Protein AF-A0A3N9THN7-F1 (afdb_monomer)

Secondary structure (DSSP, 8-state):
-----------------S--GGGHHHHHHHHHHHHHHHHHHTTPPEEEEEEES--TT--TTT-EEEETTEEEEEEEEEEE-TTTS-EEEEEEEPGGGGGG-STT-EEEEE--EEETTEEE-HHHHHH--EEEEE-S-TT--PPPPS-EE-BSS--TTSS-TTSEEEEEEESS-TT--TTPEEEETTEEEEEEEEEEE-TTSS-EEEEEEE-GGGGGG-BTT-EEEE--S-EEEEETTEEEEE-S-HHHHHH-EEEEE--TTPPB--TTEEEEEESSTTTTT-SEEEEEEE-TT----TTT-EEEETTEEEEEEEEEEE-TTSSSEEEEEEE-GGGGGG-BTT-EEEEE-----SS-GGGTTHHHH--EEEEE--TT--SB-SEEEEEEHHHHHHHHTT-EEEEEEESS-TT--TTPEEEETTEEEEEEEEEEEETTEEEEEEEE-GGGGGG--TT-EEEE--S-EEEEETTEEEEE---HHHHHH--EEEE--S-S---SEEEEESSHHHHHHHHHHTT-EEEEEEEESS--S--TTPEEEETTEEEEEEEEEEEETTEEEEEEEEEGGGGGG--TTEEEEEE-SEEEEEETTEEEEEEPPHHHHHH-EEEEEE-TT---EETTEEEEESSHHHHHHTS-EEEEEESS-TT--TTPEEEETTEEEEEEEEEEEETTTTEEEEEEEEPGGGHHHHSBTT-EEEEE-----HHHHHH-HHHHHS-EEEEE---SSB-SEEEEESSPPPPSEEEEEEEES--TT--TTPEEEETTEEEEEEEEEEE-TTSSSEEEEEEEEGGGGGG-BTT-EEEEE-SEEEEEETTEEEEEE--TTHHHH-EEEEE----SSPPPBP-TT-EEEEESS--GGGGT--------

Organism: NCBI:txid2487322

Sequence (880 aa):
MSNEKPNSQFPVVRKARGISPLWILPILTLIIAGWLIFKAVNATGEMVTIYFDDAQGLIEGRTPIRYQGLEVGMVRHVKLEKKNDSIYVEAEVYPEASYLVNGDTKFWLVKPSASLSGISGLDALVSGNYIALLPDNLDSESDIKDAYYALKNAPTNIKNTKDLIVELTADELDGINVGSKILYKKIPIGEVIGYNLSQDNQSVSIQTSIKQEYAPLITDKSRFWNVSGVNANINFSNVDIQLESISSLLAGGIAVDSPDDGNPVESGQKYKLYDDIRSAGRGIHIQVELPQDHGLTAQSSSVLYKGMKIGQVLSIVFNKQKTKVLANIAVEPTFSDLLVNGSKFIIDQARLSLTDMKKLPNLIKGNDLILLPNPSGKERARSFTAIKESQFNQLSENALSLTLNSDSAMGLSPGSPIRYRGLSVGAVSHIEIADEGVNIHIYINNKYKYLVRSENRFYINTVASAKLTNNGVNVSIPPVSDLISGGIGFISEGNDKSRRIYRLYSSEEAANLAKETEQGTQRLTLLADSLPAISESSPVIYHNIKVGRVEKYELGDKGVVITLLIENKYSHLINSTTVFWGTSGLEVDASVNGISLKSKPVESILKGGIEFTSINGIKNKSNNRYILFKSLDEAKLYGEQITLTSPESYGITKGTSIQFKGVTVGKVSSVLPDFSHDNVLITAYVLPEFRGKIALKSSYFWIKGKSENALEVMKNIKSVIIPTIEVMPGQGEFVKQFNLHLNAPNRQGLDLILQTANRDSITFGMPVTFRGIEVGKVTNVRLGDLADRVLVSVHIDNQFAYLVRENSVFWNESGINVSVGLTGADIKTGSLQSLVTGGIAFNTPLSQPISPVAHTGDAYLLHQEKRSEWSEWNQPIAKP

Foldseek 3Di:
DDDDDDDDDDDDDDDDPDDDPVVVVVVVVVVVVVVVVVVVVLFFFDKAKEKALDCVFQDAQQAFEDEPRDGFWGWHDWDQDPPPRIIIIIIGGGSVCNLLAAPQKAKAKDDWDDDLLDTPSVVCVVRNIYIYIGRPDSPDPHHGDNHYYHDHDDDLPPDDPQWAKEKEKEQDCQLADFFAFEAEVNDGQWTFHDWDQDPVNRIIITIITGGNVCQQQDFPLKAKEWPEDWDFDDAPVDTDTDDVDPVCPRNTHMYMHDDPPGDGDHHHHYHYYHHDPVRSDAFDKAKEWEDPPLFADAQLAFEDEPRDGFKGFHDWDADPVNPIIMTIMGGHPVCQVQQFPPKEKEWQDQDDAPVCCVRVSCNVRTTYIYIDGDPPGDHGHRYYYYDYPLVCQCVPQVWDKAKAFEQEPLLAAQFAFEDEPRDGFWTFHHKDADPRHIITMITGGPVCLQQAADLKAKEKPADFDWDQDPVGTDTDDPPPRCVNNTYIYIDRDHHSDHDRYHYYYHHPVRSVVVVQCVQDWDKAKEFEQEDAQADFQAFEDEPLDGQWGWHDWDADPRYIITMITGRPVCVVQDDPQKAKEWFQQWDWDQDPVGIDIDGHPPSCNVGTHMYMHGDPQAPQDDPNHGYYHHDPVRSQQSHDKAKAKALDCPQAAFFAFEDEVNHGQKTWHHWADDPPVNIIITIMHGGPVCQQWQQAPAKAKEKPEDDPDPVVCVVCVVCPVHIHIYIDTDDHDGDRYHYYYHDDDDADFAKEKEKDQDCPLPDFFAFEDEVLHGQWTFHDWDADPVNRIIITIITGHHQCLLQAFLQKAKEWFQQWDWDADPVGIDIDGRPPVCNVRTHMYIHHADDVVGGDGDHHHYYHYYHHDDDPVRNVGPHDGDRD

Solvent-accessible surface area (backbone atoms only — not comparable to full-atom values): 48740 Å² total; per-residue (Å²): 136,84,90,77,92,85,91,88,90,87,85,92,79,84,82,79,91,62,85,61,76,80,56,51,60,63,52,50,50,50,52,51,48,52,49,50,51,54,52,51,65,76,66,55,47,47,80,42,36,38,36,29,86,69,60,88,64,68,41,65,76,67,17,36,27,25,47,98,84,43,78,40,26,36,28,60,42,75,46,79,40,94,87,74,75,31,26,39,30,38,27,35,26,35,63,93,42,38,82,55,60,33,56,65,40,44,37,28,72,46,58,62,43,83,51,97,88,49,74,47,44,65,68,25,70,79,70,42,34,34,36,38,53,46,51,77,56,85,85,56,88,46,64,69,55,85,61,45,71,44,41,92,60,81,73,90,81,82,72,80,97,66,51,38,34,36,34,33,38,23,76,59,64,74,66,59,41,75,64,12,34,30,22,46,93,84,40,76,45,29,29,27,75,41,71,46,71,39,97,83,72,66,33,28,40,34,37,29,38,28,38,55,93,47,38,84,64,43,26,80,58,42,42,36,19,43,53,32,63,84,60,70,51,81,46,101,88,49,76,50,71,64,74,93,44,78,66,22,57,73,41,9,24,35,36,44,50,48,63,96,87,42,51,77,66,66,70,65,46,78,42,62,45,24,80,28,73,73,74,60,60,81,47,45,72,32,40,32,39,48,54,88,89,61,57,62,31,59,71,56,12,37,29,26,45,97,85,39,79,48,30,35,29,64,39,71,45,63,43,99,84,65,81,47,42,35,35,37,30,33,28,44,67,92,55,52,85,50,37,21,51,76,30,40,34,32,36,50,71,52,52,96,42,97,86,53,61,87,38,51,67,27,73,76,42,22,18,33,34,35,57,44,60,36,94,86,39,86,49,80,46,50,71,44,51,41,42,51,50,72,60,48,53,55,69,71,50,68,37,49,69,37,35,31,40,25,83,52,68,85,73,54,47,68,60,17,36,28,28,50,96,84,42,78,43,31,26,29,66,44,75,45,83,45,99,83,35,19,40,37,31,32,35,28,38,46,95,48,44,85,58,46,18,52,52,42,40,31,15,43,53,36,68,71,41,74,42,84,49,99,90,42,78,49,72,50,72,64,60,72,68,27,62,72,43,19,27,35,34,51,50,70,36,77,50,86,54,58,61,61,68,41,57,47,26,87,24,63,64,54,40,52,50,48,60,57,54,72,68,37,64,46,78,46,52,31,39,20,82,56,81,58,72,58,44,70,64,15,41,26,29,45,92,90,39,77,47,31,24,30,66,46,72,46,86,50,100,83,27,27,39,36,35,34,36,32,36,45,95,50,49,86,76,63,59,97,39,38,40,38,18,39,37,60,23,68,46,77,49,80,50,101,91,46,76,48,76,52,85,49,63,70,68,23,52,78,30,6,27,37,38,45,50,78,45,79,80,44,80,32,63,56,95,92,24,35,40,43,28,77,29,70,68,56,47,58,52,48,27,59,67,33,36,33,40,24,76,58,62,83,75,56,46,64,64,32,42,30,20,45,98,84,42,77,47,27,34,27,69,41,67,44,81,36,83,90,74,69,27,23,44,34,32,25,23,34,34,63,94,42,41,94,41,57,36,18,66,57,33,47,36,20,45,47,54,86,74,94,48,76,75,57,49,73,76,42,59,75,36,68,79,49,47,32,35,38,48,44,67,32,55,77,59,79,49,48,75,47,61,50,36,76,55,75,80,85,71,76,53,34,39,32,33,32,37,26,77,63,62,82,85,70,53,72,66,26,39,26,24,49,90,84,42,78,42,29,26,28,74,40,77,44,69,36,99,84,64,76,31,25,37,34,32,32,37,25,40,49,95,44,33,74,74,42,31,72,68,43,48,36,22,42,40,65,23,71,50,78,50,78,53,100,89,49,73,52,75,54,72,56,54,84,63,28,54,78,56,32,32,37,36,41,47,43,66,75,55,89,75,71,69,57,65,54,56,70,67,45,74,42,64,42,34,79,63,77,58,77,72,62,74,71,46,74,53,88,73,78,82,131

Mean predicted aligned error: 21.48 Å

Nearest PDB structures (foldseek):
  6v0c-assembly1_A  TM=4.949E-01  e=3.879E-82  Escherichia coli K-12
  7see-assembly1_A  TM=4.707E-01  e=5.167E-69  Escherichia coli
  7sef-assembly1_A  TM=7.359E-01  e=4.065E-38  Escherichia coli
  6v0e-assembly1_A  TM=7.149E-01  e=5.120E-33  Escherichia coli K-12
  5uvn-assembly1_D  TM=6.844E-01  e=2.103E-24  Escherichia coli K-12

pLDDT: mean 81.88, std 12.51, range [35.75, 96.31]

Radius of gyration: 72.09 Å; Cα contacts (8 Å, |Δi|>4): 1858; chains: 1; bounding box: 167×93×260 Å

InterPro domains:
  IPR003399 Mce/MlaD [PF02470] (47-135)
  IPR003399 Mce/MlaD [PF02470] (166-223)
  IPR003399 Mce/MlaD [PF02470] (283-351)
  IPR003399 Mce/MlaD [PF02470] (401-464)
  IPR003399 Mce/MlaD [PF02470] (521-578)
  IPR003399 Mce/MlaD [PF02470] (639-690)
  IPR003399 Mce/MlaD [PF02470] (751-818)
  IPR051800 Intermembrane Transport Protein PqiA/PqiB [PTHR30462] (1-367)

Structure (mmCIF, N/CA/C/O backbone):
data_AF-A0A3N9THN7-F1
#
_entry.id   AF-A0A3N9THN7-F1
#
loop_
_atom_site.group_PDB
_atom_site.id
_atom_site.type_symbol
_atom_site.label_atom_id
_atom_site.label_alt_id
_atom_site.label_comp_id
_atom_site.label_asym_id
_atom_site.label_entity_id
_atom_site.label_seq_id
_atom_site.pdbx_PDB_ins_code
_atom_site.Cartn_x
_atom_site.Cartn_y
_atom_site.Cartn_z
_atom_site.occupancy
_atom_site.B_iso_or_equiv
_atom_site.auth_seq_id
_atom_site.auth_comp_id
_atom_site.auth_asym_id
_atom_site.auth_atom_id
_atom_site.pdbx_PDB_model_num
ATOM 1 N N . MET A 1 1 ? -81.861 -46.655 175.368 1.00 37.44 1 MET A N 1
ATOM 2 C CA . MET A 1 1 ? -81.596 -47.936 176.052 1.00 37.44 1 MET A CA 1
ATOM 3 C C . MET A 1 1 ? -80.690 -48.772 175.160 1.00 37.44 1 MET A C 1
ATOM 5 O O . MET A 1 1 ? -81.071 -49.035 174.033 1.00 37.44 1 MET A O 1
ATOM 9 N N . SER A 1 2 ? -79.486 -49.031 175.674 1.00 36.50 2 SER A N 1
ATOM 10 C CA . SER A 1 2 ? -78.654 -50.249 175.619 1.00 36.50 2 SER A CA 1
ATOM 11 C C . SER A 1 2 ? -78.407 -51.062 174.328 1.00 36.50 2 SER A C 1
ATOM 13 O O . SER A 1 2 ? -79.350 -51.570 173.738 1.00 36.50 2 SER A O 1
ATOM 15 N N . ASN A 1 3 ? -77.096 -51.308 174.107 1.00 40.66 3 ASN A N 1
ATOM 16 C CA . ASN A 1 3 ? -76.388 -52.570 173.754 1.00 40.66 3 ASN A CA 1
ATOM 17 C C . ASN A 1 3 ? -76.655 -53.268 172.400 1.00 40.66 3 ASN A C 1
ATOM 19 O O . ASN A 1 3 ? -77.775 -53.268 171.923 1.00 40.66 3 ASN A O 1
ATOM 23 N N . GLU A 1 4 ? -75.732 -53.989 171.736 1.00 44.50 4 GLU A N 1
ATOM 24 C CA . GLU A 1 4 ? -74.278 -54.288 171.811 1.00 44.50 4 GLU A CA 1
ATOM 25 C C . GLU A 1 4 ? -73.907 -55.137 170.551 1.00 44.50 4 GLU A C 1
ATOM 27 O O . GLU A 1 4 ? -74.725 -55.970 170.188 1.00 44.50 4 GLU A O 1
ATOM 32 N N . LYS A 1 5 ? -72.692 -54.950 169.965 1.00 43.22 5 LYS A N 1
ATOM 33 C CA . LYS A 1 5 ? -71.694 -55.904 169.334 1.00 43.22 5 LYS A CA 1
ATOM 34 C C . LYS A 1 5 ? -72.128 -57.111 168.422 1.00 43.22 5 LYS A C 1
ATOM 36 O O . LYS A 1 5 ? -73.284 -57.493 168.476 1.00 43.22 5 LYS A O 1
ATOM 41 N N . PRO A 1 6 ? -71.230 -57.865 167.696 1.00 55.38 6 PRO A N 1
ATOM 42 C CA . PRO A 1 6 ? -69.821 -57.681 167.224 1.00 55.38 6 PRO A CA 1
ATOM 43 C C . PRO A 1 6 ? -69.452 -58.204 165.770 1.00 55.38 6 PRO A C 1
ATOM 45 O O . PRO A 1 6 ? -70.227 -58.889 165.120 1.00 55.38 6 PRO A O 1
ATOM 48 N N . ASN A 1 7 ? -68.208 -57.903 165.321 1.00 45.50 7 ASN A N 1
ATOM 49 C CA . ASN A 1 7 ? -67.221 -58.558 164.393 1.00 45.50 7 ASN A CA 1
ATOM 50 C C . ASN A 1 7 ? -67.561 -59.531 163.220 1.00 45.50 7 ASN A C 1
ATOM 52 O O . ASN A 1 7 ? -68.135 -60.593 163.431 1.00 45.50 7 ASN A O 1
ATOM 56 N N . SER A 1 8 ? -66.905 -59.321 162.052 1.00 35.75 8 SER A N 1
ATOM 57 C CA . SER A 1 8 ? -65.932 -60.255 161.395 1.00 35.75 8 SER A CA 1
ATOM 58 C C . SER A 1 8 ? -65.313 -59.694 160.078 1.00 35.75 8 SER A C 1
ATOM 60 O O . SER A 1 8 ? -65.966 -58.966 159.338 1.00 35.75 8 SER A O 1
ATOM 62 N N . GLN A 1 9 ? -64.024 -59.990 159.821 1.00 48.31 9 GLN A N 1
ATOM 63 C CA . GLN A 1 9 ? -63.183 -59.599 158.657 1.00 48.31 9 GLN A CA 1
ATOM 64 C C . GLN A 1 9 ? -63.259 -60.617 157.494 1.00 48.31 9 GLN A C 1
ATOM 66 O O . GLN A 1 9 ? -63.556 -61.761 157.791 1.00 48.31 9 GLN A O 1
ATOM 71 N N . PHE A 1 10 ? -62.935 -60.223 156.237 1.00 38.22 10 PHE A N 1
ATOM 72 C CA . PHE A 1 10 ? -62.097 -60.891 155.182 1.00 38.22 10 PHE A CA 1
ATOM 73 C C . PHE A 1 10 ? -62.232 -60.140 153.809 1.00 38.22 10 PHE A C 1
ATOM 75 O O . PHE A 1 10 ? -63.079 -59.259 153.692 1.00 38.22 10 PHE A O 1
ATOM 82 N N . PRO A 1 11 ? -61.441 -60.458 152.754 1.00 43.56 11 PRO A N 1
ATOM 83 C CA . PRO A 1 11 ? -60.194 -59.833 152.287 1.00 43.56 11 PRO A CA 1
ATOM 84 C C . PRO A 1 11 ? -60.337 -58.774 151.155 1.00 43.56 11 PRO A C 1
ATOM 86 O O . PRO A 1 11 ? -61.338 -58.680 150.449 1.00 43.56 11 PRO A O 1
ATOM 89 N N . VAL A 1 12 ? -59.269 -57.993 150.950 1.00 54.16 12 VAL A N 1
ATOM 90 C CA . VAL A 1 12 ? -59.145 -56.893 149.972 1.00 54.16 12 VAL A CA 1
ATOM 91 C C . VAL A 1 12 ? -58.832 -57.412 148.558 1.00 54.16 12 VAL A C 1
ATOM 93 O O . VAL A 1 12 ? -57.767 -57.980 148.333 1.00 54.16 12 VAL A O 1
ATOM 96 N N . VAL A 1 13 ? -59.702 -57.128 147.579 1.00 53.81 13 VAL A N 1
ATOM 97 C CA . VAL A 1 13 ? -59.438 -57.297 146.134 1.00 53.81 13 VAL A CA 1
ATOM 98 C C . VAL A 1 13 ? -59.383 -55.917 145.471 1.00 53.81 13 VAL A C 1
ATOM 100 O O . VAL A 1 13 ? -60.403 -55.246 145.312 1.00 53.81 13 VAL A O 1
ATOM 103 N N . ARG A 1 14 ? -58.184 -55.468 145.075 1.00 52.34 14 ARG A N 1
ATOM 104 C CA . ARG A 1 14 ? -58.001 -54.239 144.282 1.00 52.34 14 ARG A CA 1
ATOM 105 C C . ARG A 1 14 ? -58.327 -54.514 142.810 1.00 52.34 14 ARG A C 1
ATOM 107 O O . ARG A 1 14 ? -57.593 -55.226 142.134 1.00 52.34 14 ARG A O 1
ATOM 114 N N . LYS A 1 15 ? -59.394 -53.897 142.294 1.00 51.75 15 LYS A N 1
ATOM 115 C CA . LYS A 1 15 ? -59.672 -53.806 140.850 1.00 51.75 15 LYS A CA 1
ATOM 116 C C . LYS A 1 15 ? -58.713 -52.801 140.204 1.00 51.75 15 LYS A C 1
ATOM 118 O O . LYS A 1 15 ? -58.870 -51.596 140.387 1.00 51.75 15 LYS A O 1
ATOM 123 N N . ALA A 1 16 ? -57.758 -53.292 139.419 1.00 54.62 16 ALA A N 1
ATOM 124 C CA . ALA A 1 16 ? -56.994 -52.463 138.494 1.00 54.62 16 ALA A CA 1
ATOM 125 C C . ALA A 1 16 ? -57.900 -52.063 137.316 1.00 54.62 16 ALA A C 1
ATOM 127 O O . ALA A 1 16 ? -58.242 -52.883 136.468 1.00 54.62 16 ALA A O 1
ATOM 128 N N . ARG A 1 17 ? -58.321 -50.795 137.284 1.00 58.34 17 ARG A N 1
ATOM 129 C CA . ARG A 1 17 ? -58.870 -50.154 136.085 1.00 58.34 17 ARG A CA 1
ATOM 130 C C . ARG A 1 17 ? -57.694 -49.667 135.245 1.00 58.34 17 ARG A C 1
ATOM 132 O O . ARG A 1 17 ? -57.236 -48.544 135.405 1.00 58.34 17 ARG A O 1
ATOM 139 N N . GLY A 1 18 ? -57.193 -50.543 134.391 1.00 61.38 18 GLY A N 1
ATOM 140 C CA . GLY A 1 18 ? -56.210 -50.217 133.370 1.00 61.38 18 GLY A CA 1
ATOM 141 C C . GLY A 1 18 ? -56.432 -51.158 132.201 1.00 61.38 18 GLY A C 1
ATOM 142 O O . GLY A 1 18 ? -56.558 -52.365 132.400 1.00 61.38 18 GLY A O 1
ATOM 143 N N . ILE A 1 19 ? -56.562 -50.601 131.001 1.00 62.72 19 ILE A N 1
ATOM 144 C CA . ILE A 1 19 ? -56.677 -51.374 129.764 1.00 62.72 19 ILE A CA 1
ATOM 145 C C . ILE A 1 19 ? -55.416 -52.250 129.674 1.00 62.72 19 ILE A C 1
ATOM 147 O O . ILE A 1 19 ? -54.306 -51.749 129.835 1.00 62.72 19 ILE A O 1
ATOM 151 N N . SER A 1 20 ? -55.591 -53.565 129.513 1.00 65.38 20 SER A N 1
ATOM 152 C CA . SER A 1 20 ? -54.486 -54.534 129.506 1.00 65.38 20 SER A CA 1
ATOM 153 C C . SER A 1 20 ? -53.416 -54.153 128.462 1.00 65.38 20 SER A C 1
ATOM 155 O O . SER A 1 20 ? -53.795 -53.841 127.330 1.00 65.38 20 SER A O 1
ATOM 157 N N . PRO A 1 21 ? -52.102 -54.234 128.771 1.00 69.25 21 PRO A N 1
ATOM 158 C CA . PRO A 1 21 ? -51.017 -53.922 127.827 1.00 69.25 21 PRO A CA 1
ATOM 159 C C . PRO A 1 21 ? -51.073 -54.708 126.505 1.00 69.25 21 PRO A C 1
ATOM 161 O O . PRO A 1 21 ? -50.511 -54.276 125.503 1.00 69.25 21 PRO A O 1
ATOM 164 N N . LEU A 1 22 ? -51.799 -55.832 126.474 1.00 70.19 22 LEU A N 1
ATOM 165 C CA . LEU A 1 22 ? -52.053 -56.632 125.270 1.00 70.19 22 LEU A CA 1
ATOM 166 C C . LEU A 1 22 ? -52.830 -55.880 124.167 1.00 70.19 22 LEU A C 1
ATOM 168 O O . LEU A 1 22 ? -52.742 -56.271 123.007 1.00 70.19 22 LEU A O 1
ATOM 172 N N . TRP A 1 23 ? -53.538 -54.786 124.487 1.00 76.81 23 TRP A N 1
ATOM 173 C CA . TRP A 1 23 ? -54.242 -53.937 123.507 1.00 76.81 23 TRP A CA 1
ATOM 174 C C . TRP A 1 23 ? -53.367 -52.859 122.851 1.00 76.81 23 TRP A C 1
ATOM 176 O O . TRP A 1 23 ? -53.810 -52.207 121.906 1.00 76.81 23 TRP A O 1
ATOM 186 N N . ILE A 1 24 ? -52.119 -52.681 123.292 1.00 77.56 24 ILE A N 1
ATOM 187 C CA . ILE A 1 24 ? -51.203 -51.708 122.679 1.00 77.56 24 ILE A CA 1
ATOM 188 C C . ILE A 1 24 ? -50.804 -52.165 121.270 1.00 77.56 24 ILE A C 1
ATOM 190 O O . ILE A 1 24 ? -50.751 -51.346 120.361 1.00 77.56 24 ILE A O 1
ATOM 194 N N . LEU A 1 25 ? -50.587 -53.468 121.059 1.00 80.75 25 LEU A N 1
ATOM 195 C CA . LEU A 1 25 ? -50.132 -54.005 119.772 1.00 80.75 25 LEU A CA 1
ATOM 196 C C . LEU A 1 25 ? -51.174 -53.830 118.637 1.00 80.75 25 LEU A C 1
ATOM 198 O O . LEU A 1 25 ? -50.783 -53.332 117.578 1.00 80.75 25 LEU A O 1
ATOM 202 N N . PRO A 1 26 ? -52.480 -54.141 118.822 1.00 82.94 26 PRO A N 1
ATOM 203 C CA . PRO A 1 26 ? -53.512 -53.905 117.802 1.00 82.94 26 PRO A CA 1
ATOM 204 C C . PRO A 1 26 ? -53.763 -52.419 117.513 1.00 82.94 26 PRO A C 1
ATOM 206 O O . PRO A 1 26 ? -53.960 -52.033 116.366 1.00 82.94 26 PRO A O 1
ATOM 209 N N . ILE A 1 27 ? -53.733 -51.560 118.538 1.00 81.56 27 ILE A N 1
ATOM 210 C CA . ILE A 1 27 ? -53.941 -50.113 118.361 1.00 81.56 27 ILE A CA 1
ATOM 211 C C . ILE A 1 27 ? -52.738 -49.486 117.651 1.00 81.56 27 ILE A C 1
ATOM 213 O O . ILE A 1 27 ? -52.913 -48.678 116.744 1.00 81.56 27 ILE A O 1
ATOM 217 N N . LEU A 1 28 ? -51.518 -49.896 118.007 1.00 84.06 28 LEU A N 1
ATOM 218 C CA . LEU A 1 28 ? -50.298 -49.430 117.352 1.00 84.06 28 LEU A CA 1
ATOM 219 C C . LEU A 1 28 ? -50.260 -49.855 115.879 1.00 84.06 28 LEU A C 1
ATOM 221 O O . LEU A 1 28 ? -49.926 -49.043 115.023 1.00 84.06 28 LEU A O 1
ATOM 225 N N . THR A 1 29 ? -50.660 -51.090 115.563 1.00 88.38 29 THR A N 1
ATOM 226 C CA . THR A 1 29 ? -50.777 -51.539 114.165 1.00 88.38 29 THR A CA 1
ATOM 227 C C . THR A 1 29 ? -51.863 -50.785 113.404 1.00 88.38 29 THR A C 1
ATOM 229 O O . THR A 1 29 ? -51.636 -50.445 112.249 1.00 88.38 29 THR A O 1
ATOM 232 N N . LEU A 1 30 ? -52.992 -50.446 114.031 1.00 87.88 30 LEU A N 1
ATOM 233 C CA . LEU A 1 30 ? -54.057 -49.661 113.397 1.00 87.88 30 LEU A CA 1
ATOM 234 C C . LEU A 1 30 ? -53.639 -48.200 113.149 1.00 87.88 30 LEU A C 1
ATOM 236 O O . LEU A 1 30 ? -53.945 -47.652 112.094 1.00 87.88 30 LEU A O 1
ATOM 240 N N . ILE A 1 31 ? -52.871 -47.593 114.060 1.00 86.94 31 ILE A N 1
ATOM 241 C CA . ILE A 1 31 ? -52.279 -46.257 113.871 1.00 86.94 31 ILE A CA 1
ATOM 242 C C . ILE A 1 31 ? -51.230 -46.280 112.755 1.00 86.94 31 ILE A C 1
ATOM 244 O O . ILE A 1 31 ? -51.242 -45.405 111.894 1.00 86.94 31 ILE A O 1
ATOM 248 N N . ILE A 1 32 ? -50.349 -47.286 112.728 1.00 87.38 32 ILE A N 1
ATOM 249 C CA . ILE A 1 32 ? -49.339 -47.428 111.669 1.00 87.38 32 ILE A CA 1
ATOM 250 C C . ILE A 1 32 ? -50.011 -47.693 110.316 1.00 87.38 32 ILE A C 1
ATOM 252 O O . ILE A 1 32 ? -49.629 -47.080 109.325 1.00 87.38 32 ILE A O 1
ATOM 256 N N . ALA A 1 33 ? -51.034 -48.548 110.265 1.00 83.62 33 ALA A N 1
ATOM 257 C CA . ALA A 1 33 ? -51.802 -48.810 109.050 1.00 83.62 33 ALA A CA 1
ATOM 258 C C . ALA A 1 33 ? -52.538 -47.551 108.566 1.00 83.62 33 ALA A C 1
ATOM 260 O O . ALA A 1 33 ? -52.456 -47.215 107.388 1.00 83.62 33 ALA A O 1
ATOM 261 N N . GLY A 1 34 ? -53.183 -46.807 109.470 1.00 86.06 34 GLY A N 1
ATOM 262 C CA . GLY A 1 34 ? -53.816 -45.526 109.150 1.00 86.06 34 GLY A CA 1
ATOM 263 C C . GLY A 1 34 ? -52.815 -44.483 108.648 1.00 86.06 34 GLY A C 1
ATOM 264 O O . GLY A 1 34 ? -53.087 -43.785 107.674 1.00 86.06 34 GLY A O 1
ATOM 265 N N . TRP A 1 35 ? -51.623 -44.421 109.248 1.00 82.88 35 TRP A N 1
ATOM 266 C CA . TRP A 1 35 ? -50.553 -43.524 108.811 1.00 82.88 35 TRP A CA 1
ATOM 267 C C . TRP A 1 35 ? -49.971 -43.924 107.450 1.00 82.88 35 TRP A C 1
ATOM 269 O O . TRP A 1 35 ? -49.707 -43.054 106.625 1.00 82.88 35 TRP A O 1
ATOM 279 N N . LEU A 1 36 ? -49.826 -45.223 107.174 1.00 86.06 36 LEU A N 1
ATOM 280 C CA . LEU A 1 36 ? -49.401 -45.722 105.864 1.00 86.06 36 LEU A CA 1
ATOM 281 C C . LEU A 1 36 ? -50.440 -45.437 104.775 1.00 86.06 36 LEU A C 1
ATOM 283 O O . LEU A 1 36 ? -50.050 -45.050 103.680 1.00 86.06 36 LEU A O 1
ATOM 287 N N . ILE A 1 37 ? -51.736 -45.555 105.076 1.00 80.25 37 ILE A N 1
ATOM 288 C CA . ILE A 1 37 ? -52.814 -45.193 104.142 1.00 80.25 37 ILE A CA 1
ATOM 289 C C . ILE A 1 37 ? -52.812 -43.682 103.876 1.00 80.25 37 ILE A C 1
ATOM 291 O O . ILE A 1 37 ? -52.830 -43.273 102.721 1.00 80.25 37 ILE A O 1
ATOM 295 N N . PHE A 1 38 ? -52.711 -42.842 104.913 1.00 79.62 38 PHE A N 1
ATOM 296 C CA . PHE A 1 38 ? -52.624 -41.384 104.748 1.00 79.62 38 PHE A CA 1
ATOM 297 C C . PHE A 1 38 ? -51.382 -40.965 103.945 1.00 79.62 38 PHE A C 1
ATOM 299 O O . PHE A 1 38 ? -51.456 -40.108 103.067 1.00 79.62 38 PHE A O 1
ATOM 306 N N . LYS A 1 39 ? -50.239 -41.612 104.206 1.00 78.38 39 LYS A N 1
ATOM 307 C CA . LYS A 1 39 ? -49.000 -41.399 103.452 1.00 78.38 39 LYS A CA 1
ATOM 308 C C . LYS A 1 39 ? -49.118 -41.876 102.000 1.00 78.38 39 LYS A C 1
ATOM 310 O O . LYS A 1 39 ? -48.544 -41.234 101.134 1.00 78.38 39 LYS A O 1
ATOM 315 N N . ALA A 1 40 ? -49.846 -42.960 101.729 1.00 72.62 40 ALA A N 1
ATOM 316 C CA . ALA A 1 40 ? -50.062 -43.468 100.375 1.00 72.62 40 ALA A CA 1
ATOM 317 C C . ALA A 1 40 ? -50.984 -42.554 99.549 1.00 72.62 40 ALA A C 1
ATOM 319 O O . ALA A 1 40 ? -50.681 -42.286 98.392 1.00 72.62 40 ALA A O 1
ATOM 320 N N . VAL A 1 41 ? -52.052 -42.013 100.150 1.00 69.81 41 VAL A N 1
ATOM 321 C CA . VAL A 1 41 ? -52.973 -41.090 99.458 1.00 69.81 41 VAL A CA 1
ATOM 322 C C . VAL A 1 41 ? -52.287 -39.761 99.119 1.00 69.81 41 VAL A C 1
ATOM 324 O O . VAL A 1 41 ? -52.425 -39.283 98.002 1.00 69.81 41 VAL A O 1
ATOM 327 N N . ASN A 1 42 ? -51.471 -39.205 100.022 1.00 66.31 42 ASN A N 1
ATOM 328 C CA . ASN A 1 42 ? -50.751 -37.946 99.767 1.00 66.31 42 ASN A CA 1
ATOM 329 C C . ASN A 1 42 ? -49.478 -38.091 98.907 1.00 66.31 42 ASN A C 1
ATOM 331 O O . ASN A 1 42 ? -48.855 -37.085 98.585 1.00 66.31 42 ASN A O 1
ATOM 335 N N . ALA A 1 43 ? -49.054 -39.313 98.574 1.00 62.12 43 ALA A N 1
ATOM 336 C CA . ALA A 1 43 ? -47.861 -39.574 97.759 1.00 62.12 43 ALA A CA 1
ATOM 337 C C . ALA A 1 43 ? -48.188 -39.995 96.314 1.00 62.12 43 ALA A C 1
ATOM 339 O O . ALA A 1 43 ? -47.290 -40.435 95.600 1.00 62.12 43 ALA A O 1
ATOM 340 N N . THR A 1 44 ? -49.454 -39.904 95.896 1.00 65.75 44 THR A N 1
ATOM 341 C CA . THR A 1 44 ? -49.885 -40.270 94.538 1.00 65.75 44 THR A CA 1
ATOM 342 C C . THR A 1 44 ? -49.773 -39.041 93.632 1.00 65.75 44 THR A C 1
ATOM 344 O O . THR A 1 44 ? -50.333 -38.001 93.970 1.00 65.75 44 THR A O 1
ATOM 347 N N . GLY A 1 45 ? -49.010 -39.129 92.536 1.00 72.19 45 GLY A N 1
ATOM 348 C CA . GLY A 1 45 ? -48.964 -38.086 91.506 1.00 72.19 45 GLY A CA 1
ATOM 349 C C . GLY A 1 45 ? -50.264 -38.006 90.701 1.00 72.19 45 GLY A C 1
ATOM 350 O O . GLY A 1 45 ? -51.101 -38.908 90.759 1.00 72.19 45 GLY A O 1
ATOM 351 N N . GLU A 1 46 ? -50.434 -36.931 89.939 1.00 85.44 46 GLU A N 1
ATOM 352 C CA . GLU A 1 46 ? -51.620 -36.717 89.108 1.00 85.44 46 GLU A CA 1
ATOM 353 C C . GLU A 1 46 ? -51.474 -37.458 87.772 1.00 85.44 46 GLU A C 1
ATOM 355 O O . GLU A 1 46 ? -50.493 -37.266 87.047 1.00 85.44 46 GLU A O 1
ATOM 360 N N . MET A 1 47 ? -52.439 -38.312 87.426 1.00 86.38 47 MET A N 1
ATOM 361 C CA . MET A 1 47 ? -52.422 -39.068 86.170 1.00 86.38 47 MET A CA 1
ATOM 362 C C . MET A 1 47 ? -53.120 -38.279 85.066 1.00 86.38 47 MET A C 1
ATOM 364 O O . MET A 1 47 ? -54.319 -38.029 85.134 1.00 86.38 47 MET A O 1
ATOM 368 N N . VAL A 1 48 ? -52.377 -37.933 84.018 1.00 89.62 48 VAL A N 1
ATOM 369 C CA . VAL A 1 48 ? -52.868 -37.141 82.887 1.00 89.62 48 VAL A CA 1
ATOM 370 C C . VAL A 1 48 ? -52.848 -37.966 81.608 1.00 89.62 48 VAL A C 1
ATOM 372 O O . VAL A 1 48 ? -51.867 -38.647 81.297 1.00 89.62 48 VAL A O 1
ATOM 375 N N . THR A 1 49 ? -53.934 -37.884 80.843 1.00 91.25 49 THR A N 1
ATOM 376 C CA . THR A 1 49 ? -54.029 -38.515 79.522 1.00 91.25 49 THR A CA 1
ATOM 377 C C . THR A 1 49 ? -53.706 -37.490 78.444 1.00 91.25 49 THR A C 1
ATOM 379 O O . THR A 1 49 ? -54.341 -36.439 78.378 1.00 91.25 49 THR A O 1
ATOM 382 N N . ILE A 1 50 ? -52.741 -37.789 77.575 1.00 91.69 50 ILE A N 1
ATOM 383 C CA . ILE A 1 50 ? -52.306 -36.904 76.492 1.00 91.69 50 ILE A CA 1
ATOM 384 C C . ILE A 1 50 ? -52.349 -37.663 75.163 1.00 91.69 50 ILE A C 1
ATOM 386 O O . ILE A 1 50 ? -51.720 -38.710 75.006 1.00 91.69 50 ILE A O 1
ATOM 390 N N . TYR A 1 51 ? -53.074 -37.115 74.191 1.00 91.06 51 TYR A N 1
ATOM 391 C CA . TYR A 1 51 ? -53.146 -37.625 72.827 1.00 91.06 51 TYR A CA 1
ATOM 392 C C . TYR A 1 51 ? -52.072 -36.991 71.946 1.00 91.06 51 TYR A C 1
ATOM 394 O O . TYR A 1 51 ? -51.968 -35.764 71.867 1.00 91.06 51 TYR A O 1
ATOM 402 N N . PHE A 1 52 ? -51.308 -37.830 71.249 1.00 90.31 52 PHE A N 1
ATOM 403 C CA . PHE A 1 52 ? -50.303 -37.425 70.268 1.00 90.31 52 PHE A CA 1
ATOM 404 C C . PHE A 1 52 ? -50.631 -37.980 68.879 1.00 90.31 52 PHE A C 1
ATOM 406 O O . PHE A 1 52 ? -51.155 -39.085 68.751 1.00 90.31 52 PHE A O 1
ATOM 413 N N . ASP A 1 53 ? -50.254 -37.237 67.837 1.00 85.25 53 ASP A N 1
ATOM 414 C CA . ASP A 1 53 ? -50.349 -37.698 66.443 1.00 85.25 53 ASP A CA 1
ATOM 415 C C . ASP A 1 53 ? -49.299 -38.788 66.112 1.00 85.25 53 ASP A C 1
ATOM 417 O O . ASP A 1 53 ? -49.491 -39.560 65.179 1.00 85.25 53 ASP A O 1
ATOM 421 N N . ASP A 1 54 ? -48.176 -38.846 66.847 1.00 79.75 54 ASP A N 1
ATOM 422 C CA . ASP A 1 54 ? -47.066 -39.795 66.641 1.00 79.75 54 ASP A CA 1
ATOM 423 C C . ASP A 1 54 ? -46.405 -40.197 67.983 1.00 79.75 54 ASP A C 1
ATOM 425 O O . ASP A 1 54 ? -46.349 -39.408 68.926 1.00 79.75 54 ASP A O 1
ATOM 429 N N . ALA A 1 55 ? -45.943 -41.451 68.078 1.00 77.75 55 ALA A N 1
ATOM 430 C CA . ALA A 1 55 ? -45.353 -42.074 69.266 1.00 77.75 55 ALA A CA 1
ATOM 431 C C . ALA A 1 55 ? -43.824 -42.123 69.213 1.00 77.75 55 ALA A C 1
ATOM 433 O O . ALA A 1 55 ? -43.190 -42.685 70.110 1.00 77.75 55 ALA A O 1
ATOM 434 N N . GLN A 1 56 ? -43.212 -41.605 68.144 1.00 78.69 56 GLN A N 1
ATOM 435 C CA . GLN A 1 56 ? -41.783 -41.744 67.904 1.00 78.69 56 GLN A CA 1
ATOM 436 C C . GLN A 1 56 ? -40.943 -41.221 69.086 1.00 78.69 56 GLN A C 1
ATOM 438 O O . GLN A 1 56 ? -40.858 -40.024 69.364 1.00 78.69 56 GLN A O 1
ATOM 443 N N . GLY A 1 57 ? -40.278 -42.152 69.775 1.00 78.56 57 GLY A N 1
ATOM 444 C CA . GLY A 1 57 ? -39.387 -41.880 70.907 1.00 78.56 57 GLY A CA 1
ATOM 445 C C . GLY A 1 57 ? -40.074 -41.664 72.261 1.00 78.56 57 GLY A C 1
ATOM 446 O O . GLY A 1 57 ? -39.384 -41.313 73.216 1.00 78.56 57 GLY A O 1
ATOM 447 N N . LEU A 1 58 ? -41.385 -41.903 72.369 1.00 87.94 58 LEU A N 1
ATOM 448 C CA . LEU A 1 58 ? -42.086 -42.020 73.649 1.00 87.94 58 LEU A CA 1
ATOM 449 C C . LEU A 1 58 ? -41.915 -43.439 74.207 1.00 87.94 58 LEU A C 1
ATOM 451 O O . LEU A 1 58 ? -42.265 -44.418 73.552 1.00 87.94 58 LEU A O 1
ATOM 455 N N . ILE A 1 59 ? -41.355 -43.559 75.410 1.00 88.06 59 ILE A N 1
ATOM 456 C CA . ILE A 1 59 ? -41.040 -44.836 76.054 1.00 88.06 59 ILE A CA 1
ATOM 457 C C . ILE A 1 59 ? -41.619 -44.841 77.469 1.00 88.06 59 ILE A C 1
ATOM 459 O O . ILE A 1 59 ? -41.289 -43.984 78.296 1.00 88.06 59 ILE A O 1
ATOM 463 N N . GLU A 1 60 ? -42.438 -45.854 77.754 1.00 90.25 60 GLU A N 1
ATOM 464 C CA . GLU A 1 60 ? -42.999 -46.113 79.082 1.00 90.25 60 GLU A CA 1
ATOM 465 C C . GLU A 1 60 ? -41.893 -46.172 80.151 1.00 90.25 60 GLU A C 1
ATOM 467 O O . GLU A 1 60 ? -40.895 -46.885 80.012 1.00 90.25 60 GLU A O 1
ATOM 472 N N . GLY A 1 61 ? -42.047 -45.381 81.213 1.00 87.81 61 GLY A N 1
ATOM 473 C CA . GLY A 1 61 ? -41.115 -45.294 82.336 1.00 87.81 61 GLY A CA 1
ATOM 474 C C . GLY A 1 61 ? -39.782 -44.596 82.047 1.00 87.81 61 GLY A C 1
ATOM 475 O O . GLY A 1 61 ? -38.914 -44.610 82.920 1.00 87.81 61 GLY A O 1
ATOM 476 N N . ARG A 1 62 ? -39.581 -44.019 80.851 1.00 88.81 62 ARG A N 1
ATOM 477 C CA . ARG A 1 62 ? -38.331 -43.319 80.490 1.00 88.81 62 ARG A CA 1
ATOM 478 C C . ARG A 1 62 ? -38.513 -41.927 79.911 1.00 88.81 62 ARG A C 1
ATOM 480 O O . ARG A 1 62 ? -37.573 -41.147 79.995 1.00 88.81 62 ARG A O 1
ATOM 487 N N . THR A 1 63 ? -39.649 -41.623 79.290 1.00 92.19 63 THR A N 1
ATOM 488 C CA . THR A 1 63 ? -39.901 -40.287 78.741 1.00 92.19 63 THR A CA 1
ATOM 489 C C . THR A 1 63 ? -40.376 -39.354 79.856 1.00 92.19 63 THR A C 1
ATOM 491 O O . THR A 1 63 ? -41.492 -39.538 80.350 1.00 92.19 63 THR A O 1
ATOM 494 N N . PRO A 1 64 ? -39.585 -38.336 80.239 1.00 92.75 64 PRO A N 1
ATOM 495 C CA . PRO A 1 64 ? -40.004 -37.388 81.255 1.00 92.75 64 PRO A CA 1
ATOM 496 C C . PRO A 1 64 ? -40.992 -36.367 80.683 1.00 92.75 64 PRO A C 1
ATOM 498 O O . PRO A 1 64 ? -40.969 -36.037 79.492 1.00 92.75 64 PRO A O 1
ATOM 501 N N . ILE A 1 65 ? -41.816 -35.810 81.563 1.00 93.00 65 ILE A N 1
ATOM 502 C CA . ILE A 1 65 ? -42.509 -34.546 81.332 1.00 93.00 65 ILE A CA 1
ATOM 503 C C . ILE A 1 65 ? -41.634 -33.438 81.909 1.00 93.00 65 ILE A C 1
ATOM 505 O O . ILE A 1 65 ? -41.175 -33.543 83.047 1.00 93.00 65 ILE A O 1
ATOM 509 N N . ARG A 1 66 ? -41.390 -32.375 81.138 1.00 91.56 66 ARG A N 1
ATOM 510 C CA . ARG A 1 66 ? -40.569 -31.239 81.557 1.00 91.56 66 ARG A CA 1
ATOM 511 C C . ARG A 1 66 ? -41.311 -29.912 81.492 1.00 91.56 66 ARG A C 1
ATOM 513 O O . ARG A 1 66 ? -41.991 -29.606 80.515 1.00 91.56 66 ARG A O 1
ATOM 520 N N . TYR A 1 67 ? -41.074 -29.080 82.497 1.00 88.88 67 TYR A N 1
ATOM 521 C CA . TYR A 1 67 ? -41.447 -27.670 82.505 1.00 88.88 67 TYR A CA 1
ATOM 522 C C . TYR A 1 67 ? -40.178 -26.828 82.610 1.00 88.88 67 TYR A C 1
ATOM 524 O O . TYR A 1 67 ? -39.378 -27.020 83.522 1.00 88.88 67 TYR A O 1
ATOM 532 N N . GLN A 1 68 ? -39.948 -25.936 81.641 1.00 82.69 68 GLN A N 1
ATOM 533 C CA . GLN A 1 68 ? -38.742 -25.090 81.578 1.00 82.69 68 GLN A CA 1
ATOM 534 C C . GLN A 1 68 ? -37.411 -25.866 81.726 1.00 82.69 68 GLN A C 1
ATOM 536 O O . GLN A 1 68 ? -36.431 -25.355 82.262 1.00 82.69 68 GLN A O 1
ATOM 541 N N . GLY A 1 69 ? -37.372 -27.109 81.236 1.00 76.62 69 GLY A N 1
ATOM 542 C CA . GLY A 1 69 ? -36.197 -27.985 81.300 1.00 76.62 69 GLY A CA 1
ATOM 543 C C . GLY A 1 69 ? -36.061 -28.813 82.586 1.00 76.62 69 GLY A C 1
ATOM 544 O O . GLY A 1 69 ? -35.208 -29.698 82.624 1.00 76.62 69 GLY A O 1
ATOM 545 N N . LEU A 1 70 ? -36.904 -28.595 83.602 1.00 85.75 70 LEU A N 1
ATOM 546 C CA . LEU A 1 70 ? -36.954 -29.407 84.822 1.00 85.75 70 LEU A CA 1
ATOM 547 C C . LEU A 1 70 ? -37.917 -30.586 84.645 1.00 85.75 70 LEU A C 1
ATOM 549 O O . LEU A 1 70 ? -39.010 -30.401 84.118 1.00 85.75 70 LEU A O 1
ATOM 553 N N . GLU A 1 71 ? -37.526 -31.783 85.087 1.00 90.88 71 GLU A N 1
ATOM 554 C CA . GLU A 1 71 ? -38.410 -32.954 85.118 1.00 90.88 71 GLU A CA 1
ATOM 555 C C . GLU A 1 71 ? -39.488 -32.789 86.191 1.00 90.88 71 GLU A C 1
ATOM 557 O O . GLU A 1 71 ? -39.185 -32.563 87.359 1.00 90.88 71 GLU A O 1
ATOM 562 N N . VAL A 1 72 ? -40.743 -32.900 85.768 1.00 92.31 72 VAL A N 1
ATOM 563 C CA . VAL A 1 72 ? -41.941 -32.687 86.591 1.00 92.31 72 VAL A CA 1
ATOM 564 C C . VAL A 1 72 ? -42.930 -33.854 86.507 1.00 92.31 72 VAL A C 1
ATOM 566 O O . VAL A 1 72 ? -43.975 -33.831 87.147 1.00 92.31 72 VAL A O 1
ATOM 569 N N . GLY A 1 73 ? -42.617 -34.884 85.723 1.00 92.38 73 GLY A N 1
ATOM 570 C CA . GLY A 1 73 ? -43.441 -36.078 85.579 1.00 92.38 73 GLY A CA 1
ATOM 571 C C . GLY A 1 73 ? -42.792 -37.123 84.679 1.00 92.38 73 GLY A C 1
ATOM 572 O O . GLY A 1 73 ? -41.704 -36.907 84.142 1.00 92.38 73 GLY A O 1
ATOM 573 N N . MET A 1 74 ? -43.469 -38.250 84.485 1.00 92.12 74 MET A N 1
ATOM 574 C CA . MET A 1 74 ? -42.970 -39.390 83.718 1.00 92.12 74 MET A CA 1
ATOM 575 C C . MET A 1 74 ? -44.102 -40.102 82.980 1.00 92.12 74 MET A C 1
ATOM 577 O O . MET A 1 74 ? -45.168 -40.356 83.539 1.00 92.12 74 MET A O 1
ATOM 581 N N . VAL A 1 75 ? -43.854 -40.500 81.735 1.00 93.62 75 VAL A N 1
ATOM 582 C CA . VAL A 1 75 ? -44.788 -41.337 80.972 1.00 93.62 75 VAL A CA 1
ATOM 583 C C . VAL A 1 75 ? -44.905 -42.717 81.618 1.00 93.62 75 VAL A C 1
ATOM 585 O O . VAL A 1 75 ? -43.897 -43.383 81.867 1.00 93.62 75 VAL A O 1
ATOM 588 N N . ARG A 1 76 ? -46.135 -43.171 81.869 1.00 92.38 76 ARG A N 1
ATOM 589 C CA . ARG A 1 76 ? -46.435 -44.482 82.459 1.00 92.38 76 ARG A CA 1
ATOM 590 C C . ARG A 1 76 ? -46.868 -45.494 81.411 1.00 92.38 76 ARG A C 1
ATOM 592 O O . ARG A 1 76 ? -46.292 -46.578 81.383 1.00 92.38 76 ARG A O 1
ATOM 599 N N . HIS A 1 77 ? -47.797 -45.126 80.529 1.00 89.62 77 HIS A N 1
ATOM 600 C CA . HIS A 1 77 ? -48.294 -46.011 79.475 1.00 89.62 77 HIS A CA 1
ATOM 601 C C . HIS A 1 77 ? -48.397 -45.315 78.118 1.00 89.62 77 HIS A C 1
ATOM 603 O O . HIS A 1 77 ? -48.772 -44.149 78.039 1.00 89.62 77 HIS A O 1
ATOM 609 N N . VAL A 1 78 ? -48.092 -46.046 77.045 1.00 90.12 78 VAL A N 1
ATOM 610 C CA . VAL A 1 78 ? -48.208 -45.602 75.651 1.00 90.12 78 VAL A CA 1
ATOM 611 C C . VAL A 1 78 ? -48.957 -46.678 74.870 1.00 90.12 78 VAL A C 1
ATOM 613 O O . VAL A 1 78 ? -48.473 -47.794 74.690 1.00 90.12 78 VAL A O 1
ATOM 616 N N . LYS A 1 79 ? -50.161 -46.359 74.396 1.00 87.25 79 LYS A N 1
ATOM 617 C CA . LYS A 1 79 ? -51.013 -47.276 73.628 1.00 87.25 79 LYS A CA 1
ATOM 618 C C . LYS A 1 79 ? -51.528 -46.589 72.370 1.00 87.25 79 LYS A C 1
ATOM 620 O O . LYS A 1 79 ? -51.632 -45.373 72.306 1.00 87.25 79 LYS A O 1
ATOM 625 N N . LEU A 1 80 ? -51.872 -47.378 71.360 1.00 81.12 80 LEU A N 1
ATOM 626 C CA . LEU A 1 80 ? -52.557 -46.876 70.172 1.00 81.12 80 LEU A CA 1
ATOM 627 C C . LEU A 1 80 ? -54.071 -46.934 70.396 1.00 81.12 80 LEU A C 1
ATOM 629 O O . LEU A 1 80 ? -54.602 -47.990 70.759 1.00 81.12 80 LEU A O 1
ATOM 633 N N . GLU A 1 81 ? -54.773 -45.827 70.161 1.00 80.69 81 GLU A N 1
ATOM 634 C CA . GLU A 1 81 ? -56.228 -45.798 70.256 1.00 80.69 81 GLU A CA 1
ATOM 635 C C . GLU A 1 81 ? -56.884 -46.291 68.957 1.00 80.69 81 GLU A C 1
ATOM 637 O O . GLU A 1 81 ? -56.659 -45.767 67.870 1.00 80.69 81 GLU A O 1
ATOM 642 N N . LYS A 1 82 ? -57.771 -47.289 69.067 1.00 69.31 82 LYS A N 1
ATOM 643 C CA . LYS A 1 82 ? -58.372 -47.987 67.913 1.00 69.31 82 LYS A CA 1
ATOM 644 C C . LYS A 1 82 ? -59.264 -47.127 67.004 1.00 69.31 82 LYS A C 1
ATOM 646 O O . LYS A 1 82 ? -59.643 -47.608 65.940 1.00 69.31 82 LYS A O 1
ATOM 651 N N . LYS A 1 83 ? -59.681 -45.927 67.426 1.00 68.06 83 LYS A N 1
ATOM 652 C CA . LYS A 1 83 ? -60.756 -45.164 66.762 1.00 68.06 83 LYS A CA 1
ATOM 653 C C . LYS A 1 83 ? -60.270 -43.985 65.911 1.00 68.06 83 LYS A C 1
ATOM 655 O O . LYS A 1 83 ? -60.999 -43.599 65.004 1.00 68.06 83 LYS A O 1
ATOM 660 N N . ASN A 1 84 ? -59.085 -43.430 66.176 1.00 64.75 84 ASN A N 1
ATOM 661 C CA . ASN A 1 84 ? -58.618 -42.192 65.530 1.00 64.75 84 ASN A CA 1
ATOM 662 C C . ASN A 1 84 ? -57.126 -42.204 65.141 1.00 64.75 84 ASN A C 1
ATOM 664 O O . ASN A 1 84 ? -56.563 -41.146 64.875 1.00 64.75 84 ASN A O 1
ATOM 668 N N . ASP A 1 85 ? -56.480 -43.378 65.162 1.00 67.06 85 ASP A N 1
ATOM 669 C CA . ASP A 1 85 ? -55.040 -43.560 64.876 1.00 67.06 85 ASP A CA 1
ATOM 670 C C . ASP A 1 85 ? -54.117 -42.642 65.709 1.00 67.06 85 ASP A C 1
ATOM 672 O O . ASP A 1 85 ? -52.964 -42.401 65.369 1.00 67.06 85 ASP A O 1
ATOM 676 N N . SER A 1 86 ? -54.642 -42.117 66.821 1.00 76.06 86 SER A N 1
ATOM 677 C CA . SER A 1 86 ? -53.942 -41.243 67.757 1.00 76.06 86 SER A CA 1
ATOM 678 C C . SER A 1 86 ? -53.287 -42.090 68.845 1.00 76.06 86 SER A C 1
ATOM 680 O O . SER A 1 86 ? -53.810 -43.133 69.256 1.00 76.06 86 SER A O 1
ATOM 682 N N . ILE A 1 87 ? -52.134 -41.648 69.328 1.00 85.19 87 ILE A N 1
ATOM 683 C CA . ILE A 1 87 ? -51.414 -42.325 70.399 1.00 85.19 87 ILE A CA 1
ATOM 684 C C . ILE A 1 87 ? -51.866 -41.775 71.735 1.00 85.19 87 ILE A C 1
ATOM 686 O O . ILE A 1 87 ? -51.783 -40.584 72.018 1.00 85.19 87 ILE A O 1
ATOM 690 N N . TYR A 1 88 ? -52.341 -42.704 72.542 1.00 86.62 88 TYR A N 1
ATOM 691 C CA . TYR A 1 88 ? -52.814 -42.530 73.893 1.00 86.62 88 TYR A CA 1
ATOM 692 C C . TYR A 1 88 ? -51.631 -42.659 74.855 1.00 86.62 88 TYR A C 1
ATOM 694 O O . TYR A 1 88 ? -51.023 -43.729 74.955 1.00 86.62 88 TYR A O 1
ATOM 702 N N . VAL A 1 89 ? -51.292 -41.574 75.550 1.00 92.19 89 VAL A N 1
ATOM 703 C CA . VAL A 1 89 ? -50.199 -41.540 76.527 1.00 92.19 89 VAL A CA 1
ATOM 704 C C . VAL A 1 89 ? -50.763 -41.214 77.903 1.00 92.19 89 VAL A C 1
ATOM 706 O O . VAL A 1 89 ? -51.248 -40.108 78.120 1.00 92.19 89 VAL A O 1
ATOM 709 N N . GLU A 1 90 ? -50.674 -42.155 78.841 1.00 91.88 90 GLU A N 1
ATOM 710 C CA . GLU A 1 90 ? -50.885 -41.873 80.264 1.00 91.88 90 GLU A CA 1
ATOM 711 C C . GLU A 1 90 ? -49.546 -41.502 80.885 1.00 91.88 90 GLU A C 1
ATOM 713 O O . GLU A 1 90 ? -48.573 -42.264 80.815 1.00 91.88 90 GLU A O 1
ATOM 718 N N . ALA A 1 91 ? -49.493 -40.342 81.518 1.00 91.69 91 ALA A N 1
ATOM 719 C CA . ALA A 1 91 ? -48.311 -39.872 82.208 1.00 91.69 91 ALA A CA 1
ATOM 720 C C . ALA A 1 91 ? -48.660 -39.416 83.621 1.00 91.69 91 ALA A C 1
ATOM 722 O O . ALA A 1 91 ? -49.742 -38.901 83.871 1.00 91.69 91 ALA A O 1
ATOM 723 N N . GLU A 1 92 ? -47.731 -39.622 84.543 1.00 91.31 92 GLU A N 1
ATOM 724 C CA . GLU A 1 92 ? -47.869 -39.202 85.930 1.00 91.31 92 GLU A CA 1
ATOM 725 C C . GLU A 1 92 ? -47.083 -37.909 86.130 1.00 91.31 92 GLU A C 1
ATOM 727 O O . GLU A 1 92 ? -45.873 -37.876 85.895 1.00 91.31 92 GLU A O 1
ATOM 732 N N . VAL A 1 93 ? -47.756 -36.849 86.562 1.00 91.38 93 VAL A N 1
ATOM 733 C CA . VAL A 1 93 ? -47.121 -35.616 87.031 1.00 91.38 93 VAL A CA 1
ATOM 734 C C . VAL A 1 93 ? -46.861 -35.748 88.523 1.00 91.38 93 VAL A C 1
ATOM 736 O O . VAL A 1 93 ? -47.737 -36.158 89.281 1.00 91.38 93 VAL A O 1
ATOM 739 N N . TYR A 1 94 ? -45.645 -35.425 88.958 1.00 91.69 94 TYR A N 1
ATOM 740 C CA . TYR A 1 94 ? -45.280 -35.578 90.362 1.00 91.69 94 TYR A CA 1
ATOM 741 C C . TYR A 1 94 ? -46.125 -34.646 91.259 1.00 91.69 94 TYR A C 1
ATOM 743 O O . TYR A 1 94 ? -46.513 -33.555 90.819 1.00 91.69 94 TYR A O 1
ATOM 751 N N . PRO A 1 95 ? -46.418 -35.033 92.517 1.00 82.31 95 PRO A N 1
ATOM 752 C CA . PRO A 1 95 ? -47.264 -34.247 93.422 1.00 82.31 95 PRO A CA 1
ATOM 753 C C . PRO A 1 95 ? -46.816 -32.785 93.566 1.00 82.31 95 PRO A C 1
ATOM 755 O O . PRO A 1 95 ? -47.635 -31.869 93.551 1.00 82.31 95 PRO A O 1
ATOM 758 N N . GLU A 1 96 ? -45.505 -32.543 93.630 1.00 83.69 96 GLU A N 1
ATOM 759 C CA . GLU A 1 96 ? -44.913 -31.207 93.728 1.00 83.69 96 GLU A CA 1
ATOM 760 C C . GLU A 1 96 ? -45.162 -30.314 92.506 1.00 83.69 96 GLU A C 1
ATOM 762 O O . GLU A 1 96 ? -45.033 -29.100 92.622 1.00 83.69 96 GLU A O 1
ATOM 767 N N . ALA A 1 97 ? -45.521 -30.890 91.357 1.00 87.12 97 ALA A N 1
ATOM 768 C CA . ALA A 1 97 ? -45.706 -30.193 90.089 1.00 87.12 97 ALA A CA 1
ATOM 769 C C . ALA A 1 97 ? -47.145 -30.266 89.552 1.00 87.12 97 ALA A C 1
ATOM 771 O O . ALA A 1 97 ? -47.416 -29.776 88.456 1.00 87.12 97 ALA A O 1
ATOM 772 N N . SER A 1 98 ? -48.081 -30.832 90.321 1.00 83.31 98 SER A N 1
ATOM 773 C CA . SER A 1 98 ? -49.480 -31.007 89.895 1.00 83.31 98 SER A CA 1
ATOM 774 C C . SER A 1 98 ? -50.176 -29.669 89.600 1.00 83.31 98 SER A C 1
ATOM 776 O O . SER A 1 98 ? -51.014 -29.594 88.711 1.00 83.31 98 SER A O 1
ATOM 778 N N . TYR A 1 99 ? -49.744 -28.577 90.246 1.00 83.19 99 TYR A N 1
ATOM 779 C CA . TYR A 1 99 ? -50.237 -27.215 89.987 1.00 83.19 99 TYR A CA 1
ATOM 780 C C . TYR A 1 99 ? -49.937 -26.689 88.567 1.00 83.19 99 TYR A C 1
ATOM 782 O O . TYR A 1 99 ? -50.508 -25.685 88.150 1.00 83.19 99 TYR A O 1
ATOM 790 N N . LEU A 1 100 ? -49.025 -27.328 87.821 1.00 86.00 100 LEU A N 1
ATOM 791 C CA . LEU A 1 100 ? -48.702 -26.960 86.436 1.00 86.00 100 LEU A CA 1
ATOM 792 C C . LEU A 1 100 ? -49.686 -27.548 85.416 1.00 86.00 100 LEU A C 1
ATOM 794 O O . LEU A 1 100 ? -49.653 -27.172 84.238 1.00 86.00 100 LEU A O 1
ATOM 798 N N . VAL A 1 101 ? -50.534 -28.483 85.846 1.00 86.50 101 VAL A N 1
ATOM 799 C CA . VAL A 1 101 ? -51.549 -29.111 85.009 1.00 86.50 101 VAL A CA 1
ATOM 800 C C . VAL A 1 101 ? -52.921 -28.598 85.416 1.00 86.50 101 VAL A C 1
ATOM 802 O O . VAL A 1 101 ? -53.462 -28.982 86.444 1.00 86.50 101 VAL A O 1
ATOM 805 N N . ASN A 1 102 ? -53.485 -27.735 84.579 1.00 85.50 102 ASN A N 1
ATOM 806 C CA . ASN A 1 102 ? -54.851 -27.241 84.685 1.00 85.50 102 ASN A CA 1
ATOM 807 C C . ASN A 1 102 ? -55.561 -27.394 83.334 1.00 85.50 102 ASN A C 1
ATOM 809 O O . ASN A 1 102 ? -54.997 -27.947 82.381 1.00 85.50 102 ASN A O 1
ATOM 813 N N . GLY A 1 103 ? -56.805 -26.935 83.226 1.00 79.81 103 GLY A N 1
ATOM 814 C CA . GLY A 1 103 ? -57.579 -27.058 81.993 1.00 79.81 103 GLY A CA 1
ATOM 815 C C . GLY A 1 103 ? -56.909 -26.428 80.763 1.00 79.81 103 GLY A C 1
ATOM 816 O O . GLY A 1 103 ? -57.119 -26.903 79.646 1.00 79.81 103 GLY A O 1
ATOM 817 N N . ASP A 1 104 ? -56.059 -25.420 80.937 1.00 82.94 104 ASP A N 1
ATOM 818 C CA . ASP A 1 104 ? -55.440 -24.666 79.841 1.00 82.94 104 ASP A CA 1
ATOM 819 C C . ASP A 1 104 ? -53.976 -25.052 79.579 1.00 82.94 104 ASP A C 1
ATOM 821 O O . ASP A 1 104 ? -53.300 -24.440 78.745 1.00 82.94 104 ASP A O 1
ATOM 825 N N . THR A 1 105 ? -53.473 -26.092 80.248 1.00 87.94 105 THR A N 1
ATOM 826 C CA . THR A 1 105 ? -52.113 -26.585 80.028 1.00 87.94 105 THR A CA 1
ATOM 827 C C . THR A 1 105 ? -51.964 -27.181 78.629 1.00 87.94 105 THR A C 1
ATOM 829 O O . THR A 1 105 ? -52.691 -28.084 78.211 1.00 87.94 105 THR A O 1
ATOM 832 N N . LYS A 1 106 ? -50.975 -26.675 77.892 1.00 89.88 106 LYS A N 1
ATOM 833 C CA . LYS A 1 106 ? -50.606 -27.141 76.554 1.00 89.88 106 LYS A CA 1
ATOM 834 C C . LYS A 1 106 ? -49.424 -28.093 76.666 1.00 89.88 106 LYS A C 1
ATOM 836 O O . LYS A 1 106 ? -48.422 -27.754 77.291 1.00 89.88 106 LYS A O 1
ATOM 841 N N . PHE A 1 107 ? -49.520 -29.244 76.010 1.00 91.25 107 PHE A N 1
ATOM 842 C CA . PHE A 1 107 ? -48.444 -30.232 75.927 1.00 91.25 107 PHE A CA 1
ATOM 843 C C . PHE A 1 107 ? -47.912 -30.320 74.497 1.00 91.25 107 PHE A C 1
ATOM 845 O O . PHE A 1 107 ? -48.673 -30.144 73.549 1.00 91.25 107 PHE A O 1
ATOM 852 N N . TRP A 1 108 ? -46.623 -30.598 74.314 1.00 90.25 108 TRP A N 1
ATOM 853 C CA . TRP A 1 108 ? -46.056 -30.943 73.005 1.00 90.25 108 TRP A CA 1
ATOM 854 C C . TRP A 1 108 ? -44.845 -31.861 73.153 1.00 90.25 108 TRP A C 1
ATOM 856 O O . TRP A 1 108 ? -44.149 -31.849 74.169 1.00 90.25 108 TRP A O 1
ATOM 866 N N . LEU A 1 109 ? -44.583 -32.667 72.125 1.00 89.56 109 LEU A N 1
ATOM 867 C CA . LEU A 1 109 ? -43.423 -33.553 72.089 1.00 89.56 109 LEU A CA 1
ATOM 868 C C . LEU A 1 109 ? -42.189 -32.768 71.637 1.00 89.56 109 LEU A C 1
ATOM 870 O O . LEU A 1 109 ? -42.172 -32.204 70.541 1.00 89.56 109 LEU A O 1
ATOM 874 N N . VAL A 1 110 ? -41.138 -32.755 72.455 1.00 87.44 110 VAL A N 1
ATOM 875 C CA . VAL A 1 110 ? -39.842 -32.186 72.082 1.00 87.44 110 VAL A CA 1
ATOM 876 C C . VAL A 1 110 ? -38.953 -33.293 71.534 1.00 87.44 110 VAL A C 1
ATOM 878 O O . VAL A 1 110 ? -38.582 -34.233 72.239 1.00 87.44 110 VAL A O 1
ATOM 881 N N . LYS A 1 111 ? -38.598 -33.152 70.256 1.00 84.69 111 LYS A N 1
ATOM 882 C CA . LYS A 1 111 ? -37.648 -34.008 69.543 1.00 84.69 111 LYS A CA 1
ATOM 883 C C . LYS A 1 111 ? -36.434 -33.189 69.095 1.00 84.69 111 LYS A C 1
ATOM 885 O O . LYS A 1 111 ? -36.601 -32.009 68.769 1.00 84.69 111 LYS A O 1
ATOM 890 N N . PRO A 1 112 ? -35.226 -33.778 69.054 1.00 77.25 112 PRO A N 1
ATOM 891 C CA . PRO A 1 112 ? -34.058 -33.086 68.531 1.00 77.25 112 PRO A CA 1
ATOM 892 C C . PRO A 1 112 ? -34.299 -32.725 67.061 1.00 77.25 112 PRO A C 1
ATOM 894 O O . PRO A 1 112 ? -34.681 -33.573 66.253 1.00 77.25 112 PRO A O 1
ATOM 897 N N . SER A 1 113 ? -34.092 -31.455 66.717 1.00 68.12 113 SER A N 1
ATOM 898 C CA . SER A 1 113 ? -34.236 -30.955 65.349 1.00 68.12 113 SER A CA 1
ATOM 899 C C . SER A 1 113 ? -32.999 -30.161 64.941 1.00 68.12 113 SER A C 1
ATOM 901 O O . SER A 1 113 ? -32.486 -29.324 65.689 1.00 68.12 113 SER A O 1
ATOM 903 N N . ALA A 1 114 ? -32.501 -30.453 63.743 1.00 58.09 114 ALA A N 1
ATOM 904 C CA . ALA A 1 114 ? -31.386 -29.744 63.138 1.00 58.09 114 ALA A CA 1
ATOM 905 C C . ALA A 1 114 ? -31.918 -28.863 62.003 1.00 58.09 114 ALA A C 1
ATOM 907 O O . ALA A 1 114 ? -32.546 -29.365 61.072 1.00 58.09 114 ALA A O 1
ATOM 908 N N . SER A 1 115 ? -31.657 -27.558 62.082 1.00 61.28 115 SER A N 1
ATOM 909 C CA . SER A 1 115 ? -31.879 -26.611 60.988 1.00 61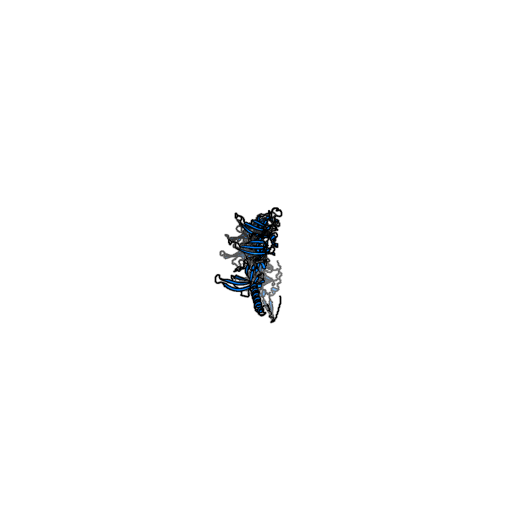.28 115 SER A CA 1
ATOM 910 C C . SER A 1 115 ? -30.559 -25.937 60.615 1.00 61.28 115 SER A C 1
ATOM 912 O O . SER A 1 115 ? -29.636 -25.875 61.429 1.00 61.28 115 SER A O 1
ATOM 914 N N . LEU A 1 116 ? -30.465 -25.396 59.398 1.00 54.16 116 LEU A N 1
ATOM 915 C CA . LEU A 1 116 ? -29.293 -24.619 58.968 1.00 54.16 116 LEU A CA 1
ATOM 916 C C . LEU A 1 116 ? -29.058 -23.371 59.843 1.00 54.16 116 LEU A C 1
ATOM 918 O O . LEU A 1 116 ? -27.928 -22.905 59.958 1.00 54.16 116 LEU A O 1
ATOM 922 N N . SER A 1 117 ? -30.115 -22.860 60.480 1.00 53.16 117 SER A N 1
ATOM 923 C CA . SER A 1 117 ? -30.117 -21.665 61.333 1.00 53.16 117 SER A CA 1
ATOM 924 C C . SER A 1 117 ? -29.715 -21.947 62.788 1.00 53.16 117 SER A C 1
ATOM 926 O O . SER A 1 117 ? -29.480 -21.011 63.552 1.00 53.16 117 SER A O 1
ATOM 928 N N . GLY A 1 118 ? -29.657 -23.222 63.193 1.00 55.41 118 GLY A N 1
ATOM 929 C CA . GLY A 1 118 ? -29.367 -23.643 64.564 1.00 55.41 118 GLY A CA 1
ATOM 930 C C . GLY A 1 118 ? -29.952 -25.014 64.925 1.00 55.41 118 GLY A C 1
ATOM 931 O O . GLY A 1 118 ? -30.800 -25.565 64.220 1.00 55.41 118 GLY A O 1
ATOM 932 N N . ILE A 1 119 ? -29.497 -25.566 66.051 1.00 63.31 119 ILE A N 1
ATOM 933 C CA . ILE A 1 119 ? -29.968 -26.846 66.599 1.00 63.31 119 ILE A CA 1
ATOM 934 C C . ILE A 1 119 ? -30.931 -26.543 67.752 1.00 63.31 119 ILE A C 1
ATOM 936 O O . ILE A 1 119 ? -30.577 -25.806 68.672 1.00 63.31 119 ILE A O 1
ATOM 940 N N . SER A 1 120 ? -32.146 -27.090 67.715 1.00 61.09 120 SER A N 1
ATOM 941 C CA . SER A 1 120 ? -33.136 -26.976 68.797 1.00 61.09 120 SER A CA 1
ATOM 942 C C . SER A 1 120 ? -33.431 -28.351 69.393 1.00 61.09 120 SER A C 1
ATOM 944 O O . SER A 1 120 ? -33.467 -29.351 68.676 1.00 61.09 120 SER A O 1
ATOM 946 N N . GLY A 1 121 ? -33.615 -28.415 70.714 1.00 65.88 121 GLY A N 1
ATOM 947 C CA . GLY A 1 121 ? -33.784 -29.686 71.428 1.00 65.88 121 GLY A CA 1
ATOM 948 C C . GLY A 1 121 ? -32.486 -30.497 71.569 1.00 65.88 121 GLY A C 1
ATOM 949 O O . GLY A 1 121 ? -32.528 -31.724 71.544 1.00 65.88 121 GLY A O 1
ATOM 950 N N . LEU A 1 122 ? -31.317 -29.841 71.667 1.00 69.81 122 LEU A N 1
ATOM 951 C CA . LEU A 1 122 ? -30.018 -30.519 71.847 1.00 69.81 122 LEU A CA 1
ATOM 952 C C . LEU A 1 122 ? -29.965 -31.332 73.157 1.00 69.81 122 LEU A C 1
ATOM 954 O O . LEU A 1 122 ? -29.303 -32.362 73.230 1.00 69.81 122 LEU A O 1
ATOM 958 N N . ASP A 1 123 ? -30.701 -30.900 74.178 1.00 67.81 123 ASP A N 1
ATOM 959 C CA . ASP A 1 123 ? -30.909 -31.629 75.428 1.00 67.81 123 ASP A CA 1
ATOM 960 C C . ASP A 1 123 ? -31.591 -32.991 75.202 1.00 67.81 123 ASP A C 1
ATOM 962 O O . ASP A 1 123 ? -31.231 -33.977 75.852 1.00 67.81 123 ASP A O 1
ATOM 966 N N . ALA A 1 124 ? -32.502 -33.087 74.228 1.00 71.69 124 ALA A N 1
ATOM 967 C CA . ALA A 1 124 ? -33.140 -34.344 73.832 1.00 71.69 124 ALA A CA 1
ATOM 968 C C . ALA A 1 124 ? -32.197 -35.286 73.056 1.00 71.69 124 ALA A C 1
ATOM 970 O O . ALA A 1 124 ? -32.429 -36.491 73.021 1.00 71.69 124 ALA A O 1
ATOM 971 N N . LEU A 1 125 ? -31.094 -34.781 72.483 1.00 73.44 125 LEU A N 1
ATOM 972 C CA . LEU A 1 125 ? -30.090 -35.623 71.814 1.00 73.44 125 LEU A CA 1
ATOM 973 C C . LEU A 1 125 ? -29.352 -36.532 72.810 1.00 73.44 125 LEU A C 1
ATOM 975 O O . LEU A 1 125 ? -28.996 -37.658 72.472 1.00 73.44 125 LEU A O 1
ATOM 979 N N . VAL A 1 126 ? -29.128 -36.041 74.034 1.00 73.75 126 VAL A N 1
ATOM 980 C CA . VAL A 1 126 ? -28.450 -36.789 75.105 1.00 73.75 126 VAL A CA 1
ATOM 981 C C . VAL A 1 126 ? -29.454 -37.503 76.012 1.00 73.75 126 VAL A C 1
ATOM 983 O O . VAL A 1 126 ? -29.192 -38.627 76.434 1.00 73.75 126 VAL A O 1
ATOM 986 N N . SER A 1 127 ? -30.595 -36.869 76.317 1.00 72.81 127 SER A N 1
ATOM 987 C CA . SER A 1 127 ? -31.575 -37.389 77.288 1.00 72.81 127 SER A CA 1
ATOM 988 C C . SER A 1 127 ? -32.776 -38.130 76.685 1.00 72.81 127 SER A C 1
ATOM 990 O O . SER A 1 127 ? -33.551 -38.716 77.435 1.00 72.81 127 SER A O 1
ATOM 992 N N . GLY A 1 128 ? -32.904 -38.170 75.354 1.00 80.12 128 GLY A N 1
ATOM 993 C CA . GLY A 1 128 ? -34.066 -38.726 74.656 1.00 80.12 128 GLY A CA 1
ATOM 994 C C . GLY A 1 128 ? -35.221 -37.725 74.527 1.00 80.12 128 GLY A C 1
ATOM 995 O O . GLY A 1 128 ? -35.182 -36.627 75.086 1.00 80.12 128 GLY A O 1
ATOM 996 N N . ASN A 1 129 ? -36.253 -38.094 73.763 1.00 89.00 129 ASN A N 1
ATOM 997 C CA . ASN A 1 129 ? -37.447 -37.262 73.590 1.00 89.00 129 ASN A CA 1
ATOM 998 C C . ASN A 1 129 ? -38.172 -37.081 74.931 1.00 89.00 129 ASN A C 1
ATOM 1000 O O . ASN A 1 129 ? -38.218 -37.999 75.753 1.00 89.00 129 ASN A O 1
ATOM 1004 N N . TYR A 1 130 ? -38.773 -35.911 75.130 1.00 90.50 130 TYR A N 1
ATOM 1005 C CA . TYR A 1 130 ? -39.551 -35.595 76.327 1.00 90.50 130 TYR A CA 1
ATOM 1006 C C . TYR A 1 130 ? -40.806 -34.806 75.970 1.00 90.50 130 TYR A C 1
ATOM 1008 O O . TYR A 1 130 ? -40.881 -34.167 74.919 1.00 90.50 130 TYR A O 1
ATOM 1016 N N . ILE A 1 131 ? -41.796 -34.840 76.855 1.00 91.44 131 ILE A N 1
ATOM 1017 C CA . ILE A 1 131 ? -43.016 -34.047 76.705 1.00 91.44 131 ILE A CA 1
ATOM 1018 C C . ILE A 1 131 ? -42.794 -32.726 77.434 1.00 91.44 131 ILE A C 1
ATOM 1020 O O . ILE A 1 131 ? -42.474 -32.725 78.618 1.00 91.44 131 ILE A O 1
ATOM 1024 N N . ALA A 1 132 ? -42.943 -31.599 76.750 1.00 89.75 132 ALA A N 1
ATOM 1025 C CA . ALA A 1 132 ? -42.944 -30.294 77.395 1.00 89.75 132 ALA A CA 1
ATOM 1026 C C . ALA A 1 132 ? -44.376 -29.873 77.732 1.00 89.75 132 ALA A C 1
ATOM 1028 O O . ALA A 1 132 ? -45.302 -30.175 76.975 1.00 89.75 132 ALA A O 1
ATOM 1029 N N . LEU A 1 133 ? -44.543 -29.164 78.848 1.00 89.88 133 LEU A N 1
ATOM 1030 C CA . LEU A 1 133 ? -45.810 -28.543 79.233 1.00 89.88 133 LEU A CA 1
ATOM 1031 C C . LEU A 1 133 ? -45.665 -27.020 79.345 1.00 89.88 133 LEU A C 1
ATOM 1033 O O . LEU A 1 133 ? -44.588 -26.516 79.672 1.00 89.88 133 LEU A O 1
ATOM 1037 N N . LEU A 1 134 ? -46.754 -26.290 79.109 1.00 86.94 134 LEU A N 1
ATOM 1038 C CA . LEU A 1 134 ? -46.884 -24.859 79.396 1.00 86.94 134 LEU A CA 1
ATOM 1039 C C . LEU A 1 134 ? -48.300 -24.566 79.916 1.00 86.94 134 LEU A C 1
ATOM 1041 O O . LEU A 1 134 ? -49.252 -24.745 79.150 1.00 86.94 134 LEU A O 1
ATOM 1045 N N . PRO A 1 135 ? -48.464 -24.101 81.166 1.00 84.31 135 PRO A N 1
ATOM 1046 C CA . PRO A 1 135 ? -49.736 -23.560 81.624 1.00 84.31 135 PRO A CA 1
ATOM 1047 C C . PRO A 1 135 ? -49.958 -22.182 80.986 1.00 84.31 135 PRO A C 1
ATOM 1049 O O . PRO A 1 135 ? -49.051 -21.349 80.981 1.00 84.31 135 PRO A O 1
ATOM 1052 N N . ASP A 1 136 ? -51.148 -21.934 80.436 1.00 72.81 136 ASP A N 1
ATOM 1053 C CA . ASP A 1 136 ? -51.487 -20.625 79.847 1.00 72.81 136 ASP A CA 1
ATOM 1054 C C . ASP A 1 136 ? -51.628 -19.540 80.931 1.00 72.81 136 ASP A C 1
ATOM 1056 O O . ASP A 1 136 ? -51.269 -18.383 80.721 1.00 72.81 136 ASP A O 1
ATOM 1060 N N . ASN A 1 137 ? -52.107 -19.930 82.118 1.00 71.44 137 ASN A N 1
ATOM 1061 C CA . ASN A 1 137 ? -52.201 -19.088 83.305 1.00 71.44 137 ASN A CA 1
ATOM 1062 C C . ASN A 1 137 ? -51.959 -19.936 84.568 1.00 71.44 137 ASN A C 1
ATOM 1064 O O . ASN A 1 137 ? -52.640 -20.940 84.775 1.00 71.44 137 ASN A O 1
ATOM 1068 N N . LEU A 1 138 ? -50.995 -19.530 85.399 1.00 65.81 138 LEU A N 1
ATOM 1069 C CA . LEU A 1 138 ? -50.641 -20.204 86.658 1.00 65.81 138 LEU A CA 1
ATOM 1070 C C . LEU A 1 138 ? -51.662 -19.948 87.783 1.00 65.81 138 LEU A C 1
ATOM 1072 O O . LEU A 1 138 ? -51.721 -20.735 88.719 1.00 65.81 138 LEU A O 1
ATOM 1076 N N . ASP A 1 139 ? -52.482 -18.899 87.662 1.00 63.47 139 ASP A N 1
ATOM 1077 C CA . ASP A 1 139 ? -53.503 -18.508 88.647 1.00 63.47 139 ASP A CA 1
ATOM 1078 C C . ASP A 1 139 ? -54.915 -19.022 88.279 1.00 63.47 139 ASP A C 1
ATOM 1080 O O . ASP A 1 139 ? -55.911 -18.623 88.880 1.00 63.47 139 ASP A O 1
ATOM 1084 N N . SER A 1 140 ? -55.033 -19.867 87.246 1.00 61.41 140 SER A N 1
ATOM 1085 C CA . SER A 1 140 ? -56.315 -20.421 86.787 1.00 61.41 140 SER A CA 1
ATOM 1086 C C . SER A 1 140 ? -56.755 -21.595 87.673 1.00 61.41 140 SER A C 1
ATOM 1088 O O . SER A 1 140 ? -56.111 -22.641 87.657 1.00 61.41 140 SER A O 1
ATOM 1090 N N . GLU A 1 141 ? -57.886 -21.463 88.380 1.00 60.59 141 GLU A N 1
ATOM 1091 C CA . GLU A 1 141 ? -58.578 -22.553 89.108 1.00 60.59 141 GLU A CA 1
ATOM 1092 C C . GLU A 1 141 ? -59.367 -23.490 88.165 1.00 60.59 141 GLU A C 1
ATOM 1094 O O . GLU A 1 141 ? -60.407 -24.035 88.530 1.00 60.59 141 GLU A O 1
ATOM 1099 N N . SER A 1 142 ? -58.938 -23.640 86.909 1.00 65.19 142 SER A N 1
ATOM 1100 C CA . SER A 1 142 ? -59.608 -24.554 85.979 1.00 65.19 142 SER A CA 1
ATOM 1101 C C . SER A 1 142 ? -59.339 -26.010 86.363 1.00 65.19 142 SER A C 1
ATOM 1103 O O . SER A 1 142 ? -58.182 -26.419 86.475 1.00 65.19 142 SER A O 1
ATOM 1105 N N . ASP A 1 143 ? -60.415 -26.786 86.529 1.00 71.94 143 ASP A N 1
ATOM 1106 C CA . ASP A 1 143 ? -60.340 -28.216 86.833 1.00 71.94 143 ASP A CA 1
ATOM 1107 C C . ASP A 1 143 ? -59.476 -28.965 85.801 1.00 71.94 143 ASP A C 1
ATOM 1109 O O . ASP A 1 143 ? -59.461 -28.646 84.603 1.00 71.94 143 ASP A O 1
ATOM 1113 N N . ILE A 1 144 ? -58.754 -29.980 86.278 1.00 74.69 144 ILE A N 1
ATOM 1114 C CA . ILE A 1 144 ? -57.914 -30.855 85.455 1.00 74.69 144 ILE A CA 1
ATOM 1115 C C . ILE A 1 144 ? -58.802 -31.567 84.432 1.00 74.69 144 ILE A C 1
ATOM 1117 O O . ILE A 1 144 ? -59.852 -32.114 84.770 1.00 74.69 144 ILE A O 1
ATOM 1121 N N . LYS A 1 145 ? -58.396 -31.549 83.159 1.00 79.88 145 LYS A N 1
ATOM 1122 C CA . LYS A 1 145 ? -59.141 -32.227 82.092 1.00 79.88 145 LYS A CA 1
ATOM 1123 C C . LYS A 1 145 ? -58.845 -33.723 82.109 1.00 79.88 145 LYS A C 1
ATOM 1125 O O . LYS A 1 145 ? -57.691 -34.120 82.230 1.00 79.88 145 LYS A O 1
ATOM 1130 N N . ASP A 1 146 ? -59.869 -34.529 81.825 1.00 77.00 146 ASP A N 1
ATOM 1131 C CA . ASP A 1 146 ? -59.727 -35.983 81.647 1.00 77.00 146 ASP A CA 1
ATOM 1132 C C . ASP A 1 146 ? -58.736 -36.346 80.522 1.00 77.00 146 ASP A C 1
ATOM 1134 O O . ASP A 1 146 ? -58.115 -37.409 80.551 1.00 77.00 146 ASP A O 1
ATOM 1138 N N . ALA A 1 147 ? -58.584 -35.471 79.515 1.00 85.12 147 ALA A N 1
ATOM 1139 C CA . ALA A 1 147 ? -57.618 -35.645 78.438 1.00 85.12 147 ALA A CA 1
ATOM 1140 C C . ALA A 1 147 ? -57.149 -34.332 77.786 1.00 85.12 147 ALA A C 1
ATOM 1142 O O . ALA A 1 147 ? -57.910 -33.371 77.637 1.00 85.12 147 ALA A O 1
ATOM 1143 N N . TYR A 1 148 ? -55.905 -34.348 77.302 1.00 89.38 148 TYR A N 1
ATOM 1144 C CA . TYR A 1 148 ? -55.229 -33.268 76.586 1.00 89.38 148 TYR A CA 1
ATOM 1145 C C . TYR A 1 148 ? -54.855 -33.699 75.165 1.00 89.38 148 TYR A C 1
ATOM 1147 O O . TYR A 1 148 ? -54.560 -34.865 74.921 1.00 89.38 148 TYR A O 1
ATOM 1155 N N . TYR A 1 149 ? -54.810 -32.751 74.229 1.00 88.69 149 TYR A N 1
ATOM 1156 C CA . TYR A 1 149 ? -54.296 -32.974 72.874 1.00 88.69 149 TYR A CA 1
ATOM 1157 C C . TYR A 1 149 ? -52.984 -32.216 72.707 1.00 88.69 149 TYR A C 1
ATOM 1159 O O . TYR A 1 149 ? -52.928 -31.007 72.943 1.00 88.69 149 TYR A O 1
ATOM 1167 N N . ALA A 1 150 ? -51.926 -32.920 72.319 1.00 88.81 150 ALA A N 1
ATOM 1168 C CA . ALA A 1 150 ? -50.616 -32.318 72.160 1.00 88.81 150 ALA A CA 1
ATOM 1169 C C . ALA A 1 150 ? -50.543 -31.420 70.912 1.00 88.81 150 ALA A C 1
ATOM 1171 O O . ALA A 1 150 ? -51.050 -31.754 69.842 1.00 88.81 150 ALA A O 1
ATOM 1172 N N . LEU A 1 151 ? -49.866 -30.278 71.033 1.00 86.44 151 LEU A N 1
ATOM 1173 C CA . LEU A 1 151 ? -49.575 -29.386 69.915 1.00 86.44 151 LEU A CA 1
ATOM 1174 C C . LEU A 1 151 ? -48.475 -29.978 69.024 1.00 86.44 151 LEU A C 1
ATOM 1176 O O . LEU A 1 151 ? -47.515 -30.578 69.508 1.00 86.44 151 LEU A O 1
ATOM 1180 N N . LYS A 1 152 ? -48.576 -29.733 67.710 1.00 79.69 152 LYS A N 1
ATOM 1181 C CA . LYS A 1 152 ? -47.585 -30.197 66.719 1.00 79.69 152 LYS A CA 1
ATOM 1182 C C . LYS A 1 152 ? -46.208 -29.554 66.887 1.00 79.69 152 LYS A C 1
ATOM 1184 O O . LYS A 1 152 ? -45.201 -30.200 66.626 1.00 79.69 152 LYS A O 1
ATOM 1189 N N . ASN A 1 153 ? -46.174 -28.286 67.291 1.00 73.25 153 ASN A N 1
ATOM 1190 C CA . ASN A 1 153 ? -44.961 -27.505 67.515 1.00 73.25 153 ASN A CA 1
ATOM 1191 C C . ASN A 1 153 ? -45.113 -26.689 68.802 1.00 73.25 153 ASN A C 1
ATOM 1193 O O . ASN A 1 153 ? -46.234 -26.429 69.248 1.00 73.25 153 ASN A O 1
ATOM 1197 N N . ALA A 1 154 ? -43.988 -26.244 69.361 1.00 72.69 154 ALA A N 1
ATOM 1198 C CA . ALA A 1 154 ? -43.997 -25.297 70.468 1.00 72.69 154 ALA A CA 1
ATOM 1199 C C . ALA A 1 154 ? -44.788 -24.022 70.084 1.00 72.69 154 ALA A C 1
ATOM 1201 O O . ALA A 1 154 ? -44.658 -23.552 68.948 1.00 72.69 154 ALA A O 1
ATOM 1202 N N . PRO A 1 155 ? -45.591 -23.442 70.995 1.00 70.50 155 PRO A N 1
ATOM 1203 C CA . PRO A 1 155 ? -46.294 -22.186 70.740 1.00 70.50 155 PRO A CA 1
ATOM 1204 C C . PRO A 1 155 ? -45.329 -21.060 70.329 1.00 70.50 155 PRO A C 1
ATOM 1206 O O . PRO A 1 155 ? -44.300 -20.856 70.968 1.00 70.50 155 PRO A O 1
ATOM 1209 N N . THR A 1 156 ? -45.670 -20.273 69.307 1.00 60.31 156 THR A N 1
ATOM 1210 C CA . THR A 1 156 ? -44.832 -19.176 68.772 1.00 60.31 156 THR A CA 1
ATOM 1211 C C . THR A 1 156 ? 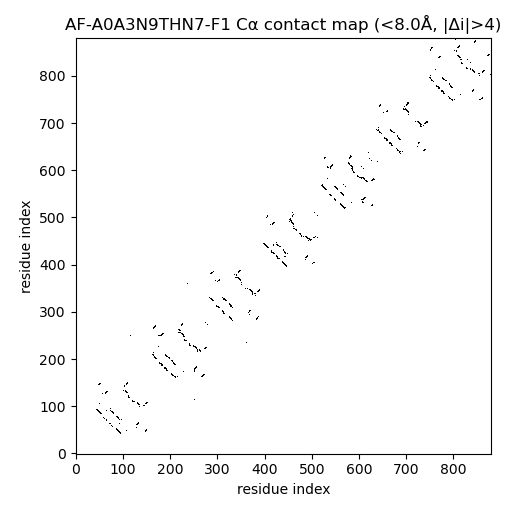-44.647 -17.991 69.736 1.00 60.31 156 THR A C 1
ATOM 1213 O O . THR A 1 156 ? -43.805 -17.134 69.498 1.00 60.31 156 THR A O 1
ATOM 1216 N N . ASN A 1 157 ? -45.380 -17.957 70.855 1.00 57.72 157 ASN A N 1
ATOM 1217 C CA . ASN A 1 157 ? -45.406 -16.854 71.828 1.00 57.72 157 ASN A CA 1
ATOM 1218 C C . ASN A 1 157 ? -44.359 -16.947 72.954 1.00 57.72 157 ASN A C 1
ATOM 1220 O O . ASN A 1 157 ? -44.489 -16.278 73.976 1.00 57.72 157 ASN A O 1
ATOM 1224 N N . ILE A 1 158 ? -43.313 -17.761 72.810 1.00 50.91 158 ILE A N 1
ATOM 1225 C CA . ILE A 1 158 ? -42.403 -18.026 73.935 1.00 50.91 158 ILE A CA 1
ATOM 1226 C C . ILE A 1 158 ? -41.445 -16.844 74.233 1.00 50.91 158 ILE A C 1
ATOM 1228 O O . ILE A 1 158 ? -40.856 -16.828 75.313 1.00 50.91 158 ILE A O 1
ATOM 1232 N N . LYS A 1 159 ? -41.305 -15.806 73.378 1.00 51.50 159 LYS A N 1
ATOM 1233 C CA . LYS A 1 159 ? -40.455 -14.626 73.688 1.00 51.50 159 LYS A CA 1
ATOM 1234 C C . LYS A 1 159 ? -40.953 -13.272 73.127 1.00 51.50 159 LYS A C 1
ATOM 1236 O O . LYS A 1 159 ? -41.044 -13.103 71.923 1.00 51.50 159 LYS A O 1
ATOM 1241 N N . ASN A 1 160 ? -41.116 -12.306 74.046 1.00 51.47 160 ASN A N 1
ATOM 1242 C CA . ASN A 1 160 ? -41.204 -10.832 73.924 1.00 51.47 160 ASN A CA 1
ATOM 1243 C C . ASN A 1 160 ? -42.414 -10.163 73.226 1.00 51.47 160 ASN A C 1
ATOM 1245 O O . ASN A 1 160 ? -42.519 -10.090 72.012 1.00 51.47 160 ASN A O 1
ATOM 1249 N N . THR A 1 161 ? -43.248 -9.491 74.029 1.00 55.88 161 THR A N 1
ATOM 1250 C CA . THR A 1 161 ? -44.431 -8.688 73.651 1.00 55.88 161 THR A CA 1
ATOM 1251 C C . THR A 1 161 ? -44.144 -7.211 73.301 1.00 55.88 161 THR A C 1
ATOM 1253 O O . THR A 1 161 ? -45.057 -6.391 73.359 1.00 55.88 161 THR A O 1
ATOM 1256 N N . LYS A 1 162 ? -42.900 -6.819 72.971 1.00 72.31 162 LYS A N 1
ATOM 1257 C CA . LYS A 1 162 ? -42.523 -5.396 72.769 1.00 72.31 162 LYS A CA 1
ATOM 1258 C C . LYS A 1 162 ? -41.864 -5.040 71.431 1.00 72.31 162 LYS A C 1
ATOM 1260 O O . LYS A 1 162 ? -41.534 -3.877 71.261 1.00 72.31 162 LYS A O 1
ATOM 1265 N N . ASP A 1 163 ? -41.657 -5.979 70.516 1.00 85.38 163 ASP A N 1
ATOM 1266 C CA . ASP A 1 163 ? -40.987 -5.700 69.237 1.00 85.38 163 ASP A CA 1
ATOM 1267 C C . ASP A 1 163 ? -41.940 -5.072 68.194 1.00 85.38 163 ASP A C 1
ATOM 1269 O O . ASP A 1 163 ? -43.156 -5.278 68.240 1.00 85.38 163 ASP A O 1
ATOM 1273 N N . LEU A 1 164 ? -41.396 -4.294 67.249 1.00 89.56 164 LEU A N 1
ATOM 1274 C CA . LEU A 1 164 ? -42.152 -3.686 66.148 1.00 89.56 164 LEU A CA 1
ATOM 1275 C C . LEU A 1 164 ? -42.375 -4.731 65.052 1.00 89.56 164 LEU A C 1
ATOM 1277 O O . LEU A 1 164 ? -41.420 -5.172 64.412 1.00 89.56 164 LEU A O 1
ATOM 1281 N N . ILE A 1 165 ? -43.633 -5.096 64.798 1.00 92.12 165 ILE A N 1
ATOM 1282 C CA . ILE A 1 165 ? -43.977 -6.031 63.726 1.00 92.12 165 ILE A CA 1
ATOM 1283 C C . ILE A 1 165 ? -44.227 -5.249 62.439 1.00 92.12 165 ILE A C 1
ATOM 1285 O O . ILE A 1 165 ? -45.023 -4.314 62.438 1.00 92.12 165 ILE A O 1
ATOM 1289 N N . VAL A 1 166 ? -43.587 -5.629 61.334 1.00 92.94 166 VAL A N 1
ATOM 1290 C CA . VAL A 1 166 ? -43.889 -5.072 60.002 1.00 92.94 166 VAL A CA 1
ATOM 1291 C C . VAL A 1 166 ? -44.171 -6.188 59.001 1.00 92.94 166 VAL A C 1
ATOM 1293 O O . VAL A 1 166 ? -43.581 -7.272 59.074 1.00 92.94 166 VAL A O 1
ATOM 1296 N N . GLU A 1 167 ? -45.100 -5.925 58.083 1.00 93.56 167 GLU A N 1
ATOM 1297 C CA . GLU A 1 167 ? -45.546 -6.868 57.056 1.00 93.56 167 GLU A CA 1
ATOM 1298 C C . GLU A 1 167 ? -44.907 -6.493 55.714 1.00 93.56 167 GLU A C 1
ATOM 1300 O O . GLU A 1 167 ? -45.073 -5.379 55.215 1.00 93.56 167 GLU A O 1
ATOM 1305 N N . LEU A 1 168 ? -44.157 -7.416 55.122 1.00 94.12 168 LEU A N 1
ATOM 1306 C CA . LEU A 1 168 ? -43.518 -7.227 53.826 1.00 94.12 168 LEU A CA 1
ATOM 1307 C C . LEU A 1 168 ? -44.285 -8.013 52.764 1.00 94.12 168 LEU A C 1
ATOM 1309 O O . LEU A 1 168 ? -44.591 -9.184 52.958 1.00 94.12 168 LEU A O 1
ATOM 1313 N N . THR A 1 169 ? -44.598 -7.376 51.641 1.00 93.75 169 THR A N 1
ATOM 1314 C CA . THR A 1 169 ? -45.267 -8.008 50.498 1.00 93.75 169 THR A CA 1
ATOM 1315 C C . THR A 1 169 ? -44.278 -8.198 49.357 1.00 93.75 169 THR A C 1
ATOM 1317 O O . THR A 1 169 ? -43.612 -7.239 48.956 1.00 93.75 169 THR A O 1
ATOM 1320 N N . ALA A 1 170 ? -44.206 -9.416 48.832 1.00 92.19 170 ALA A N 1
ATOM 1321 C CA . ALA A 1 170 ? -43.361 -9.796 47.704 1.00 92.19 170 ALA A CA 1
ATOM 1322 C C . ALA A 1 170 ? -44.163 -10.616 46.685 1.00 92.19 170 ALA A C 1
ATOM 1324 O O . ALA A 1 170 ? -45.155 -11.246 47.055 1.00 92.19 170 ALA A O 1
ATOM 1325 N N . ASP A 1 171 ? -43.725 -10.635 45.426 1.00 87.50 171 ASP A N 1
ATOM 1326 C CA . ASP A 1 171 ? -44.339 -11.484 44.394 1.00 87.50 171 ASP A CA 1
ATOM 1327 C C . ASP A 1 171 ? -44.021 -12.976 44.669 1.00 87.50 171 ASP A C 1
ATOM 1329 O O . ASP A 1 171 ? -44.839 -13.859 44.419 1.00 87.50 171 ASP A O 1
ATOM 1333 N N . GLU A 1 172 ? -42.868 -13.253 45.288 1.00 86.12 172 GLU A N 1
ATOM 1334 C CA . GLU A 1 172 ? -42.387 -14.583 45.675 1.00 86.12 172 GLU A CA 1
ATOM 1335 C C . GLU A 1 172 ? -41.547 -14.540 46.971 1.00 86.12 172 GLU A C 1
ATOM 1337 O O . GLU A 1 172 ? -41.096 -13.480 47.398 1.00 86.12 172 GLU A O 1
ATOM 1342 N N . LEU A 1 173 ? -41.364 -15.687 47.645 1.00 82.38 173 LEU A N 1
ATOM 1343 C CA . LEU A 1 173 ? -40.633 -15.772 48.927 1.00 82.38 173 LEU A CA 1
ATOM 1344 C C . LEU A 1 173 ? -39.097 -15.725 48.753 1.00 82.38 173 LEU A C 1
ATOM 1346 O O . LEU A 1 173 ? -38.389 -15.350 49.682 1.00 82.38 173 LEU A O 1
ATOM 1350 N N . ASP A 1 174 ? -38.597 -16.144 47.588 1.00 77.38 174 ASP A N 1
ATOM 1351 C CA . ASP A 1 174 ? -37.211 -15.998 47.110 1.00 77.38 174 ASP A CA 1
ATOM 1352 C C . ASP A 1 174 ? -36.095 -16.190 48.169 1.00 77.38 174 ASP A C 1
ATOM 1354 O O . ASP A 1 174 ? -35.347 -15.284 48.536 1.00 77.38 174 ASP A O 1
ATOM 1358 N N . GLY A 1 175 ? -35.986 -17.404 48.718 1.00 78.56 175 GLY A N 1
ATOM 1359 C CA . GLY A 1 175 ? -34.893 -17.774 49.632 1.00 78.56 175 GLY A CA 1
ATOM 1360 C C . GLY A 1 175 ? -35.013 -17.245 51.070 1.00 78.56 175 GLY A C 1
ATOM 1361 O O . GLY A 1 175 ? -34.105 -17.470 51.874 1.00 78.56 175 GLY A O 1
ATOM 1362 N N . ILE A 1 176 ? -36.125 -16.593 51.419 1.00 85.94 176 ILE A N 1
ATOM 1363 C CA . ILE A 1 176 ? -36.421 -16.117 52.776 1.00 85.94 176 ILE A CA 1
ATOM 1364 C C . ILE A 1 176 ? -37.058 -17.236 53.608 1.00 85.94 176 ILE A C 1
ATOM 1366 O O . ILE A 1 176 ? -37.970 -17.931 53.169 1.00 85.94 176 ILE A O 1
ATOM 1370 N N . ASN A 1 177 ? -36.593 -17.399 54.845 1.00 83.94 177 ASN A N 1
ATOM 1371 C CA . ASN A 1 177 ? -37.043 -18.415 55.791 1.00 83.94 177 ASN A CA 1
ATOM 1372 C C . ASN A 1 177 ? -37.478 -17.783 57.119 1.00 83.94 177 ASN A C 1
ATOM 1374 O O . ASN A 1 177 ? -37.106 -16.658 57.453 1.00 83.94 177 ASN A O 1
ATOM 1378 N N . VAL A 1 178 ? -38.226 -18.534 57.931 1.00 82.62 178 VAL A N 1
ATOM 1379 C CA . VAL A 1 178 ? -38.444 -18.154 59.335 1.00 82.62 178 VAL A CA 1
ATOM 1380 C C . VAL A 1 178 ? -37.083 -18.120 60.042 1.00 82.62 178 VAL A C 1
ATOM 1382 O O . VAL A 1 178 ? -36.309 -19.074 59.966 1.00 82.62 178 VAL A O 1
ATOM 1385 N N . GLY A 1 179 ? -36.774 -16.996 60.687 1.00 78.81 179 GLY A N 1
ATOM 1386 C CA . GLY A 1 179 ? -35.472 -16.693 61.282 1.00 78.81 179 GLY A CA 1
ATOM 1387 C C . GLY A 1 179 ? -34.497 -15.924 60.377 1.00 78.81 179 GLY A C 1
ATOM 1388 O O . GLY A 1 179 ? -33.436 -15.521 60.867 1.00 78.81 179 GLY A O 1
ATOM 1389 N N . SER A 1 180 ? -34.825 -15.675 59.097 1.00 87.25 180 SER A N 1
ATOM 1390 C CA . SER A 1 180 ? -34.021 -14.797 58.228 1.00 87.25 180 SER A CA 1
ATOM 1391 C C . SER A 1 180 ? -33.869 -13.418 58.863 1.00 87.25 180 SER A C 1
ATOM 1393 O O . SER A 1 180 ? -34.824 -12.865 59.406 1.00 87.25 180 SER A O 1
ATOM 1395 N N . LYS A 1 181 ? -32.662 -12.849 58.821 1.00 88.69 181 LYS A N 1
ATOM 1396 C CA . LYS A 1 181 ? -32.357 -11.610 59.550 1.00 88.69 181 LYS A CA 1
ATOM 1397 C C . LYS A 1 181 ? -32.779 -10.370 58.772 1.00 88.69 181 LYS A C 1
ATOM 1399 O O . LYS A 1 181 ? -32.573 -10.297 57.562 1.00 88.69 181 LYS A O 1
ATOM 1404 N N . ILE A 1 182 ? -33.300 -9.381 59.497 1.00 92.44 182 ILE A N 1
ATOM 1405 C CA . ILE A 1 182 ? -33.512 -8.026 58.987 1.00 92.44 182 ILE A CA 1
ATOM 1406 C C . ILE A 1 182 ? -32.266 -7.198 59.293 1.00 92.44 182 ILE A C 1
ATOM 1408 O O . ILE A 1 182 ? -31.856 -7.094 60.451 1.00 92.44 182 ILE A O 1
ATOM 1412 N N . LEU A 1 183 ? -31.648 -6.636 58.260 1.00 88.81 183 LEU A N 1
ATOM 1413 C CA . LEU A 1 183 ? -30.343 -5.989 58.311 1.00 88.81 183 LEU A CA 1
ATOM 1414 C C . LEU A 1 183 ? -30.472 -4.494 58.010 1.00 88.81 183 LEU A C 1
ATOM 1416 O O . LEU A 1 183 ? -30.831 -4.111 56.901 1.00 88.81 183 LEU A O 1
ATOM 1420 N N . TYR A 1 184 ? -30.079 -3.642 58.951 1.00 87.62 184 TYR A N 1
ATOM 1421 C CA . TYR A 1 184 ? -29.888 -2.213 58.701 1.00 87.62 184 TYR A CA 1
ATOM 1422 C C . TYR A 1 184 ? -28.395 -1.907 58.739 1.00 87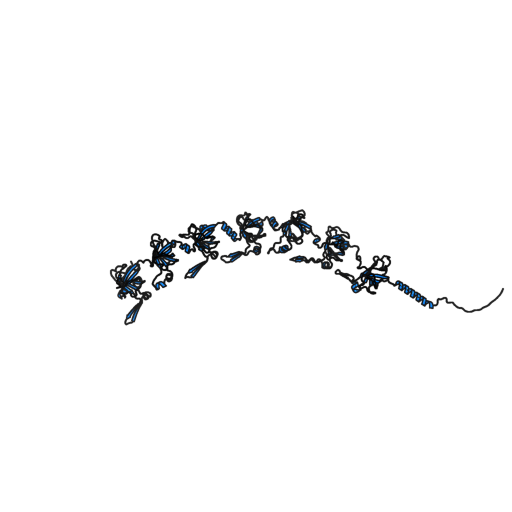.62 184 TYR A C 1
ATOM 1424 O O . TYR A 1 184 ? -27.723 -2.218 59.721 1.00 87.62 184 TYR A O 1
ATOM 1432 N N . LYS A 1 185 ? -27.836 -1.357 57.653 1.00 83.25 185 LYS A N 1
ATOM 1433 C CA . LYS A 1 185 ? -26.380 -1.120 57.513 1.00 83.25 185 LYS A CA 1
ATOM 1434 C C . LYS A 1 185 ? -25.527 -2.355 57.871 1.00 83.25 185 LYS A C 1
ATOM 1436 O O . LYS A 1 185 ? -24.478 -2.233 58.497 1.00 83.25 185 LYS A O 1
ATOM 1441 N N . LYS A 1 186 ? -25.986 -3.548 57.464 1.00 79.81 186 LYS A N 1
ATOM 1442 C CA . LYS A 1 186 ? -25.385 -4.869 57.761 1.00 79.81 186 LYS A CA 1
ATOM 1443 C C . LYS A 1 186 ? -25.448 -5.315 59.234 1.00 79.81 186 LYS A C 1
ATOM 1445 O O . LYS A 1 186 ? -24.855 -6.332 59.582 1.00 79.81 186 LYS A O 1
ATOM 1450 N N . ILE A 1 187 ? -26.187 -4.606 60.086 1.00 83.81 187 ILE A N 1
ATOM 1451 C CA . ILE A 1 187 ? -26.412 -4.956 61.493 1.00 83.81 187 ILE A CA 1
ATOM 1452 C C . ILE A 1 187 ? -27.776 -5.657 61.617 1.00 83.81 187 ILE A C 1
ATOM 1454 O O . ILE A 1 187 ? -28.767 -5.114 61.125 1.00 83.81 187 ILE A O 1
ATOM 1458 N N . PRO A 1 188 ? -27.864 -6.843 62.252 1.00 88.50 188 PRO A N 1
ATOM 1459 C CA . PRO A 1 188 ? -29.128 -7.547 62.449 1.00 88.50 188 PRO A CA 1
ATOM 1460 C C . PRO A 1 188 ? -29.997 -6.837 63.491 1.00 88.50 188 PRO A C 1
ATOM 1462 O O . PRO A 1 188 ? -29.732 -6.900 64.693 1.00 88.50 188 PRO A O 1
ATOM 1465 N N . ILE A 1 189 ? -31.055 -6.189 63.010 1.00 92.50 189 ILE A N 1
ATOM 1466 C CA . ILE A 1 189 ? -32.006 -5.420 63.820 1.00 92.50 189 ILE A CA 1
ATOM 1467 C C . ILE A 1 189 ? -33.312 -6.172 64.103 1.00 92.50 189 ILE A C 1
ATOM 1469 O O . ILE A 1 189 ? -34.083 -5.768 64.968 1.00 92.50 189 ILE A O 1
ATOM 1473 N N . GLY A 1 190 ? -33.556 -7.278 63.404 1.00 91.50 190 GLY A N 1
ATOM 1474 C CA . GLY A 1 190 ? -34.784 -8.057 63.521 1.00 91.50 190 GLY A CA 1
ATOM 1475 C C . GLY A 1 190 ? -34.699 -9.399 62.806 1.00 91.50 190 GLY A C 1
ATOM 1476 O O . GLY A 1 190 ? -33.631 -9.787 62.319 1.00 91.50 190 GLY A O 1
ATOM 1477 N N . GLU A 1 191 ? -35.822 -10.102 62.725 1.00 90.75 191 GLU A N 1
ATOM 1478 C CA . GLU A 1 191 ? -35.940 -11.367 62.001 1.00 90.75 191 GLU A CA 1
ATOM 1479 C C . GLU A 1 191 ? -37.344 -11.635 61.453 1.00 90.75 191 GLU A C 1
ATOM 1481 O O . GLU A 1 191 ? -38.337 -11.071 61.907 1.00 90.75 191 GLU A O 1
ATOM 1486 N N . VAL A 1 192 ? -37.424 -12.512 60.456 1.00 90.81 192 VAL A N 1
ATOM 1487 C CA . VAL A 1 192 ? -38.682 -13.038 59.923 1.00 90.81 192 VAL A CA 1
ATOM 1488 C C . VAL A 1 192 ? -39.275 -14.016 60.931 1.00 90.81 192 VAL A C 1
ATOM 1490 O O . VAL A 1 192 ? -38.626 -14.993 61.299 1.00 90.81 192 VAL A O 1
ATOM 1493 N N . ILE A 1 193 ? -40.514 -13.780 61.350 1.00 87.25 193 ILE A N 1
ATOM 1494 C CA . ILE A 1 193 ? -41.223 -14.624 62.326 1.00 87.25 193 ILE A CA 1
ATOM 1495 C C . ILE A 1 193 ? -42.232 -15.568 61.663 1.00 87.25 193 ILE A C 1
ATOM 1497 O O . ILE A 1 193 ? -42.607 -16.579 62.251 1.00 87.25 193 ILE A O 1
ATOM 1501 N N . GLY A 1 194 ? -42.641 -15.276 60.426 1.00 84.12 194 GLY A N 1
ATOM 1502 C CA . GLY A 1 194 ? -43.572 -16.102 59.663 1.00 84.12 194 GLY A CA 1
ATOM 1503 C C . GLY A 1 194 ? -43.820 -15.546 58.266 1.00 84.12 194 GLY A C 1
ATOM 1504 O O . GLY A 1 194 ? -43.467 -14.409 57.964 1.00 84.12 194 GLY A O 1
ATOM 1505 N N . TYR A 1 195 ? -44.442 -16.342 57.408 1.00 89.06 195 TYR A N 1
ATOM 1506 C CA . TYR A 1 195 ? -44.942 -15.896 56.112 1.00 89.06 195 TYR A CA 1
ATOM 1507 C C . TYR A 1 195 ? -46.160 -16.726 55.716 1.00 89.06 195 TYR A C 1
ATOM 1509 O O . TYR A 1 195 ? -46.276 -17.886 56.104 1.00 89.06 195 TYR A O 1
ATOM 1517 N N . ASN A 1 196 ? -47.063 -16.130 54.944 1.00 86.81 196 ASN A N 1
ATOM 1518 C CA . ASN A 1 196 ? -48.253 -16.777 54.406 1.00 86.81 196 ASN A CA 1
ATOM 1519 C C . ASN A 1 196 ? -48.479 -16.324 52.961 1.00 86.81 196 ASN A C 1
ATOM 1521 O O . ASN A 1 196 ? -48.167 -15.190 52.597 1.00 86.81 196 ASN A O 1
ATOM 1525 N N . LEU A 1 197 ? -49.058 -17.198 52.142 1.00 86.44 197 LEU A N 1
ATOM 1526 C CA . LEU A 1 197 ? -49.549 -16.817 50.820 1.00 86.44 197 LEU A CA 1
ATOM 1527 C C . LEU A 1 197 ? -50.798 -15.932 50.981 1.00 86.44 197 LEU A C 1
ATOM 1529 O O . LEU A 1 197 ? -51.651 -16.219 51.826 1.00 86.44 197 LEU A O 1
ATOM 1533 N N . SER A 1 198 ? -50.904 -14.850 50.208 1.00 83.44 198 SER A N 1
ATOM 1534 C CA . SER A 1 198 ? -52.088 -13.985 50.211 1.00 83.44 198 SER A CA 1
ATOM 1535 C C . SER A 1 198 ? -53.328 -14.740 49.718 1.00 83.44 198 SER A C 1
ATOM 1537 O O . SER A 1 198 ? -53.228 -15.705 48.966 1.00 83.44 198 SER A O 1
ATOM 1539 N N . GLN A 1 199 ? -54.525 -14.301 50.128 1.00 77.75 199 GLN A N 1
ATOM 1540 C CA . GLN A 1 199 ? -55.794 -14.978 49.797 1.00 77.75 199 GLN A CA 1
ATOM 1541 C C . GLN A 1 199 ? -56.079 -15.079 48.286 1.00 77.75 199 GLN A C 1
ATOM 1543 O O . GLN A 1 199 ? -56.854 -15.935 47.866 1.00 77.75 199 GLN A O 1
ATOM 1548 N N . ASP A 1 200 ? -55.474 -14.209 47.478 1.00 81.00 200 ASP A N 1
ATOM 1549 C CA . ASP A 1 200 ? -55.567 -14.197 46.015 1.00 81.00 200 ASP A CA 1
ATOM 1550 C C . ASP A 1 200 ? -54.502 -15.071 45.322 1.00 81.00 200 ASP A C 1
ATOM 1552 O O . ASP A 1 200 ? -54.497 -15.164 44.095 1.00 81.00 200 ASP A O 1
ATOM 1556 N N . ASN A 1 201 ? -53.620 -15.727 46.087 1.00 79.62 201 ASN A N 1
ATOM 1557 C CA . ASN A 1 201 ? -52.474 -16.506 45.616 1.00 79.62 201 ASN A CA 1
ATOM 1558 C C . ASN A 1 201 ? -51.503 -15.737 44.693 1.00 79.62 201 ASN A C 1
ATOM 1560 O O . ASN A 1 201 ? -50.754 -16.372 43.952 1.00 79.62 201 ASN A O 1
ATOM 1564 N N . GLN A 1 202 ? -51.504 -14.398 44.709 1.00 81.06 202 GLN A N 1
ATOM 1565 C CA . GLN A 1 202 ? -50.635 -13.584 43.841 1.00 81.06 202 GLN A CA 1
ATOM 1566 C C . GLN A 1 202 ? -49.387 -13.042 44.540 1.00 81.06 202 GLN A C 1
ATOM 1568 O O . GLN A 1 202 ? -48.475 -12.586 43.860 1.00 81.06 202 GLN A O 1
ATOM 1573 N N . SER A 1 203 ? -49.342 -13.062 45.874 1.00 87.06 203 SER A N 1
ATOM 1574 C CA . SER A 1 203 ? -48.238 -12.482 46.638 1.00 87.06 203 SER A CA 1
ATOM 1575 C C . SER A 1 203 ? -47.965 -13.248 47.928 1.00 87.06 203 SER A C 1
ATOM 1577 O O . SER A 1 203 ? -48.808 -13.983 48.445 1.00 87.06 203 SER A O 1
ATOM 1579 N N . VAL A 1 204 ? -46.773 -13.067 48.479 1.00 90.31 204 VAL A N 1
ATOM 1580 C CA . VAL A 1 204 ? -46.383 -13.612 49.777 1.00 90.31 204 VAL A CA 1
ATOM 1581 C C . VAL A 1 204 ? -46.355 -12.474 50.793 1.00 90.31 204 VAL A C 1
ATOM 1583 O O . VAL A 1 204 ? -45.696 -11.455 50.582 1.00 90.31 204 VAL A O 1
ATOM 1586 N N . SER A 1 205 ? -47.075 -12.654 51.900 1.00 90.69 205 SER A N 1
ATOM 1587 C CA . SER A 1 205 ? -47.035 -11.769 53.064 1.00 90.69 205 SER A CA 1
ATOM 1588 C C . SER A 1 205 ? -46.049 -12.329 54.082 1.00 90.69 205 SER A C 1
ATOM 1590 O O . SER A 1 205 ? -46.228 -13.432 54.600 1.00 90.69 205 SER A O 1
ATOM 1592 N N . ILE A 1 206 ? -44.987 -11.578 54.351 1.00 92.75 206 ILE A N 1
ATOM 1593 C CA . ILE A 1 206 ? -43.889 -11.953 55.238 1.00 92.75 206 ILE A CA 1
ATOM 1594 C C . ILE A 1 206 ? -43.995 -11.097 56.499 1.00 92.75 206 ILE A C 1
ATOM 1596 O O . ILE A 1 206 ? -43.879 -9.874 56.451 1.00 92.75 206 ILE A O 1
ATOM 1600 N N . GLN A 1 207 ? -44.203 -11.737 57.643 1.00 92.44 207 GLN A N 1
ATOM 1601 C CA . GLN A 1 207 ? -44.247 -11.079 58.942 1.00 92.44 207 GLN A CA 1
ATOM 1602 C C . GLN A 1 207 ? -42.850 -11.035 59.549 1.00 92.44 207 GLN A C 1
ATOM 1604 O O . GLN A 1 207 ? -42.165 -12.056 59.676 1.00 92.44 207 GLN A O 1
ATOM 1609 N N . THR A 1 208 ? -42.430 -9.844 59.957 1.00 92.62 208 THR A N 1
ATOM 1610 C CA . THR A 1 208 ? -41.096 -9.609 60.511 1.00 92.62 208 THR A CA 1
ATOM 1611 C C . THR A 1 208 ? -41.189 -8.908 61.855 1.00 92.62 208 THR A C 1
ATOM 1613 O O . THR A 1 208 ? -42.080 -8.091 62.066 1.00 92.62 208 THR A O 1
ATOM 1616 N N . SER A 1 209 ? -40.275 -9.247 62.759 1.00 92.12 209 SER A N 1
ATOM 1617 C CA . SER A 1 209 ? -40.125 -8.635 64.075 1.00 92.12 209 SER A CA 1
ATOM 1618 C C . SER A 1 209 ? -38.836 -7.822 64.115 1.00 92.12 209 SER A C 1
ATOM 1620 O O . SER A 1 209 ? -37.747 -8.363 63.914 1.00 92.12 209 SER A O 1
ATOM 1622 N N . ILE A 1 210 ? -38.950 -6.520 64.363 1.00 93.12 210 ILE A N 1
ATOM 1623 C CA . ILE A 1 210 ? -37.831 -5.600 64.573 1.00 93.12 210 ILE A CA 1
ATOM 1624 C C . ILE A 1 210 ? -37.700 -5.353 66.071 1.00 93.12 210 ILE A C 1
ATOM 1626 O O . ILE A 1 210 ? -38.659 -4.928 66.715 1.00 93.12 210 ILE A O 1
ATOM 1630 N N . LYS A 1 211 ? -36.507 -5.578 66.630 1.00 91.19 211 LYS A N 1
ATOM 1631 C CA . LYS A 1 211 ? -36.282 -5.399 68.070 1.00 91.19 211 LYS A CA 1
ATOM 1632 C C . LYS A 1 211 ? -36.647 -3.980 68.493 1.00 91.19 211 LYS A C 1
ATOM 1634 O O . LYS A 1 211 ? -36.294 -3.021 67.805 1.00 91.19 211 LYS A O 1
ATOM 1639 N N . GLN A 1 212 ? -37.265 -3.840 69.663 1.00 86.81 212 GLN A N 1
ATOM 1640 C CA . GLN A 1 212 ? -37.744 -2.545 70.165 1.00 86.81 212 GLN A CA 1
ATOM 1641 C C . GLN A 1 212 ? -36.681 -1.427 70.176 1.00 86.81 212 GLN A C 1
ATOM 1643 O O . GLN A 1 212 ? -36.990 -0.267 69.915 1.00 86.81 212 GLN A O 1
ATOM 1648 N N . GLU A 1 213 ? -35.416 -1.761 70.441 1.00 89.81 213 GLU A N 1
ATOM 1649 C CA . GLU A 1 213 ? -34.287 -0.816 70.428 1.00 89.81 213 GLU A CA 1
ATOM 1650 C C . GLU A 1 213 ? -33.978 -0.219 69.041 1.00 89.81 213 GLU A C 1
ATOM 1652 O O . GLU A 1 213 ? -33.375 0.850 68.952 1.00 89.81 213 GLU A O 1
ATOM 1657 N N . TYR A 1 214 ? -34.425 -0.872 67.964 1.00 92.75 214 TYR A N 1
ATOM 1658 C CA . TYR A 1 214 ? -34.231 -0.450 66.575 1.00 92.75 214 TYR A CA 1
ATOM 1659 C C . TYR A 1 214 ? -35.512 0.038 65.892 1.00 92.75 214 TYR A C 1
ATOM 1661 O O . TYR A 1 214 ? -35.434 0.524 64.765 1.00 92.75 214 TYR A O 1
ATOM 1669 N N . ALA A 1 215 ? -36.671 -0.032 66.553 1.00 90.25 215 ALA A N 1
ATOM 1670 C CA . ALA A 1 215 ? -37.943 0.443 66.006 1.00 90.25 215 ALA A CA 1
ATOM 1671 C C . ALA A 1 215 ? -37.890 1.887 65.444 1.00 90.25 215 ALA A C 1
ATOM 1673 O O . ALA A 1 215 ? -38.429 2.099 64.358 1.00 90.25 215 ALA A O 1
ATOM 1674 N N . PRO A 1 216 ? -37.181 2.863 66.063 1.00 89.69 216 PRO A N 1
ATOM 1675 C CA . PRO A 1 216 ? -37.074 4.223 65.519 1.00 89.69 216 PRO A CA 1
ATOM 1676 C C . PRO A 1 216 ? -36.341 4.335 64.173 1.00 89.69 216 PRO A C 1
ATOM 1678 O O . PRO A 1 216 ? -36.398 5.385 63.541 1.00 89.69 216 PRO A O 1
ATOM 1681 N N . LEU A 1 217 ? -35.621 3.292 63.742 1.00 89.44 217 LEU A N 1
ATOM 1682 C CA . LEU A 1 217 ? -34.928 3.273 62.450 1.00 89.44 217 LEU A CA 1
ATOM 1683 C C . LEU A 1 217 ? -35.876 3.002 61.279 1.00 89.44 217 LEU A C 1
ATOM 1685 O O . LEU A 1 217 ? -35.478 3.199 60.133 1.00 89.44 217 LEU A O 1
ATOM 1689 N N . ILE A 1 218 ? -37.091 2.516 61.538 1.00 93.38 218 ILE A N 1
ATOM 1690 C CA . ILE A 1 218 ? -38.070 2.175 60.505 1.00 93.38 218 ILE A CA 1
ATOM 1691 C C . ILE A 1 218 ? -39.084 3.313 60.381 1.00 93.38 218 ILE A C 1
ATOM 1693 O O . ILE A 1 218 ? -39.705 3.721 61.363 1.00 93.38 218 ILE A O 1
ATOM 1697 N N . THR A 1 219 ? -39.246 3.825 59.163 1.00 91.81 219 THR A N 1
ATOM 1698 C CA . THR A 1 219 ? -40.102 4.967 58.836 1.00 91.81 219 THR A CA 1
ATOM 1699 C C . THR A 1 219 ? -41.020 4.657 57.659 1.00 91.81 219 THR A C 1
ATOM 1701 O O . THR A 1 219 ? -40.797 3.714 56.907 1.00 91.81 219 THR A O 1
ATOM 1704 N N . ASP A 1 220 ? -42.025 5.500 57.434 1.00 89.25 220 ASP A N 1
ATOM 1705 C CA . ASP A 1 220 ? -42.947 5.409 56.291 1.00 89.25 220 ASP A CA 1
ATOM 1706 C C . ASP A 1 220 ? -42.257 5.429 54.907 1.00 89.25 220 ASP A C 1
ATOM 1708 O O . ASP A 1 220 ? -42.848 5.018 53.906 1.00 89.25 220 ASP A O 1
ATOM 1712 N N . LYS A 1 221 ? -40.995 5.869 54.844 1.00 87.31 221 LYS A N 1
ATOM 1713 C CA . LYS A 1 221 ? -40.148 5.888 53.642 1.00 87.31 221 LYS A CA 1
ATOM 1714 C C . LYS A 1 221 ? -39.123 4.754 53.588 1.00 87.31 221 LYS A C 1
ATOM 1716 O O . LYS A 1 221 ? -38.324 4.723 52.646 1.00 87.31 221 LYS A O 1
ATOM 1721 N N . SER A 1 222 ? -39.130 3.837 54.555 1.00 90.81 222 SER A N 1
ATOM 1722 C CA . SER A 1 222 ? -38.249 2.673 54.553 1.00 90.81 222 SER A CA 1
ATOM 1723 C C . SER A 1 222 ? -38.474 1.804 53.320 1.00 90.81 222 SER A C 1
ATOM 1725 O O . SER A 1 222 ? -39.602 1.576 52.876 1.00 90.81 222 SER A O 1
ATOM 1727 N N . ARG A 1 223 ? -37.380 1.290 52.762 1.00 90.62 223 ARG A N 1
ATOM 1728 C CA . ARG A 1 223 ? -37.402 0.355 51.637 1.00 90.62 223 ARG A CA 1
ATOM 1729 C C . ARG A 1 223 ? -36.671 -0.913 52.020 1.00 90.62 223 ARG A C 1
ATOM 1731 O O . ARG A 1 223 ? -35.520 -0.855 52.443 1.00 90.62 223 ARG A O 1
ATOM 1738 N N . PHE A 1 224 ? -37.349 -2.039 51.842 1.00 92.81 224 PHE A N 1
ATOM 1739 C CA . PHE A 1 224 ? -36.835 -3.366 52.148 1.00 92.81 224 PHE A CA 1
ATOM 1740 C C . PHE A 1 224 ? -36.479 -4.075 50.847 1.00 92.81 224 PHE A C 1
ATOM 1742 O O . PHE A 1 224 ? -37.271 -4.045 49.908 1.00 92.81 224 PHE A O 1
ATOM 1749 N N . TRP A 1 225 ? -35.325 -4.728 50.773 1.00 89.19 225 TRP A N 1
ATOM 1750 C CA . TRP A 1 225 ? -34.982 -5.573 49.630 1.00 89.19 225 TRP A CA 1
ATOM 1751 C C . TRP A 1 225 ? -34.374 -6.900 50.062 1.00 89.19 225 TRP A C 1
ATOM 1753 O O . TRP A 1 225 ? -33.762 -7.014 51.130 1.00 89.19 225 TRP A O 1
ATOM 1763 N N . ASN A 1 226 ? -34.566 -7.910 49.223 1.00 88.50 226 ASN A N 1
ATOM 1764 C CA . ASN A 1 226 ? -34.022 -9.235 49.421 1.00 88.50 226 ASN A CA 1
ATOM 1765 C C . ASN A 1 226 ? -32.496 -9.206 49.240 1.00 88.50 226 ASN A C 1
ATOM 1767 O O . ASN A 1 226 ? -31.968 -8.598 48.308 1.00 88.50 226 ASN A O 1
ATOM 1771 N N . VAL A 1 227 ? -31.770 -9.833 50.165 1.00 82.12 227 VAL A N 1
ATOM 1772 C CA . VAL A 1 227 ? -30.317 -10.067 50.061 1.00 82.12 227 VAL A CA 1
ATOM 1773 C C . VAL A 1 227 ? -29.980 -11.560 50.134 1.00 82.12 227 VAL A C 1
ATOM 1775 O O . VAL A 1 227 ? -28.843 -11.941 50.428 1.00 82.12 227 VAL A O 1
ATOM 1778 N N . SER A 1 228 ? -30.984 -12.405 49.896 1.00 76.00 228 SER A N 1
ATOM 1779 C CA . SER A 1 228 ? -30.862 -13.857 49.789 1.00 76.00 228 SER A CA 1
ATOM 1780 C C . SER A 1 228 ? -30.387 -14.227 48.379 1.00 76.00 228 SER A C 1
ATOM 1782 O O . SER A 1 228 ? -30.838 -13.654 47.393 1.00 76.00 228 SER A O 1
ATOM 1784 N N . GLY A 1 229 ? -29.462 -15.184 48.274 1.00 66.75 229 GLY A N 1
ATOM 1785 C CA . GLY A 1 229 ? -28.927 -15.653 46.988 1.00 66.75 229 GLY A CA 1
ATOM 1786 C C . GLY A 1 229 ? -27.609 -15.002 46.541 1.00 66.75 229 GLY A C 1
ATOM 1787 O O . GLY A 1 229 ? -27.089 -14.071 47.155 1.00 66.75 229 GLY A O 1
ATOM 1788 N N . VAL A 1 230 ? -27.017 -15.553 45.474 1.00 60.84 230 VAL A N 1
ATOM 1789 C CA . VAL A 1 230 ? -25.727 -15.113 44.910 1.00 60.84 230 VAL A CA 1
ATOM 1790 C C . VAL A 1 230 ? -25.981 -14.240 43.682 1.00 60.84 230 VAL A C 1
ATOM 1792 O O . VAL A 1 230 ? -26.427 -14.739 42.653 1.00 60.84 230 VAL A O 1
ATOM 1795 N N . ASN A 1 231 ? -25.632 -12.953 43.752 1.00 56.03 231 ASN A N 1
ATOM 1796 C CA . ASN A 1 231 ? -25.644 -12.067 42.587 1.00 56.03 231 ASN A CA 1
ATOM 1797 C C . ASN A 1 231 ? -24.246 -12.043 41.947 1.00 56.03 231 ASN A C 1
ATOM 1799 O O . ASN A 1 231 ? -23.344 -11.340 42.405 1.00 56.03 231 ASN A O 1
ATOM 1803 N N . ALA A 1 232 ? -24.042 -12.866 40.916 1.00 52.75 232 ALA A N 1
ATOM 1804 C CA . ALA A 1 232 ? -22.785 -12.930 40.173 1.00 52.75 232 ALA A CA 1
ATOM 1805 C C . ALA A 1 232 ? -22.878 -12.071 38.904 1.00 52.75 232 ALA A C 1
ATOM 1807 O O . ALA A 1 232 ? -23.478 -12.477 37.908 1.00 52.75 232 ALA A O 1
ATOM 1808 N N . ASN A 1 233 ? -22.247 -10.894 38.913 1.00 53.97 233 ASN A N 1
ATOM 1809 C CA . ASN A 1 233 ? -22.147 -10.056 37.719 1.00 53.97 233 ASN A CA 1
ATOM 1810 C C . ASN A 1 233 ? -20.875 -10.420 36.943 1.00 53.97 233 ASN A C 1
ATOM 1812 O O . ASN A 1 233 ? -19.777 -9.938 37.230 1.00 53.97 233 ASN A O 1
ATOM 1816 N N . ILE A 1 234 ? -21.028 -11.283 35.938 1.00 51.44 234 ILE A N 1
ATOM 1817 C CA . ILE A 1 234 ? -19.934 -11.690 35.050 1.00 51.44 234 ILE A CA 1
ATOM 1818 C C . ILE A 1 234 ? -19.837 -10.683 33.901 1.00 51.44 234 ILE A C 1
ATOM 1820 O O . ILE A 1 234 ? -20.659 -10.678 32.988 1.00 51.44 234 ILE A O 1
ATOM 1824 N N . ASN A 1 235 ? -18.819 -9.821 33.938 1.00 52.84 235 ASN A N 1
ATOM 1825 C CA . ASN A 1 235 ? -18.479 -8.920 32.840 1.00 52.84 235 ASN A CA 1
ATOM 1826 C C . ASN A 1 235 ? -17.213 -9.407 32.120 1.00 52.84 235 ASN A C 1
ATOM 1828 O O . ASN A 1 235 ? -16.304 -9.945 32.743 1.00 52.84 235 ASN A O 1
ATOM 1832 N N . PHE A 1 236 ? -17.104 -9.129 30.815 1.00 56.28 236 PHE A N 1
ATOM 1833 C CA . PHE A 1 236 ? -15.982 -9.546 29.948 1.00 56.28 236 PHE A CA 1
ATOM 1834 C C . PHE A 1 236 ? -14.577 -9.132 30.417 1.00 56.28 236 PHE A C 1
ATOM 1836 O O . PHE A 1 236 ? -13.587 -9.639 29.902 1.00 56.28 236 PHE A O 1
ATOM 1843 N N . SER A 1 237 ? -14.481 -8.202 31.365 1.00 52.75 237 SER A N 1
ATOM 1844 C CA . SER A 1 237 ? -13.217 -7.704 31.902 1.00 52.75 237 SER A CA 1
ATOM 1845 C C . SER A 1 237 ? -13.072 -7.847 33.415 1.00 52.75 237 SER A C 1
ATOM 1847 O O . SER A 1 237 ? -11.960 -7.674 33.888 1.00 52.75 237 SER A O 1
ATOM 1849 N N . ASN A 1 238 ? -14.138 -8.170 34.162 1.00 40.25 238 ASN A N 1
ATOM 1850 C CA . ASN A 1 238 ? -14.100 -8.361 35.616 1.00 40.25 238 ASN A CA 1
ATOM 1851 C C . ASN A 1 238 ? -15.251 -9.268 36.068 1.00 40.25 238 ASN A C 1
ATOM 1853 O O . ASN A 1 238 ? -16.403 -9.069 35.677 1.00 40.25 238 ASN A O 1
ATOM 1857 N N . VAL A 1 239 ? -14.931 -10.222 36.937 1.00 54.34 239 VAL A N 1
ATOM 1858 C CA . VAL A 1 239 ? -15.903 -11.035 37.669 1.00 54.34 239 VAL A CA 1
ATOM 1859 C C . VAL A 1 239 ? -16.090 -10.367 39.029 1.00 54.34 239 VAL A C 1
ATOM 1861 O O . VAL A 1 239 ? -15.213 -10.471 39.883 1.00 54.34 239 VAL A O 1
ATOM 1864 N N . ASP A 1 240 ? -17.186 -9.621 39.197 1.00 48.28 240 ASP A N 1
ATOM 1865 C CA . ASP A 1 240 ? -17.538 -9.016 40.486 1.00 48.28 240 ASP A CA 1
ATOM 1866 C C . ASP A 1 240 ? -18.556 -9.919 41.186 1.00 48.28 240 ASP A C 1
ATOM 1868 O O . ASP A 1 240 ? -19.742 -9.950 40.841 1.00 48.28 240 ASP A O 1
ATOM 1872 N N . ILE A 1 241 ? -18.054 -10.725 42.121 1.00 56.38 241 ILE A N 1
ATOM 1873 C CA . ILE A 1 241 ? -18.868 -11.595 42.968 1.00 56.38 241 ILE A CA 1
ATOM 1874 C C . ILE A 1 241 ? -19.042 -10.854 44.289 1.00 56.38 241 ILE A C 1
ATOM 1876 O O . ILE A 1 241 ? -18.198 -10.938 45.183 1.00 56.38 241 ILE A O 1
ATOM 1880 N N . GLN A 1 242 ? -20.136 -10.104 44.400 1.00 50.75 242 GLN A N 1
ATOM 1881 C CA . GLN A 1 242 ? -20.491 -9.426 45.641 1.00 50.75 242 GLN A CA 1
ATOM 1882 C C . GLN A 1 242 ? -21.185 -10.423 46.566 1.00 50.75 242 GLN A C 1
ATOM 1884 O O . GLN A 1 242 ? -22.351 -10.769 46.392 1.00 50.75 242 GLN A O 1
ATOM 1889 N N . LEU A 1 243 ? -20.434 -10.908 47.552 1.00 54.41 243 LEU A N 1
ATOM 1890 C CA . LEU A 1 243 ? -20.955 -11.728 48.640 1.00 54.41 243 LEU A CA 1
ATOM 1891 C C . LEU A 1 243 ? -21.307 -10.784 49.794 1.00 54.41 243 LEU A C 1
ATOM 1893 O O . LEU A 1 243 ? -20.417 -10.308 50.495 1.00 54.41 243 LEU A O 1
ATOM 1897 N N . GLU A 1 244 ? -22.592 -10.478 49.978 1.00 57.53 244 GLU A N 1
ATOM 1898 C CA . GLU A 1 244 ? -23.039 -9.577 51.054 1.00 57.53 244 GLU A CA 1
ATOM 1899 C C . GLU A 1 244 ? -22.730 -10.156 52.447 1.00 57.53 244 GLU A C 1
ATOM 1901 O O . GLU A 1 244 ? -22.212 -9.438 53.308 1.00 57.53 244 GLU A O 1
ATOM 1906 N N . SER A 1 245 ? -22.994 -11.459 52.647 1.00 61.28 245 SER A N 1
ATOM 1907 C CA . SER A 1 245 ? -22.560 -12.268 53.796 1.00 61.28 245 SER A CA 1
ATOM 1908 C C . SER A 1 245 ? -22.765 -13.772 53.542 1.00 61.28 245 SER A C 1
ATOM 1910 O O . SER A 1 245 ? -23.798 -14.185 53.023 1.00 61.28 245 SER A O 1
ATOM 1912 N N . ILE A 1 246 ? -21.842 -14.634 53.989 1.00 62.06 246 ILE A N 1
ATOM 1913 C CA . ILE A 1 246 ? -22.033 -16.102 53.944 1.00 62.06 246 ILE A CA 1
ATOM 1914 C C . ILE A 1 246 ? -23.256 -16.528 54.780 1.00 62.06 246 ILE A C 1
ATOM 1916 O O . ILE A 1 246 ? -23.940 -17.487 54.433 1.00 62.06 246 ILE A O 1
ATOM 1920 N N . SER A 1 247 ? -23.582 -15.789 55.848 1.00 58.50 247 SER A N 1
ATOM 1921 C CA . SER A 1 247 ? -24.767 -16.075 56.666 1.00 58.50 247 SER A CA 1
ATOM 1922 C C . SER A 1 247 ? -26.089 -15.785 55.943 1.00 58.50 247 SER A C 1
ATOM 1924 O O . SER A 1 247 ? -27.045 -16.530 56.143 1.00 58.50 247 SER A O 1
ATOM 1926 N N . SER A 1 248 ? -26.152 -14.767 55.071 1.00 61.75 248 SER A N 1
ATOM 1927 C CA . SER A 1 248 ? -27.362 -14.458 54.289 1.00 61.75 248 SER A CA 1
ATOM 1928 C C . SER A 1 248 ? -27.551 -15.401 53.100 1.00 61.75 248 SER A C 1
ATOM 1930 O O . SER A 1 248 ? -28.684 -15.646 52.701 1.00 61.75 248 SER A O 1
ATOM 1932 N N . LEU A 1 249 ? -26.470 -16.002 52.587 1.00 62.09 249 LEU A N 1
ATOM 1933 C CA . LEU A 1 249 ? -26.541 -17.052 51.561 1.00 62.09 249 LEU A CA 1
ATOM 1934 C C . LEU A 1 249 ? -27.173 -18.354 52.068 1.00 62.09 249 LEU A C 1
ATOM 1936 O O . LEU A 1 249 ? -27.789 -19.071 51.288 1.00 62.09 249 LEU A O 1
ATOM 1940 N N . LEU A 1 250 ? -26.996 -18.670 53.354 1.00 60.06 250 LEU A N 1
ATOM 1941 C CA . LEU A 1 250 ? -27.449 -19.932 53.948 1.00 60.06 250 LEU A CA 1
ATOM 1942 C C . LEU A 1 250 ? -28.810 -19.820 54.648 1.00 60.06 250 LEU A C 1
ATOM 1944 O O . LEU A 1 250 ? -29.582 -20.772 54.612 1.00 60.06 250 LEU A O 1
ATOM 1948 N N . ALA A 1 251 ? -29.098 -18.684 55.293 1.00 63.06 251 ALA A N 1
ATOM 1949 C CA . ALA A 1 251 ? -30.316 -18.487 56.086 1.00 63.06 251 ALA A CA 1
ATOM 1950 C C . ALA A 1 251 ? -31.319 -17.498 55.462 1.00 63.06 251 ALA A C 1
ATOM 1952 O O . ALA A 1 251 ? -32.403 -17.310 56.017 1.00 63.06 251 ALA A O 1
ATOM 1953 N N . GLY A 1 252 ? -30.971 -16.857 54.341 1.00 68.75 252 GLY A N 1
ATOM 1954 C CA . GLY A 1 252 ? -31.732 -15.745 53.770 1.00 68.75 252 GLY A CA 1
ATOM 1955 C C . GLY A 1 252 ? -31.630 -14.465 54.611 1.00 68.75 252 GLY A C 1
ATOM 1956 O O . GLY A 1 252 ? -31.322 -14.492 55.810 1.00 68.75 252 GLY A O 1
ATOM 1957 N N . GLY A 1 253 ? -31.872 -13.311 53.996 1.00 85.25 253 GLY A N 1
ATOM 1958 C CA . GLY A 1 253 ? -31.836 -12.024 54.684 1.00 85.25 253 GLY A CA 1
ATOM 1959 C C . GLY A 1 253 ? -32.579 -10.930 53.933 1.00 85.25 253 GLY A C 1
ATOM 1960 O O . GLY A 1 253 ? -32.667 -10.946 52.709 1.00 85.25 253 GLY A O 1
ATOM 1961 N N . ILE A 1 254 ? -33.083 -9.956 54.683 1.00 91.06 254 ILE A N 1
ATOM 1962 C CA . ILE A 1 254 ? -33.747 -8.767 54.148 1.00 91.06 254 ILE A CA 1
ATOM 1963 C C . ILE A 1 254 ? -32.961 -7.556 54.628 1.00 91.06 254 ILE A C 1
ATOM 1965 O O . ILE A 1 254 ? -32.746 -7.394 55.828 1.00 91.06 254 ILE A O 1
ATOM 1969 N N . ALA A 1 255 ? -32.526 -6.700 53.714 1.00 89.19 255 ALA A N 1
ATOM 1970 C CA . ALA A 1 255 ? -31.907 -5.432 54.067 1.00 89.19 255 ALA A CA 1
ATOM 1971 C C . ALA A 1 255 ? -32.938 -4.304 54.033 1.00 89.19 255 ALA A C 1
ATOM 1973 O O . ALA A 1 255 ? -33.902 -4.352 53.270 1.00 89.19 255 ALA A O 1
ATOM 1974 N N . VAL A 1 256 ? -32.728 -3.289 54.867 1.00 91.19 256 VAL A N 1
ATOM 1975 C CA . VAL A 1 256 ? -33.572 -2.097 54.919 1.00 91.19 256 VAL A CA 1
ATOM 1976 C C . VAL A 1 256 ? -32.729 -0.829 54.901 1.00 91.19 256 VAL A C 1
ATOM 1978 O O . VAL A 1 256 ? -31.687 -0.745 55.559 1.00 91.19 256 VAL A O 1
ATOM 1981 N N . ASP A 1 257 ? -33.205 0.160 54.147 1.00 87.12 257 ASP A N 1
ATOM 1982 C CA . ASP A 1 257 ? -32.742 1.546 54.194 1.00 87.12 257 ASP A CA 1
ATOM 1983 C C . ASP A 1 257 ? -33.912 2.462 54.538 1.00 87.12 257 ASP A C 1
ATOM 1985 O O . ASP A 1 257 ? -35.037 2.248 54.081 1.00 87.12 257 ASP A O 1
ATOM 1989 N N . SER A 1 258 ? -33.629 3.491 55.326 1.00 83.75 258 SER A N 1
ATOM 1990 C CA . SER A 1 258 ? -34.617 4.441 55.830 1.00 83.75 258 SER A CA 1
ATOM 1991 C C . SER A 1 258 ? -34.058 5.848 55.649 1.00 83.75 258 SER A C 1
ATOM 1993 O O . SER A 1 258 ? -33.097 6.198 56.337 1.00 83.75 258 SER A O 1
ATOM 1995 N N . PRO A 1 259 ? -34.612 6.647 54.722 1.00 73.81 259 PRO A N 1
ATOM 1996 C CA . PRO A 1 259 ? -34.231 8.045 54.552 1.00 73.81 259 PRO A CA 1
ATOM 1997 C C . PRO A 1 259 ? -34.488 8.879 55.819 1.00 73.81 259 PRO A C 1
ATOM 1999 O O . PRO A 1 259 ? -35.470 8.646 56.526 1.00 73.81 259 PRO A O 1
ATOM 2002 N N . ASP A 1 260 ? -33.648 9.891 56.060 1.00 68.00 260 ASP A N 1
ATOM 2003 C CA . ASP A 1 260 ? -33.699 10.753 57.258 1.00 68.00 260 ASP A CA 1
ATOM 2004 C C . ASP A 1 260 ? -34.970 11.631 57.355 1.00 68.00 260 ASP A C 1
ATOM 2006 O O . ASP A 1 260 ? -35.192 12.297 58.363 1.00 68.00 260 ASP A O 1
ATOM 2010 N N . ASP A 1 261 ? -35.808 11.667 56.313 1.00 75.56 261 ASP A N 1
ATOM 2011 C CA . ASP A 1 261 ? -36.997 12.520 56.194 1.00 75.56 261 ASP A CA 1
ATOM 2012 C C . ASP A 1 261 ? -38.335 11.759 56.331 1.00 75.56 261 ASP A C 1
ATOM 2014 O O . ASP A 1 261 ? -39.377 12.263 55.893 1.00 75.56 261 ASP A O 1
ATOM 2018 N N . GLY A 1 262 ? -38.314 10.533 56.865 1.00 77.56 262 GLY A N 1
ATOM 2019 C CA . GLY A 1 262 ? -39.504 9.701 57.100 1.00 77.56 262 GLY A CA 1
ATOM 2020 C C . GLY A 1 262 ? -40.075 9.810 58.520 1.00 77.56 262 GLY A C 1
ATOM 2021 O O . GLY A 1 262 ? -39.358 10.122 59.469 1.00 77.56 262 GLY A O 1
ATOM 2022 N N . ASN A 1 263 ? -41.369 9.525 58.672 1.00 85.56 263 ASN A N 1
ATOM 2023 C CA . ASN A 1 263 ? -42.060 9.510 59.968 1.00 85.56 263 ASN A CA 1
ATOM 2024 C C . ASN A 1 263 ? -42.004 8.112 60.616 1.00 85.56 263 ASN A C 1
ATOM 2026 O O . ASN A 1 263 ? -42.100 7.124 59.884 1.00 85.56 263 ASN A O 1
ATOM 2030 N N . PRO A 1 264 ? -41.903 7.993 61.958 1.00 86.50 264 PRO A N 1
ATOM 2031 C CA . PRO A 1 264 ? -41.994 6.707 62.657 1.00 86.50 264 PRO A CA 1
ATOM 2032 C C . PRO A 1 264 ? -43.312 5.978 62.372 1.00 86.50 264 PRO A C 1
ATOM 2034 O O . PRO A 1 264 ? -44.347 6.621 62.192 1.00 86.50 264 PRO A O 1
ATOM 2037 N N . VAL A 1 265 ? -43.282 4.645 62.369 1.00 90.31 265 VAL A N 1
ATOM 2038 C CA . VAL A 1 265 ? -44.448 3.806 62.043 1.00 90.31 265 VAL A CA 1
ATOM 2039 C C . VAL A 1 265 ? -44.923 2.959 63.219 1.00 90.31 265 VAL A C 1
ATOM 2041 O O . VAL A 1 265 ? -44.157 2.642 64.128 1.00 90.31 265 VAL A O 1
ATOM 2044 N N . GLU A 1 266 ? -46.198 2.574 63.179 1.00 86.25 266 GLU A N 1
ATOM 2045 C CA . GLU A 1 266 ? -46.809 1.648 64.135 1.00 86.25 266 GLU A CA 1
ATOM 2046 C C . GLU A 1 266 ? -46.680 0.183 63.680 1.00 86.25 266 GLU A C 1
ATOM 2048 O O . GLU A 1 266 ? -46.397 -0.121 62.517 1.00 86.25 266 GLU A O 1
ATOM 2053 N N . SER A 1 267 ? -46.891 -0.741 64.622 1.00 84.44 267 SER A N 1
ATOM 2054 C CA . SER A 1 267 ? -46.856 -2.184 64.367 1.00 84.44 267 SER A CA 1
ATOM 2055 C C . SER A 1 267 ? -47.966 -2.595 63.389 1.00 84.44 267 SER A C 1
ATOM 2057 O O . SER A 1 267 ? -49.113 -2.180 63.535 1.00 84.44 267 SER A O 1
ATOM 2059 N N . GLY A 1 268 ? -47.631 -3.415 62.394 1.00 85.25 268 GLY A N 1
ATOM 2060 C CA . GLY A 1 268 ? -48.517 -3.840 61.305 1.00 85.25 268 GLY A CA 1
ATOM 2061 C C . GLY A 1 268 ? -48.381 -3.031 60.010 1.00 85.25 268 GLY A C 1
ATOM 2062 O O . GLY A 1 268 ? -49.081 -3.325 59.041 1.00 85.25 268 GLY A O 1
ATOM 2063 N N . GLN A 1 269 ? -47.485 -2.036 59.955 1.00 92.25 269 GLN A N 1
ATOM 2064 C CA . GLN A 1 269 ? -47.222 -1.276 58.731 1.00 92.25 269 GLN A CA 1
ATOM 2065 C C . GLN A 1 269 ? -46.754 -2.190 57.586 1.00 92.25 269 GLN A C 1
ATOM 2067 O O . GLN A 1 269 ? -45.910 -3.071 57.780 1.00 92.25 269 GLN A O 1
ATOM 2072 N N . LYS A 1 270 ? -47.284 -1.939 56.381 1.00 93.06 270 LYS A N 1
ATOM 2073 C CA . LYS A 1 270 ? -46.990 -2.717 55.171 1.00 93.06 270 LYS A CA 1
ATOM 2074 C C . LYS A 1 270 ? -45.913 -2.063 54.309 1.00 93.06 270 LYS A C 1
ATOM 2076 O O . LYS A 1 270 ? -45.997 -0.868 54.025 1.00 93.06 270 LYS A O 1
ATOM 2081 N N . TYR A 1 271 ? -44.966 -2.859 53.817 1.00 93.81 271 TYR A N 1
ATOM 2082 C CA . TYR A 1 271 ? -43.942 -2.442 52.854 1.00 93.81 271 TYR A CA 1
ATOM 2083 C C . TYR A 1 271 ? -43.850 -3.415 51.681 1.00 93.81 271 TYR A C 1
ATOM 2085 O O . TYR A 1 271 ? -44.123 -4.603 51.823 1.00 93.81 271 TYR A O 1
ATOM 2093 N N . LYS A 1 272 ? -43.402 -2.927 50.521 1.00 92.25 272 LYS A N 1
ATOM 2094 C CA . LYS A 1 272 ? -42.970 -3.807 49.430 1.00 92.25 272 LYS A CA 1
ATOM 2095 C C . LYS A 1 272 ? -41.547 -4.294 49.703 1.00 92.25 272 LYS A C 1
ATOM 2097 O O . LYS A 1 272 ? -40.673 -3.479 50.006 1.00 92.25 272 LYS A O 1
ATOM 2102 N N . LEU A 1 273 ? -41.327 -5.595 49.548 1.00 92.25 273 LEU A N 1
ATOM 2103 C CA . LEU A 1 273 ? -40.001 -6.186 49.457 1.00 92.25 273 LEU A CA 1
ATOM 2104 C C . LEU A 1 273 ? -39.556 -6.166 47.988 1.00 92.25 273 LEU A C 1
ATOM 2106 O O . LEU A 1 273 ? -40.238 -6.712 47.126 1.00 92.25 273 LEU A O 1
ATOM 2110 N N . TYR A 1 274 ? -38.451 -5.483 47.700 1.00 88.12 274 TYR A N 1
ATOM 2111 C CA . TYR A 1 274 ? -37.843 -5.444 46.367 1.00 88.12 274 TYR A CA 1
ATOM 2112 C C . TYR A 1 274 ? -36.854 -6.599 46.181 1.00 88.12 274 TYR A C 1
ATOM 2114 O O . TYR A 1 274 ? -36.224 -7.027 47.145 1.00 88.12 274 TYR A O 1
ATOM 2122 N N . ASP A 1 275 ? -36.661 -7.044 44.945 1.00 82.81 275 ASP A N 1
ATOM 2123 C CA . ASP A 1 275 ? -35.766 -8.168 44.633 1.00 82.81 275 ASP A CA 1
ATOM 2124 C C . ASP A 1 275 ? -34.299 -7.830 44.932 1.00 82.81 275 ASP A C 1
ATOM 2126 O O . ASP A 1 275 ? -33.529 -8.675 45.376 1.00 82.81 275 ASP A O 1
ATOM 2130 N N . ASP A 1 276 ? -33.894 -6.573 44.711 1.00 76.44 276 ASP A N 1
ATOM 2131 C CA . ASP A 1 276 ? -32.541 -6.105 44.994 1.00 76.44 276 ASP A CA 1
ATOM 2132 C C . ASP A 1 276 ? -32.465 -4.597 45.305 1.00 76.44 276 ASP A C 1
ATOM 2134 O O . ASP A 1 276 ? -33.414 -3.822 45.150 1.00 76.44 276 ASP A O 1
ATOM 2138 N N . ILE A 1 277 ? -31.277 -4.141 45.709 1.00 74.50 277 ILE A N 1
ATOM 2139 C CA . ILE A 1 277 ? -31.010 -2.727 46.011 1.00 74.50 277 ILE A CA 1
ATOM 2140 C C . ILE A 1 277 ? -31.216 -1.786 44.803 1.00 74.50 277 ILE A C 1
ATOM 2142 O O . ILE A 1 277 ? -31.457 -0.591 44.979 1.00 74.50 277 ILE A O 1
ATOM 2146 N N . ARG A 1 278 ? -31.119 -2.289 43.563 1.00 69.75 278 ARG A N 1
ATOM 2147 C CA . ARG A 1 278 ? -31.236 -1.481 42.332 1.00 69.75 278 ARG A CA 1
ATOM 2148 C C . ARG A 1 278 ? -32.703 -1.173 42.038 1.00 69.75 278 ARG A C 1
ATOM 2150 O O . ARG A 1 278 ? -33.045 -0.036 41.713 1.00 69.75 278 ARG A O 1
ATOM 2157 N N . SER A 1 279 ? -33.559 -2.174 42.202 1.00 70.38 279 SER A N 1
ATOM 2158 C CA . SER A 1 279 ? -35.014 -2.095 42.057 1.00 70.38 279 SER A CA 1
ATOM 2159 C C . SER A 1 279 ? -35.682 -1.361 43.227 1.00 70.38 279 SER A C 1
ATOM 2161 O O . SER A 1 279 ? -36.704 -0.703 43.025 1.00 70.38 279 SER A O 1
ATOM 2163 N N . ALA A 1 280 ? -35.041 -1.328 44.402 1.00 70.88 280 ALA A N 1
ATOM 2164 C CA . ALA A 1 280 ? -35.447 -0.488 45.530 1.00 70.88 280 ALA A CA 1
ATOM 2165 C C . ALA A 1 280 ? -35.331 1.033 45.264 1.00 70.88 280 ALA A C 1
ATOM 2167 O O . ALA A 1 280 ? -35.905 1.821 46.014 1.00 70.88 280 ALA A O 1
ATOM 2168 N N . GLY A 1 281 ? -34.682 1.475 44.175 1.00 63.78 281 GLY A N 1
ATOM 2169 C CA . GLY A 1 281 ? -34.814 2.842 43.648 1.00 63.78 281 GLY A CA 1
ATOM 2170 C C . GLY A 1 281 ? -33.961 3.918 44.332 1.00 63.78 281 GLY A C 1
ATOM 2171 O O . GLY A 1 281 ? -34.482 4.951 44.754 1.00 63.78 281 GLY A O 1
ATOM 2172 N N . ARG A 1 282 ? -32.637 3.731 44.397 1.00 67.50 282 ARG A N 1
ATOM 2173 C CA . ARG A 1 282 ? -31.703 4.780 44.847 1.00 67.50 282 ARG A CA 1
ATOM 2174 C C . ARG A 1 282 ? -31.309 5.702 43.677 1.00 67.50 282 ARG A C 1
ATOM 2176 O O . ARG A 1 282 ? -30.545 5.294 42.809 1.00 67.50 282 ARG A O 1
ATOM 2183 N N . GLY A 1 283 ? -31.794 6.951 43.652 1.00 73.94 283 GLY A N 1
ATOM 2184 C CA . GLY A 1 283 ? -31.326 7.986 42.708 1.00 73.94 283 GLY A CA 1
ATOM 2185 C C . GLY A 1 283 ? -32.366 9.035 42.285 1.00 73.94 283 GLY A C 1
ATOM 2186 O O . GLY A 1 283 ? -33.567 8.878 42.471 1.00 73.94 283 GLY A O 1
ATOM 2187 N N . ILE A 1 284 ? -31.896 10.133 41.694 1.00 83.81 284 ILE A N 1
ATOM 2188 C CA . ILE A 1 284 ? -32.700 11.180 41.059 1.00 83.81 284 ILE A CA 1
ATOM 2189 C C . ILE A 1 284 ? -33.102 10.725 39.660 1.00 83.81 284 ILE A C 1
ATOM 2191 O O . ILE A 1 284 ? -32.252 10.566 38.785 1.00 83.81 284 ILE A O 1
ATOM 2195 N N . HIS A 1 285 ? -34.406 10.583 39.439 1.00 87.62 285 HIS A N 1
ATOM 2196 C CA . HIS A 1 285 ? -34.953 10.218 38.138 1.00 87.62 285 HIS A CA 1
ATOM 2197 C C . HIS A 1 285 ? -34.937 11.397 37.163 1.00 87.62 285 HIS A C 1
ATOM 2199 O O . HIS A 1 285 ? -35.475 12.466 37.456 1.00 87.62 285 HIS A O 1
ATOM 2205 N N . ILE A 1 286 ? -34.358 11.178 35.986 1.00 92.19 286 ILE A N 1
ATOM 2206 C CA . ILE A 1 286 ? -34.384 12.109 34.856 1.00 92.19 286 ILE A CA 1
ATOM 2207 C C . ILE A 1 286 ? -34.807 11.386 33.578 1.00 92.19 286 ILE A C 1
ATOM 2209 O O . ILE A 1 286 ? -34.656 10.169 33.451 1.00 92.19 286 ILE A O 1
ATOM 2213 N N . GLN A 1 287 ? -35.299 12.157 32.616 1.00 94.19 287 GLN A N 1
ATOM 2214 C CA . GLN A 1 287 ? -35.669 11.690 31.291 1.00 94.19 287 GLN A CA 1
ATOM 2215 C C . GLN A 1 287 ? -34.770 12.337 30.236 1.00 94.19 287 GLN A C 1
ATOM 2217 O O . GLN A 1 287 ? -34.557 13.549 30.252 1.00 94.19 287 GLN A O 1
ATOM 2222 N N . VAL A 1 288 ? -34.234 11.535 29.318 1.00 95.88 288 VAL A N 1
ATOM 2223 C CA . VAL A 1 288 ? -33.348 12.007 28.246 1.00 95.88 288 VAL A CA 1
ATOM 2224 C C . VAL A 1 288 ? -33.896 11.571 26.892 1.00 95.88 288 VAL A C 1
ATOM 2226 O O . VAL A 1 288 ? -34.053 10.380 26.636 1.00 95.88 288 VAL A O 1
ATOM 2229 N N . GLU A 1 289 ? -34.184 12.532 26.017 1.00 95.75 289 GLU A N 1
ATOM 2230 C CA . GLU A 1 289 ? -34.561 12.282 24.624 1.00 95.75 289 GLU A CA 1
ATOM 2231 C C . GLU A 1 289 ? -33.341 11.827 23.817 1.00 95.75 289 GLU A C 1
ATOM 2233 O O . GLU A 1 289 ? -32.310 12.503 23.809 1.00 95.75 289 GLU A O 1
ATOM 2238 N N . LEU A 1 290 ? -33.455 10.678 23.147 1.00 95.06 290 LEU A N 1
ATOM 2239 C CA . LEU A 1 290 ? -32.371 10.038 22.405 1.00 95.06 290 LEU A CA 1
ATOM 2240 C C . LEU A 1 290 ? -32.544 10.200 20.878 1.00 95.06 290 LEU A C 1
ATOM 2242 O O . LEU A 1 290 ? -33.671 10.125 20.381 1.00 95.06 290 LEU A O 1
ATOM 2246 N N . PRO A 1 291 ? -31.446 10.365 20.112 1.00 91.62 291 PRO A N 1
ATOM 2247 C CA . PRO A 1 291 ? -31.467 10.336 18.652 1.00 91.62 291 PRO A CA 1
ATOM 2248 C C . PRO A 1 291 ? -31.653 8.905 18.116 1.00 91.62 291 PRO A C 1
ATOM 2250 O O . PRO A 1 291 ? -31.482 7.922 18.839 1.00 91.62 291 PRO A O 1
ATOM 2253 N N . GLN A 1 292 ? -31.938 8.779 16.817 1.00 80.69 292 GLN A N 1
ATOM 2254 C CA . GLN A 1 292 ? -31.908 7.480 16.133 1.00 80.69 292 GLN A CA 1
ATOM 2255 C C . GLN A 1 292 ? -30.493 6.864 16.183 1.00 80.69 292 GLN A C 1
ATOM 2257 O O . GLN A 1 292 ? -29.482 7.579 16.148 1.00 80.69 292 GLN A O 1
ATOM 2262 N N . ASP A 1 293 ? -30.425 5.536 16.297 1.00 83.19 293 ASP A N 1
ATOM 2263 C CA . ASP A 1 293 ? -29.193 4.745 16.466 1.00 83.19 293 ASP A CA 1
ATOM 2264 C C . ASP A 1 293 ? -28.359 5.158 17.688 1.00 83.19 293 ASP A C 1
ATOM 2266 O O . ASP A 1 293 ? -27.139 5.342 17.621 1.00 83.19 293 ASP A O 1
ATOM 2270 N N . HIS A 1 294 ? -29.030 5.364 18.822 1.00 89.25 294 HIS A N 1
ATOM 2271 C CA . HIS A 1 294 ? -28.382 5.754 20.071 1.00 89.25 294 HIS A CA 1
ATOM 2272 C C . HIS A 1 294 ? -27.453 4.655 20.621 1.00 89.25 294 HIS A C 1
ATOM 2274 O O . HIS A 1 294 ? -26.422 4.969 21.211 1.00 89.25 294 HIS A O 1
ATOM 2280 N N . GLY A 1 295 ? -27.780 3.374 20.415 1.00 87.62 295 GLY A N 1
ATOM 2281 C CA . GLY A 1 295 ? -26.956 2.234 20.843 1.00 87.62 295 GLY A CA 1
ATOM 2282 C C . GLY A 1 295 ? -26.818 2.074 22.363 1.00 87.62 295 GLY A C 1
ATOM 2283 O O . GLY A 1 295 ? -25.905 1.399 22.814 1.00 87.62 295 GLY A O 1
ATOM 2284 N N . LEU A 1 296 ? -27.690 2.714 23.147 1.00 91.00 296 LEU A N 1
ATOM 2285 C CA . LEU A 1 296 ? -27.795 2.506 24.598 1.00 91.00 296 LEU A CA 1
ATOM 2286 C C . LEU A 1 296 ? -28.646 1.270 24.898 1.00 91.00 296 LEU A C 1
ATOM 2288 O O . LEU A 1 296 ? -29.635 1.023 24.207 1.00 91.00 296 LEU A O 1
ATOM 2292 N N . THR A 1 297 ? -28.333 0.599 26.000 1.00 89.44 297 THR A N 1
ATOM 2293 C CA . THR A 1 297 ? -29.040 -0.583 26.495 1.00 89.44 297 THR A CA 1
ATOM 2294 C C . THR A 1 297 ? -29.556 -0.314 27.907 1.00 89.44 297 THR A C 1
ATOM 2296 O O . THR A 1 297 ? -28.814 0.158 28.774 1.00 89.44 297 THR A O 1
ATOM 2299 N N . ALA A 1 298 ? -30.832 -0.622 28.162 1.00 86.31 298 ALA A N 1
ATOM 2300 C CA . ALA A 1 298 ? -31.407 -0.517 29.502 1.00 86.31 298 ALA A CA 1
ATOM 2301 C C . ALA A 1 298 ? -30.604 -1.364 30.506 1.00 86.31 298 ALA A C 1
ATOM 2303 O O . ALA A 1 298 ? -30.116 -2.440 30.170 1.00 86.31 298 ALA A O 1
ATOM 2304 N N . GLN A 1 299 ? -30.441 -0.856 31.726 1.00 80.00 299 GLN A N 1
ATOM 2305 C CA . GLN A 1 299 ? -29.697 -1.470 32.831 1.00 80.00 299 GLN A CA 1
ATOM 2306 C C . GLN A 1 299 ? -28.190 -1.676 32.600 1.00 80.00 299 GLN A C 1
ATOM 2308 O O . GLN A 1 299 ? -27.481 -1.937 33.565 1.00 80.00 299 GLN A O 1
ATOM 2313 N N . SER A 1 300 ? -27.661 -1.509 31.386 1.00 83.31 300 SER A N 1
ATOM 2314 C CA . SER A 1 300 ? -26.224 -1.672 31.099 1.00 83.31 300 SER A CA 1
ATOM 2315 C C . SER A 1 300 ? -25.523 -0.338 30.844 1.00 83.31 300 SER A C 1
ATOM 2317 O O . SER A 1 300 ? -24.431 -0.109 31.366 1.00 83.31 300 SER A O 1
ATOM 2319 N N . SER A 1 301 ? -26.172 0.570 30.112 1.00 91.12 301 SER A N 1
ATOM 2320 C CA . SER A 1 301 ? -25.640 1.904 29.830 1.00 91.12 301 SER A CA 1
ATOM 2321 C C . SER A 1 301 ? -25.564 2.764 31.090 1.00 91.12 301 SER A C 1
ATOM 2323 O O . SER A 1 301 ? -26.529 2.881 31.856 1.00 91.12 301 SER A O 1
ATOM 2325 N N . SER A 1 302 ? -24.417 3.404 31.290 1.00 92.06 302 SER A N 1
ATOM 2326 C CA . SER A 1 302 ? -24.141 4.254 32.445 1.00 92.06 302 SER A CA 1
ATOM 2327 C C . SER A 1 302 ? -24.157 5.737 32.080 1.00 92.06 302 SER A C 1
ATOM 2329 O O . SER A 1 302 ? -24.017 6.121 30.918 1.00 92.06 302 SER A O 1
ATOM 2331 N N . VAL A 1 303 ? -24.324 6.587 33.094 1.00 93.56 303 VAL A N 1
ATOM 2332 C CA . VAL A 1 303 ? -24.076 8.028 32.979 1.00 93.56 303 VAL A CA 1
ATOM 2333 C C . VAL A 1 303 ? -22.740 8.340 33.626 1.00 93.56 303 VAL A C 1
ATOM 2335 O O . VAL A 1 303 ? -22.517 8.000 34.787 1.00 93.56 303 VAL A O 1
ATOM 2338 N N . LEU A 1 304 ? -21.866 8.992 32.871 1.00 93.50 304 LEU A N 1
ATOM 2339 C CA . LEU A 1 304 ? -20.510 9.337 33.246 1.00 93.50 304 LEU A CA 1
ATOM 2340 C C . LEU A 1 304 ? -20.368 10.853 33.407 1.00 93.50 304 LEU A C 1
ATOM 2342 O O . LEU A 1 304 ? -20.857 11.632 32.589 1.00 93.50 304 LEU A O 1
ATOM 2346 N N . TYR A 1 305 ? -19.624 11.280 34.420 1.00 93.00 305 TYR A N 1
ATOM 2347 C CA . TYR A 1 305 ? -19.151 12.654 34.561 1.00 93.00 305 TYR A CA 1
ATOM 2348 C C . TYR A 1 305 ? -17.667 12.638 34.908 1.00 93.00 305 TYR A C 1
ATOM 2350 O O . TYR A 1 305 ? -17.249 11.974 35.854 1.00 93.00 305 TYR A O 1
ATOM 2358 N N . LYS A 1 306 ? -16.849 13.332 34.103 1.00 88.25 306 LYS A N 1
ATOM 2359 C CA . LYS A 1 306 ? -15.376 13.306 34.208 1.00 88.25 306 LYS A CA 1
ATOM 2360 C C . LYS A 1 306 ? -14.794 11.878 34.268 1.00 88.25 306 LYS A C 1
ATOM 2362 O O . LYS A 1 306 ? -13.812 11.633 34.959 1.00 88.25 306 LYS A O 1
ATOM 2367 N N . GLY A 1 307 ? -15.418 10.938 33.555 1.00 83.06 307 GLY A N 1
ATOM 2368 C CA . GLY A 1 307 ? -15.018 9.527 33.517 1.00 83.06 307 GLY A CA 1
ATOM 2369 C C . GLY A 1 307 ? -15.486 8.673 34.703 1.00 83.06 307 GLY A C 1
ATOM 2370 O O . GLY A 1 307 ? -15.236 7.473 34.699 1.00 83.06 307 GLY A O 1
ATOM 2371 N N . MET A 1 308 ? -16.178 9.245 35.693 1.00 84.94 308 MET A N 1
ATOM 2372 C CA . MET A 1 308 ? -16.755 8.501 36.819 1.00 84.94 308 MET A CA 1
ATOM 2373 C C . MET A 1 308 ? -18.217 8.158 36.540 1.00 84.94 308 MET A C 1
ATOM 2375 O O . MET A 1 308 ? -18.955 9.013 36.050 1.00 84.94 308 MET A O 1
ATOM 2379 N N . LYS A 1 309 ? -18.649 6.934 36.870 1.00 89.31 309 LYS A N 1
ATOM 2380 C CA . LYS A 1 309 ? -20.067 6.553 36.826 1.00 89.31 309 LYS A CA 1
ATOM 2381 C C . LYS A 1 309 ? -20.825 7.301 37.921 1.00 89.31 309 LYS A C 1
ATOM 2383 O O . LYS A 1 309 ? -20.460 7.202 39.083 1.00 89.31 309 LYS A O 1
ATOM 2388 N N . ILE A 1 310 ? -21.862 8.032 37.522 1.00 91.50 310 ILE A N 1
ATOM 2389 C CA . ILE A 1 310 ? -22.713 8.850 38.400 1.00 91.50 310 ILE A CA 1
ATOM 2390 C C . ILE A 1 310 ? -24.199 8.492 38.294 1.00 91.50 310 ILE A C 1
ATOM 2392 O O . ILE A 1 310 ? -25.038 9.066 38.982 1.00 91.50 310 ILE A O 1
ATOM 2396 N N . GLY A 1 311 ? -24.553 7.598 37.375 1.00 89.88 311 GLY A N 1
ATOM 2397 C CA . GLY A 1 311 ? -25.931 7.198 37.138 1.00 89.88 311 GLY A CA 1
ATOM 2398 C C . GLY A 1 311 ? -26.036 6.022 36.180 1.00 89.88 311 GLY A C 1
ATOM 2399 O O . GLY A 1 311 ? -25.031 5.515 35.670 1.00 89.88 311 GLY A O 1
ATOM 2400 N N . GLN A 1 312 ? -27.264 5.580 35.937 1.00 90.12 312 GLN A N 1
ATOM 2401 C CA . GLN A 1 312 ? -27.553 4.396 35.136 1.00 90.12 312 GLN A CA 1
ATOM 2402 C C . GLN A 1 312 ? -28.877 4.537 34.391 1.00 90.12 312 GLN A C 1
ATOM 2404 O O . GLN A 1 312 ? -29.855 5.072 34.920 1.00 90.12 312 GLN A O 1
ATOM 2409 N N . VAL A 1 313 ? -28.905 4.041 33.155 1.00 91.50 313 VAL A N 1
ATOM 2410 C CA . VAL A 1 313 ? -30.129 3.954 32.359 1.00 91.50 313 VAL A CA 1
ATOM 2411 C C . VAL A 1 313 ? -30.983 2.821 32.914 1.00 91.50 313 VAL A C 1
ATOM 2413 O O . VAL A 1 313 ? -30.569 1.667 32.902 1.00 91.50 313 VAL A O 1
ATOM 2416 N N . LEU A 1 314 ? -32.181 3.139 33.394 1.00 88.00 314 LEU A N 1
ATOM 2417 C CA . LEU A 1 314 ? -33.110 2.163 33.963 1.00 88.00 314 LEU A CA 1
ATOM 2418 C C . LEU A 1 314 ? -33.958 1.504 32.875 1.00 88.00 314 LEU A C 1
ATOM 2420 O O . LEU A 1 314 ? -34.104 0.287 32.842 1.00 88.00 314 LEU A O 1
ATOM 2424 N N . SER A 1 315 ? -34.516 2.316 31.976 1.00 88.06 315 SER A N 1
ATOM 2425 C CA . SER A 1 315 ? -35.370 1.855 30.880 1.00 88.06 315 SER A CA 1
ATOM 2426 C C . SER A 1 315 ? -35.298 2.795 29.682 1.00 88.06 315 SER A C 1
ATOM 2428 O O . SER A 1 315 ? -34.982 3.977 29.820 1.00 88.06 315 SER A O 1
ATOM 2430 N N . ILE A 1 316 ? -35.599 2.259 28.501 1.00 92.69 316 ILE A N 1
ATOM 2431 C CA . ILE A 1 316 ? -35.708 3.013 27.252 1.00 92.69 316 ILE A CA 1
ATOM 2432 C C . ILE A 1 316 ? -37.101 2.744 26.701 1.00 92.69 316 ILE A C 1
ATOM 2434 O O . ILE A 1 316 ? -37.476 1.595 26.478 1.00 92.69 316 ILE A O 1
ATOM 2438 N N . VAL A 1 317 ? -37.884 3.802 26.535 1.00 92.38 317 VAL A N 1
ATOM 2439 C CA . VAL A 1 317 ? -39.288 3.728 26.135 1.00 92.38 317 VAL A CA 1
ATOM 2440 C C . VAL A 1 317 ? -39.569 4.723 25.022 1.00 92.38 317 VAL A C 1
ATOM 2442 O O . VAL A 1 317 ? -38.861 5.711 24.848 1.00 92.38 317 VAL A O 1
ATOM 2445 N N . PHE A 1 318 ? -40.635 4.491 24.269 1.00 91.31 318 PHE A N 1
ATOM 2446 C CA . PHE A 1 318 ? -41.162 5.511 23.373 1.00 91.31 318 PHE A CA 1
ATOM 2447 C C . PHE A 1 318 ? -42.040 6.500 24.147 1.00 91.31 318 PHE A C 1
ATOM 2449 O O . PHE A 1 318 ? -42.706 6.131 25.117 1.00 91.31 318 PHE A O 1
ATOM 2456 N N . ASN A 1 319 ? -42.085 7.757 23.701 1.00 89.81 319 ASN A N 1
ATOM 2457 C CA . ASN A 1 319 ? -43.117 8.689 24.157 1.00 89.81 319 ASN A CA 1
ATOM 2458 C C . ASN A 1 319 ? -44.524 8.181 23.765 1.00 89.81 319 ASN A C 1
ATOM 2460 O O . ASN A 1 319 ? -44.667 7.298 22.918 1.00 89.81 319 ASN A O 1
ATOM 2464 N N . LYS A 1 320 ? -45.590 8.754 24.347 1.00 84.75 320 LYS A N 1
ATOM 2465 C CA . LYS A 1 320 ? -46.980 8.296 24.121 1.00 84.75 320 LYS A CA 1
ATOM 2466 C C . LYS A 1 320 ? -47.374 8.238 22.634 1.00 84.75 320 LYS A C 1
ATOM 2468 O O . LYS A 1 320 ? -48.164 7.386 22.248 1.00 84.75 320 LYS A O 1
ATOM 2473 N N . GLN A 1 321 ? -46.814 9.122 21.807 1.00 88.69 321 GLN A N 1
ATOM 2474 C CA . GLN A 1 321 ? -47.068 9.219 20.366 1.00 88.69 321 GLN A CA 1
ATOM 2475 C C . GLN A 1 321 ? -46.146 8.336 19.504 1.00 88.69 321 GLN A C 1
ATOM 2477 O O . GLN A 1 321 ? -46.295 8.327 18.287 1.00 88.69 321 GLN A O 1
ATOM 2482 N N . LYS A 1 322 ? -45.189 7.615 20.104 1.00 86.94 322 LYS A N 1
ATOM 2483 C CA . LYS A 1 322 ? -44.159 6.812 19.418 1.00 86.94 322 LYS A CA 1
ATOM 2484 C C . LYS A 1 322 ? -43.281 7.585 18.422 1.00 86.94 322 LYS A C 1
ATOM 2486 O O . LYS A 1 322 ? -42.711 6.997 17.512 1.00 86.94 322 LYS A O 1
ATOM 2491 N N . THR A 1 323 ? -43.139 8.896 18.603 1.00 87.12 323 THR A N 1
ATOM 2492 C CA . THR A 1 323 ? -42.315 9.771 17.752 1.00 87.12 323 THR A CA 1
ATOM 2493 C C . THR A 1 323 ? -40.915 10.014 18.305 1.00 87.12 323 THR A C 1
ATOM 2495 O O . THR A 1 323 ? -40.020 10.382 17.550 1.00 87.12 323 THR A O 1
ATOM 2498 N N . LYS A 1 324 ? -40.714 9.827 19.614 1.00 90.50 324 LYS A N 1
ATOM 2499 C CA . LYS A 1 324 ? -39.445 10.086 20.307 1.00 90.50 324 LYS A CA 1
ATOM 2500 C C . LYS A 1 324 ? -39.064 8.910 21.195 1.00 90.50 324 LYS A C 1
ATOM 2502 O O . LYS A 1 324 ? -39.936 8.309 21.825 1.00 90.50 324 LYS A O 1
ATOM 2507 N N . VAL A 1 325 ? -37.767 8.631 21.276 1.00 93.31 325 VAL A N 1
ATOM 2508 C CA . VAL A 1 325 ? -37.189 7.643 22.195 1.00 93.31 325 VAL A CA 1
ATOM 2509 C C . VAL A 1 325 ? -36.730 8.367 23.458 1.00 93.31 325 VAL A C 1
ATOM 2511 O O . VAL A 1 325 ? -36.012 9.362 23.378 1.00 93.31 325 VAL A O 1
ATOM 2514 N N . LEU A 1 326 ? -37.160 7.887 24.622 1.00 94.00 326 LEU A N 1
ATOM 2515 C CA . LEU A 1 326 ? -36.897 8.473 25.932 1.00 94.00 326 LEU A CA 1
ATOM 2516 C C . LEU A 1 326 ? -36.179 7.446 26.813 1.00 94.00 326 LEU A C 1
ATOM 2518 O O . LEU A 1 326 ? -36.698 6.359 27.064 1.00 94.00 326 LEU A O 1
ATOM 2522 N N . ALA A 1 327 ? -34.999 7.799 27.314 1.00 94.12 327 ALA A N 1
ATOM 2523 C CA . ALA A 1 327 ? -34.314 7.045 28.354 1.00 94.12 327 ALA A CA 1
ATOM 2524 C C . ALA A 1 327 ? -34.699 7.579 29.734 1.00 94.12 327 ALA A C 1
ATOM 2526 O O . ALA A 1 327 ? -34.553 8.771 30.004 1.00 94.12 327 ALA A O 1
ATOM 2527 N N . ASN A 1 328 ? -35.147 6.688 30.614 1.00 92.50 328 ASN A N 1
ATOM 2528 C CA . ASN A 1 328 ? -35.334 6.974 32.030 1.00 92.50 328 ASN A CA 1
ATOM 2529 C C . ASN A 1 328 ? -34.057 6.582 32.772 1.00 92.50 328 ASN A C 1
ATOM 2531 O O . ASN A 1 328 ? -33.592 5.446 32.664 1.00 92.50 328 ASN A O 1
ATOM 2535 N N . ILE A 1 329 ? -33.488 7.517 33.520 1.00 92.38 329 ILE A N 1
ATOM 2536 C CA . ILE A 1 329 ? -32.162 7.388 34.123 1.00 92.38 329 ILE A CA 1
ATOM 2537 C C . ILE A 1 329 ? -32.253 7.730 35.607 1.00 92.38 329 ILE A C 1
ATOM 2539 O O . ILE A 1 329 ? -32.913 8.703 35.965 1.00 92.38 329 ILE A O 1
ATOM 2543 N N . ALA A 1 330 ? -31.564 6.966 36.454 1.00 89.25 330 ALA A N 1
ATOM 2544 C CA . ALA A 1 330 ? -31.306 7.336 37.843 1.00 89.25 330 ALA A CA 1
ATOM 2545 C C . ALA A 1 330 ? -29.884 7.888 37.981 1.00 89.25 330 ALA A C 1
ATOM 2547 O O . ALA A 1 330 ? -28.922 7.233 37.584 1.00 89.25 330 ALA A O 1
ATOM 2548 N N . VAL A 1 331 ? -29.758 9.088 38.542 1.00 90.44 331 VAL A N 1
ATOM 2549 C CA . VAL A 1 331 ? -28.477 9.745 38.840 1.00 90.44 331 VAL A CA 1
ATOM 2550 C C . VAL A 1 331 ? -28.298 9.830 40.350 1.00 90.44 331 VAL A C 1
ATOM 2552 O O . VAL A 1 331 ? -29.254 10.088 41.075 1.00 90.44 331 VAL A O 1
ATOM 2555 N N . GLU A 1 332 ? -27.091 9.626 40.856 1.00 86.81 332 GLU A N 1
ATOM 2556 C CA . GLU A 1 332 ? -26.821 9.718 42.289 1.00 86.81 332 GLU A CA 1
ATOM 2557 C C . GLU A 1 332 ? -27.157 11.125 42.846 1.00 86.81 332 GLU A C 1
ATOM 2559 O O . GLU A 1 332 ? -26.831 12.135 42.211 1.00 86.81 332 GLU A O 1
ATOM 2564 N N . PRO A 1 333 ? -27.800 11.238 44.032 1.00 81.06 333 PRO A N 1
ATOM 2565 C CA . PRO A 1 333 ? -28.245 12.527 44.579 1.00 81.06 333 PRO A CA 1
ATOM 2566 C C . PRO A 1 333 ? -27.134 13.564 44.792 1.00 81.06 333 PRO A C 1
ATOM 2568 O O . PRO A 1 333 ? -27.386 14.769 44.731 1.00 81.06 333 PRO A O 1
ATOM 2571 N N . THR A 1 334 ? -25.902 13.105 45.003 1.00 83.31 334 THR A N 1
ATOM 2572 C CA . THR A 1 334 ? -24.700 13.937 45.146 1.00 83.31 334 THR A CA 1
ATOM 2573 C C . THR A 1 334 ? -24.381 14.761 43.897 1.00 83.31 334 THR A C 1
ATOM 2575 O O . THR A 1 334 ? -23.739 15.793 44.034 1.00 83.31 334 THR A O 1
ATOM 2578 N N . PHE A 1 335 ? -24.869 14.363 42.714 1.00 89.69 335 PHE A N 1
ATOM 2579 C CA . PHE A 1 335 ? -24.683 15.080 41.441 1.00 89.69 335 PHE A CA 1
ATOM 2580 C C . PHE A 1 335 ? -25.931 15.869 41.007 1.00 89.69 335 PHE A C 1
ATOM 2582 O O . PHE A 1 335 ? -26.085 16.237 39.839 1.00 89.69 335 PHE A O 1
ATOM 2589 N N . SER A 1 336 ? -26.867 16.107 41.933 1.00 86.94 336 SER A N 1
ATOM 2590 C CA . SER A 1 336 ? -28.129 16.812 41.659 1.00 86.94 336 SER A CA 1
ATOM 2591 C C . SER A 1 336 ? -27.956 18.246 41.154 1.00 86.94 336 SER A C 1
ATOM 2593 O O . SER A 1 336 ? -28.823 18.763 40.449 1.00 86.94 336 SER A O 1
ATOM 2595 N N . ASP A 1 337 ? -26.850 18.876 41.527 1.00 89.00 337 ASP A N 1
ATOM 2596 C CA . ASP A 1 337 ? -26.407 20.218 41.167 1.00 89.00 337 ASP A CA 1
ATOM 2597 C C . ASP A 1 337 ? -25.941 20.323 39.707 1.00 89.00 337 ASP A C 1
ATOM 2599 O O . ASP A 1 337 ? -26.040 21.391 39.109 1.00 89.00 337 ASP A O 1
ATOM 2603 N N . LEU A 1 338 ? -25.519 19.213 39.093 1.00 91.69 338 LEU A N 1
ATOM 2604 C CA . LEU A 1 338 ? -25.135 19.160 37.676 1.00 91.69 338 LEU A CA 1
ATOM 2605 C C . LEU A 1 338 ? -26.345 19.073 36.726 1.00 91.69 338 LEU A C 1
ATOM 2607 O O . LEU A 1 338 ? -26.227 19.310 35.518 1.00 91.69 338 LEU A O 1
ATOM 2611 N N . LEU A 1 339 ? -27.518 18.724 37.261 1.00 93.25 339 LEU A N 1
ATOM 2612 C CA . LEU A 1 339 ? -28.762 18.513 36.520 1.00 93.25 339 LEU A CA 1
ATOM 2613 C C . LEU A 1 339 ? -29.573 19.813 36.426 1.00 93.25 339 LEU A C 1
ATOM 2615 O O . LEU A 1 339 ? -30.639 19.944 37.030 1.00 93.25 339 LEU A O 1
ATOM 2619 N N . VAL A 1 340 ? -29.064 20.775 35.656 1.00 93.75 340 VAL A N 1
ATOM 2620 C CA . VAL A 1 340 ? -29.669 22.102 35.455 1.00 93.75 340 VAL A CA 1
ATOM 2621 C C . VAL A 1 340 ? -30.087 22.343 34.006 1.00 93.75 340 VAL A C 1
ATOM 2623 O O . VAL A 1 340 ? -29.635 21.659 33.087 1.00 93.75 340 VAL A O 1
ATOM 2626 N N . ASN A 1 341 ? -30.939 23.344 33.776 1.00 89.44 341 ASN A N 1
ATOM 2627 C CA . ASN A 1 341 ? -31.319 23.755 32.424 1.00 89.44 341 ASN A CA 1
ATOM 2628 C C . ASN A 1 341 ? -30.079 24.071 31.558 1.00 89.44 341 ASN A C 1
ATOM 2630 O O . ASN A 1 341 ? -29.207 24.867 31.920 1.00 89.44 341 ASN A O 1
ATOM 2634 N N . GLY A 1 342 ? -30.010 23.433 30.387 1.00 86.81 342 GLY A N 1
ATOM 2635 C CA . GLY A 1 342 ? -28.900 23.552 29.439 1.00 86.81 342 GLY A CA 1
ATOM 2636 C C . GLY A 1 342 ? -27.767 22.537 29.620 1.00 86.81 342 GLY A C 1
ATOM 2637 O O . GLY A 1 342 ? -26.879 22.501 28.767 1.00 86.81 342 GLY A O 1
ATOM 2638 N N . SER A 1 343 ? -27.785 21.700 30.667 1.00 92.50 343 SER A N 1
ATOM 2639 C CA . SER A 1 343 ? -26.879 20.547 30.746 1.00 92.50 343 SER A CA 1
ATOM 2640 C C . SER A 1 343 ? -27.113 19.611 29.556 1.00 92.50 343 SER A C 1
ATOM 2642 O O . SER A 1 343 ? -28.254 19.355 29.163 1.00 92.50 343 SER A O 1
ATOM 2644 N N . LYS A 1 344 ? -26.028 19.117 28.957 1.00 91.44 344 LYS A N 1
ATOM 2645 C CA . LYS A 1 344 ? -26.064 18.284 27.749 1.00 91.44 344 LYS A CA 1
ATOM 2646 C C . LYS A 1 344 ? -25.666 16.856 28.069 1.00 91.44 344 LYS A C 1
ATOM 2648 O O . LYS A 1 344 ? -24.763 16.626 28.867 1.00 91.44 344 LYS A O 1
ATOM 2653 N N . PHE A 1 345 ? -26.295 15.915 27.378 1.00 94.81 345 PHE A N 1
ATOM 2654 C CA . PHE A 1 345 ? -25.888 14.518 27.383 1.00 94.81 345 PHE A CA 1
ATOM 2655 C C . PHE A 1 345 ? -25.250 14.182 26.036 1.00 94.81 345 PHE A C 1
ATOM 2657 O O . PHE A 1 345 ? -25.810 14.473 24.978 1.00 94.81 345 PHE A O 1
ATOM 2664 N N . ILE A 1 346 ? -24.059 13.596 26.064 1.00 93.12 346 ILE A N 1
ATOM 2665 C CA . ILE A 1 346 ? -23.352 13.149 24.862 1.00 93.12 346 ILE A CA 1
ATOM 2666 C C . ILE A 1 346 ? -23.317 11.631 24.870 1.00 93.12 346 ILE A C 1
ATOM 2668 O O . ILE A 1 346 ? -22.935 11.031 25.866 1.00 93.12 346 ILE A O 1
ATOM 2672 N N . ILE A 1 347 ? -23.705 11.011 23.762 1.00 92.25 347 ILE A N 1
ATOM 2673 C CA . ILE A 1 347 ? -23.579 9.566 23.585 1.00 92.25 347 ILE A CA 1
ATOM 2674 C C . ILE A 1 347 ? -22.124 9.256 23.245 1.00 92.25 347 ILE A C 1
ATOM 2676 O O . ILE A 1 347 ? -21.648 9.641 22.172 1.00 92.25 347 ILE A O 1
ATOM 2680 N N . ASP A 1 348 ? -21.450 8.551 24.151 1.00 86.88 348 ASP A N 1
ATOM 2681 C CA . ASP A 1 348 ? -20.101 8.032 23.951 1.00 86.88 348 ASP A CA 1
ATOM 2682 C C . ASP A 1 348 ? -20.178 6.736 23.139 1.00 86.88 348 ASP A C 1
ATOM 2684 O O . ASP A 1 348 ? -20.429 5.649 23.667 1.00 86.88 348 ASP A O 1
ATOM 2688 N N . GLN A 1 349 ? -20.060 6.874 21.817 1.00 80.06 349 GLN A N 1
ATOM 2689 C CA . GLN A 1 349 ? -20.237 5.757 20.899 1.00 80.06 349 GLN A CA 1
ATOM 2690 C C . GLN A 1 349 ? -19.027 4.825 20.930 1.00 80.06 349 GLN A C 1
ATOM 2692 O O . GLN A 1 349 ? -17.897 5.234 20.651 1.00 80.06 349 GLN A O 1
ATOM 2697 N N . ALA A 1 350 ? -19.285 3.541 21.170 1.00 70.75 350 ALA A N 1
ATOM 2698 C CA . ALA A 1 350 ? -18.289 2.499 21.004 1.00 70.75 350 ALA A CA 1
ATOM 2699 C C . ALA A 1 350 ? -17.871 2.420 19.528 1.00 70.75 350 ALA A C 1
ATOM 2701 O O . ALA A 1 350 ? -18.688 2.136 18.650 1.00 70.75 350 ALA A O 1
ATOM 2702 N N . ARG A 1 351 ? -16.595 2.684 19.239 1.00 65.81 351 ARG A N 1
ATOM 2703 C CA . ARG A 1 351 ? -16.020 2.522 17.899 1.00 65.81 351 ARG A CA 1
ATOM 2704 C C . ARG A 1 351 ? -15.006 1.393 17.923 1.00 65.81 351 ARG A C 1
ATOM 2706 O O . ARG A 1 351 ? -14.155 1.343 18.808 1.00 65.81 351 ARG A O 1
ATOM 2713 N N . LEU A 1 352 ? -15.089 0.504 16.936 1.00 60.88 352 LEU A N 1
ATOM 2714 C CA . LEU A 1 352 ? -14.089 -0.535 16.731 1.00 60.88 352 LEU A CA 1
ATOM 2715 C C . LEU A 1 352 ? -12.798 0.140 16.239 1.00 60.88 352 LEU A C 1
ATOM 2717 O O . LEU A 1 352 ? -12.714 0.572 15.092 1.00 60.88 352 LEU A O 1
ATOM 2721 N N . SER A 1 353 ? -11.815 0.284 17.125 1.00 60.06 353 SER A N 1
ATOM 2722 C CA . SER A 1 353 ? -10.500 0.845 16.814 1.00 60.06 353 SER A CA 1
ATOM 2723 C C . SER A 1 353 ? -9.410 -0.104 17.290 1.00 60.06 353 SER A C 1
ATOM 2725 O O . SER A 1 353 ? -9.468 -0.623 18.403 1.00 60.06 353 SER A O 1
ATOM 2727 N N . LEU A 1 354 ? -8.391 -0.306 16.454 1.00 59.28 354 LEU A N 1
ATOM 2728 C CA . LEU A 1 354 ? -7.224 -1.126 16.792 1.00 59.28 354 LEU A CA 1
ATOM 2729 C C . LEU A 1 354 ? -6.270 -0.432 17.769 1.00 59.28 354 LEU A C 1
ATOM 2731 O O . LEU A 1 354 ? -5.439 -1.091 18.383 1.00 59.28 354 LEU A O 1
ATOM 2735 N N . THR A 1 355 ? -6.374 0.890 17.910 1.00 55.22 355 THR A N 1
ATOM 2736 C CA . THR A 1 355 ? -5.518 1.690 18.797 1.00 55.22 355 THR A CA 1
ATOM 2737 C C . THR A 1 355 ? -6.228 2.118 20.076 1.00 55.22 355 THR A C 1
ATOM 2739 O O . THR A 1 355 ? -5.573 2.275 21.103 1.00 55.22 355 THR A O 1
ATOM 2742 N N . ASP A 1 356 ? -7.554 2.271 20.043 1.00 58.00 356 ASP A N 1
ATOM 2743 C CA . ASP A 1 356 ? -8.358 2.649 21.209 1.00 58.00 356 ASP A CA 1
ATOM 2744 C C . ASP A 1 356 ? -9.298 1.513 21.624 1.00 58.00 356 ASP A C 1
ATOM 2746 O O . ASP A 1 356 ? -10.515 1.553 21.448 1.00 58.00 356 ASP A O 1
ATOM 2750 N N . MET A 1 357 ? -8.696 0.462 22.183 1.00 63.81 357 MET A N 1
ATOM 2751 C CA . MET A 1 357 ? -9.419 -0.720 22.652 1.00 63.81 357 MET A CA 1
ATOM 2752 C C . MET A 1 357 ? -10.212 -0.489 23.948 1.00 63.81 357 MET A C 1
ATOM 2754 O O . MET A 1 357 ? -10.943 -1.375 24.393 1.00 63.81 357 MET A O 1
ATOM 2758 N N . LYS A 1 358 ? -10.101 0.690 24.572 1.00 64.12 358 LYS A N 1
ATOM 2759 C CA . LYS A 1 358 ? -10.727 0.968 25.874 1.00 64.12 358 LYS A CA 1
ATOM 2760 C C . LYS A 1 358 ? -12.257 0.964 25.807 1.00 64.12 358 LYS A C 1
ATOM 2762 O O . LYS A 1 358 ? -12.897 0.695 26.817 1.00 64.12 358 LYS A O 1
ATOM 2767 N N . LYS A 1 359 ? -12.832 1.215 24.623 1.00 67.94 359 LYS A N 1
ATOM 2768 C CA . LYS A 1 359 ? -14.285 1.316 24.394 1.00 67.94 359 LYS A CA 1
ATOM 2769 C C . LYS A 1 359 ? -14.923 0.057 23.782 1.00 67.94 359 LYS A C 1
ATOM 2771 O O . LYS A 1 359 ? -16.135 0.028 23.596 1.00 67.94 359 LYS A O 1
ATOM 2776 N N . LEU A 1 360 ? -14.152 -1.004 23.508 1.00 70.69 360 LEU A N 1
ATOM 2777 C CA . LEU A 1 360 ? -14.671 -2.295 23.009 1.00 70.69 360 LEU A CA 1
ATOM 2778 C C . LEU A 1 360 ? -15.746 -2.935 23.904 1.00 70.69 360 LEU A C 1
ATOM 2780 O O . LEU A 1 360 ? -16.707 -3.467 23.347 1.00 70.69 360 LEU A O 1
ATOM 2784 N N . PRO A 1 361 ? -15.658 -2.885 25.251 1.00 72.94 361 PRO A N 1
ATOM 2785 C CA . PRO A 1 361 ? -16.704 -3.454 26.102 1.00 72.94 361 PRO A CA 1
ATOM 2786 C C . PRO A 1 361 ? -18.099 -2.874 25.821 1.00 72.94 361 PRO A C 1
ATOM 2788 O O . PRO A 1 361 ? -19.099 -3.574 25.983 1.00 72.94 361 PRO A O 1
ATOM 2791 N N . ASN A 1 362 ? -18.169 -1.629 25.341 1.00 74.25 362 ASN A N 1
ATOM 2792 C CA . ASN A 1 362 ? -19.421 -0.932 25.054 1.00 74.25 362 ASN A CA 1
ATOM 2793 C C . ASN A 1 362 ? -20.097 -1.435 23.766 1.00 74.25 362 ASN A C 1
ATOM 2795 O O . ASN A 1 362 ? -21.293 -1.226 23.597 1.00 74.25 362 ASN A O 1
ATOM 2799 N N . LEU A 1 363 ? -19.397 -2.179 22.895 1.00 75.31 363 LEU A N 1
ATOM 2800 C CA . LEU A 1 363 ? -20.037 -2.857 21.755 1.00 75.31 363 LEU A CA 1
ATOM 2801 C C . LEU A 1 363 ? -20.998 -3.963 22.197 1.00 75.31 363 LEU A C 1
ATOM 2803 O O . LEU A 1 363 ? -21.930 -4.285 21.469 1.00 75.31 363 LEU A O 1
ATOM 2807 N N . ILE A 1 364 ? -20.767 -4.538 23.380 1.00 75.31 364 ILE A N 1
ATOM 2808 C CA . ILE A 1 364 ? -21.621 -5.586 23.944 1.00 75.31 364 ILE A CA 1
ATOM 2809 C C . ILE A 1 364 ? -22.568 -4.997 24.994 1.00 75.31 364 ILE A C 1
ATOM 2811 O O . ILE A 1 364 ? -23.743 -5.348 25.031 1.00 75.31 364 ILE A O 1
ATOM 2815 N N . LYS A 1 365 ? -22.081 -4.076 25.839 1.00 77.81 365 LYS A N 1
ATOM 2816 C CA . LYS A 1 365 ? -22.881 -3.472 26.921 1.00 77.81 365 LYS A CA 1
ATOM 2817 C C . LYS A 1 365 ? -23.828 -2.360 26.455 1.00 77.81 365 LYS A C 1
ATOM 2819 O O . LYS A 1 365 ? -24.799 -2.070 27.147 1.00 77.81 365 LYS A O 1
ATOM 2824 N N . GLY A 1 366 ? -23.569 -1.758 25.298 1.00 84.56 366 GLY A N 1
ATOM 2825 C CA . GLY A 1 366 ? -24.217 -0.530 24.843 1.00 84.56 366 GLY A CA 1
ATOM 2826 C C . GLY A 1 366 ? -23.390 0.720 25.162 1.00 84.56 366 GLY A C 1
ATOM 2827 O O . GLY A 1 366 ? -22.489 0.705 25.999 1.00 84.56 366 GLY A O 1
ATOM 2828 N N . ASN A 1 367 ? -23.701 1.811 24.464 1.00 90.50 367 ASN A N 1
ATOM 2829 C CA . ASN A 1 367 ? -23.056 3.115 24.603 1.00 90.50 367 ASN A CA 1
ATOM 2830 C C . ASN A 1 367 ? -23.364 3.753 25.964 1.00 90.50 367 ASN A C 1
ATOM 2832 O O . ASN A 1 367 ? -24.453 3.565 26.513 1.00 90.50 367 ASN A O 1
ATOM 2836 N N . ASP A 1 368 ? -22.440 4.569 26.464 1.00 92.44 368 ASP A N 1
ATOM 2837 C CA . ASP A 1 368 ? -22.622 5.347 27.690 1.00 92.44 368 ASP A CA 1
ATOM 2838 C C . ASP A 1 368 ? -23.058 6.785 27.379 1.00 92.44 368 ASP A C 1
ATOM 2840 O O . ASP A 1 368 ? -22.934 7.278 26.254 1.00 92.44 368 ASP A O 1
ATOM 2844 N N . LEU A 1 369 ? -23.576 7.476 28.393 1.00 94.06 369 LEU A N 1
ATOM 2845 C CA . LEU A 1 369 ? -23.895 8.898 28.323 1.00 94.06 369 LEU A CA 1
ATOM 2846 C C . LEU A 1 369 ? -22.896 9.711 29.135 1.00 94.06 369 LEU A C 1
ATOM 2848 O O . LEU A 1 369 ? -22.713 9.460 30.317 1.00 94.06 369 LEU A O 1
ATOM 2852 N N . ILE A 1 370 ? -22.322 10.751 28.546 1.00 94.12 370 ILE A N 1
ATOM 2853 C CA . ILE A 1 370 ? -21.478 11.724 29.237 1.00 94.12 370 ILE A CA 1
ATOM 2854 C C . ILE A 1 370 ? -22.321 12.956 29.569 1.00 94.12 370 ILE A C 1
ATOM 2856 O O . ILE A 1 370 ? -22.869 13.599 28.671 1.00 94.12 370 ILE A O 1
ATOM 2860 N N . LEU A 1 371 ? -22.405 13.304 30.853 1.00 94.19 371 LEU A N 1
ATOM 2861 C CA . LEU A 1 371 ? -23.032 14.538 31.317 1.00 94.19 371 LEU A CA 1
ATOM 2862 C C . LEU A 1 371 ? -22.045 15.704 31.202 1.00 94.19 371 LEU A C 1
ATOM 2864 O O . LEU A 1 371 ? -20.991 15.707 31.838 1.00 94.19 371 LEU A O 1
ATOM 2868 N N . LEU A 1 372 ? -22.418 16.728 30.438 1.00 91.69 372 LEU A N 1
ATOM 2869 C CA . LEU A 1 372 ? -21.758 18.028 30.434 1.00 91.69 372 LEU A CA 1
ATOM 2870 C C . LEU A 1 372 ? -22.655 19.057 31.136 1.00 91.69 372 LEU A C 1
ATOM 2872 O O . LEU A 1 372 ? -23.688 19.438 30.575 1.00 91.69 372 LEU A O 1
ATOM 2876 N N . PRO A 1 373 ? -22.297 19.515 32.348 1.00 90.75 373 PRO A N 1
ATOM 2877 C CA . PRO A 1 373 ? -23.095 20.498 33.063 1.00 90.75 373 PRO A CA 1
ATOM 2878 C C . PRO A 1 373 ? -23.041 21.860 32.366 1.00 90.75 373 PRO A C 1
ATOM 2880 O O . PRO A 1 373 ? -22.026 22.227 31.772 1.00 90.75 373 PRO A O 1
ATOM 2883 N N . ASN A 1 374 ? -24.120 22.633 32.482 1.00 89.31 374 ASN A N 1
ATOM 2884 C CA . ASN A 1 374 ? -24.113 24.047 32.122 1.00 89.31 374 ASN A CA 1
ATOM 2885 C C . ASN A 1 374 ? -23.741 24.894 33.353 1.00 89.31 374 ASN A C 1
ATOM 2887 O O . ASN A 1 374 ? -24.604 25.106 34.205 1.00 89.31 374 ASN A O 1
ATOM 2891 N N . PRO A 1 375 ? -22.505 25.417 33.461 1.00 80.62 375 PRO A N 1
ATOM 2892 C CA . PRO A 1 375 ? -22.059 26.154 34.647 1.00 80.62 375 PRO A CA 1
ATOM 2893 C C . PRO A 1 375 ? -22.836 27.458 34.895 1.00 80.62 375 PRO A C 1
ATOM 2895 O O . PRO A 1 375 ? -22.764 28.011 35.987 1.00 80.62 375 PRO A O 1
ATOM 2898 N N . SER A 1 376 ? -23.582 27.960 33.905 1.00 82.00 376 SER A N 1
ATOM 2899 C CA . SER A 1 376 ? -24.437 29.147 34.039 1.00 82.00 376 SER A CA 1
ATOM 2900 C C . SER A 1 376 ? -25.909 28.819 34.335 1.00 82.00 376 SER A C 1
ATOM 2902 O O . SER A 1 376 ? -26.712 29.738 34.509 1.00 82.00 376 SER A O 1
ATOM 2904 N N . GLY A 1 377 ? -26.287 27.536 34.376 1.00 81.88 377 GLY A N 1
ATOM 2905 C CA . GLY A 1 377 ? -27.649 27.092 34.671 1.00 81.88 377 GLY A CA 1
ATOM 2906 C C . GLY A 1 377 ? -27.987 27.242 36.156 1.00 81.88 377 GLY A C 1
ATOM 2907 O O . GLY A 1 377 ? -27.199 26.859 37.014 1.00 81.88 377 GLY A O 1
ATOM 2908 N N . LYS A 1 378 ? -29.161 27.808 36.465 1.00 75.94 378 LYS A N 1
ATOM 2909 C CA . LYS A 1 378 ? -29.600 28.073 37.852 1.00 75.94 378 LYS A CA 1
ATOM 2910 C C . LYS A 1 378 ? -30.771 27.207 38.316 1.00 75.94 378 LYS A C 1
ATOM 2912 O O . LYS A 1 378 ? -30.941 27.001 39.512 1.00 75.94 378 LYS A O 1
ATOM 2917 N N . GLU A 1 379 ? -31.575 26.699 37.388 1.00 86.56 379 GLU A N 1
ATOM 2918 C CA . GLU A 1 379 ? -32.777 25.919 37.693 1.00 86.56 379 GLU A CA 1
ATOM 2919 C C . GLU A 1 379 ? -32.528 24.429 37.489 1.00 86.56 379 GLU A C 1
ATOM 2921 O O . GLU A 1 379 ? -31.977 24.022 36.462 1.00 86.56 379 GLU A O 1
ATOM 2926 N N . ARG A 1 380 ? -32.966 23.615 38.457 1.00 88.44 380 ARG A N 1
ATOM 2927 C CA . ARG A 1 380 ? -32.905 22.153 38.368 1.00 88.44 380 ARG A CA 1
ATOM 2928 C C . ARG A 1 380 ? -33.825 21.658 37.256 1.00 88.44 380 ARG A C 1
ATOM 2930 O O . ARG A 1 380 ? -34.994 22.024 37.203 1.00 88.44 380 ARG A O 1
ATOM 2937 N N . ALA A 1 381 ? -33.305 20.764 36.428 1.00 89.62 381 ALA A N 1
ATOM 2938 C CA . ALA A 1 381 ? -34.028 20.142 35.332 1.00 89.62 381 ALA A CA 1
ATOM 2939 C C . ALA A 1 381 ? -34.151 18.627 35.541 1.00 89.62 381 ALA A C 1
ATOM 2941 O O . ALA A 1 381 ? -33.352 17.986 36.235 1.00 89.62 381 ALA A O 1
ATOM 2942 N N . ARG A 1 382 ? -35.195 18.052 34.941 1.00 90.75 382 ARG A N 1
ATOM 2943 C CA . ARG A 1 382 ? -35.471 16.605 34.945 1.00 90.75 382 ARG A CA 1
ATOM 2944 C C . ARG A 1 382 ? -35.654 16.025 33.544 1.00 90.75 382 ARG A C 1
ATOM 2946 O O . ARG A 1 382 ? -35.778 14.815 33.418 1.00 90.75 382 ARG A O 1
ATOM 2953 N N . SER A 1 383 ? -35.638 16.869 32.513 1.00 92.62 383 SER A N 1
ATOM 2954 C CA . SER A 1 383 ? -35.780 16.480 31.111 1.00 92.62 383 SER A CA 1
ATOM 2955 C C . SER A 1 383 ? -34.630 17.063 30.297 1.00 92.62 383 SER A C 1
ATOM 2957 O O . SER A 1 383 ? -34.350 18.255 30.408 1.00 92.62 383 SER A O 1
ATOM 2959 N N . PHE A 1 384 ? -33.986 16.238 29.475 1.00 95.12 384 PHE A N 1
ATOM 2960 C CA . PHE A 1 384 ? -32.800 16.602 28.696 1.00 95.12 384 PHE A CA 1
ATOM 2961 C C . PHE A 1 384 ? -32.828 15.972 27.298 1.00 95.12 384 PHE A C 1
ATOM 2963 O O . PHE A 1 384 ? -33.670 15.127 27.003 1.00 95.12 384 PHE A O 1
ATOM 2970 N N . THR A 1 385 ? -31.873 16.347 26.446 1.00 93.25 385 THR A N 1
ATOM 2971 C CA . THR A 1 385 ? -31.664 15.746 25.119 1.00 93.25 385 THR A CA 1
ATOM 2972 C C . THR A 1 385 ? -30.228 15.251 24.992 1.00 93.25 385 THR A C 1
ATOM 2974 O O . THR A 1 385 ? -29.297 15.906 25.472 1.00 93.25 385 THR A O 1
ATOM 2977 N N . ALA A 1 386 ? -30.052 14.106 24.334 1.00 93.75 386 ALA A N 1
ATOM 2978 C CA . ALA A 1 386 ? -28.754 13.539 24.006 1.00 93.75 386 ALA A CA 1
ATOM 2979 C C . ALA A 1 386 ? -28.373 13.787 22.539 1.00 93.75 386 ALA A C 1
ATOM 2981 O O . ALA A 1 386 ? -29.216 13.734 21.645 1.00 93.75 386 ALA A O 1
ATOM 2982 N N . ILE A 1 387 ? -27.084 14.013 22.285 1.00 91.00 387 ILE A N 1
ATOM 2983 C CA . ILE A 1 387 ? -26.508 14.138 20.935 1.00 91.00 387 ILE A CA 1
ATOM 2984 C C . ILE A 1 387 ? -25.316 13.193 20.764 1.00 91.00 387 ILE A C 1
ATOM 2986 O O . ILE A 1 387 ? -24.677 12.809 21.743 1.00 91.00 387 ILE A O 1
ATOM 2990 N N . LYS A 1 388 ? -25.001 12.808 19.523 1.00 87.88 388 LYS A N 1
ATOM 2991 C CA . LYS A 1 388 ? -23.829 11.962 19.231 1.00 87.88 388 LYS A CA 1
ATOM 2992 C C . LYS A 1 388 ? -22.534 12.768 19.404 1.00 87.88 388 LYS A C 1
ATOM 2994 O O . LYS A 1 388 ? -22.502 13.956 19.087 1.00 87.88 388 LYS A O 1
ATOM 2999 N N . GLU A 1 389 ? -21.452 12.123 19.843 1.00 82.44 389 GLU A N 1
ATOM 3000 C CA . GLU A 1 389 ? -20.135 12.768 20.011 1.00 82.44 389 GLU A CA 1
ATOM 3001 C C . GLU A 1 389 ? -19.635 13.457 18.725 1.00 82.44 389 GLU A C 1
ATOM 3003 O O . GLU A 1 389 ? -19.132 14.577 18.772 1.00 82.44 389 GLU A O 1
ATOM 3008 N N . SER A 1 390 ? -19.850 12.847 17.552 1.00 72.56 390 SER A N 1
ATOM 3009 C CA . SER A 1 390 ? -19.495 13.444 16.253 1.00 72.56 390 SER A CA 1
ATOM 3010 C C . SER A 1 390 ? -20.215 14.769 15.987 1.00 72.56 390 SER A C 1
ATOM 3012 O O . SER A 1 390 ? -19.597 15.729 15.532 1.00 72.56 390 SER A O 1
ATOM 3014 N N . GLN A 1 391 ? -21.506 14.839 16.316 1.00 76.94 391 GLN A N 1
ATOM 3015 C CA . GLN A 1 391 ? -22.311 16.053 16.187 1.00 76.94 391 GLN A CA 1
ATOM 3016 C C . GLN A 1 391 ? -21.878 17.110 17.205 1.00 76.94 391 GLN A C 1
ATOM 3018 O O . GLN A 1 391 ? -21.806 18.291 16.873 1.00 76.94 391 GLN A O 1
ATOM 3023 N N . PHE A 1 392 ? -21.553 16.697 18.436 1.00 79.88 392 PHE A N 1
ATOM 3024 C CA . PHE A 1 392 ? -21.027 17.609 19.447 1.00 79.88 392 PHE A CA 1
ATOM 3025 C C . PHE A 1 392 ? -19.712 18.247 18.993 1.00 79.88 392 PHE A C 1
ATOM 3027 O O . PHE A 1 392 ? -19.622 19.468 19.033 1.00 79.88 392 PHE A O 1
ATOM 3034 N N . ASN A 1 393 ? -18.746 17.465 18.501 1.00 71.94 393 ASN A N 1
ATOM 3035 C CA . ASN A 1 393 ? -17.445 17.970 18.040 1.00 71.94 393 ASN A CA 1
ATOM 3036 C C . ASN A 1 393 ? -17.575 18.946 16.860 1.00 71.94 393 ASN A C 1
ATOM 3038 O O . ASN A 1 393 ? -16.889 19.967 16.816 1.00 71.94 393 ASN A O 1
ATOM 3042 N N . GLN A 1 394 ? -18.501 18.682 15.934 1.00 67.75 394 GLN A N 1
ATOM 3043 C CA . GLN A 1 394 ? -18.803 19.601 14.833 1.00 67.75 394 GLN A CA 1
ATOM 3044 C C . GLN A 1 394 ? -19.334 20.955 15.340 1.00 67.75 394 GLN A C 1
ATOM 3046 O O . GLN A 1 394 ? -18.957 22.005 14.820 1.00 67.75 394 GLN A O 1
ATOM 3051 N N . LEU A 1 395 ? -20.200 20.934 16.357 1.00 70.62 395 LEU A N 1
ATOM 3052 C CA . LEU A 1 395 ? -20.849 22.126 16.913 1.00 70.62 395 LEU A CA 1
ATOM 3053 C C . LEU A 1 395 ? -19.980 22.877 17.936 1.00 70.62 395 LEU A C 1
ATOM 3055 O O . LEU A 1 395 ? -20.147 24.084 18.097 1.00 70.62 395 LEU A O 1
ATOM 3059 N N . SER A 1 396 ? -19.088 22.186 18.648 1.00 64.12 396 SER A N 1
ATOM 3060 C CA . SER A 1 396 ? -18.306 22.744 19.757 1.00 64.12 396 SER A CA 1
ATOM 3061 C C . SER A 1 396 ? -17.003 23.409 19.313 1.00 64.12 396 SER A C 1
ATOM 3063 O O . SER A 1 396 ? -16.568 24.361 19.960 1.00 64.12 396 SER A O 1
ATOM 3065 N N . GLU A 1 397 ? -16.395 22.972 18.204 1.00 62.44 397 GLU A N 1
ATOM 3066 C CA . GLU A 1 397 ? -15.084 23.481 17.780 1.00 62.44 397 GLU A CA 1
ATOM 3067 C C . GLU A 1 397 ? -15.121 24.609 16.738 1.00 62.44 397 GLU A C 1
ATOM 3069 O O . GLU A 1 397 ? -14.064 25.135 16.407 1.00 62.44 397 GLU A O 1
ATOM 3074 N N . ASN A 1 398 ? -16.285 25.013 16.210 1.00 69.06 398 ASN A N 1
ATOM 3075 C CA . ASN A 1 398 ? -16.368 25.931 15.057 1.00 69.06 398 ASN A CA 1
ATOM 3076 C C . ASN A 1 398 ? -15.497 25.444 13.871 1.00 69.06 398 ASN A C 1
ATOM 3078 O O . ASN A 1 398 ? -14.760 26.210 13.240 1.00 69.06 398 ASN A O 1
ATOM 3082 N N . ALA A 1 399 ? -15.518 24.129 13.633 1.00 79.88 399 ALA A N 1
ATOM 3083 C CA . ALA A 1 399 ? -14.677 23.456 12.652 1.00 79.88 399 ALA A CA 1
ATOM 3084 C C . ALA A 1 399 ? -14.994 23.914 11.215 1.00 79.88 399 ALA A C 1
ATOM 3086 O O . ALA A 1 399 ? -16.145 24.170 10.854 1.00 79.88 399 ALA A O 1
ATOM 3087 N N . LEU A 1 400 ? -13.967 23.998 10.364 1.00 88.19 400 LEU A N 1
ATOM 3088 C CA . LEU A 1 400 ? -14.139 24.324 8.948 1.00 88.19 400 LEU A CA 1
ATOM 3089 C C . LEU A 1 400 ? -14.660 23.089 8.208 1.00 88.19 400 LEU A C 1
ATOM 3091 O O . LEU A 1 400 ? -13.930 22.112 8.064 1.00 88.19 400 LEU A O 1
ATOM 3095 N N . SER A 1 401 ? -15.902 23.149 7.730 1.00 90.75 401 SER A N 1
ATOM 3096 C CA . SER A 1 401 ? -16.517 22.084 6.925 1.00 90.75 401 SER A CA 1
ATOM 3097 C C . SER A 1 401 ? -16.244 22.294 5.434 1.00 90.75 401 SER A C 1
ATOM 3099 O O . SER A 1 401 ? -16.380 23.415 4.940 1.00 90.75 401 SER A O 1
ATOM 3101 N N . LEU A 1 402 ? -15.860 21.227 4.731 1.00 93.56 402 LEU A N 1
ATOM 3102 C CA . LEU A 1 402 ? -15.487 21.226 3.311 1.00 93.56 402 LEU A CA 1
ATOM 3103 C C . LEU A 1 402 ? -16.043 19.977 2.618 1.00 93.56 402 LEU A C 1
ATOM 3105 O O . LEU A 1 402 ? -16.244 18.950 3.266 1.00 93.56 402 LEU A O 1
ATOM 3109 N N . THR A 1 403 ? -16.197 20.039 1.298 1.00 96.00 403 THR A N 1
ATOM 3110 C CA . THR A 1 403 ? -16.583 18.889 0.470 1.00 96.00 403 THR A CA 1
ATOM 3111 C C . THR A 1 403 ? -15.442 18.513 -0.470 1.00 96.00 403 THR A C 1
ATOM 3113 O O . THR A 1 403 ? -14.834 19.379 -1.107 1.00 96.00 403 THR A O 1
ATOM 3116 N N . LEU A 1 404 ? -15.131 17.221 -0.545 1.00 95.69 404 LEU A N 1
ATOM 3117 C CA . LEU A 1 404 ? -14.163 16.660 -1.477 1.00 95.69 404 LEU A CA 1
ATOM 3118 C C . LEU A 1 404 ? -14.885 15.806 -2.521 1.00 95.69 404 LEU A C 1
ATOM 3120 O O . LEU A 1 404 ? -15.538 14.829 -2.164 1.00 95.69 404 LEU A O 1
ATOM 3124 N N . ASN A 1 405 ? -14.730 16.138 -3.798 1.00 94.81 405 ASN A N 1
ATOM 3125 C CA . ASN A 1 405 ? -15.336 15.386 -4.894 1.00 94.81 405 ASN A CA 1
ATOM 3126 C C . ASN A 1 405 ? -14.368 14.316 -5.399 1.00 94.81 405 ASN A C 1
ATOM 3128 O O . ASN A 1 405 ? -13.170 14.575 -5.556 1.00 94.81 405 ASN A O 1
ATOM 3132 N N . SER A 1 406 ? -14.897 13.132 -5.685 1.00 93.38 406 SER A N 1
ATOM 3133 C CA . SER A 1 406 ? -14.139 11.963 -6.125 1.00 93.38 406 SER A CA 1
ATOM 3134 C C . SER A 1 406 ? -14.974 11.096 -7.066 1.00 93.38 406 SER A C 1
ATOM 3136 O O . SER A 1 406 ? -16.196 11.086 -6.969 1.00 93.38 406 SER A O 1
ATOM 3138 N N . ASP A 1 407 ? -14.326 10.307 -7.925 1.00 89.44 407 ASP A N 1
ATOM 3139 C CA . ASP A 1 407 ? -15.020 9.359 -8.811 1.00 89.44 407 ASP A CA 1
ATOM 3140 C C . ASP A 1 407 ? -15.556 8.131 -8.032 1.00 89.44 407 ASP A C 1
ATOM 3142 O O . ASP A 1 407 ? -16.433 7.413 -8.504 1.00 89.44 407 ASP A O 1
ATOM 3146 N N . SER A 1 408 ? -15.040 7.875 -6.820 1.00 87.94 408 SER A N 1
ATOM 3147 C CA . SER A 1 408 ? -15.511 6.816 -5.911 1.00 87.94 408 SER A CA 1
ATOM 3148 C C . SER A 1 408 ? -15.225 7.149 -4.440 1.00 87.94 408 SER A C 1
ATOM 3150 O O . SER A 1 408 ? -14.477 8.078 -4.135 1.00 87.94 408 SER A O 1
ATOM 3152 N N . ALA A 1 409 ? -15.757 6.356 -3.504 1.00 84.88 409 ALA A N 1
ATOM 3153 C CA . ALA A 1 409 ? -15.494 6.526 -2.070 1.00 84.88 409 ALA A CA 1
ATOM 3154 C C . ALA A 1 409 ? -14.040 6.199 -1.654 1.00 84.88 409 ALA A C 1
ATOM 3156 O O . ALA A 1 409 ? -13.646 6.514 -0.535 1.00 84.88 409 ALA A O 1
ATOM 3157 N N . MET A 1 410 ? -13.240 5.570 -2.529 1.00 83.31 410 MET A N 1
ATOM 3158 C CA . MET A 1 410 ? -11.804 5.299 -2.327 1.00 83.31 410 MET A CA 1
ATOM 3159 C C . MET A 1 410 ? -11.446 4.614 -0.986 1.00 83.31 410 MET A C 1
ATOM 3161 O O . MET A 1 410 ? -10.377 4.846 -0.423 1.00 83.31 410 MET A O 1
ATOM 3165 N N . GLY A 1 411 ? -12.342 3.767 -0.463 1.00 80.50 411 GLY A N 1
ATOM 3166 C CA . GLY A 1 411 ? -12.139 3.046 0.803 1.00 80.50 411 GLY A CA 1
ATOM 3167 C C . GLY A 1 411 ? -12.208 3.922 2.061 1.00 80.50 411 GLY A C 1
ATOM 3168 O O . GLY A 1 411 ? -11.809 3.476 3.133 1.00 80.50 411 GLY A O 1
ATOM 3169 N N . LEU A 1 412 ? -12.690 5.162 1.947 1.00 87.12 412 LEU A N 1
ATOM 3170 C CA . LEU A 1 412 ? -12.889 6.065 3.079 1.00 87.12 412 LEU A CA 1
ATOM 3171 C C . LEU A 1 412 ? -14.198 5.761 3.814 1.00 87.12 412 LEU A C 1
ATOM 3173 O O . LEU A 1 412 ? -15.166 5.276 3.230 1.00 87.12 412 LEU A O 1
ATOM 3177 N N . SER A 1 413 ? -14.241 6.098 5.102 1.00 85.75 413 SER A N 1
ATOM 3178 C CA . SER A 1 413 ? -15.414 5.927 5.961 1.00 85.75 413 SER A CA 1
ATOM 3179 C C . SER A 1 413 ? -15.600 7.140 6.885 1.00 85.75 413 SER A C 1
ATOM 3181 O O . SER A 1 413 ? -14.656 7.907 7.099 1.00 85.75 413 SER A O 1
ATOM 3183 N N . PRO A 1 414 ? -16.807 7.372 7.439 1.00 84.88 414 PRO A N 1
ATOM 3184 C CA . PRO A 1 414 ? -16.998 8.382 8.476 1.00 84.88 414 PRO A CA 1
ATOM 3185 C C . PRO A 1 414 ? -16.003 8.182 9.628 1.00 84.88 414 PRO A C 1
ATOM 3187 O O . PRO A 1 414 ? -15.941 7.116 10.236 1.00 84.88 414 PRO A O 1
ATOM 3190 N N . GLY A 1 415 ? -15.219 9.215 9.929 1.00 79.94 415 GLY A N 1
ATOM 3191 C CA . GLY A 1 415 ? -14.136 9.174 10.909 1.00 79.94 415 GLY A CA 1
ATOM 3192 C C . GLY A 1 415 ? -12.731 8.961 10.336 1.00 79.94 415 GLY A C 1
ATOM 3193 O O . GLY A 1 415 ? -11.780 9.141 11.096 1.00 79.94 415 GLY A O 1
ATOM 3194 N N . SER A 1 416 ? -12.561 8.653 9.040 1.00 86.88 416 SER A N 1
ATOM 3195 C CA . SER A 1 416 ? -11.228 8.597 8.416 1.00 86.88 416 SER A CA 1
ATOM 3196 C C . SER A 1 416 ? -10.472 9.917 8.661 1.00 86.88 416 SER A C 1
ATOM 3198 O O . SER A 1 416 ? -11.029 10.991 8.406 1.00 86.88 416 SER A O 1
ATOM 3200 N N . PRO A 1 417 ? -9.228 9.886 9.167 1.00 87.69 417 PRO A N 1
ATOM 3201 C CA . PRO A 1 417 ? -8.494 11.087 9.545 1.00 87.69 417 PRO A CA 1
ATOM 3202 C C . PRO A 1 417 ? -8.089 11.931 8.332 1.00 87.69 417 PRO A C 1
ATOM 3204 O O . PRO A 1 417 ? -7.635 11.410 7.311 1.00 87.69 417 PRO A O 1
ATOM 3207 N N . ILE A 1 418 ? -8.168 13.255 8.484 1.00 92.19 418 ILE A N 1
ATOM 3208 C CA . ILE A 1 418 ? -7.510 14.207 7.585 1.00 92.19 418 ILE A CA 1
ATOM 3209 C C . ILE A 1 418 ? -6.159 14.562 8.192 1.00 92.19 418 ILE A C 1
ATOM 3211 O O . ILE A 1 418 ? -6.096 15.034 9.329 1.00 92.19 418 ILE A O 1
ATOM 3215 N N . ARG A 1 419 ? -5.075 14.343 7.449 1.00 89.00 419 ARG A N 1
ATOM 3216 C CA . ARG A 1 419 ? -3.708 14.543 7.923 1.00 89.00 419 ARG A CA 1
ATOM 3217 C C . ARG A 1 419 ? -2.972 15.623 7.143 1.00 89.00 419 ARG A C 1
ATOM 3219 O O . ARG A 1 419 ? -3.063 15.715 5.923 1.00 89.00 419 ARG A O 1
ATOM 3226 N N . TYR A 1 420 ? -2.152 16.380 7.862 1.00 91.12 420 TYR A N 1
ATOM 3227 C CA . TYR A 1 420 ? -1.161 17.281 7.286 1.00 91.12 420 TYR A CA 1
ATOM 3228 C C . TYR A 1 420 ? 0.213 16.947 7.862 1.00 91.12 420 TYR A C 1
ATOM 3230 O O . TYR A 1 420 ? 0.403 16.991 9.078 1.00 91.12 420 TYR A O 1
ATOM 3238 N N . ARG A 1 421 ? 1.168 16.575 6.996 1.00 86.00 421 ARG A N 1
ATOM 3239 C CA . ARG A 1 421 ? 2.522 16.134 7.399 1.00 86.00 421 ARG A CA 1
ATOM 3240 C C . ARG A 1 421 ? 2.501 15.053 8.499 1.00 86.00 421 ARG A C 1
ATOM 3242 O O . ARG A 1 421 ? 3.277 15.103 9.447 1.00 86.00 421 ARG A O 1
ATOM 3249 N N . GLY A 1 422 ? 1.562 14.109 8.395 1.00 78.31 422 GLY A N 1
ATOM 3250 C CA . GLY A 1 422 ? 1.375 13.000 9.341 1.00 78.31 422 GLY A CA 1
ATOM 3251 C C . GLY A 1 422 ? 0.503 13.305 10.570 1.00 78.31 422 GLY A C 1
ATOM 3252 O O . GLY A 1 422 ? -0.013 12.372 11.188 1.00 78.31 422 GLY A O 1
ATOM 3253 N N . LEU A 1 423 ? 0.254 14.575 10.905 1.00 84.75 423 LEU A N 1
ATOM 3254 C CA . LEU A 1 423 ? -0.584 14.960 12.048 1.00 84.75 423 LEU A CA 1
ATOM 3255 C C . LEU A 1 423 ? -2.067 14.958 11.675 1.00 84.75 423 LEU A C 1
ATOM 3257 O O . LEU A 1 423 ? -2.425 15.505 10.637 1.00 84.75 423 LEU A O 1
ATOM 3261 N N . SER A 1 424 ? -2.922 14.387 12.530 1.00 87.38 424 SER A N 1
ATOM 3262 C CA . SER A 1 424 ? -4.379 14.454 12.355 1.00 87.38 424 SER A CA 1
ATOM 3263 C C . SER A 1 424 ? -4.880 15.865 12.661 1.00 87.38 424 SER A C 1
ATOM 3265 O O . SER A 1 424 ? -4.649 16.386 13.753 1.00 87.38 424 SER A O 1
ATOM 3267 N N . VAL A 1 425 ? -5.535 16.486 11.684 1.00 92.25 425 VAL A N 1
ATOM 3268 C CA . VAL A 1 425 ? -6.033 17.870 11.746 1.00 92.25 425 VAL A CA 1
ATOM 3269 C C . VAL A 1 425 ? -7.548 17.970 11.551 1.00 92.25 425 VAL A C 1
ATOM 3271 O O . VAL A 1 425 ? -8.110 19.061 11.638 1.00 92.25 425 VAL A O 1
ATOM 3274 N N . GLY A 1 426 ? -8.209 16.846 11.286 1.00 91.06 426 GLY A N 1
ATOM 3275 C CA . GLY A 1 426 ? -9.637 16.763 11.016 1.00 91.06 426 GLY A CA 1
ATOM 3276 C C . GLY A 1 426 ? -10.072 15.329 10.733 1.00 91.06 426 GLY A C 1
ATOM 3277 O O . GLY A 1 426 ? -9.269 14.400 10.856 1.00 91.06 426 GLY A O 1
ATOM 3278 N N . ALA A 1 427 ? -11.322 15.138 10.320 1.00 89.94 427 ALA A N 1
ATOM 3279 C CA . ALA A 1 427 ? -11.816 13.833 9.885 1.00 89.94 427 ALA A CA 1
ATOM 3280 C C . ALA A 1 427 ? -12.920 13.946 8.823 1.00 89.94 427 ALA A C 1
ATOM 3282 O O . ALA A 1 427 ? -13.531 15.000 8.626 1.00 89.94 427 ALA A O 1
ATOM 3283 N N . VAL A 1 428 ? -13.191 12.829 8.151 1.00 90.81 428 VAL A N 1
ATOM 3284 C CA . VAL A 1 428 ? -14.386 12.645 7.325 1.00 90.81 428 VAL A CA 1
ATOM 3285 C C . VAL A 1 428 ? -15.614 12.642 8.237 1.00 90.81 428 VAL A C 1
ATOM 3287 O O . VAL A 1 428 ? -15.678 11.878 9.197 1.00 90.81 428 VAL A O 1
ATOM 3290 N N . SER A 1 429 ? -16.591 13.500 7.952 1.00 86.00 429 SER A N 1
ATOM 3291 C CA . SER A 1 429 ? -17.857 13.555 8.689 1.00 86.00 429 SER A CA 1
ATOM 3292 C C . SER A 1 429 ? -18.856 12.530 8.155 1.00 86.00 429 SER A C 1
ATOM 3294 O O . SER A 1 429 ? -19.388 11.737 8.927 1.00 86.00 429 SER A O 1
ATOM 3296 N N . HIS A 1 430 ? -19.085 12.526 6.841 1.00 87.62 430 HIS A N 1
ATOM 3297 C CA . HIS A 1 430 ? -19.953 11.586 6.140 1.00 87.62 430 HIS A CA 1
ATOM 3298 C C . HIS A 1 430 ? -19.621 11.554 4.643 1.00 87.62 430 HIS A C 1
ATOM 3300 O O . HIS A 1 430 ? -18.860 12.383 4.142 1.00 87.62 430 HIS A O 1
ATOM 3306 N N . ILE A 1 431 ? -20.176 10.570 3.941 1.00 92.25 431 ILE A N 1
ATOM 3307 C CA . ILE A 1 431 ? -19.963 10.340 2.512 1.00 92.25 431 ILE A CA 1
ATOM 3308 C C . ILE A 1 431 ? -21.337 10.190 1.866 1.00 92.25 431 ILE A C 1
ATOM 3310 O O . ILE A 1 431 ? -22.175 9.453 2.385 1.00 92.25 431 ILE A O 1
ATOM 3314 N N . GLU A 1 432 ? -21.562 10.879 0.753 1.00 92.88 432 GLU A N 1
ATOM 3315 C CA . GLU A 1 432 ? -22.802 10.813 -0.020 1.00 92.88 432 GLU A CA 1
ATOM 3316 C C . GLU A 1 432 ? -22.496 10.548 -1.501 1.00 92.88 432 GLU A C 1
ATOM 3318 O O . GLU A 1 432 ? -21.468 10.973 -2.033 1.00 92.88 432 GLU A O 1
ATOM 3323 N N . ILE A 1 433 ? -23.392 9.825 -2.170 1.00 90.94 433 ILE A N 1
ATOM 3324 C CA . ILE A 1 433 ? -23.322 9.621 -3.620 1.00 90.94 433 ILE A CA 1
ATOM 3325 C C . ILE A 1 433 ? -23.839 10.895 -4.295 1.00 90.94 433 ILE A C 1
ATOM 3327 O O . ILE A 1 433 ? -24.879 11.418 -3.898 1.00 90.94 433 ILE A O 1
ATOM 3331 N N . ALA A 1 434 ? -23.112 11.380 -5.299 1.00 89.62 434 ALA A N 1
ATOM 3332 C CA . ALA A 1 434 ? -23.507 12.514 -6.131 1.00 89.62 434 ALA A CA 1
ATOM 3333 C C . ALA A 1 434 ? -23.872 12.033 -7.546 1.00 89.62 434 ALA A C 1
ATOM 3335 O O . ALA A 1 434 ? -23.566 10.897 -7.908 1.00 89.62 434 ALA A O 1
ATOM 3336 N N . ASP A 1 435 ? -24.492 12.898 -8.358 1.00 83.81 435 ASP A N 1
ATOM 3337 C CA . ASP A 1 435 ? -24.875 12.568 -9.744 1.00 83.81 435 ASP A CA 1
ATOM 3338 C C . ASP A 1 435 ? -23.670 12.106 -10.588 1.00 83.81 435 ASP A C 1
ATOM 3340 O O . ASP A 1 435 ? -23.778 11.180 -11.390 1.00 83.81 435 ASP A O 1
ATOM 3344 N N . GLU A 1 436 ? -22.500 12.711 -10.353 1.00 83.00 436 GLU A N 1
ATOM 3345 C CA . GLU A 1 436 ? -21.215 12.324 -10.938 1.00 83.00 436 GLU A CA 1
ATOM 3346 C C . GLU A 1 436 ? -20.203 12.007 -9.822 1.00 83.00 436 GLU A C 1
ATOM 3348 O O . GLU A 1 436 ? -19.439 12.865 -9.374 1.00 83.00 436 GLU A O 1
ATOM 3353 N N . GLY A 1 437 ? -20.207 10.756 -9.352 1.00 90.94 437 GLY A N 1
ATOM 3354 C CA . GLY A 1 437 ? -19.233 10.243 -8.384 1.00 90.94 437 GLY A CA 1
ATOM 3355 C C . GLY A 1 437 ? -19.702 10.322 -6.929 1.00 90.94 437 GLY A C 1
ATOM 3356 O O . GLY A 1 437 ? -20.803 9.896 -6.582 1.00 90.94 437 GLY A O 1
ATOM 3357 N N . VAL A 1 438 ? -18.825 10.789 -6.041 1.00 93.19 438 VAL A N 1
ATOM 3358 C CA . VAL A 1 438 ? -19.016 10.765 -4.585 1.00 93.19 438 VAL A CA 1
ATOM 3359 C C . VAL A 1 438 ? -18.551 12.085 -3.969 1.00 93.19 438 VAL A C 1
ATOM 3361 O O . VAL A 1 438 ? -17.430 12.536 -4.220 1.00 93.19 438 VAL A O 1
ATOM 3364 N N . ASN A 1 439 ? -19.390 12.664 -3.109 1.00 95.38 439 ASN A N 1
ATOM 3365 C CA . ASN A 1 439 ? -19.039 13.804 -2.268 1.00 95.38 439 ASN A CA 1
ATOM 3366 C C . ASN A 1 439 ? -18.642 13.303 -0.876 1.00 95.38 439 ASN A C 1
ATOM 3368 O O . ASN A 1 439 ? -19.407 12.649 -0.165 1.00 95.38 439 ASN A O 1
ATOM 3372 N N . ILE A 1 440 ? -17.427 13.635 -0.465 1.00 95.12 440 ILE A N 1
ATOM 3373 C CA . ILE A 1 440 ? -16.872 13.272 0.835 1.00 95.12 440 ILE A CA 1
ATOM 3374 C C . ILE A 1 440 ? -16.827 14.539 1.675 1.00 95.12 440 ILE A C 1
ATOM 3376 O O . ILE A 1 440 ? -16.041 15.453 1.421 1.00 95.12 440 ILE A O 1
ATOM 3380 N N . HIS A 1 441 ? -17.679 14.606 2.689 1.00 94.19 441 HIS A N 1
ATOM 3381 C CA . HIS A 1 441 ? -17.753 15.758 3.574 1.00 94.19 441 HIS A CA 1
ATOM 3382 C C . HIS A 1 441 ? -16.746 15.607 4.697 1.00 94.19 441 HIS A C 1
ATOM 3384 O O . HIS A 1 441 ? -16.748 14.617 5.428 1.00 94.19 441 HIS A O 1
ATOM 3390 N N . ILE A 1 442 ? -15.906 16.614 4.886 1.00 93.62 442 ILE A N 1
ATOM 3391 C CA . ILE A 1 442 ? -14.842 16.615 5.889 1.00 93.62 442 ILE A CA 1
ATOM 3392 C C . ILE A 1 442 ? -14.976 17.829 6.801 1.00 93.62 442 ILE A C 1
ATOM 3394 O O . ILE A 1 442 ? -15.557 18.849 6.426 1.00 93.62 442 ILE A O 1
ATOM 3398 N N . TYR A 1 443 ? -14.389 17.738 7.988 1.00 91.38 443 TYR A N 1
ATOM 3399 C CA . TYR A 1 443 ? -14.164 18.894 8.842 1.00 91.38 443 TYR A CA 1
ATOM 3400 C C . TYR A 1 443 ? -12.688 18.996 9.219 1.00 91.38 443 TYR A C 1
ATOM 3402 O O . TYR A 1 443 ? -12.012 17.986 9.408 1.00 91.38 443 TYR A O 1
ATOM 3410 N N . ILE A 1 444 ? -12.199 20.227 9.337 1.00 91.88 444 ILE A N 1
ATOM 3411 C CA . ILE A 1 444 ? -10.867 20.563 9.842 1.00 91.88 444 ILE A CA 1
ATOM 3412 C C . ILE A 1 444 ? -11.043 21.317 11.156 1.00 91.88 444 ILE A C 1
ATOM 3414 O O . ILE A 1 444 ? -11.774 22.312 11.206 1.00 91.88 444 ILE A O 1
ATOM 3418 N N . ASN A 1 445 ? -10.376 20.860 12.217 1.00 89.12 445 ASN A N 1
ATOM 3419 C CA . ASN A 1 445 ? -10.495 21.473 13.539 1.00 89.12 445 ASN A CA 1
ATOM 3420 C C . ASN A 1 445 ? -10.047 22.940 13.470 1.00 89.12 445 ASN A C 1
ATOM 3422 O O . ASN A 1 445 ? -9.105 23.286 12.750 1.00 89.12 445 ASN A O 1
ATOM 3426 N N . ASN A 1 446 ? -10.685 23.816 14.247 1.00 86.19 446 ASN A N 1
ATOM 3427 C CA . ASN A 1 446 ? -10.491 25.266 14.126 1.00 86.19 446 ASN A CA 1
ATOM 3428 C C . ASN A 1 446 ? -9.027 25.711 14.306 1.00 86.19 446 ASN A C 1
ATOM 3430 O O . ASN A 1 446 ? -8.557 26.586 13.579 1.00 86.19 446 ASN A O 1
ATOM 3434 N N . LYS A 1 447 ? -8.258 25.034 15.174 1.00 89.69 447 LYS A N 1
ATOM 3435 C CA . LYS A 1 447 ? -6.812 25.275 15.349 1.00 89.69 447 LYS A CA 1
ATOM 3436 C C . LYS A 1 447 ? -6.011 25.143 14.044 1.00 89.69 447 LYS A C 1
ATOM 3438 O O . LYS A 1 447 ? -4.982 25.793 13.911 1.00 89.69 447 LYS A O 1
ATOM 3443 N N . TYR A 1 448 ? -6.467 24.328 13.093 1.00 92.81 448 TYR A N 1
ATOM 3444 C CA . TYR A 1 448 ? -5.761 23.999 11.849 1.00 92.81 448 TYR A CA 1
ATOM 3445 C C . TYR A 1 448 ? -6.377 24.633 10.601 1.00 92.81 448 TYR A C 1
ATOM 3447 O O . TYR A 1 448 ? -5.900 24.396 9.493 1.00 92.81 448 TYR A O 1
ATOM 3455 N N . LYS A 1 449 ? -7.406 25.474 10.760 1.00 91.00 449 LYS A N 1
ATOM 3456 C CA . LYS A 1 449 ? -8.125 26.103 9.645 1.00 91.00 449 LYS A CA 1
ATOM 3457 C C . LYS A 1 449 ? -7.203 26.850 8.670 1.00 91.00 449 LYS A C 1
ATOM 3459 O O . LYS A 1 449 ? -7.447 26.832 7.469 1.00 91.00 449 LYS A O 1
ATOM 3464 N N . TYR A 1 450 ? -6.123 27.448 9.176 1.00 92.06 450 TYR A N 1
ATOM 3465 C CA . TYR A 1 450 ? -5.128 28.187 8.389 1.00 92.06 450 TYR A CA 1
ATOM 3466 C C . TYR A 1 450 ? -4.363 27.326 7.364 1.00 92.06 450 TYR A C 1
ATOM 3468 O O . TYR A 1 450 ? -3.747 27.868 6.451 1.00 92.06 450 TYR A O 1
ATOM 3476 N N . LEU A 1 451 ? -4.391 25.995 7.498 1.00 94.56 451 LEU A N 1
ATOM 3477 C CA . LEU A 1 451 ? -3.775 25.067 6.544 1.00 94.56 451 LEU A CA 1
ATOM 3478 C C . LEU A 1 451 ? -4.638 24.848 5.292 1.00 94.56 451 LEU A C 1
ATOM 3480 O O . LEU A 1 451 ? -4.171 24.269 4.313 1.00 94.56 451 LEU A O 1
ATOM 3484 N N . VAL A 1 452 ? -5.903 25.277 5.306 1.00 94.88 452 VAL A N 1
ATOM 3485 C CA . VAL A 1 452 ? -6.807 25.139 4.161 1.00 94.88 452 VAL A CA 1
ATOM 3486 C C . VAL A 1 452 ? -6.755 26.392 3.295 1.00 94.88 452 VAL A C 1
ATOM 3488 O O . VAL A 1 452 ? -7.392 27.398 3.601 1.00 94.88 452 VAL A O 1
ATOM 3491 N N . ARG A 1 453 ? -6.008 26.315 2.192 1.00 94.75 453 ARG A N 1
ATOM 3492 C CA . ARG A 1 453 ? -5.766 27.413 1.248 1.00 94.75 453 ARG A CA 1
ATOM 3493 C C . ARG A 1 453 ? -6.464 27.170 -0.092 1.00 94.75 453 ARG A C 1
ATOM 3495 O O . ARG A 1 453 ? -7.058 26.113 -0.323 1.00 94.75 453 ARG A O 1
ATOM 3502 N N . SER A 1 454 ? -6.456 28.163 -0.977 1.00 91.00 454 SER A N 1
ATOM 3503 C CA . SER A 1 454 ? -7.282 28.165 -2.192 1.00 91.00 454 SER A CA 1
ATOM 3504 C C . SER A 1 454 ? -6.968 27.049 -3.186 1.00 91.00 454 SER A C 1
ATOM 3506 O O . SER A 1 454 ? -7.836 26.703 -3.981 1.00 91.00 454 SER A O 1
ATOM 3508 N N . GLU A 1 455 ? -5.754 26.501 -3.166 1.00 90.56 455 GLU A N 1
ATOM 3509 C CA . GLU A 1 455 ? -5.270 25.500 -4.127 1.00 90.56 455 GLU A CA 1
ATOM 3510 C C . GLU A 1 455 ? -4.831 24.214 -3.427 1.00 90.56 455 GLU A C 1
ATOM 3512 O O . GLU A 1 455 ? -3.965 23.485 -3.911 1.00 90.56 455 GLU A O 1
ATOM 3517 N N . ASN A 1 456 ? -5.430 23.917 -2.271 1.00 93.81 456 ASN A N 1
ATOM 3518 C CA . ASN A 1 456 ? -5.171 22.652 -1.607 1.00 93.81 456 ASN A CA 1
ATOM 3519 C C . ASN A 1 456 ? -5.517 21.472 -2.515 1.00 93.81 456 ASN A C 1
ATOM 3521 O O . ASN A 1 456 ? -6.580 21.427 -3.136 1.00 93.81 456 ASN A O 1
ATOM 3525 N N . ARG A 1 457 ? -4.627 20.482 -2.539 1.00 93.44 457 ARG A N 1
ATOM 3526 C CA . ARG A 1 457 ? -4.848 19.221 -3.248 1.00 93.44 457 ARG A CA 1
ATOM 3527 C C . ARG A 1 457 ? -4.908 18.102 -2.226 1.00 93.44 457 ARG A C 1
ATOM 3529 O O . ARG A 1 457 ? -3.918 17.840 -1.546 1.00 93.44 457 ARG A O 1
ATOM 3536 N N . PHE A 1 458 ? -6.081 17.492 -2.102 1.00 95.00 458 PHE A N 1
ATOM 3537 C CA . PHE A 1 458 ? -6.341 16.393 -1.180 1.00 95.00 458 PHE A CA 1
ATOM 3538 C C . PHE A 1 458 ? -6.077 15.070 -1.886 1.00 95.00 458 PHE A C 1
ATOM 3540 O O . PHE A 1 458 ? -6.426 14.918 -3.053 1.00 95.00 458 PHE A O 1
ATOM 3547 N N . TYR A 1 459 ? -5.477 14.110 -1.198 1.00 92.19 459 TYR A N 1
ATOM 3548 C CA . TYR A 1 459 ? -5.147 12.811 -1.762 1.00 92.19 459 TYR A CA 1
ATOM 3549 C C . TYR A 1 459 ? -5.340 11.683 -0.754 1.00 92.19 459 TYR A C 1
ATOM 3551 O O . TYR A 1 459 ? -5.247 11.874 0.458 1.00 92.19 459 TYR A O 1
ATOM 3559 N N . ILE A 1 460 ? -5.592 10.486 -1.267 1.00 89.19 460 ILE A N 1
ATOM 3560 C CA . ILE A 1 460 ? -5.673 9.264 -0.471 1.00 89.19 460 ILE A CA 1
ATOM 3561 C C . ILE A 1 460 ? -4.290 8.885 0.069 1.00 89.19 460 ILE A C 1
ATOM 3563 O O . ILE A 1 460 ? -3.315 8.810 -0.675 1.00 89.19 460 ILE A O 1
ATOM 3567 N N . ASN A 1 461 ? -4.220 8.629 1.376 1.00 77.38 461 ASN A N 1
ATOM 3568 C CA . ASN A 1 461 ? -3.004 8.278 2.113 1.00 77.38 461 ASN A CA 1
ATOM 3569 C C . ASN A 1 461 ? -3.115 6.873 2.750 1.00 77.38 461 ASN A C 1
ATOM 3571 O O . ASN A 1 461 ? -2.783 6.690 3.919 1.00 77.38 461 ASN A O 1
ATOM 3575 N N . THR A 1 462 ? -3.679 5.903 2.017 1.00 62.59 462 THR A N 1
ATOM 3576 C CA . THR A 1 462 ? -4.179 4.627 2.584 1.00 62.59 462 THR A CA 1
ATOM 3577 C C . THR A 1 462 ? -3.570 3.377 1.981 1.00 62.59 462 THR A C 1
ATOM 3579 O O . THR A 1 462 ? -3.691 2.300 2.557 1.00 62.59 462 THR A O 1
ATOM 3582 N N . VAL A 1 463 ? -2.917 3.491 0.828 1.00 62.06 463 VAL A N 1
ATOM 3583 C CA . VAL A 1 463 ? -2.383 2.332 0.120 1.00 62.06 463 VAL A CA 1
ATOM 3584 C C . VAL A 1 463 ? -0.889 2.271 0.376 1.00 62.06 463 VAL A C 1
ATOM 3586 O O . VAL A 1 463 ? -0.176 3.243 0.118 1.00 62.06 463 VAL A O 1
ATOM 3589 N N . ALA A 1 464 ? -0.409 1.131 0.878 1.00 67.88 464 ALA A N 1
ATOM 3590 C CA . ALA A 1 464 ? 1.014 0.834 0.826 1.00 67.88 464 ALA A CA 1
ATOM 3591 C C . ALA A 1 464 ? 1.466 1.011 -0.628 1.00 67.88 464 ALA A C 1
ATOM 3593 O O . ALA A 1 464 ? 0.948 0.353 -1.533 1.00 67.88 464 ALA A O 1
ATOM 3594 N N . SER A 1 465 ? 2.375 1.952 -0.859 1.00 68.25 465 SER A N 1
ATOM 3595 C CA . SER A 1 465 ? 2.844 2.268 -2.202 1.00 68.25 465 SER A CA 1
ATOM 3596 C C . SER A 1 465 ? 4.253 1.732 -2.367 1.00 68.25 465 SER A C 1
ATOM 3598 O O . SER A 1 465 ? 5.136 1.962 -1.542 1.00 68.25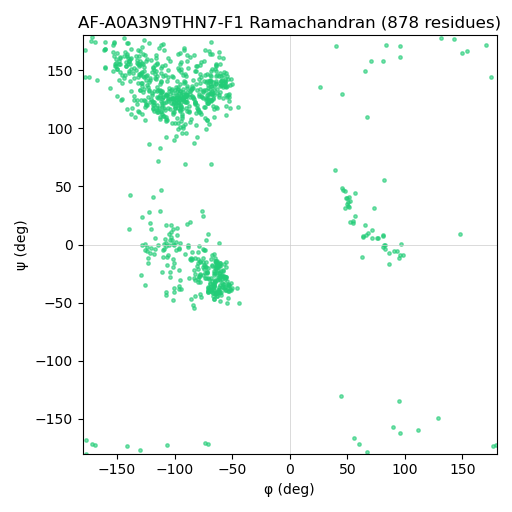 465 SER A O 1
ATOM 3600 N N . ALA A 1 466 ? 4.461 0.978 -3.440 1.00 66.31 466 ALA A N 1
ATOM 3601 C CA . ALA A 1 466 ? 5.771 0.514 -3.856 1.00 66.31 466 ALA A CA 1
ATOM 3602 C C . ALA A 1 466 ? 6.113 1.218 -5.165 1.00 66.31 466 ALA A C 1
ATOM 3604 O O . ALA A 1 466 ? 5.456 1.021 -6.187 1.00 66.31 466 ALA A O 1
ATOM 3605 N N . LYS A 1 467 ? 7.133 2.069 -5.128 1.00 67.38 467 LYS A N 1
ATOM 3606 C CA . LYS A 1 467 ? 7.613 2.803 -6.292 1.00 67.38 467 LYS A CA 1
ATOM 3607 C C . LYS A 1 467 ? 8.920 2.203 -6.766 1.00 67.38 467 LYS A C 1
ATOM 3609 O O . LYS A 1 467 ? 9.893 2.155 -6.018 1.00 67.38 467 LYS A O 1
ATOM 3614 N N . LEU A 1 468 ? 8.974 1.824 -8.037 1.00 61.53 468 LEU A N 1
ATOM 3615 C CA . LEU A 1 468 ? 10.245 1.526 -8.678 1.00 61.53 468 LEU A CA 1
ATOM 3616 C C . LEU A 1 468 ? 10.978 2.847 -8.948 1.00 61.53 468 LEU A C 1
ATOM 3618 O O . LEU A 1 468 ? 10.478 3.727 -9.647 1.00 61.53 468 LEU A O 1
ATOM 3622 N N . THR A 1 469 ? 12.149 2.999 -8.348 1.00 70.06 469 THR A N 1
ATOM 3623 C CA . THR A 1 469 ? 13.063 4.127 -8.543 1.00 70.06 469 THR A CA 1
ATOM 3624 C C . THR A 1 469 ? 14.338 3.639 -9.223 1.00 70.06 469 THR A C 1
ATOM 3626 O O . THR A 1 469 ? 14.598 2.437 -9.285 1.00 70.06 469 THR A O 1
ATOM 3629 N N . ASN A 1 470 ? 15.181 4.568 -9.678 1.00 60.34 470 ASN A N 1
ATOM 3630 C CA . ASN A 1 470 ? 16.493 4.224 -10.238 1.00 60.34 470 ASN A CA 1
ATOM 3631 C C . ASN A 1 470 ? 17.404 3.499 -9.224 1.00 60.34 470 ASN A C 1
ATOM 3633 O O . ASN A 1 470 ? 18.346 2.832 -9.635 1.00 60.34 470 ASN A O 1
ATOM 3637 N N . ASN A 1 471 ? 17.102 3.593 -7.922 1.00 68.25 471 ASN A N 1
ATOM 3638 C CA . ASN A 1 471 ? 17.865 2.970 -6.838 1.00 68.25 471 ASN A CA 1
ATOM 3639 C C . ASN A 1 471 ? 17.184 1.701 -6.281 1.00 68.25 471 ASN A C 1
ATOM 3641 O O . ASN A 1 471 ? 17.585 1.206 -5.232 1.00 68.25 471 ASN A O 1
ATOM 3645 N N . GLY A 1 472 ? 16.144 1.184 -6.950 1.00 72.81 472 GLY A N 1
ATOM 3646 C CA . GLY A 1 472 ? 15.379 0.010 -6.514 1.00 72.81 472 GLY A CA 1
ATOM 3647 C C . GLY A 1 472 ? 13.948 0.341 -6.090 1.00 72.81 472 GLY A C 1
ATOM 3648 O O . GLY A 1 472 ? 13.388 1.367 -6.482 1.00 72.81 472 GLY A O 1
ATOM 3649 N N . VAL A 1 473 ? 13.323 -0.543 -5.312 1.00 77.44 473 VAL A N 1
ATOM 3650 C CA . VAL A 1 473 ? 11.926 -0.391 -4.879 1.00 77.44 473 VAL A CA 1
ATOM 3651 C C . VAL A 1 473 ? 11.867 0.435 -3.593 1.00 77.44 473 VAL A C 1
ATOM 3653 O O . VAL A 1 473 ? 12.333 -0.007 -2.548 1.00 77.44 473 VAL A O 1
ATOM 3656 N N . ASN A 1 474 ? 11.276 1.626 -3.662 1.00 74.25 474 ASN A N 1
ATOM 3657 C CA . ASN A 1 474 ? 10.942 2.427 -2.492 1.00 74.25 474 ASN A CA 1
ATOM 3658 C C . ASN A 1 474 ? 9.537 2.053 -2.012 1.00 74.25 474 ASN A C 1
ATOM 3660 O O . ASN A 1 474 ? 8.567 2.270 -2.740 1.00 74.25 474 ASN A O 1
ATOM 3664 N N . VAL A 1 475 ? 9.426 1.488 -0.813 1.00 75.50 475 VAL A N 1
ATOM 3665 C CA . VAL A 1 475 ? 8.144 1.084 -0.227 1.00 75.50 475 VAL A CA 1
ATOM 3666 C C . VAL A 1 475 ? 7.774 2.069 0.875 1.00 75.50 475 VAL A C 1
ATOM 3668 O O . VAL A 1 475 ? 8.480 2.179 1.874 1.00 75.50 475 VAL A O 1
ATOM 3671 N N . SER A 1 476 ? 6.658 2.771 0.700 1.00 72.31 476 SER A N 1
ATOM 3672 C CA . SER A 1 476 ? 6.057 3.612 1.731 1.00 72.31 476 SER A CA 1
ATOM 3673 C C . SER A 1 476 ? 4.878 2.868 2.347 1.00 72.31 476 SER A C 1
ATOM 3675 O O . SER A 1 476 ? 3.883 2.584 1.674 1.00 72.31 476 SER A O 1
ATOM 3677 N N . ILE A 1 477 ? 5.011 2.517 3.627 1.00 73.44 477 ILE A N 1
ATOM 3678 C CA . ILE A 1 477 ? 3.982 1.815 4.396 1.00 73.44 477 ILE A CA 1
ATOM 3679 C C . ILE A 1 477 ? 3.431 2.807 5.424 1.00 73.44 477 ILE A C 1
ATOM 3681 O O . ILE A 1 477 ? 4.161 3.183 6.347 1.00 73.44 477 ILE A O 1
ATOM 3685 N N . PRO A 1 478 ? 2.175 3.264 5.284 1.00 67.81 478 PRO A N 1
ATOM 3686 C CA . PRO A 1 478 ? 1.564 4.115 6.295 1.00 67.81 478 PRO A CA 1
ATOM 3687 C C . PRO A 1 478 ? 1.343 3.329 7.605 1.00 67.81 478 PRO A C 1
ATOM 3689 O O . PRO A 1 478 ? 1.383 2.094 7.602 1.00 67.81 478 PRO A O 1
ATOM 3692 N N . PRO A 1 479 ? 1.101 4.008 8.744 1.00 69.38 479 PRO A N 1
ATOM 3693 C CA . PRO A 1 479 ? 0.743 3.336 9.992 1.00 69.38 479 PRO A CA 1
ATOM 3694 C C . PRO A 1 479 ? -0.413 2.349 9.786 1.00 69.38 479 PRO A C 1
ATOM 3696 O O . PRO A 1 479 ? -1.355 2.644 9.056 1.00 69.38 479 PRO A O 1
ATOM 3699 N N . VAL A 1 480 ? -0.385 1.194 10.460 1.00 72.00 480 VAL A N 1
ATOM 3700 C CA . VAL A 1 480 ? -1.387 0.119 10.276 1.00 72.00 480 VAL A CA 1
ATOM 3701 C C . VAL A 1 480 ? -2.828 0.599 10.497 1.00 72.00 480 VAL A C 1
ATOM 3703 O O . VAL A 1 480 ? -3.747 0.110 9.847 1.00 72.00 480 VAL A O 1
ATOM 3706 N N . SER A 1 481 ? -3.037 1.603 11.355 1.00 66.75 481 SER A N 1
ATOM 3707 C CA . SER A 1 481 ? -4.342 2.254 11.523 1.00 66.75 481 SER A CA 1
ATOM 3708 C C . SER A 1 481 ? -4.897 2.835 10.221 1.00 66.75 481 SER A C 1
ATOM 3710 O O . SER A 1 481 ? -6.099 2.760 9.973 1.00 66.75 481 SER A O 1
ATOM 3712 N N . ASP A 1 482 ? -4.029 3.393 9.382 1.00 66.25 482 ASP A N 1
ATOM 3713 C CA . ASP A 1 482 ? -4.387 4.109 8.159 1.00 66.25 482 ASP A CA 1
ATOM 3714 C C . ASP A 1 482 ? -4.645 3.128 6.998 1.00 66.25 482 ASP A C 1
ATOM 3716 O O . ASP A 1 482 ? -5.457 3.420 6.123 1.00 66.25 482 ASP A O 1
ATOM 3720 N N . LEU A 1 483 ? -4.044 1.929 7.038 1.00 70.00 483 LEU A N 1
ATOM 3721 C CA . LEU A 1 483 ? -4.351 0.830 6.109 1.00 70.00 483 LEU A CA 1
ATOM 3722 C C . LEU A 1 483 ? -5.789 0.309 6.271 1.00 70.00 483 LEU A C 1
ATOM 3724 O O . LEU A 1 483 ? -6.339 -0.276 5.344 1.00 70.00 483 LEU A O 1
ATOM 3728 N N . ILE A 1 484 ? -6.386 0.495 7.454 1.00 68.44 484 ILE A N 1
ATOM 3729 C CA . ILE A 1 484 ? -7.680 -0.102 7.817 1.00 68.44 484 ILE A CA 1
ATOM 3730 C C . ILE A 1 484 ? -8.798 0.939 7.842 1.00 68.44 484 ILE A C 1
ATOM 3732 O O . ILE A 1 484 ? -9.887 0.684 7.339 1.00 68.44 484 ILE A O 1
ATOM 3736 N N . SER A 1 485 ? -8.542 2.115 8.418 1.00 65.00 485 SER A N 1
ATOM 3737 C CA . SER A 1 485 ? -9.543 3.191 8.528 1.00 65.00 485 SER A CA 1
ATOM 3738 C C . SER A 1 485 ? -9.532 4.160 7.346 1.00 65.00 485 SER A C 1
ATOM 3740 O O . SER A 1 485 ? -10.415 5.013 7.229 1.00 65.00 485 SER A O 1
ATOM 3742 N N . GLY A 1 486 ? -8.543 4.041 6.465 1.00 71.38 486 GLY A N 1
ATOM 3743 C CA . GLY A 1 486 ? -8.295 5.016 5.424 1.00 71.38 486 GLY A CA 1
ATOM 3744 C C . GLY A 1 486 ? -7.824 6.364 5.987 1.00 71.38 486 GLY A C 1
ATOM 3745 O O . GLY A 1 486 ? -7.644 6.528 7.188 1.00 71.38 486 GLY A O 1
ATOM 3746 N N . GLY A 1 487 ? -7.588 7.357 5.135 1.00 85.62 487 GLY A N 1
ATOM 3747 C CA . GLY A 1 487 ? -6.987 8.622 5.535 1.00 85.62 487 GLY A CA 1
ATOM 3748 C C . GLY A 1 487 ? -6.727 9.524 4.339 1.00 85.62 487 GLY A C 1
ATOM 3749 O O . GLY A 1 487 ? -6.387 9.058 3.251 1.00 85.62 487 GLY A O 1
ATOM 3750 N N . ILE A 1 488 ? -6.902 10.825 4.544 1.00 91.69 488 ILE A N 1
ATOM 3751 C CA . ILE A 1 488 ? -6.745 11.833 3.496 1.00 91.69 488 ILE A CA 1
ATOM 3752 C C . ILE A 1 488 ? -5.572 12.731 3.869 1.00 91.69 488 ILE A C 1
ATOM 3754 O O . ILE A 1 488 ? -5.609 13.410 4.893 1.00 91.69 488 ILE A O 1
ATOM 3758 N N . GLY A 1 489 ? -4.531 12.736 3.045 1.00 92.00 489 GLY A N 1
ATOM 3759 C CA . GLY A 1 489 ? -3.468 13.734 3.093 1.00 92.00 489 GLY A CA 1
ATOM 3760 C C . GLY A 1 489 ? -3.836 14.955 2.253 1.00 92.00 489 GLY A C 1
ATOM 3761 O O . GLY A 1 489 ? -4.714 14.890 1.392 1.00 92.00 489 GLY A O 1
ATOM 3762 N N . PHE A 1 490 ? -3.174 16.087 2.475 1.00 94.44 490 PHE A N 1
ATOM 3763 C CA . PHE A 1 490 ? -3.281 17.210 1.546 1.00 94.44 490 PHE A CA 1
ATOM 3764 C C . PHE A 1 490 ? -2.021 18.068 1.492 1.00 94.44 490 PHE A C 1
ATOM 3766 O O . PHE A 1 490 ? -1.290 18.214 2.474 1.00 94.44 490 PHE A O 1
ATOM 3773 N N . ILE A 1 491 ? -1.809 18.680 0.328 1.00 93.31 491 ILE A N 1
ATOM 3774 C CA . ILE A 1 491 ? -0.800 19.716 0.098 1.00 93.31 491 ILE A CA 1
ATOM 3775 C C . ILE A 1 491 ? -1.477 21.074 0.285 1.00 93.31 491 ILE A C 1
ATOM 3777 O O . ILE A 1 491 ? -2.524 21.325 -0.310 1.00 93.31 491 ILE A O 1
ATOM 3781 N N . SER A 1 492 ? -0.885 21.940 1.108 1.00 93.25 492 SER A N 1
ATOM 3782 C CA . SER A 1 492 ? -1.395 23.287 1.387 1.00 93.25 492 SER A CA 1
ATOM 3783 C C . SER A 1 492 ? -0.743 24.322 0.465 1.00 93.25 492 SER A C 1
ATOM 3785 O O . SER A 1 492 ? 0.413 24.684 0.680 1.00 93.25 492 SER A O 1
ATOM 3787 N N . GLU A 1 493 ? -1.479 24.837 -0.523 1.00 89.62 493 GLU A N 1
ATOM 3788 C CA . GLU A 1 493 ? -0.988 25.781 -1.544 1.00 89.62 493 GLU A CA 1
ATOM 3789 C C . GLU A 1 493 ? -2.047 26.834 -1.926 1.00 89.62 493 GLU A C 1
ATOM 3791 O O . GLU A 1 493 ? -3.230 26.709 -1.611 1.00 89.62 493 GLU A O 1
ATOM 3796 N N . GLY A 1 494 ? -1.620 27.896 -2.615 1.00 87.94 494 GLY A N 1
ATOM 3797 C CA . GLY A 1 494 ? -2.482 29.012 -3.011 1.00 87.94 494 GLY A CA 1
ATOM 3798 C C . GLY A 1 494 ? -2.539 30.126 -1.963 1.00 87.94 494 GLY A C 1
ATOM 3799 O O . GLY A 1 494 ? -1.625 30.282 -1.155 1.00 87.94 494 GLY A O 1
ATOM 3800 N N . ASN A 1 495 ? -3.599 30.930 -1.990 1.00 88.19 495 ASN A N 1
ATOM 3801 C CA . ASN A 1 495 ? -3.817 32.030 -1.047 1.00 88.19 495 ASN A CA 1
ATOM 3802 C C . ASN A 1 495 ? -4.638 31.583 0.177 1.00 88.19 495 ASN A C 1
ATOM 3804 O O . ASN A 1 495 ? -5.241 30.513 0.177 1.00 88.19 495 ASN A O 1
ATOM 3808 N N . ASP A 1 496 ? -4.713 32.423 1.212 1.00 86.06 496 ASP A N 1
ATOM 3809 C CA . ASP A 1 496 ? -5.361 32.087 2.495 1.00 86.06 496 ASP A CA 1
ATOM 3810 C C . ASP A 1 496 ? -6.902 31.991 2.439 1.00 86.06 496 ASP A C 1
ATOM 3812 O O . ASP A 1 496 ? -7.559 31.880 3.474 1.00 86.06 496 ASP A O 1
ATOM 3816 N N . LYS A 1 497 ? -7.515 32.030 1.248 1.00 86.81 497 LYS A N 1
ATOM 3817 C CA . LYS A 1 497 ? -8.962 31.857 1.081 1.00 86.81 497 LYS A CA 1
ATOM 3818 C C . LYS A 1 497 ? -9.291 30.393 0.796 1.00 86.81 497 LYS A C 1
ATOM 3820 O O . LYS A 1 497 ? -9.062 29.900 -0.306 1.00 86.81 497 LYS A O 1
ATOM 3825 N N . SER A 1 498 ? -9.898 29.712 1.763 1.00 86.56 498 SER A N 1
ATOM 3826 C CA . SER A 1 498 ? -10.426 28.358 1.576 1.00 86.56 498 SER A CA 1
ATOM 3827 C C . SER A 1 498 ? -11.572 28.329 0.554 1.00 86.56 498 SER A C 1
ATOM 3829 O O . SER A 1 498 ? -12.471 29.174 0.602 1.00 86.56 498 SER A O 1
ATOM 3831 N N . ARG A 1 499 ? -11.595 27.320 -0.319 1.00 90.19 499 ARG A N 1
ATOM 3832 C CA . ARG A 1 499 ? -12.758 26.970 -1.148 1.00 90.19 499 ARG A CA 1
ATOM 3833 C C . ARG A 1 499 ? -13.729 26.104 -0.345 1.00 90.19 499 ARG A C 1
ATOM 3835 O O . ARG A 1 499 ? -13.359 25.546 0.680 1.00 90.19 499 ARG A O 1
ATOM 3842 N N . ARG A 1 500 ? -14.973 25.985 -0.816 1.00 88.56 500 ARG A N 1
ATOM 3843 C CA . ARG A 1 500 ? -15.951 25.041 -0.240 1.00 88.56 500 ARG A CA 1
ATOM 3844 C C . ARG A 1 500 ? -15.777 23.619 -0.773 1.00 88.56 500 ARG A C 1
ATOM 3846 O O . ARG A 1 500 ? -16.060 22.673 -0.049 1.00 88.56 500 ARG A O 1
ATOM 3853 N N . ILE A 1 501 ? -15.310 23.496 -2.017 1.00 93.56 501 ILE A N 1
ATOM 3854 C CA . ILE A 1 501 ? -15.197 22.232 -2.747 1.00 93.56 501 ILE A CA 1
ATOM 3855 C C . ILE A 1 501 ? -13.763 22.068 -3.259 1.00 93.56 501 ILE A C 1
ATOM 3857 O O . ILE A 1 501 ? -13.199 23.005 -3.833 1.00 93.56 501 ILE A O 1
ATOM 3861 N N . TYR A 1 502 ? -13.200 20.877 -3.065 1.00 94.94 502 TYR A N 1
ATOM 3862 C CA . TYR A 1 502 ? -11.903 20.453 -3.595 1.00 94.94 502 TYR A CA 1
ATOM 3863 C C . TYR A 1 502 ? -12.028 19.087 -4.278 1.00 94.94 502 TYR A C 1
ATOM 3865 O O . TYR A 1 502 ? -12.985 18.359 -4.035 1.00 94.94 502 TYR A O 1
ATOM 3873 N N . ARG A 1 503 ? -11.061 18.715 -5.122 1.00 92.88 503 ARG A N 1
ATOM 3874 C CA . ARG A 1 503 ? -10.982 17.357 -5.682 1.00 92.88 503 ARG A CA 1
ATOM 3875 C C . ARG A 1 503 ? -10.108 16.470 -4.797 1.00 92.88 503 ARG A C 1
ATOM 3877 O O . ARG A 1 503 ? -9.078 16.928 -4.295 1.00 92.88 503 ARG A O 1
ATOM 3884 N N . LEU A 1 504 ? -10.523 15.220 -4.622 1.00 93.88 504 LEU A N 1
ATOM 3885 C CA . LEU A 1 504 ? -9.745 14.172 -3.974 1.00 93.88 504 LEU A CA 1
ATOM 3886 C C . LEU A 1 504 ? -9.039 13.321 -5.034 1.00 93.88 504 LEU A C 1
ATOM 3888 O O . LEU A 1 504 ? -9.675 12.750 -5.917 1.00 93.88 504 LEU A O 1
ATOM 3892 N N . TYR A 1 505 ? -7.716 13.246 -4.944 1.00 91.19 505 TYR A N 1
ATOM 3893 C CA . TYR A 1 505 ? -6.873 12.454 -5.834 1.00 91.19 505 TYR A CA 1
ATOM 3894 C C . TYR A 1 505 ? -6.586 11.070 -5.245 1.00 91.19 505 TYR A C 1
ATOM 3896 O O . TYR A 1 505 ? -6.489 10.896 -4.030 1.00 91.19 505 TYR A O 1
ATOM 3904 N N . SER A 1 506 ? -6.382 10.079 -6.112 1.00 87.12 506 SER A N 1
ATOM 3905 C CA . SER A 1 506 ? -6.100 8.696 -5.706 1.00 87.12 506 SER A CA 1
ATOM 3906 C C . SER A 1 506 ? -4.742 8.508 -5.018 1.00 87.12 506 SER A C 1
ATOM 3908 O O . SER A 1 506 ? -4.538 7.492 -4.363 1.00 87.12 506 SER A O 1
ATOM 3910 N N . SER A 1 507 ? -3.807 9.450 -5.176 1.00 86.19 507 SER A N 1
ATOM 3911 C CA . SER A 1 507 ? -2.508 9.459 -4.494 1.00 86.19 507 SER A CA 1
ATOM 3912 C C . SER A 1 507 ? -1.874 10.856 -4.504 1.00 86.19 507 SER A C 1
ATOM 3914 O O . SER A 1 507 ? -2.330 11.754 -5.223 1.00 86.19 507 SER A O 1
ATOM 3916 N N . GLU A 1 508 ? -0.812 11.050 -3.718 1.00 86.00 508 GLU A N 1
ATOM 3917 C CA . GLU A 1 508 ? -0.037 12.298 -3.705 1.00 86.00 508 GLU A CA 1
ATOM 3918 C C . GLU A 1 508 ? 0.592 12.593 -5.077 1.00 86.00 508 GLU A C 1
ATOM 3920 O O . GLU A 1 508 ? 0.632 13.738 -5.528 1.00 86.00 508 GLU A O 1
ATOM 3925 N N . GLU A 1 509 ? 1.031 11.562 -5.798 1.00 79.88 509 GLU A N 1
ATOM 3926 C CA . GLU A 1 509 ? 1.575 11.689 -7.149 1.00 79.88 509 GLU A CA 1
ATOM 3927 C C . GLU A 1 509 ? 0.512 12.134 -8.144 1.00 79.88 509 GLU A C 1
ATOM 3929 O O . GLU A 1 509 ? 0.792 13.002 -8.964 1.00 79.88 509 GLU A O 1
ATOM 3934 N N . ALA A 1 510 ? -0.704 11.587 -8.064 1.00 82.38 510 ALA A N 1
ATOM 3935 C CA . ALA A 1 510 ? -1.810 12.028 -8.910 1.00 82.38 510 ALA A CA 1
ATOM 3936 C C . ALA A 1 510 ? -2.153 13.504 -8.645 1.00 82.38 510 ALA A C 1
ATOM 3938 O O . ALA A 1 510 ? -2.377 14.263 -9.587 1.00 82.38 510 ALA A O 1
ATOM 3939 N N . ALA A 1 511 ? -2.108 13.933 -7.379 1.00 86.25 511 ALA A N 1
ATOM 3940 C CA . ALA A 1 511 ? -2.283 15.334 -7.003 1.00 86.25 511 ALA A CA 1
ATOM 3941 C C . ALA A 1 511 ? -1.165 16.237 -7.559 1.00 86.25 511 ALA A C 1
ATOM 3943 O O . ALA A 1 511 ? -1.434 17.334 -8.047 1.00 86.25 511 ALA A O 1
ATOM 3944 N N . ASN A 1 512 ? 0.093 15.792 -7.513 1.00 82.69 512 ASN A N 1
ATOM 3945 C CA . ASN A 1 512 ? 1.225 16.542 -8.065 1.00 82.69 512 ASN A CA 1
ATOM 3946 C C . ASN A 1 512 ? 1.212 16.574 -9.601 1.00 82.69 512 ASN A C 1
ATOM 3948 O O . ASN A 1 512 ? 1.453 17.622 -10.192 1.00 82.69 512 ASN A O 1
ATOM 3952 N N . LEU A 1 513 ? 0.847 15.468 -10.251 1.00 74.69 513 LEU A N 1
ATOM 3953 C CA . LEU A 1 513 ? 0.704 15.389 -11.703 1.00 74.69 513 LEU A CA 1
ATOM 3954 C C . LEU A 1 513 ? -0.440 16.274 -12.208 1.00 74.69 513 LEU A C 1
ATOM 3956 O O . LEU A 1 513 ? -0.331 16.861 -13.284 1.00 74.69 513 LEU A O 1
ATOM 3960 N N . ALA A 1 514 ? -1.527 16.403 -11.441 1.00 74.19 514 ALA A N 1
ATOM 3961 C CA . ALA A 1 514 ? -2.608 17.328 -11.764 1.00 74.19 514 ALA A CA 1
ATOM 3962 C C . ALA A 1 514 ? -2.099 18.778 -11.825 1.00 74.19 514 ALA A C 1
ATOM 3964 O O . ALA A 1 514 ? -2.373 19.464 -12.804 1.00 74.19 514 ALA A O 1
ATOM 3965 N N . LYS A 1 515 ? -1.250 19.199 -10.873 1.00 74.38 515 LYS A N 1
ATOM 3966 C CA . LYS A 1 515 ? -0.586 20.519 -10.896 1.00 74.38 515 LYS A CA 1
ATOM 3967 C C . LYS A 1 515 ? 0.277 20.719 -12.147 1.00 74.38 515 LYS A C 1
ATOM 3969 O O . LYS A 1 515 ? 0.298 21.802 -12.723 1.00 74.38 515 LYS A O 1
ATOM 3974 N N . GLU A 1 516 ? 1.010 19.690 -12.568 1.00 63.75 516 GLU A N 1
ATOM 3975 C CA . GLU A 1 516 ? 1.841 19.755 -13.779 1.00 63.75 516 GLU A CA 1
ATOM 3976 C C . GLU A 1 516 ? 0.991 19.786 -15.056 1.00 63.75 516 GLU A C 1
ATOM 3978 O O . GLU A 1 516 ? 1.299 20.515 -15.996 1.00 63.75 516 GLU A O 1
ATOM 3983 N N . THR A 1 517 ? -0.119 19.048 -15.075 1.00 57.69 517 THR A N 1
ATOM 3984 C CA . THR A 1 517 ? -1.062 19.010 -16.202 1.00 57.69 517 THR A CA 1
ATOM 3985 C C . THR A 1 517 ? -1.848 20.324 -16.327 1.00 57.69 517 THR A C 1
ATOM 3987 O O . THR A 1 517 ? -2.170 20.738 -17.440 1.00 57.69 517 THR A O 1
ATOM 3990 N N . GLU A 1 518 ? -2.079 21.035 -15.218 1.00 62.34 518 GLU A N 1
ATOM 3991 C CA . GLU A 1 518 ? -2.659 22.388 -15.184 1.00 62.34 518 GLU A CA 1
ATOM 3992 C C . GLU A 1 518 ? -1.768 23.452 -15.861 1.00 62.34 518 GLU A C 1
ATOM 3994 O O . GLU A 1 518 ? -2.283 24.480 -16.297 1.00 62.34 518 GLU A O 1
ATOM 3999 N N . GLN A 1 519 ? -0.460 23.204 -16.050 1.00 65.19 519 GLN A N 1
ATOM 4000 C CA . GLN A 1 519 ? 0.419 24.065 -16.870 1.00 65.19 519 GLN A CA 1
ATOM 4001 C C . GLN A 1 519 ? 0.190 23.896 -18.389 1.00 65.19 519 GLN A C 1
ATOM 4003 O O . GLN A 1 519 ? 0.753 24.634 -19.206 1.00 65.19 519 GLN A O 1
ATOM 4008 N N . GLY A 1 520 ? -0.672 22.948 -18.768 1.00 74.56 520 GLY A N 1
ATOM 4009 C CA . GLY A 1 520 ? -1.086 22.662 -20.134 1.00 74.56 520 GLY A CA 1
ATOM 4010 C C . GLY A 1 520 ? -0.092 21.801 -20.917 1.00 74.56 520 GLY A C 1
ATOM 4011 O O . GLY A 1 520 ? 1.104 21.720 -20.621 1.00 74.56 520 GLY A O 1
ATOM 4012 N N . THR A 1 521 ? -0.607 21.145 -21.955 1.00 83.94 521 THR A N 1
ATOM 4013 C CA . THR A 1 521 ? 0.173 20.297 -22.864 1.00 83.94 521 THR A CA 1
ATOM 4014 C C . THR A 1 521 ? -0.114 20.666 -24.317 1.00 83.94 521 THR A C 1
ATOM 4016 O O . THR A 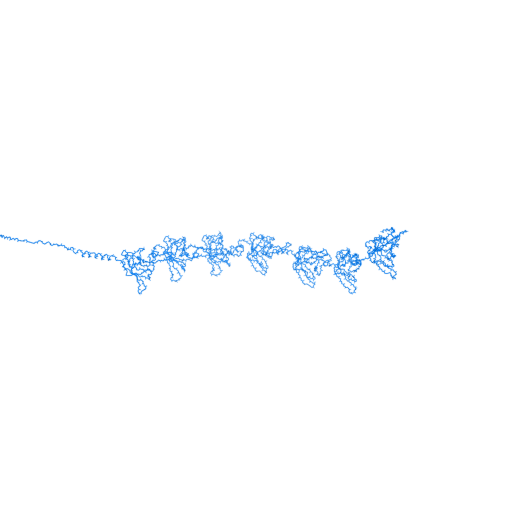1 521 ? -1.234 21.037 -24.670 1.00 83.94 521 THR A O 1
ATOM 4019 N N . GLN A 1 522 ? 0.900 20.545 -25.171 1.00 90.06 522 GLN A N 1
ATOM 4020 C CA . GLN A 1 522 ? 0.780 20.655 -26.616 1.00 90.06 522 GLN A CA 1
ATOM 4021 C C . GLN A 1 522 ? 0.583 19.260 -27.212 1.00 90.06 522 GLN A C 1
ATOM 4023 O O . GLN A 1 522 ? 1.399 18.359 -27.000 1.00 90.06 522 GLN A O 1
ATOM 4028 N N . ARG A 1 523 ? -0.480 19.090 -28.004 1.00 93.00 523 ARG A N 1
ATOM 4029 C CA . ARG A 1 523 ? -0.763 17.838 -28.713 1.00 93.00 523 ARG A CA 1
ATOM 4030 C C . ARG A 1 523 ? -0.047 17.800 -30.066 1.00 93.00 523 ARG A C 1
ATOM 4032 O O . ARG A 1 523 ? -0.144 18.745 -30.849 1.00 93.00 523 ARG A O 1
ATOM 4039 N N . LEU A 1 524 ? 0.632 16.696 -30.363 1.00 93.12 524 LEU A N 1
ATOM 4040 C CA . LEU A 1 524 ? 1.301 16.437 -31.643 1.00 93.12 524 LEU A CA 1
ATOM 4041 C C . LEU A 1 524 ? 0.842 15.101 -32.219 1.00 93.12 524 LEU A C 1
ATOM 4043 O O . LEU A 1 524 ? 0.535 14.178 -31.473 1.00 93.12 524 LEU A O 1
ATOM 4047 N N . THR A 1 525 ? 0.821 14.984 -33.545 1.00 94.88 525 THR A N 1
ATOM 4048 C CA . THR A 1 525 ? 0.465 13.732 -34.227 1.00 94.88 525 THR A CA 1
ATOM 4049 C C . THR A 1 525 ? 1.617 13.233 -35.085 1.00 94.88 525 THR A C 1
ATOM 4051 O O . THR A 1 525 ? 2.203 13.983 -35.875 1.00 94.88 525 THR A O 1
ATOM 4054 N N . LEU A 1 526 ? 1.934 11.953 -34.910 1.00 95.06 526 LEU A N 1
ATOM 4055 C CA . LEU A 1 526 ? 2.933 11.223 -35.672 1.00 95.06 526 LEU A CA 1
ATOM 4056 C C . LEU A 1 526 ? 2.263 10.176 -36.570 1.00 95.06 526 LEU A C 1
ATOM 4058 O O . LEU A 1 526 ? 1.185 9.677 -36.251 1.00 95.06 526 LEU A O 1
ATOM 4062 N N . LEU A 1 527 ? 2.924 9.830 -37.669 1.00 94.12 527 LEU A N 1
ATOM 4063 C CA . LEU A 1 527 ? 2.556 8.761 -38.589 1.00 94.12 527 LEU A CA 1
ATOM 4064 C C . LEU A 1 527 ? 3.684 7.726 -38.636 1.00 94.12 527 LEU A C 1
ATOM 4066 O O . LEU A 1 527 ? 4.835 8.092 -38.876 1.00 94.12 527 LEU A O 1
ATOM 4070 N N . ALA A 1 528 ? 3.346 6.455 -38.438 1.00 92.62 528 ALA A N 1
ATOM 4071 C CA . ALA A 1 528 ? 4.269 5.326 -38.520 1.00 92.62 528 ALA A CA 1
ATOM 4072 C C . ALA A 1 528 ? 3.715 4.241 -39.454 1.00 92.62 528 ALA A C 1
ATOM 4074 O O . ALA A 1 528 ? 2.505 4.028 -39.485 1.00 92.62 528 ALA A O 1
ATOM 4075 N N . ASP A 1 529 ? 4.584 3.504 -40.151 1.00 89.50 529 ASP A N 1
ATOM 4076 C CA . ASP A 1 529 ? 4.166 2.371 -40.999 1.00 89.50 529 ASP A CA 1
ATOM 4077 C C . ASP A 1 529 ? 3.556 1.224 -40.170 1.00 89.50 529 ASP A C 1
ATOM 4079 O O . ASP A 1 529 ? 2.668 0.505 -40.622 1.00 89.50 529 ASP A O 1
ATOM 4083 N N . SER A 1 530 ? 4.023 1.065 -38.930 1.00 89.19 530 SER A N 1
ATOM 4084 C CA . SER A 1 530 ? 3.560 0.080 -37.951 1.00 89.19 530 SER A CA 1
ATOM 4085 C C . SER A 1 530 ? 3.684 0.654 -36.541 1.00 89.19 530 SER A C 1
ATOM 4087 O O . SER A 1 530 ? 4.544 1.504 -36.307 1.00 89.19 530 SER A O 1
ATOM 4089 N N . LEU A 1 531 ? 2.886 0.166 -35.585 1.00 88.00 531 LEU A N 1
ATOM 4090 C CA . LEU A 1 531 ? 3.024 0.561 -34.180 1.00 88.00 531 LEU A CA 1
ATOM 4091 C C . LEU A 1 531 ? 4.403 0.094 -33.662 1.00 88.00 531 LEU A C 1
ATOM 4093 O O . LEU A 1 531 ? 4.669 -1.110 -33.686 1.00 88.00 531 LEU A O 1
ATOM 4097 N N . PRO A 1 532 ? 5.303 1.002 -33.237 1.00 84.12 532 PRO A N 1
ATOM 4098 C CA . PRO A 1 532 ? 6.549 0.596 -32.595 1.00 84.12 532 PRO A CA 1
ATOM 4099 C C . PRO A 1 532 ? 6.252 -0.011 -31.218 1.00 84.12 532 PRO A C 1
ATOM 4101 O O . PRO A 1 532 ? 5.112 0.010 -30.766 1.00 84.12 532 PRO A O 1
ATOM 4104 N N . ALA A 1 533 ? 7.262 -0.551 -30.534 1.00 84.62 533 ALA A N 1
ATOM 4105 C CA . ALA A 1 533 ? 7.103 -1.127 -29.197 1.00 84.62 533 ALA A CA 1
ATOM 4106 C C . ALA A 1 533 ? 6.802 -0.040 -28.143 1.00 84.62 533 ALA A C 1
ATOM 4108 O O . ALA A 1 533 ? 7.656 0.273 -27.329 1.00 84.62 533 ALA A O 1
ATOM 4109 N N . ILE A 1 534 ? 5.617 0.567 -28.198 1.00 89.56 534 ILE A N 1
ATOM 4110 C CA . ILE A 1 534 ? 5.129 1.639 -27.329 1.00 89.56 534 ILE A CA 1
ATOM 4111 C C . ILE A 1 534 ? 3.735 1.286 -26.797 1.00 89.56 534 ILE A C 1
ATOM 4113 O O . ILE A 1 534 ? 2.978 0.557 -27.433 1.00 89.56 534 ILE A O 1
ATOM 4117 N N . SER A 1 535 ? 3.376 1.841 -25.646 1.00 88.50 535 SER A N 1
ATOM 4118 C CA . SER A 1 535 ? 2.052 1.770 -25.036 1.00 88.50 535 SER A CA 1
ATOM 4119 C C . SER A 1 535 ? 1.489 3.174 -24.801 1.00 88.50 535 SER A C 1
ATOM 4121 O O . SER A 1 535 ? 2.182 4.187 -24.937 1.00 88.50 535 SER A O 1
ATOM 4123 N N . GLU A 1 536 ? 0.228 3.262 -24.379 1.00 87.62 536 GLU A N 1
ATOM 4124 C CA . GLU A 1 536 ? -0.263 4.504 -23.782 1.00 87.62 536 GLU A CA 1
ATOM 4125 C C . GLU A 1 536 ? 0.605 4.867 -22.568 1.00 87.62 536 GLU A C 1
ATOM 4127 O O . GLU A 1 536 ? 1.128 3.998 -21.859 1.00 87.62 536 GLU A O 1
ATOM 4132 N N . SER A 1 537 ? 0.805 6.166 -22.351 1.00 86.12 537 SER A N 1
ATOM 4133 C CA . SER A 1 537 ? 1.730 6.714 -21.354 1.00 86.12 537 SER A CA 1
ATOM 4134 C C . SER A 1 537 ? 3.221 6.410 -21.567 1.00 86.12 537 SER A C 1
ATOM 4136 O O . SER A 1 537 ? 4.014 6.777 -20.696 1.00 86.12 537 SER A O 1
ATOM 4138 N N . SER A 1 538 ? 3.644 5.802 -22.686 1.00 91.31 538 SER A N 1
ATOM 4139 C CA . SER A 1 538 ? 5.078 5.688 -22.997 1.00 91.31 538 SER A CA 1
ATOM 4140 C C . SER A 1 538 ? 5.735 7.070 -23.026 1.00 91.31 538 SER A C 1
ATOM 4142 O O . SER A 1 538 ? 5.134 8.021 -23.538 1.00 91.31 538 SER A O 1
ATOM 4144 N N . PRO A 1 539 ? 6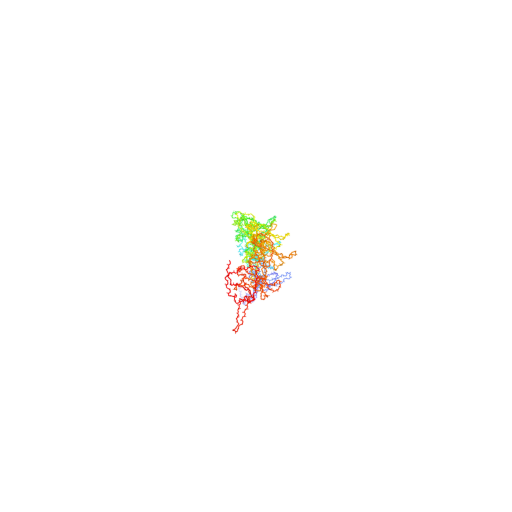.948 7.218 -22.473 1.00 91.00 539 PRO A N 1
ATOM 4145 C CA . PRO A 1 539 ? 7.621 8.504 -22.387 1.00 91.00 539 PRO A CA 1
ATOM 4146 C C . PRO A 1 539 ? 8.001 9.046 -23.770 1.00 91.00 539 PRO A C 1
ATOM 4148 O O . PRO A 1 539 ? 8.491 8.317 -24.637 1.00 91.00 539 PRO A O 1
ATOM 4151 N N . VAL A 1 540 ? 7.824 10.357 -23.940 1.00 93.25 540 VAL A N 1
ATOM 4152 C CA . VAL A 1 540 ? 8.454 11.124 -25.020 1.00 93.25 540 VAL A CA 1
ATOM 4153 C C . VAL A 1 540 ? 9.715 11.769 -24.461 1.00 93.25 540 VAL A C 1
ATOM 4155 O O . VAL A 1 540 ? 9.666 12.438 -23.426 1.00 93.25 540 VAL A O 1
ATOM 4158 N N . ILE A 1 541 ? 10.844 11.533 -25.121 1.00 91.06 541 ILE A N 1
ATOM 4159 C CA . ILE A 1 541 ? 12.178 11.758 -24.571 1.00 91.06 541 ILE A CA 1
ATOM 4160 C C . ILE A 1 541 ? 12.976 12.706 -25.470 1.00 91.06 541 ILE A C 1
ATOM 4162 O O . ILE A 1 541 ? 13.034 12.535 -26.687 1.00 91.06 541 ILE A O 1
ATOM 4166 N N . TYR A 1 542 ? 13.652 13.668 -24.848 1.00 91.44 542 TYR A N 1
ATOM 4167 C CA . TYR A 1 542 ? 14.629 14.548 -25.482 1.00 91.44 542 TYR A CA 1
ATOM 4168 C C . TYR A 1 542 ? 15.947 14.470 -24.707 1.00 91.44 542 TYR A C 1
ATOM 4170 O O . TYR A 1 542 ? 15.972 14.767 -23.516 1.00 91.44 542 TYR A O 1
ATOM 4178 N N . HIS A 1 543 ? 17.034 14.019 -25.344 1.00 88.06 543 HIS A N 1
ATOM 4179 C CA . HIS A 1 543 ? 18.343 13.803 -24.696 1.00 88.06 543 HIS A CA 1
ATOM 4180 C C . HIS A 1 543 ? 18.262 13.066 -23.338 1.00 88.06 543 HIS A C 1
ATOM 4182 O O . HIS A 1 543 ? 18.847 13.496 -22.348 1.00 88.06 543 HIS A O 1
ATOM 4188 N N . ASN A 1 544 ? 17.533 11.943 -23.293 1.00 82.69 544 ASN A N 1
ATOM 4189 C CA . ASN A 1 544 ? 17.275 11.125 -22.092 1.00 82.69 544 ASN A CA 1
ATOM 4190 C C . ASN A 1 544 ? 16.419 11.784 -20.989 1.00 82.69 544 ASN A C 1
ATOM 4192 O O . ASN A 1 544 ? 16.253 11.194 -19.922 1.00 82.69 544 ASN A O 1
ATOM 4196 N N . ILE A 1 545 ? 15.827 12.955 -21.238 1.00 84.50 545 ILE A N 1
ATOM 4197 C CA . ILE A 1 545 ? 14.886 13.619 -20.328 1.00 84.50 545 ILE A CA 1
ATOM 4198 C C . ILE A 1 545 ? 13.457 13.378 -20.822 1.00 84.50 545 ILE A C 1
ATOM 4200 O O . ILE A 1 545 ? 13.163 13.596 -21.997 1.00 84.50 545 ILE A O 1
ATOM 4204 N N . LYS A 1 546 ? 12.555 12.943 -19.932 1.00 88.50 546 LYS A N 1
ATOM 4205 C CA . LYS A 1 546 ? 11.119 12.827 -20.228 1.00 88.50 546 LYS A CA 1
ATOM 4206 C C . LYS A 1 546 ? 10.512 14.226 -20.327 1.00 88.50 546 LYS A C 1
ATOM 4208 O O . LYS A 1 546 ? 10.590 14.999 -19.378 1.00 88.50 546 LYS A O 1
ATOM 4213 N N . VAL A 1 547 ? 9.914 14.528 -21.474 1.00 91.06 547 VAL A N 1
ATOM 4214 C CA . VAL A 1 547 ? 9.315 15.841 -21.784 1.00 91.06 547 VAL A CA 1
ATOM 4215 C C . VAL A 1 547 ? 7.840 15.745 -22.184 1.00 91.06 547 VAL A C 1
ATOM 4217 O O . VAL A 1 547 ? 7.187 16.751 -22.460 1.00 91.06 547 VAL A O 1
ATOM 4220 N N . GLY A 1 548 ? 7.313 14.525 -22.249 1.00 91.19 548 GLY A N 1
ATOM 4221 C CA . GLY A 1 548 ? 5.939 14.255 -22.626 1.00 91.19 548 GLY A CA 1
ATOM 4222 C C . GLY A 1 548 ? 5.595 12.774 -22.543 1.00 91.19 548 GLY A C 1
ATOM 4223 O O . GLY A 1 548 ? 6.359 11.961 -22.009 1.00 91.19 548 GLY A O 1
ATOM 4224 N N . ARG A 1 549 ? 4.437 12.417 -23.095 1.00 92.00 549 ARG A N 1
ATOM 4225 C CA . ARG A 1 549 ? 3.935 11.039 -23.135 1.00 92.00 549 ARG A CA 1
ATOM 4226 C C . ARG A 1 549 ? 3.098 10.757 -24.377 1.00 92.00 549 ARG A C 1
ATOM 4228 O O . ARG A 1 549 ? 2.526 11.669 -24.970 1.00 92.00 549 ARG A O 1
ATOM 4235 N N . VAL A 1 550 ? 2.984 9.483 -24.727 1.00 93.38 550 VAL A N 1
ATOM 4236 C CA . VAL A 1 550 ? 1.984 8.990 -25.678 1.00 93.38 550 VAL A CA 1
ATOM 4237 C C . VAL A 1 550 ? 0.603 9.080 -25.026 1.00 93.38 550 VAL A C 1
ATOM 4239 O O . VAL A 1 550 ? 0.397 8.545 -23.939 1.00 93.38 550 VAL A O 1
ATOM 4242 N N . GLU A 1 551 ? -0.327 9.778 -25.673 1.00 92.50 551 GLU A N 1
ATOM 4243 C CA . GLU A 1 551 ? -1.729 9.873 -25.248 1.00 92.50 551 GLU A CA 1
ATOM 4244 C C . GLU A 1 551 ? -2.517 8.668 -25.738 1.00 92.50 551 GLU A C 1
ATOM 4246 O O . GLU A 1 551 ? -3.141 7.980 -24.943 1.00 92.50 551 GLU A O 1
ATOM 4251 N N . LYS A 1 552 ? -2.458 8.422 -27.049 1.00 93.88 552 LYS A N 1
ATOM 4252 C CA . LYS A 1 552 ? -3.198 7.359 -27.727 1.00 93.88 552 LYS A CA 1
ATOM 4253 C C . LYS A 1 552 ? -2.585 7.039 -29.085 1.00 93.88 552 LYS A C 1
ATOM 4255 O O . LYS A 1 552 ? -1.795 7.824 -29.618 1.00 93.88 552 LYS A O 1
ATOM 4260 N N . TYR A 1 553 ? -2.998 5.926 -29.675 1.00 93.44 553 TYR A N 1
ATOM 4261 C CA . TYR A 1 553 ? -2.674 5.558 -31.049 1.00 93.44 553 TYR A CA 1
ATOM 4262 C C . TYR A 1 553 ? -3.864 4.864 -31.711 1.00 93.44 553 TYR A C 1
ATOM 4264 O O . TYR A 1 553 ? -4.622 4.150 -31.063 1.00 93.44 553 TYR A O 1
ATOM 4272 N N . GLU A 1 554 ? -4.035 5.096 -33.006 1.00 93.94 554 GLU A N 1
ATOM 4273 C CA . GLU A 1 554 ? -5.184 4.625 -33.781 1.00 93.94 554 GLU A CA 1
ATOM 4274 C C . GLU A 1 554 ? -4.709 4.147 -35.160 1.00 93.94 554 GLU A C 1
ATOM 4276 O O . GLU A 1 554 ? -3.740 4.675 -35.718 1.00 93.94 554 GLU A O 1
ATOM 4281 N N . LEU A 1 555 ? -5.380 3.139 -35.720 1.00 91.94 555 LEU A N 1
ATOM 4282 C CA . LEU A 1 555 ? -5.120 2.688 -37.086 1.00 91.94 555 LEU A CA 1
ATOM 4283 C C . LEU A 1 555 ? -5.726 3.693 -38.078 1.00 91.94 555 LEU A C 1
ATOM 4285 O O . LEU A 1 555 ? -6.888 4.065 -37.947 1.00 91.94 555 LEU A O 1
ATOM 4289 N N . GLY A 1 556 ? -4.947 4.122 -39.069 1.00 85.88 556 GLY A N 1
ATOM 4290 C CA . GLY A 1 556 ? -5.401 4.974 -40.168 1.00 85.88 556 GLY A CA 1
ATOM 4291 C C . GLY A 1 556 ? -5.072 4.382 -41.541 1.00 85.88 556 GLY A C 1
ATOM 4292 O O . GLY A 1 556 ? -4.377 3.377 -41.659 1.00 85.88 556 GLY A O 1
ATOM 4293 N N . ASP A 1 557 ? -5.521 5.050 -42.605 1.00 80.75 557 ASP A N 1
ATOM 4294 C CA . ASP A 1 557 ? -5.472 4.527 -43.985 1.00 80.75 557 ASP A CA 1
ATOM 4295 C C . ASP A 1 557 ? -4.060 4.252 -44.540 1.00 80.75 557 ASP A C 1
ATOM 4297 O O . ASP A 1 557 ? -3.902 3.558 -45.541 1.00 80.75 557 ASP A O 1
ATOM 4301 N N . LYS A 1 558 ? -3.019 4.838 -43.933 1.00 80.31 558 LYS A N 1
ATOM 4302 C CA . LYS A 1 558 ? -1.613 4.746 -44.375 1.00 80.31 558 LYS A CA 1
ATOM 4303 C C . LYS A 1 558 ? -0.660 4.311 -43.255 1.00 80.31 558 LYS A C 1
ATOM 4305 O O . LYS A 1 558 ? 0.516 4.658 -43.303 1.00 80.31 558 LYS A O 1
ATOM 4310 N N . GLY A 1 559 ? -1.170 3.622 -42.232 1.00 89.00 559 GLY A N 1
ATOM 4311 C CA . GLY A 1 559 ? -0.385 3.160 -41.084 1.00 89.00 559 GLY A CA 1
ATOM 4312 C C . GLY A 1 559 ? -1.010 3.551 -39.746 1.00 89.00 559 GLY A C 1
ATOM 4313 O O . GLY A 1 559 ? -2.225 3.671 -39.624 1.00 89.00 559 GLY A O 1
ATOM 4314 N N . VAL A 1 560 ? -0.184 3.763 -38.728 1.00 92.81 560 VAL A N 1
ATOM 4315 C CA . VAL A 1 560 ? -0.622 4.069 -37.360 1.00 92.81 560 VAL A CA 1
ATOM 4316 C C . VAL A 1 560 ? -0.435 5.554 -37.065 1.00 92.81 560 VAL A C 1
ATOM 4318 O O . VAL A 1 560 ? 0.645 6.112 -37.277 1.00 92.81 560 VAL A O 1
ATOM 4321 N N . VAL A 1 561 ? -1.488 6.198 -36.564 1.00 94.81 561 VAL A N 1
ATOM 4322 C CA . VAL A 1 561 ? -1.457 7.589 -36.105 1.00 94.81 561 VAL A CA 1
ATOM 4323 C C . VAL A 1 561 ? -1.260 7.596 -34.599 1.00 94.81 561 VAL A C 1
ATOM 4325 O O . VAL A 1 561 ? -2.081 7.067 -33.858 1.00 94.81 561 VAL A O 1
ATOM 4328 N N . ILE A 1 562 ? -0.177 8.212 -34.138 1.00 95.56 562 ILE A N 1
ATOM 4329 C CA . ILE A 1 562 ? 0.190 8.261 -32.721 1.00 95.56 562 ILE A CA 1
ATOM 4330 C C . ILE A 1 562 ? 0.053 9.701 -32.242 1.00 95.56 562 ILE A C 1
ATOM 4332 O O . ILE A 1 562 ? 0.593 10.619 -32.856 1.00 95.56 562 ILE A O 1
ATOM 4336 N N . THR A 1 563 ? -0.667 9.906 -31.145 1.00 95.94 563 THR A N 1
ATOM 4337 C CA . THR A 1 563 ? -0.877 11.225 -30.548 1.00 95.94 563 THR A CA 1
ATOM 4338 C C . THR A 1 563 ? -0.001 11.376 -29.312 1.00 95.94 563 THR A C 1
ATOM 4340 O O . THR A 1 563 ? -0.053 10.552 -28.399 1.00 95.94 563 THR A O 1
ATOM 4343 N N . LEU A 1 564 ? 0.813 12.429 -29.284 1.00 95.31 564 LEU A N 1
ATOM 4344 C CA . LEU A 1 564 ? 1.706 12.765 -28.180 1.00 95.31 564 LEU A CA 1
ATOM 4345 C C . LEU A 1 564 ? 1.205 13.997 -27.433 1.00 95.31 564 LEU A C 1
ATOM 4347 O O . LEU A 1 564 ? 0.719 14.941 -28.056 1.00 95.31 564 LEU A O 1
ATOM 4351 N N . LEU A 1 565 ? 1.421 14.015 -26.121 1.00 93.38 565 LEU A N 1
ATOM 4352 C CA . LEU A 1 565 ? 1.300 15.195 -25.269 1.00 93.38 565 LEU A CA 1
ATOM 4353 C C . LEU A 1 565 ? 2.697 15.627 -24.839 1.00 93.38 565 LEU A C 1
ATOM 4355 O O . LEU A 1 565 ? 3.378 14.893 -24.122 1.00 93.38 565 LEU A O 1
ATOM 4359 N N . ILE A 1 566 ? 3.114 16.814 -25.270 1.00 92.75 566 ILE A N 1
ATOM 4360 C CA . ILE A 1 566 ? 4.350 17.468 -24.831 1.00 92.75 566 ILE A CA 1
ATOM 4361 C C . ILE A 1 566 ? 3.987 18.498 -23.769 1.00 92.75 566 ILE A C 1
ATOM 4363 O O . ILE A 1 566 ? 3.055 19.277 -23.956 1.00 92.75 566 ILE A O 1
ATOM 4367 N N . GLU A 1 567 ? 4.702 18.523 -22.650 1.00 88.62 567 GLU A N 1
ATOM 4368 C CA . GLU A 1 567 ? 4.459 19.527 -21.611 1.00 88.62 567 GLU A CA 1
ATOM 4369 C C . GLU A 1 567 ? 4.800 20.926 -22.147 1.00 88.62 567 GLU A C 1
ATOM 4371 O O . GLU A 1 567 ? 5.832 21.113 -22.795 1.00 88.62 567 GLU A O 1
ATOM 4376 N N . ASN A 1 568 ? 3.959 21.931 -21.875 1.00 86.94 568 ASN A N 1
ATOM 4377 C CA . ASN A 1 568 ? 4.102 23.262 -22.484 1.00 86.94 568 ASN A CA 1
ATOM 4378 C C . ASN A 1 568 ? 5.472 23.913 -22.236 1.00 86.94 568 ASN A C 1
ATOM 4380 O O . ASN A 1 568 ? 6.004 24.565 -23.137 1.00 86.94 568 ASN A O 1
ATOM 4384 N N . LYS A 1 569 ? 6.094 23.682 -21.069 1.00 86.12 569 LYS A N 1
ATOM 4385 C CA . LYS A 1 569 ? 7.464 24.147 -20.767 1.00 86.12 569 LYS A CA 1
ATOM 4386 C C . LYS A 1 569 ? 8.523 23.631 -21.757 1.00 86.12 569 LYS A C 1
ATOM 4388 O O . LYS A 1 569 ? 9.563 24.266 -21.906 1.00 86.12 569 LYS A O 1
ATOM 4393 N N . TYR A 1 570 ? 8.256 22.534 -22.470 1.00 91.88 570 TYR A N 1
ATOM 4394 C CA . TYR A 1 570 ? 9.146 21.918 -23.462 1.00 91.88 570 TYR A CA 1
ATOM 4395 C C . TYR A 1 570 ? 8.694 22.110 -24.918 1.00 91.88 570 TYR A C 1
ATOM 4397 O O . TYR A 1 570 ? 9.372 21.642 -25.830 1.00 91.88 570 TYR A O 1
ATOM 4405 N N . SER A 1 571 ? 7.591 22.824 -25.162 1.00 90.06 571 SER A N 1
ATOM 4406 C CA . SER A 1 571 ? 7.069 23.091 -26.517 1.00 90.06 571 SER A CA 1
ATOM 4407 C C . SER A 1 571 ? 8.112 23.703 -27.464 1.00 90.06 571 SER A C 1
ATOM 4409 O O . SER A 1 571 ? 8.165 23.352 -28.641 1.00 90.06 571 SER A O 1
ATOM 4411 N N . HIS A 1 572 ? 9.008 24.544 -26.936 1.00 92.25 572 HIS A N 1
ATOM 4412 C CA . HIS A 1 572 ? 10.099 25.191 -27.675 1.00 92.25 572 HIS A CA 1
ATOM 4413 C C . HIS A 1 572 ? 11.106 24.216 -28.314 1.00 92.25 572 HIS A C 1
ATOM 4415 O O . HIS A 1 572 ? 11.858 24.609 -29.205 1.00 92.25 572 HIS A O 1
ATOM 4421 N N . LEU A 1 573 ? 11.135 22.951 -27.881 1.00 93.56 573 LEU A N 1
ATOM 4422 C CA . LEU A 1 573 ? 12.004 21.915 -28.447 1.00 93.56 573 LEU A CA 1
ATOM 4423 C C . LEU A 1 573 ? 11.469 21.356 -29.776 1.00 93.56 573 LEU A C 1
ATOM 4425 O O . LEU A 1 573 ? 12.201 20.685 -30.507 1.00 93.56 573 LEU A O 1
ATOM 4429 N N . ILE A 1 574 ? 10.200 21.626 -30.096 1.00 94.06 574 ILE A N 1
ATOM 4430 C CA . ILE A 1 574 ? 9.521 21.133 -31.294 1.00 94.06 574 ILE A CA 1
ATOM 4431 C C . ILE A 1 574 ? 9.511 22.228 -32.361 1.00 94.06 574 ILE A C 1
ATOM 4433 O O . ILE A 1 574 ? 8.917 23.289 -32.192 1.00 94.06 574 ILE A O 1
ATOM 4437 N N . ASN A 1 575 ? 10.154 21.960 -33.492 1.00 91.88 575 ASN A N 1
ATOM 4438 C CA . ASN A 1 575 ? 10.312 22.893 -34.601 1.00 91.88 575 ASN A CA 1
ATOM 4439 C C . ASN A 1 575 ? 10.189 22.175 -35.965 1.00 91.88 575 ASN A C 1
ATOM 4441 O O . ASN A 1 575 ? 9.813 21.000 -36.058 1.00 91.88 575 ASN A O 1
ATOM 4445 N N . SER A 1 576 ? 10.457 22.897 -37.057 1.00 88.69 576 SER A N 1
ATOM 4446 C CA . SER A 1 576 ? 10.342 22.384 -38.431 1.00 88.69 576 SER A CA 1
ATOM 4447 C C . SER A 1 576 ? 11.372 21.308 -38.783 1.00 88.69 576 SER A C 1
ATOM 4449 O O . SER A 1 576 ? 11.148 20.561 -39.729 1.00 88.69 576 SER A O 1
ATOM 4451 N N . THR A 1 577 ? 12.454 21.186 -38.016 1.00 90.69 577 THR A N 1
ATOM 4452 C CA . THR A 1 577 ? 13.547 20.216 -38.211 1.00 90.69 577 THR A CA 1
ATOM 4453 C C . THR A 1 577 ? 13.491 19.050 -37.223 1.00 90.69 577 THR A C 1
ATOM 4455 O O . THR A 1 577 ? 14.369 18.191 -37.221 1.00 90.69 577 THR A O 1
ATOM 4458 N N . THR A 1 578 ? 12.458 18.991 -36.376 1.00 93.94 578 THR A N 1
ATOM 4459 C CA . THR A 1 578 ? 12.302 17.926 -35.381 1.00 93.94 578 THR A CA 1
ATOM 4460 C C . THR A 1 578 ? 12.015 16.581 -36.038 1.00 93.94 578 THR A C 1
ATOM 4462 O O . THR A 1 578 ? 11.113 16.460 -36.864 1.00 93.94 578 THR A O 1
ATOM 4465 N N . VAL A 1 579 ? 12.760 15.561 -35.639 1.00 93.19 579 VAL A N 1
ATOM 4466 C CA . VAL A 1 579 ? 12.666 14.190 -36.133 1.00 93.19 579 VAL A CA 1
ATOM 4467 C C . VAL A 1 579 ? 12.384 13.262 -34.958 1.00 93.19 579 VAL A C 1
ATOM 4469 O O . VAL A 1 579 ? 13.052 13.375 -33.934 1.00 93.19 579 VAL A O 1
ATOM 4472 N N . PHE A 1 580 ? 11.416 12.356 -35.113 1.00 95.31 580 PHE A N 1
ATOM 4473 C CA . PHE A 1 580 ? 10.978 11.419 -34.076 1.00 95.31 580 PHE A CA 1
ATOM 4474 C C . PHE A 1 580 ? 11.341 9.986 -34.452 1.00 95.31 580 PHE A C 1
ATOM 4476 O O . PHE A 1 580 ? 11.125 9.586 -35.594 1.00 95.31 580 PHE A O 1
ATOM 4483 N N . TRP A 1 581 ? 11.814 9.185 -33.501 1.00 92.56 581 TRP A N 1
ATOM 4484 C CA . TRP A 1 581 ? 12.006 7.751 -33.705 1.00 92.56 581 TRP A CA 1
ATOM 4485 C C . TRP A 1 581 ? 11.558 6.927 -32.499 1.00 92.56 581 TRP A C 1
ATOM 4487 O O . TRP A 1 581 ? 11.581 7.389 -31.356 1.00 92.56 581 TRP A O 1
ATOM 4497 N N . GLY A 1 582 ? 11.133 5.693 -32.762 1.00 90.56 582 GLY A N 1
ATOM 4498 C CA . GLY A 1 582 ? 10.854 4.712 -31.721 1.00 90.56 582 GLY A CA 1
ATOM 4499 C C . GLY A 1 582 ? 12.145 4.254 -31.043 1.00 90.56 582 GLY A C 1
ATOM 4500 O O . GLY A 1 582 ? 13.168 4.067 -31.696 1.00 90.56 582 GLY A O 1
ATOM 4501 N N . THR A 1 583 ? 12.101 4.065 -29.729 1.00 85.31 583 THR A N 1
ATOM 4502 C CA . THR A 1 583 ? 13.208 3.497 -28.953 1.00 85.31 583 THR A CA 1
ATOM 4503 C C . THR A 1 583 ? 12.688 2.304 -28.155 1.00 85.31 583 THR A C 1
ATOM 4505 O O . THR A 1 583 ? 11.712 2.409 -27.408 1.00 85.31 583 THR A O 1
ATOM 4508 N N . SER A 1 584 ? 13.303 1.138 -28.347 1.00 72.44 584 SER A N 1
ATOM 4509 C CA . SER A 1 584 ? 13.178 0.012 -27.423 1.00 72.44 584 SER A CA 1
ATOM 4510 C C . SER A 1 584 ? 14.204 0.246 -26.325 1.00 72.44 584 SER A C 1
ATOM 4512 O O . SER A 1 584 ? 15.368 0.465 -26.645 1.00 72.44 584 SER A O 1
ATOM 4514 N N . GLY A 1 585 ? 13.823 0.234 -25.044 1.00 66.38 585 GLY A N 1
ATOM 4515 C CA . GLY A 1 585 ? 14.717 0.687 -23.967 1.00 66.38 585 GLY A CA 1
ATOM 4516 C C . GLY A 1 585 ? 16.037 -0.080 -23.783 1.00 66.38 585 GLY A C 1
ATOM 4517 O O . GLY A 1 585 ? 16.816 0.281 -22.902 1.00 66.38 585 GLY A O 1
ATOM 4518 N N . LEU A 1 586 ? 16.319 -1.085 -24.614 1.00 70.56 586 LEU A N 1
ATOM 4519 C CA . LEU A 1 586 ? 17.626 -1.708 -24.756 1.00 70.56 586 LEU A CA 1
ATOM 4520 C C . LEU A 1 586 ? 18.150 -1.531 -26.191 1.00 70.56 586 LEU A C 1
ATOM 4522 O O . LEU A 1 586 ? 17.532 -2.013 -27.140 1.00 70.56 586 LEU A O 1
ATOM 4526 N N . GLU A 1 587 ? 19.299 -0.872 -26.336 1.00 69.69 587 GLU A N 1
ATOM 4527 C CA . GLU A 1 587 ? 20.024 -0.747 -27.606 1.00 69.69 587 GLU A CA 1
ATOM 4528 C C . GLU A 1 587 ? 21.319 -1.567 -27.502 1.00 69.69 587 GLU A C 1
ATOM 4530 O O . GLU A 1 587 ? 22.148 -1.327 -26.615 1.00 69.69 587 GLU A O 1
ATOM 4535 N N . VAL A 1 588 ? 21.449 -2.576 -28.369 1.00 69.75 588 VAL A N 1
ATOM 4536 C CA . VAL A 1 588 ? 22.579 -3.514 -28.394 1.00 69.75 588 VAL A CA 1
ATOM 4537 C C . VAL A 1 588 ? 23.397 -3.263 -29.653 1.00 69.75 588 VAL A C 1
ATOM 4539 O O . VAL A 1 588 ? 22.952 -3.571 -30.757 1.00 69.75 588 VAL A O 1
ATOM 4542 N N . ASP A 1 589 ? 24.617 -2.768 -29.474 1.00 70.69 589 ASP A N 1
ATOM 4543 C CA . ASP A 1 589 ? 25.586 -2.615 -30.553 1.00 70.69 589 ASP A CA 1
ATOM 4544 C C . ASP A 1 589 ? 26.572 -3.788 -30.508 1.00 70.69 589 ASP A C 1
ATOM 4546 O O . ASP A 1 589 ? 27.464 -3.844 -29.658 1.00 70.69 589 ASP A O 1
ATOM 4550 N N . ALA A 1 590 ? 26.417 -4.746 -31.423 1.00 59.81 590 ALA A N 1
ATOM 4551 C CA . ALA A 1 590 ? 27.336 -5.870 -31.571 1.00 59.81 590 ALA A CA 1
ATOM 4552 C C . ALA A 1 590 ? 28.395 -5.555 -32.635 1.00 59.81 590 ALA A C 1
ATOM 4554 O O . ALA A 1 590 ? 28.082 -5.339 -33.806 1.00 59.81 590 ALA A O 1
ATOM 4555 N N . SER A 1 591 ? 29.665 -5.545 -32.235 1.00 73.62 591 SER A N 1
ATOM 4556 C CA . SER A 1 591 ? 30.802 -5.351 -33.136 1.00 73.62 591 SER A CA 1
ATOM 4557 C C . SER A 1 591 ? 31.830 -6.469 -32.967 1.00 73.62 591 SER A C 1
ATOM 4559 O O . SER A 1 591 ? 31.863 -7.152 -31.946 1.00 73.62 591 SER A O 1
ATOM 4561 N N . VAL A 1 592 ? 32.740 -6.614 -33.935 1.00 66.50 592 VAL A N 1
ATOM 4562 C CA . VAL A 1 592 ? 33.895 -7.531 -33.817 1.00 66.50 592 VAL A CA 1
ATOM 4563 C C . VAL A 1 592 ? 34.820 -7.195 -32.637 1.00 66.50 592 VAL A C 1
ATOM 4565 O O . VAL A 1 592 ? 35.626 -8.029 -32.245 1.00 66.50 592 VAL A O 1
ATOM 4568 N N . ASN A 1 593 ? 34.696 -5.992 -32.063 1.00 71.19 593 ASN A N 1
ATOM 4569 C CA . ASN A 1 593 ? 35.464 -5.539 -30.903 1.00 71.19 593 ASN A CA 1
ATOM 4570 C C . ASN A 1 593 ? 34.712 -5.746 -29.571 1.00 71.19 593 ASN A C 1
ATOM 4572 O O . ASN A 1 593 ? 35.230 -5.363 -28.525 1.00 71.19 593 ASN A O 1
ATOM 4576 N N . GLY A 1 594 ? 33.498 -6.310 -29.597 1.00 69.56 594 GLY A N 1
ATOM 4577 C CA . GLY A 1 594 ? 32.675 -6.562 -28.413 1.00 69.56 594 GLY A CA 1
ATOM 4578 C C . GLY A 1 594 ? 31.227 -6.089 -28.554 1.00 69.56 594 GLY A C 1
ATOM 4579 O O . GLY A 1 594 ? 30.830 -5.506 -29.568 1.00 69.56 594 GLY A O 1
ATOM 4580 N N . ILE A 1 595 ? 30.447 -6.352 -27.506 1.00 76.19 595 ILE A N 1
ATOM 4581 C CA . ILE A 1 595 ? 29.040 -5.963 -27.379 1.00 76.19 595 ILE A CA 1
ATOM 4582 C C . ILE A 1 595 ? 28.969 -4.736 -26.467 1.00 76.19 595 ILE A C 1
ATOM 4584 O O . ILE A 1 595 ? 29.404 -4.797 -25.318 1.00 76.19 595 ILE A O 1
ATOM 4588 N N . SER A 1 596 ? 28.424 -3.629 -26.970 1.00 74.69 596 SER A N 1
ATOM 4589 C CA . SER A 1 596 ? 28.105 -2.448 -26.168 1.00 74.69 596 SER A CA 1
ATOM 4590 C C . SER A 1 596 ? 26.605 -2.395 -25.910 1.00 74.69 596 SER A C 1
ATOM 4592 O O . SER A 1 596 ? 25.797 -2.584 -26.819 1.00 74.69 596 SER A O 1
ATOM 4594 N N . LEU A 1 597 ? 26.239 -2.148 -24.654 1.00 73.31 597 LEU A N 1
ATOM 4595 C CA . LEU A 1 597 ? 24.858 -2.017 -24.217 1.00 73.31 597 LEU A CA 1
ATOM 4596 C C . LEU A 1 597 ? 24.622 -0.576 -23.775 1.00 73.31 597 LEU A C 1
ATOM 4598 O O . LEU A 1 597 ? 25.239 -0.121 -22.811 1.00 73.31 597 LEU A O 1
ATOM 4602 N N . LYS A 1 598 ? 23.726 0.14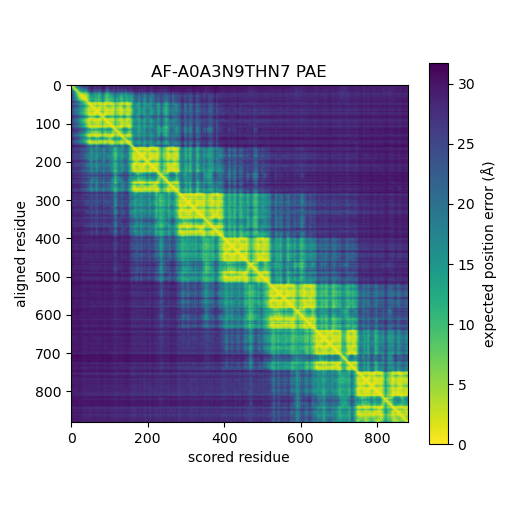4 -24.451 1.00 72.12 598 LYS A N 1
ATOM 4603 C CA . LYS A 1 598 ? 23.308 1.476 -23.998 1.00 72.12 598 LYS A CA 1
ATOM 4604 C C . LYS A 1 598 ? 22.039 1.338 -23.165 1.00 72.12 598 LYS A C 1
ATOM 4606 O O . LYS A 1 598 ? 21.003 0.896 -23.659 1.00 72.12 598 LYS A O 1
ATOM 4611 N N . SER A 1 599 ? 22.111 1.729 -21.895 1.00 66.00 599 SER A N 1
ATOM 4612 C CA . SER A 1 599 ? 20.954 1.735 -20.997 1.00 66.00 599 SER A CA 1
ATOM 4613 C C . SER A 1 599 ? 20.114 3.000 -21.196 1.00 66.00 599 SER A C 1
ATOM 4615 O O . SER A 1 599 ? 20.621 4.112 -21.022 1.00 66.00 599 SER A O 1
ATOM 4617 N N . LYS A 1 600 ? 18.828 2.844 -21.516 1.00 72.94 600 LYS A N 1
ATOM 4618 C CA . LYS A 1 600 ? 17.834 3.932 -21.527 1.00 72.94 600 LYS A CA 1
ATOM 4619 C C . LYS A 1 600 ? 17.124 4.026 -20.162 1.00 72.94 600 LYS A C 1
ATOM 4621 O O . LYS A 1 600 ? 17.268 3.110 -19.348 1.00 72.94 600 LYS A O 1
ATOM 4626 N N . PRO A 1 601 ? 16.361 5.106 -19.870 1.00 72.62 601 PRO A N 1
ATOM 4627 C CA . PRO A 1 601 ? 15.572 5.184 -18.639 1.00 72.62 601 PRO A CA 1
ATOM 4628 C C . PRO A 1 601 ? 14.693 3.940 -18.466 1.00 72.62 601 PRO A C 1
ATOM 4630 O O . PRO A 1 601 ? 14.060 3.519 -19.434 1.00 72.62 601 PRO A O 1
ATOM 4633 N N . VAL A 1 602 ? 14.621 3.386 -17.249 1.00 73.94 602 VAL A N 1
ATOM 4634 C CA . VAL A 1 602 ? 13.957 2.097 -16.946 1.00 73.94 602 VAL A CA 1
ATOM 4635 C C . VAL A 1 602 ? 12.507 2.038 -17.447 1.00 73.94 602 VAL A C 1
ATOM 4637 O O . VAL A 1 602 ? 12.072 1.008 -17.954 1.00 73.94 602 VAL A O 1
ATOM 4640 N N . GLU A 1 603 ? 11.769 3.152 -17.391 1.00 73.06 603 GLU A N 1
ATOM 4641 C CA . GLU A 1 603 ? 10.401 3.247 -17.932 1.00 73.06 603 GLU A CA 1
ATOM 4642 C C . GLU A 1 603 ? 10.346 2.905 -19.436 1.00 73.06 603 GLU A C 1
ATOM 4644 O O . GLU A 1 603 ? 9.426 2.222 -19.885 1.00 73.06 603 GLU A O 1
ATOM 4649 N N . SER A 1 604 ? 11.377 3.296 -20.190 1.00 74.75 604 SER A N 1
ATOM 4650 C CA . SER A 1 604 ? 11.512 3.035 -21.631 1.00 74.75 604 SER A CA 1
ATOM 4651 C C . SER A 1 604 ? 11.885 1.583 -21.938 1.00 74.75 604 SER A C 1
ATOM 4653 O O . SER A 1 604 ? 11.661 1.118 -23.048 1.00 74.75 604 SER A O 1
ATOM 4655 N N . ILE A 1 605 ? 12.457 0.846 -20.979 1.00 78.19 605 ILE A N 1
ATOM 4656 C CA . ILE A 1 605 ? 12.720 -0.598 -21.124 1.00 78.19 605 ILE A CA 1
ATOM 4657 C C . ILE A 1 605 ? 11.401 -1.369 -21.094 1.00 78.19 605 ILE A C 1
ATOM 4659 O O . ILE A 1 605 ? 11.212 -2.292 -21.877 1.00 78.19 605 ILE A O 1
ATOM 4663 N N . LEU A 1 606 ? 10.480 -0.966 -20.217 1.00 76.88 606 LEU A N 1
ATOM 4664 C CA . LEU A 1 606 ? 9.205 -1.654 -20.018 1.00 76.88 606 LEU A CA 1
ATOM 4665 C C . LEU A 1 606 ? 8.146 -1.263 -21.050 1.00 76.88 606 LEU A C 1
ATOM 4667 O O . LEU A 1 606 ? 7.426 -2.122 -21.546 1.00 76.88 606 LEU A O 1
ATOM 4671 N N . LYS A 1 607 ? 8.027 0.036 -21.340 1.00 82.75 607 LYS A N 1
ATOM 4672 C CA . LYS A 1 607 ? 6.954 0.587 -22.181 1.00 82.75 607 LYS A CA 1
ATOM 4673 C C . LYS A 1 607 ? 7.439 1.065 -23.548 1.00 82.75 607 LYS A C 1
ATOM 4675 O O . LYS A 1 607 ? 6.645 1.624 -24.298 1.00 82.75 607 LYS A O 1
ATOM 4680 N N . GLY A 1 608 ? 8.733 0.936 -23.846 1.00 87.44 608 GLY A N 1
ATOM 4681 C CA . GLY A 1 608 ? 9.366 1.661 -24.948 1.00 87.44 608 GLY A CA 1
ATOM 4682 C C . GLY A 1 608 ? 9.265 3.172 -24.792 1.00 87.44 608 GLY A C 1
ATOM 4683 O O . GLY A 1 608 ? 8.828 3.692 -23.766 1.00 87.44 608 GLY A O 1
ATOM 4684 N N . GLY A 1 609 ? 9.657 3.900 -25.826 1.00 91.44 609 GLY A N 1
ATOM 4685 C CA . GLY A 1 609 ? 9.523 5.348 -25.851 1.00 91.44 609 GLY A CA 1
ATOM 4686 C C . GLY A 1 609 ? 9.588 5.908 -27.258 1.00 91.44 609 GLY A C 1
ATOM 4687 O O . GLY A 1 609 ? 9.867 5.198 -28.227 1.00 91.44 609 GLY A O 1
ATOM 4688 N N . ILE A 1 610 ? 9.350 7.211 -27.353 1.00 94.00 610 ILE A N 1
ATOM 4689 C CA . ILE A 1 610 ? 9.606 7.982 -28.567 1.00 94.00 610 ILE A CA 1
ATOM 4690 C C . ILE A 1 610 ? 10.659 9.023 -28.228 1.00 94.00 610 ILE A C 1
ATOM 4692 O O . ILE A 1 610 ? 10.450 9.867 -27.360 1.00 94.00 610 ILE A O 1
ATOM 4696 N N . GLU A 1 611 ? 11.789 8.963 -28.916 1.00 93.00 611 GLU A N 1
ATOM 4697 C CA . GLU A 1 611 ? 12.832 9.974 -28.820 1.00 93.00 611 GLU A CA 1
ATOM 4698 C C . GLU A 1 611 ? 12.702 10.971 -29.969 1.00 93.00 611 GLU A C 1
ATOM 4700 O O . GLU A 1 611 ? 12.214 10.639 -31.053 1.00 93.00 611 GLU A O 1
ATOM 4705 N N . PHE A 1 612 ? 13.140 12.205 -29.735 1.00 94.50 612 PHE A N 1
ATOM 4706 C CA . PHE A 1 612 ? 13.253 13.187 -30.802 1.00 94.50 612 PHE A CA 1
ATOM 4707 C C . PHE A 1 612 ? 14.481 14.077 -30.658 1.00 94.50 612 PHE A C 1
ATOM 4709 O O . PHE A 1 612 ? 15.032 14.269 -29.574 1.00 94.50 612 PHE A O 1
ATOM 4716 N N . THR A 1 613 ? 14.906 14.642 -31.784 1.00 92.50 613 THR A N 1
ATOM 4717 C CA . THR A 1 613 ? 15.941 15.677 -31.855 1.00 92.50 613 THR A CA 1
ATOM 4718 C C . THR A 1 613 ? 15.725 16.549 -33.091 1.00 92.50 613 THR A C 1
ATOM 4720 O O . THR A 1 613 ? 14.828 16.280 -33.887 1.00 92.50 613 THR A O 1
ATOM 4723 N N . SER A 1 614 ? 16.511 17.610 -33.254 1.00 90.94 614 SER A N 1
ATOM 4724 C CA . SER A 1 614 ? 16.454 18.483 -34.434 1.00 90.94 614 SER A CA 1
ATOM 4725 C C . SER A 1 614 ? 17.557 18.107 -35.424 1.00 90.94 614 SER A C 1
ATOM 4727 O O . SER A 1 614 ? 18.728 18.090 -35.050 1.00 90.94 614 SER A O 1
ATOM 4729 N N . ILE A 1 615 ? 17.202 17.800 -36.677 1.00 84.94 615 ILE A N 1
ATOM 4730 C CA . ILE A 1 615 ? 18.159 17.435 -37.732 1.00 84.94 615 ILE A CA 1
ATOM 4731 C C . ILE A 1 615 ? 17.809 18.163 -39.036 1.00 84.94 615 ILE A C 1
ATOM 4733 O O . ILE A 1 615 ? 16.703 18.045 -39.565 1.00 84.94 615 ILE A O 1
ATOM 4737 N N . ASN A 1 616 ? 18.776 18.900 -39.581 1.00 80.44 616 ASN A N 1
ATOM 4738 C CA . ASN A 1 616 ? 18.595 19.681 -40.803 1.00 80.44 616 ASN A CA 1
ATOM 4739 C C . ASN A 1 616 ? 18.565 18.795 -42.058 1.00 80.44 616 ASN A C 1
ATOM 4741 O O . ASN A 1 616 ? 19.361 17.870 -42.200 1.00 80.44 616 ASN A O 1
ATOM 4745 N N . GLY A 1 617 ? 17.687 19.132 -43.008 1.00 71.88 617 GLY A N 1
ATOM 4746 C CA . GLY A 1 617 ? 17.658 18.510 -44.339 1.00 71.88 617 GLY A CA 1
ATOM 4747 C C . GLY A 1 617 ? 16.949 17.153 -44.427 1.00 71.88 617 GLY A C 1
ATOM 4748 O O . GLY A 1 617 ? 16.982 16.541 -45.491 1.00 71.88 617 GLY A O 1
ATOM 4749 N N . ILE A 1 618 ? 16.293 16.696 -43.355 1.00 78.19 618 ILE A N 1
ATOM 4750 C CA . ILE A 1 618 ? 15.496 15.460 -43.340 1.00 78.19 618 ILE A CA 1
ATOM 4751 C C . ILE A 1 618 ? 14.026 15.784 -43.608 1.00 78.19 618 ILE A C 1
ATOM 4753 O O . ILE A 1 618 ? 13.439 16.653 -42.960 1.00 78.19 618 ILE A O 1
ATOM 4757 N N . LYS A 1 619 ? 13.393 15.045 -44.528 1.00 82.19 619 LYS A N 1
ATOM 4758 C CA . LYS A 1 619 ? 11.938 15.106 -44.711 1.00 82.19 619 LYS A CA 1
ATOM 4759 C C . LYS A 1 619 ? 11.254 14.411 -43.531 1.00 82.19 619 LYS A C 1
ATOM 4761 O O . LYS A 1 619 ? 11.150 13.193 -43.491 1.00 82.19 619 LYS A O 1
ATOM 4766 N N . ASN A 1 620 ? 10.780 15.201 -42.575 1.00 86.94 620 ASN A N 1
ATOM 4767 C CA . ASN A 1 620 ? 10.246 14.742 -41.289 1.00 86.94 620 ASN A CA 1
ATOM 4768 C C . ASN A 1 620 ? 8.713 14.795 -41.181 1.00 86.94 620 ASN A C 1
ATOM 4770 O O . ASN A 1 620 ? 8.173 14.441 -40.135 1.00 86.94 620 ASN A O 1
ATOM 4774 N N . LYS A 1 621 ? 8.007 15.252 -42.224 1.00 89.94 621 LYS A N 1
ATOM 4775 C CA . LYS A 1 621 ? 6.541 15.338 -42.255 1.00 89.94 621 LYS A CA 1
ATOM 4776 C C . LYS A 1 621 ? 5.939 14.724 -43.518 1.00 89.94 621 LYS A C 1
ATOM 4778 O O . LYS A 1 621 ? 6.494 14.837 -44.612 1.00 89.94 621 LYS A O 1
ATOM 4783 N N . SER A 1 622 ? 4.754 14.141 -43.362 1.00 85.88 622 SER A N 1
ATOM 4784 C CA . SER A 1 622 ? 3.875 13.666 -44.434 1.00 85.88 622 SER A CA 1
ATOM 4785 C C . SER A 1 622 ? 2.439 14.094 -44.124 1.00 85.88 622 SER A C 1
ATOM 4787 O O . SER A 1 622 ? 1.960 13.872 -43.015 1.00 85.88 622 SER A O 1
ATOM 4789 N N . ASN A 1 623 ? 1.755 14.756 -45.067 1.00 82.69 623 ASN A N 1
ATOM 4790 C CA . ASN A 1 623 ? 0.397 15.295 -44.875 1.00 82.69 623 ASN A CA 1
ATOM 4791 C C . ASN A 1 623 ? 0.227 16.098 -43.566 1.00 82.69 623 ASN A C 1
ATOM 4793 O O . ASN A 1 623 ? -0.721 15.890 -42.813 1.00 82.69 623 ASN A O 1
ATOM 4797 N N . ASN A 1 624 ? 1.180 16.992 -43.276 1.00 84.62 624 ASN A N 1
ATOM 4798 C CA . ASN A 1 624 ? 1.230 17.828 -42.068 1.00 84.62 624 ASN A CA 1
ATOM 4799 C C . ASN A 1 624 ? 1.384 17.077 -40.721 1.00 84.62 624 ASN A C 1
ATOM 4801 O O . ASN A 1 624 ? 1.362 17.709 -39.667 1.00 84.62 624 ASN A O 1
ATOM 4805 N N . ARG A 1 625 ? 1.601 15.756 -40.736 1.00 90.38 625 ARG A N 1
ATOM 4806 C CA . ARG A 1 625 ? 1.942 14.944 -39.554 1.00 90.38 625 ARG A CA 1
ATOM 4807 C C . ARG A 1 625 ? 3.432 14.634 -39.548 1.00 90.38 625 ARG A C 1
ATOM 4809 O O . ARG A 1 625 ? 4.016 14.457 -40.616 1.00 90.38 625 ARG A O 1
ATOM 4816 N N . TYR A 1 626 ? 4.047 14.572 -38.371 1.00 94.06 626 TYR A N 1
ATOM 4817 C CA . TYR A 1 626 ? 5.446 14.149 -38.263 1.00 94.06 626 TYR A CA 1
ATOM 4818 C C . TYR A 1 626 ? 5.574 12.656 -38.578 1.00 94.06 626 TYR A C 1
ATOM 4820 O O . TYR A 1 626 ? 4.677 11.879 -38.275 1.00 94.06 626 TYR A O 1
ATOM 4828 N N . ILE A 1 627 ? 6.674 12.250 -39.198 1.00 92.69 627 ILE A N 1
ATOM 4829 C CA . ILE A 1 627 ? 6.981 10.841 -39.454 1.00 92.69 627 ILE A CA 1
ATOM 4830 C C . ILE A 1 627 ? 7.685 10.280 -38.217 1.00 92.69 627 ILE A C 1
ATOM 4832 O O . ILE A 1 627 ? 8.593 10.919 -37.681 1.00 92.69 627 ILE A O 1
ATOM 4836 N N . LEU A 1 628 ? 7.261 9.101 -37.767 1.00 93.75 628 LEU A N 1
ATOM 4837 C CA . LEU A 1 628 ? 7.937 8.339 -36.725 1.00 93.75 628 LEU A CA 1
ATOM 4838 C C . LEU A 1 628 ? 8.815 7.267 -37.372 1.00 93.75 628 LEU A C 1
ATOM 4840 O O . LEU A 1 628 ? 8.314 6.282 -37.912 1.00 93.75 628 LEU A O 1
ATOM 4844 N N . PHE A 1 629 ? 10.127 7.465 -37.304 1.00 90.19 629 PHE A N 1
ATOM 4845 C CA . PHE A 1 629 ? 11.118 6.509 -37.794 1.00 90.19 629 PHE A CA 1
ATOM 4846 C C . PHE A 1 629 ? 11.286 5.342 -36.805 1.00 90.19 629 PHE A C 1
ATOM 4848 O O . PHE A 1 629 ? 11.005 5.476 -35.613 1.00 90.19 629 PHE A O 1
ATOM 4855 N N . LYS A 1 630 ? 11.765 4.181 -37.257 1.00 87.62 630 LYS A N 1
ATOM 4856 C CA . LYS A 1 630 ? 12.027 3.028 -36.377 1.00 87.62 630 LYS A CA 1
ATOM 4857 C C . LYS A 1 630 ? 13.268 3.237 -35.517 1.00 87.62 630 LYS A C 1
ATOM 4859 O O . LYS A 1 630 ? 13.337 2.684 -34.429 1.00 87.62 630 LYS A O 1
ATOM 4864 N N . SER A 1 631 ? 14.242 4.011 -36.000 1.00 86.06 631 SER A N 1
ATOM 4865 C CA . SER A 1 631 ? 15.468 4.343 -35.269 1.00 86.06 631 SER A CA 1
ATOM 4866 C C . SER A 1 631 ? 16.062 5.682 -35.715 1.00 86.06 631 SER A C 1
ATOM 4868 O O . SER A 1 631 ? 15.721 6.210 -36.778 1.00 86.06 631 SER A O 1
ATOM 4870 N N . LEU A 1 632 ? 16.997 6.219 -34.922 1.00 84.06 632 LEU A N 1
ATOM 4871 C CA . LEU A 1 632 ? 17.765 7.416 -35.283 1.00 84.06 632 LEU A CA 1
ATOM 4872 C C . LEU A 1 632 ? 18.557 7.222 -36.586 1.00 84.06 632 LEU A C 1
ATOM 4874 O O . LEU A 1 632 ? 18.690 8.153 -37.380 1.00 84.06 632 LEU A O 1
ATOM 4878 N N . ASP A 1 633 ? 19.085 6.022 -36.815 1.00 77.75 633 ASP A N 1
ATOM 4879 C CA . ASP A 1 633 ? 19.830 5.723 -38.034 1.00 77.75 633 ASP A CA 1
ATOM 4880 C C . ASP A 1 633 ? 18.918 5.715 -39.259 1.00 77.75 633 ASP A C 1
ATOM 4882 O O . ASP A 1 633 ? 19.285 6.273 -40.288 1.00 77.75 633 ASP A O 1
ATOM 4886 N N . GLU A 1 634 ? 17.706 5.166 -39.154 1.00 78.19 634 GLU A N 1
ATOM 4887 C CA . GLU A 1 634 ? 16.725 5.232 -40.242 1.00 78.19 634 GLU A CA 1
ATOM 4888 C C . GLU A 1 634 ? 16.293 6.675 -40.530 1.00 78.19 634 GLU A C 1
ATOM 4890 O O . GLU A 1 634 ? 16.225 7.075 -41.692 1.00 78.19 634 GLU A O 1
ATOM 4895 N N . ALA A 1 635 ? 16.086 7.478 -39.484 1.00 79.50 635 ALA A N 1
ATOM 4896 C CA . ALA A 1 635 ? 15.836 8.909 -39.614 1.00 79.50 635 ALA A CA 1
ATOM 4897 C C . ALA A 1 635 ? 16.942 9.606 -40.425 1.00 79.50 635 ALA A C 1
ATOM 4899 O O . ALA A 1 635 ? 16.648 10.294 -41.401 1.00 79.50 635 ALA A O 1
ATOM 4900 N N . LYS A 1 636 ? 18.219 9.383 -40.080 1.00 74.56 636 LYS A N 1
ATOM 4901 C CA . LYS A 1 636 ? 19.376 9.946 -40.807 1.00 74.56 636 LYS A CA 1
ATOM 4902 C C . LYS A 1 636 ? 19.480 9.449 -42.247 1.00 74.56 636 LYS A C 1
ATOM 4904 O O . LYS A 1 636 ? 19.974 10.174 -43.109 1.00 74.56 636 LYS A O 1
ATOM 4909 N N . LEU A 1 637 ? 19.023 8.225 -42.508 1.00 66.06 637 LEU A N 1
ATOM 4910 C CA . LEU A 1 637 ? 18.960 7.661 -43.850 1.00 66.06 637 LEU A CA 1
ATOM 4911 C C . LEU A 1 637 ? 17.850 8.284 -44.693 1.00 66.06 637 LEU A C 1
ATOM 4913 O O . LEU A 1 637 ? 17.928 8.189 -45.900 1.00 66.06 637 LEU A O 1
ATOM 4917 N N . TYR A 1 638 ? 16.877 9.006 -44.141 1.00 66.12 638 TYR A N 1
ATOM 4918 C CA . TYR A 1 638 ? 15.858 9.712 -44.933 1.00 66.12 638 TYR A CA 1
ATOM 4919 C C . TYR A 1 638 ? 16.365 11.008 -45.617 1.00 66.12 638 TYR A C 1
ATOM 4921 O O . TYR A 1 638 ? 15.588 11.925 -45.901 1.00 66.12 638 TYR A O 1
ATOM 4929 N N . GLY A 1 639 ? 17.679 11.091 -45.865 1.00 62.91 639 GLY A N 1
ATOM 4930 C CA . GLY A 1 639 ? 18.344 12.124 -46.660 1.00 62.91 639 GLY A CA 1
ATOM 4931 C C . GLY A 1 639 ? 18.116 11.972 -48.172 1.00 62.91 639 GLY A C 1
ATOM 4932 O O . GLY A 1 639 ? 17.302 11.173 -48.633 1.00 62.91 639 GLY A O 1
ATOM 4933 N N . GLU A 1 640 ? 18.833 12.758 -48.978 1.00 71.44 640 GLU A N 1
ATOM 4934 C CA . GLU A 1 640 ? 18.693 12.732 -50.443 1.00 71.44 640 GLU A CA 1
ATOM 4935 C C . GLU A 1 640 ? 19.234 11.426 -51.041 1.00 71.44 640 GLU A C 1
ATOM 4937 O O . GLU A 1 640 ? 20.355 11.000 -50.750 1.00 71.44 640 GLU A O 1
ATOM 4942 N N . GLN A 1 641 ? 18.423 10.806 -51.901 1.00 85.38 641 GLN A N 1
ATOM 4943 C CA . GLN A 1 641 ? 18.772 9.582 -52.615 1.00 85.38 641 GLN A CA 1
ATOM 4944 C C . GLN A 1 641 ? 19.548 9.887 -53.893 1.00 85.38 641 GLN A C 1
ATOM 4946 O O . GLN A 1 641 ? 19.167 10.765 -54.674 1.00 85.38 641 GLN A O 1
ATOM 4951 N N . ILE A 1 642 ? 20.593 9.099 -54.113 1.00 91.19 642 ILE A N 1
ATOM 4952 C CA . ILE A 1 642 ? 21.277 8.950 -55.391 1.00 91.19 642 ILE A CA 1
ATOM 4953 C C . ILE A 1 642 ? 21.102 7.512 -55.887 1.00 91.19 642 ILE A C 1
ATOM 4955 O O . ILE A 1 642 ? 20.903 6.586 -55.098 1.00 91.19 642 ILE A O 1
ATOM 4959 N N . THR A 1 643 ? 21.205 7.321 -57.192 1.00 94.88 643 THR A N 1
ATOM 4960 C CA . THR A 1 643 ? 21.136 6.025 -57.859 1.00 94.88 643 THR A CA 1
ATOM 4961 C C . THR A 1 643 ? 22.460 5.786 -58.567 1.00 94.88 643 THR A C 1
ATOM 4963 O O . THR A 1 643 ? 22.888 6.598 -59.387 1.00 94.88 643 THR A O 1
ATOM 4966 N N . LEU A 1 644 ? 23.115 4.683 -58.225 1.00 95.06 644 LEU A N 1
ATOM 4967 C CA . LEU A 1 644 ? 24.314 4.192 -58.883 1.00 95.06 644 LEU A CA 1
ATOM 4968 C C . LEU A 1 644 ? 23.904 3.049 -59.815 1.00 95.06 644 LEU A C 1
ATOM 4970 O O . LEU A 1 644 ? 23.271 2.091 -59.373 1.00 95.06 644 LEU A O 1
ATOM 4974 N N . THR A 1 645 ? 24.261 3.149 -61.088 1.00 95.12 645 THR A N 1
ATOM 4975 C CA . THR A 1 645 ? 23.983 2.118 -62.094 1.00 95.12 645 THR A CA 1
ATOM 4976 C C . THR A 1 645 ? 25.224 1.265 -62.294 1.00 95.12 645 THR A C 1
ATOM 4978 O O . THR A 1 645 ? 26.336 1.796 -62.382 1.00 95.12 645 THR A O 1
ATOM 4981 N N . SER A 1 646 ? 25.059 -0.053 -62.353 1.00 92.81 646 SER A N 1
ATOM 4982 C CA . SER A 1 646 ? 26.172 -0.982 -62.546 1.00 92.81 646 SER A CA 1
ATOM 4983 C C . SER A 1 646 ? 25.738 -2.217 -63.338 1.00 92.81 646 SER A C 1
ATOM 4985 O O . SER A 1 646 ? 24.589 -2.614 -63.186 1.00 92.81 646 SER A O 1
ATOM 4987 N N . PRO A 1 647 ? 26.606 -2.851 -64.149 1.00 89.06 647 PRO A N 1
ATOM 4988 C CA . PRO A 1 647 ? 26.247 -4.076 -64.876 1.00 89.06 647 PRO A CA 1
ATOM 4989 C C . PRO A 1 647 ? 25.822 -5.229 -63.954 1.00 89.06 647 PRO A C 1
ATOM 4991 O O . PRO A 1 647 ? 24.944 -6.010 -64.291 1.00 89.06 647 PRO A O 1
ATOM 4994 N N . GLU A 1 648 ? 26.409 -5.311 -62.757 1.00 85.38 648 GLU A N 1
ATOM 4995 C CA . GLU A 1 648 ? 26.118 -6.347 -61.767 1.00 85.38 648 GLU A CA 1
ATOM 4996 C C . GLU A 1 648 ? 26.034 -5.746 -60.359 1.00 85.38 648 GLU A C 1
ATOM 4998 O O . GLU A 1 648 ? 26.455 -4.616 -60.111 1.00 85.38 648 GLU A O 1
ATOM 5003 N N . SER A 1 649 ? 25.533 -6.518 -59.390 1.00 85.25 649 SER A N 1
ATOM 5004 C CA . SER A 1 649 ? 25.494 -6.073 -57.992 1.00 85.25 649 SER A CA 1
ATOM 5005 C C . SER A 1 649 ? 26.877 -6.040 -57.346 1.00 85.25 649 SER A C 1
ATOM 5007 O O . SER A 1 649 ? 27.058 -5.342 -56.355 1.00 85.25 649 SER A O 1
ATOM 5009 N N . TYR A 1 650 ? 27.840 -6.816 -57.859 1.00 83.75 650 TYR A N 1
ATOM 5010 C CA . TYR A 1 650 ? 29.196 -6.954 -57.316 1.00 83.75 650 TYR A CA 1
ATOM 5011 C C . TYR A 1 650 ? 29.250 -7.210 -55.794 1.00 83.75 650 TYR A C 1
ATOM 5013 O O . TYR A 1 650 ? 30.188 -6.798 -55.110 1.00 83.75 650 TYR A O 1
ATOM 5021 N N . GLY A 1 651 ? 28.235 -7.892 -55.250 1.00 81.62 651 GLY A N 1
ATOM 5022 C CA . GLY A 1 651 ? 28.111 -8.176 -53.816 1.00 81.62 651 GLY A CA 1
ATOM 5023 C C . GLY A 1 651 ? 27.675 -6.981 -52.958 1.00 81.62 651 GLY A C 1
ATOM 5024 O O . GLY A 1 651 ? 27.649 -7.093 -51.734 1.00 81.62 651 GLY A O 1
ATOM 5025 N N . ILE A 1 652 ? 27.331 -5.843 -53.566 1.00 88.38 652 ILE A N 1
ATOM 5026 C CA . ILE A 1 652 ? 26.736 -4.694 -52.882 1.00 88.38 652 ILE A CA 1
ATOM 5027 C C . ILE A 1 652 ? 25.336 -5.080 -52.393 1.00 88.38 652 ILE A C 1
ATOM 5029 O O . ILE A 1 652 ? 24.513 -5.589 -53.153 1.00 88.38 652 ILE A O 1
ATOM 5033 N N . THR A 1 653 ? 25.048 -4.807 -51.121 1.00 88.06 653 THR A N 1
ATOM 5034 C CA . THR A 1 653 ? 23.759 -5.105 -50.487 1.00 88.06 653 THR A CA 1
ATOM 5035 C C . THR A 1 653 ? 23.197 -3.872 -49.786 1.00 88.06 653 THR A C 1
ATOM 5037 O O . THR A 1 653 ? 23.880 -2.863 -49.588 1.00 88.06 653 THR A O 1
ATOM 5040 N N . LYS A 1 654 ? 21.936 -3.946 -49.344 1.00 85.94 654 LYS A N 1
ATOM 5041 C CA . LYS A 1 654 ? 21.378 -2.945 -48.426 1.00 85.94 654 LYS A CA 1
ATOM 5042 C C . LYS A 1 654 ? 22.293 -2.802 -47.202 1.00 85.94 654 LYS A C 1
ATOM 5044 O O . LYS A 1 654 ? 22.660 -3.797 -46.584 1.00 85.94 654 LYS A O 1
ATOM 5049 N N . GLY A 1 655 ? 22.652 -1.566 -46.864 1.00 83.38 655 GLY A N 1
ATOM 5050 C CA . GLY A 1 655 ? 23.555 -1.235 -45.763 1.00 83.38 655 GLY A CA 1
ATOM 5051 C C . GLY A 1 655 ? 25.026 -1.056 -46.151 1.00 83.38 655 GLY A C 1
ATOM 5052 O O . GLY A 1 655 ? 25.770 -0.516 -45.333 1.00 83.38 655 GLY A O 1
ATOM 5053 N N . THR A 1 656 ? 25.448 -1.427 -47.369 1.00 89.31 656 THR A N 1
ATOM 5054 C CA . THR A 1 656 ? 26.819 -1.182 -47.844 1.00 89.31 656 THR A CA 1
ATOM 5055 C C . THR A 1 656 ? 27.172 0.305 -47.741 1.00 89.31 656 THR A C 1
ATOM 5057 O O . THR A 1 656 ? 26.428 1.167 -48.212 1.00 89.31 656 THR A O 1
ATOM 5060 N N . SER A 1 657 ? 28.306 0.620 -47.113 1.00 90.62 657 SER A N 1
ATOM 5061 C CA . SER A 1 657 ? 28.746 2.003 -46.916 1.00 90.62 657 SER A CA 1
ATOM 5062 C C . SER A 1 657 ? 29.368 2.599 -48.180 1.00 90.62 657 SER A C 1
ATOM 5064 O O . SER A 1 657 ? 30.193 1.960 -48.836 1.00 90.62 657 SER A O 1
ATOM 5066 N N . ILE A 1 658 ? 29.036 3.864 -48.442 1.00 92.56 658 ILE A N 1
ATOM 5067 C CA . ILE A 1 658 ? 29.783 4.757 -49.332 1.00 92.56 658 ILE A CA 1
ATOM 5068 C C . ILE A 1 658 ? 30.794 5.512 -48.473 1.00 92.56 658 ILE A C 1
ATOM 5070 O O . ILE A 1 658 ? 30.416 6.117 -47.466 1.00 92.56 658 ILE A O 1
ATOM 5074 N N . GLN A 1 659 ? 32.068 5.475 -48.845 1.00 92.81 659 GLN A N 1
ATOM 5075 C CA . GLN A 1 659 ? 33.173 6.031 -48.078 1.00 92.81 659 GLN A CA 1
ATOM 5076 C C . GLN A 1 659 ? 33.983 7.036 -48.898 1.00 92.81 659 GLN A C 1
ATOM 5078 O O . GLN A 1 659 ? 34.145 6.886 -50.100 1.00 92.81 659 GLN A O 1
ATOM 5083 N N . PHE A 1 660 ? 34.507 8.064 -48.239 1.00 90.38 660 PHE A N 1
ATOM 5084 C CA . PHE A 1 660 ? 35.559 8.916 -48.782 1.00 90.38 660 PHE A CA 1
ATOM 5085 C C . PHE A 1 660 ? 36.773 8.804 -47.872 1.00 90.38 660 PHE A C 1
ATOM 5087 O O . PHE A 1 660 ? 36.698 9.171 -46.696 1.00 90.38 660 PHE A O 1
ATOM 5094 N N . LYS A 1 661 ? 37.888 8.281 -48.397 1.00 84.06 661 LYS A N 1
ATOM 5095 C CA . LYS A 1 661 ? 39.124 8.071 -47.617 1.00 84.06 661 LYS A CA 1
ATOM 5096 C C . LYS A 1 661 ? 38.861 7.283 -46.318 1.00 84.06 661 LYS A C 1
ATOM 5098 O O . LYS A 1 661 ? 39.443 7.578 -45.279 1.00 84.06 661 LYS A O 1
ATOM 5103 N N . GLY A 1 662 ? 37.961 6.297 -46.372 1.00 80.00 662 GLY A N 1
ATOM 5104 C CA . GLY A 1 662 ? 37.571 5.469 -45.222 1.00 80.00 662 GLY A CA 1
ATOM 5105 C C . GLY A 1 662 ? 36.512 6.063 -44.278 1.00 80.00 662 GLY A C 1
ATOM 5106 O O . GLY A 1 662 ? 36.072 5.370 -43.363 1.00 80.00 662 GLY A O 1
ATOM 5107 N N . VAL A 1 663 ? 36.055 7.304 -44.484 1.00 86.75 663 VAL A N 1
ATOM 5108 C CA . VAL A 1 663 ? 34.960 7.913 -43.704 1.00 86.75 663 VAL A CA 1
ATOM 5109 C C . VAL A 1 663 ? 33.627 7.627 -44.384 1.00 86.75 663 VAL A C 1
ATOM 5111 O O . VAL A 1 663 ? 33.493 7.888 -45.573 1.00 86.75 663 VAL A O 1
ATOM 5114 N N . THR A 1 664 ? 32.630 7.121 -43.651 1.00 89.06 664 THR A N 1
ATOM 5115 C CA . THR A 1 664 ? 31.299 6.846 -44.224 1.00 89.06 664 THR A CA 1
ATOM 5116 C C . THR A 1 664 ? 30.562 8.151 -44.516 1.00 89.06 664 THR A C 1
ATOM 5118 O O . THR A 1 664 ? 30.319 8.945 -43.613 1.00 89.06 664 THR A O 1
ATOM 5121 N N . VAL A 1 665 ? 30.190 8.343 -45.778 1.00 90.56 665 VAL A N 1
ATOM 5122 C CA . VAL A 1 665 ? 29.510 9.539 -46.297 1.00 90.56 665 VAL A CA 1
ATOM 5123 C C . VAL A 1 665 ? 28.117 9.236 -46.866 1.00 90.56 665 VAL A C 1
ATOM 5125 O O . VAL A 1 665 ? 27.348 10.146 -47.172 1.00 90.56 665 VAL A O 1
ATOM 5128 N N . GLY A 1 666 ? 27.769 7.955 -46.976 1.00 89.19 666 GLY A N 1
ATOM 5129 C CA . GLY A 1 666 ? 26.456 7.482 -47.398 1.00 89.19 666 GLY A CA 1
ATOM 5130 C C . GLY A 1 666 ? 26.295 5.982 -47.167 1.00 89.19 666 GLY A C 1
ATOM 5131 O O . GLY A 1 666 ? 27.248 5.302 -46.780 1.00 89.19 666 GLY A O 1
ATOM 5132 N N . LYS A 1 667 ? 25.094 5.453 -47.397 1.00 89.88 667 LYS A N 1
ATOM 5133 C CA . LYS A 1 667 ? 24.795 4.014 -47.307 1.00 89.88 667 LYS A CA 1
ATOM 5134 C C . LYS A 1 667 ? 23.792 3.593 -48.374 1.00 89.88 667 LYS A C 1
ATOM 5136 O O . LYS A 1 667 ? 22.845 4.320 -48.663 1.00 89.88 667 LYS A O 1
ATOM 5141 N N . VAL A 1 668 ? 23.971 2.392 -48.910 1.00 90.38 668 VAL A N 1
ATOM 5142 C CA . VAL A 1 668 ? 23.046 1.761 -49.857 1.00 90.38 668 VAL A CA 1
ATOM 5143 C C . VAL A 1 668 ? 21.727 1.428 -49.158 1.00 90.38 668 VAL A C 1
ATOM 5145 O O . VAL A 1 668 ? 21.710 0.811 -48.092 1.00 90.38 668 VAL A O 1
ATOM 5148 N N . SER A 1 669 ? 20.615 1.837 -49.760 1.00 85.44 669 SER A N 1
ATOM 5149 C CA . SER A 1 669 ? 19.256 1.649 -49.251 1.00 85.44 669 SER A CA 1
ATOM 5150 C C . SER A 1 669 ? 18.530 0.483 -49.911 1.00 85.44 669 SER A C 1
ATOM 5152 O O . SER A 1 669 ? 17.815 -0.255 -49.228 1.00 85.44 669 SER A O 1
ATOM 5154 N N . SER A 1 670 ? 18.743 0.290 -51.211 1.00 88.00 670 SER A N 1
ATOM 5155 C CA . SER A 1 670 ? 18.195 -0.815 -51.991 1.00 88.00 670 SER A CA 1
ATOM 5156 C C . SER A 1 670 ? 19.105 -1.163 -53.167 1.00 88.00 670 SER A C 1
ATOM 5158 O O . SER A 1 670 ? 19.854 -0.328 -53.671 1.00 88.00 670 SER A O 1
ATOM 5160 N N . VAL A 1 671 ? 19.023 -2.420 -53.594 1.00 91.81 671 VAL A N 1
ATOM 5161 C CA . VAL A 1 671 ? 19.682 -2.948 -54.790 1.00 91.81 671 VAL A CA 1
ATOM 5162 C C . VAL A 1 671 ? 18.609 -3.710 -55.548 1.00 91.81 671 VAL A C 1
ATOM 5164 O O . VAL A 1 671 ? 18.056 -4.669 -55.010 1.00 91.81 671 VAL A O 1
ATOM 5167 N N . LEU A 1 672 ? 18.256 -3.236 -56.738 1.00 92.12 672 LEU A N 1
ATOM 5168 C CA . LEU A 1 672 ? 17.178 -3.795 -57.548 1.00 92.12 672 LEU A CA 1
ATOM 5169 C C . LEU A 1 672 ? 17.693 -4.083 -58.963 1.00 92.12 672 LEU A C 1
ATOM 5171 O O . LEU A 1 672 ? 18.436 -3.261 -59.501 1.00 92.12 672 LEU A O 1
ATOM 5175 N N . PRO A 1 673 ? 17.315 -5.215 -59.577 1.00 92.56 673 PRO A N 1
ATOM 5176 C CA . PRO A 1 673 ? 17.586 -5.442 -60.990 1.00 92.56 673 PRO A CA 1
ATOM 5177 C C . PRO A 1 673 ? 16.727 -4.504 -61.847 1.00 92.56 673 PRO A C 1
ATOM 5179 O O . PRO A 1 673 ? 15.535 -4.333 -61.580 1.00 92.56 673 PRO A O 1
ATOM 5182 N N . ASP A 1 674 ? 17.315 -3.932 -62.892 1.00 92.31 674 ASP A N 1
ATOM 5183 C CA . ASP A 1 674 ? 16.590 -3.278 -63.978 1.00 92.31 674 ASP A CA 1
ATOM 5184 C C . ASP A 1 674 ? 16.675 -4.153 -65.227 1.00 92.31 674 ASP A C 1
ATOM 5186 O O . ASP A 1 674 ? 17.599 -4.068 -66.038 1.00 92.31 674 ASP A O 1
ATOM 5190 N N . PHE A 1 675 ? 15.665 -5.009 -65.372 1.00 90.00 675 PHE A N 1
ATOM 5191 C CA . PHE A 1 675 ? 15.542 -5.933 -66.497 1.00 90.00 675 PHE A CA 1
ATOM 5192 C C . PHE A 1 675 ? 15.404 -5.226 -67.854 1.00 90.00 675 PHE A C 1
ATOM 5194 O O . PHE A 1 675 ? 15.591 -5.868 -68.882 1.00 90.00 675 PHE A O 1
ATOM 5201 N N . SER A 1 676 ? 15.073 -3.929 -67.880 1.00 92.06 676 SER A N 1
ATOM 5202 C CA . SER A 1 676 ? 14.888 -3.181 -69.132 1.00 92.06 676 SER A CA 1
ATOM 5203 C C . SER A 1 676 ? 16.218 -2.749 -69.747 1.00 92.06 676 SER A C 1
ATOM 5205 O O . SER A 1 676 ? 16.313 -2.614 -70.964 1.00 92.06 676 SER A O 1
ATOM 5207 N N . HIS A 1 677 ? 17.235 -2.526 -68.913 1.00 89.19 677 HIS A N 1
ATOM 5208 C CA . HIS A 1 677 ? 18.535 -1.986 -69.318 1.00 89.19 677 HIS A CA 1
ATOM 5209 C C . HIS A 1 677 ? 19.706 -2.931 -69.003 1.00 89.19 677 HIS A C 1
ATOM 5211 O O . HIS A 1 677 ? 20.854 -2.489 -69.044 1.00 89.19 677 HIS A O 1
ATOM 5217 N N . ASP A 1 678 ? 19.408 -4.194 -68.672 1.00 90.69 678 ASP A N 1
ATOM 5218 C CA . ASP A 1 678 ? 20.369 -5.250 -68.314 1.00 90.69 678 ASP A CA 1
ATOM 5219 C C . ASP A 1 678 ? 21.427 -4.776 -67.302 1.00 90.69 678 ASP A C 1
ATOM 5221 O O . ASP A 1 678 ? 22.636 -4.911 -67.487 1.00 90.69 678 ASP A O 1
ATOM 5225 N N . ASN A 1 679 ? 20.959 -4.106 -66.247 1.00 92.75 679 ASN A N 1
ATOM 5226 C CA . ASN A 1 679 ? 21.823 -3.555 -65.213 1.00 92.75 679 ASN A CA 1
ATOM 5227 C C . ASN A 1 679 ? 21.173 -3.647 -63.825 1.00 92.75 679 ASN A C 1
ATOM 5229 O O . ASN A 1 679 ? 20.048 -4.119 -63.644 1.00 92.75 679 ASN A O 1
ATOM 5233 N N . VAL A 1 680 ? 21.917 -3.214 -62.814 1.00 93.19 680 VAL A N 1
ATOM 5234 C CA . VAL A 1 680 ? 21.496 -3.159 -61.419 1.00 93.19 680 VAL A CA 1
ATOM 5235 C C . VAL A 1 680 ? 21.441 -1.703 -60.967 1.00 93.19 680 VAL A C 1
ATOM 5237 O O . VAL A 1 680 ? 22.422 -0.960 -61.065 1.00 93.19 680 VAL A O 1
ATOM 5240 N N . LEU A 1 681 ? 20.292 -1.317 -60.411 1.00 95.56 681 LEU A N 1
ATOM 5241 C CA . LEU A 1 681 ? 20.061 -0.017 -59.797 1.00 95.56 681 LEU A CA 1
ATOM 5242 C C . LEU A 1 681 ? 20.332 -0.104 -58.297 1.00 95.56 681 LEU A C 1
ATOM 5244 O O . LEU A 1 681 ? 19.600 -0.738 -57.531 1.00 95.56 681 LEU A O 1
ATOM 5248 N N . ILE A 1 682 ? 21.387 0.575 -57.866 1.00 95.00 682 ILE A N 1
ATOM 5249 C CA . ILE A 1 682 ? 21.793 0.667 -56.467 1.00 95.00 682 ILE A CA 1
ATOM 5250 C C . ILE A 1 682 ? 21.356 2.038 -55.962 1.00 95.00 682 ILE A C 1
ATOM 5252 O O . ILE A 1 682 ? 21.968 3.058 -56.275 1.00 95.00 682 ILE A O 1
ATOM 5256 N N . THR A 1 683 ? 20.288 2.083 -55.172 1.00 93.56 683 THR A N 1
ATOM 5257 C CA . THR A 1 683 ? 19.866 3.333 -54.530 1.00 93.56 683 THR A CA 1
ATOM 5258 C C . THR A 1 683 ? 20.638 3.496 -53.233 1.00 93.56 683 THR A C 1
ATOM 5260 O O . THR A 1 683 ? 20.741 2.564 -52.435 1.00 93.56 683 THR A O 1
ATOM 5263 N N . ALA A 1 684 ? 21.188 4.682 -53.004 1.00 91.19 684 ALA A N 1
ATOM 5264 C CA . ALA A 1 684 ? 21.932 5.001 -51.801 1.00 91.19 684 ALA A CA 1
ATOM 5265 C C . ALA A 1 684 ? 21.545 6.373 -51.263 1.00 91.19 684 ALA A C 1
ATOM 5267 O O . ALA A 1 684 ? 21.234 7.296 -52.013 1.00 91.19 684 ALA A O 1
ATOM 5268 N N . TYR A 1 685 ? 21.590 6.508 -49.946 1.00 87.69 685 TYR A N 1
ATOM 5269 C CA . TYR A 1 685 ? 21.433 7.787 -49.279 1.00 87.69 685 TYR A CA 1
ATOM 5270 C C . TYR A 1 685 ? 22.793 8.419 -49.055 1.00 87.69 685 TYR A C 1
ATOM 5272 O O . TYR A 1 685 ? 23.721 7.771 -48.562 1.00 87.69 685 TYR A O 1
ATOM 5280 N N . VAL A 1 686 ? 22.882 9.703 -49.375 1.00 87.31 686 VAL A N 1
ATOM 5281 C CA . VAL A 1 686 ? 24.014 10.547 -49.009 1.00 87.31 686 VAL A CA 1
ATOM 5282 C C . VAL A 1 686 ? 23.663 11.284 -47.725 1.00 87.31 686 VAL A C 1
ATOM 5284 O O . VAL A 1 686 ? 22.581 11.865 -47.616 1.00 87.31 686 VAL A O 1
ATOM 5287 N N . LEU A 1 687 ? 24.578 11.269 -46.752 1.00 84.38 687 LEU A N 1
ATOM 5288 C CA . LEU A 1 687 ? 24.382 12.021 -45.516 1.00 84.38 687 LEU A CA 1
ATOM 5289 C C . LEU A 1 687 ? 24.252 13.527 -45.838 1.00 84.38 687 LEU A C 1
ATOM 5291 O O . LEU A 1 687 ? 25.024 14.035 -46.667 1.00 84.38 687 LEU A O 1
ATOM 5295 N N . PRO A 1 688 ? 23.295 14.251 -45.221 1.00 76.81 688 PRO A N 1
ATOM 5296 C CA . PRO A 1 688 ? 22.987 15.641 -45.568 1.00 76.81 688 PRO A CA 1
ATOM 5297 C C . PRO A 1 688 ? 24.204 16.577 -45.591 1.00 76.81 688 PRO A C 1
ATOM 5299 O O . PRO A 1 688 ? 24.321 17.413 -46.487 1.00 76.81 688 PRO A O 1
ATOM 5302 N N . GLU A 1 689 ? 25.143 16.403 -44.661 1.00 81.31 689 GLU A N 1
ATOM 5303 C CA . GLU A 1 689 ? 26.364 17.203 -44.534 1.00 81.31 689 GLU A CA 1
ATOM 5304 C C . GLU A 1 689 ? 27.350 17.045 -45.708 1.00 81.31 689 GLU A C 1
ATOM 5306 O O . GLU A 1 689 ? 28.157 17.944 -45.960 1.00 81.31 689 GLU A O 1
ATOM 5311 N N . PHE A 1 690 ? 27.282 15.939 -46.460 1.00 86.56 690 PHE A N 1
ATOM 5312 C CA . PHE A 1 690 ? 28.187 15.659 -47.584 1.00 86.56 690 PHE A CA 1
ATOM 5313 C C . PHE A 1 690 ? 27.535 15.845 -48.955 1.00 86.56 690 PHE A C 1
ATOM 5315 O O . PHE A 1 690 ? 28.247 15.871 -49.964 1.00 86.56 690 PHE A O 1
ATOM 5322 N N . ARG A 1 691 ? 26.211 16.041 -49.007 1.00 82.12 691 ARG A N 1
ATOM 5323 C CA . ARG A 1 691 ? 25.428 16.221 -50.242 1.00 82.12 691 ARG A CA 1
ATOM 5324 C C . ARG A 1 691 ? 26.103 17.164 -51.240 1.00 82.12 691 ARG A C 1
ATOM 5326 O O . ARG A 1 691 ? 26.280 16.805 -52.399 1.00 82.12 691 ARG A O 1
ATOM 5333 N N . GLY A 1 692 ? 26.513 18.346 -50.780 1.00 82.62 692 GLY A N 1
ATOM 5334 C CA . GLY A 1 692 ? 27.114 19.388 -51.619 1.00 82.62 692 GLY A CA 1
ATOM 5335 C C . GLY A 1 692 ? 28.541 19.106 -52.101 1.00 82.62 692 GLY A C 1
ATOM 5336 O O . GLY A 1 692 ? 29.142 19.984 -52.703 1.00 82.62 692 GLY A O 1
ATOM 5337 N N . LYS A 1 693 ? 29.111 17.931 -51.805 1.00 86.50 693 LYS A N 1
ATOM 5338 C CA . LYS A 1 693 ? 30.488 17.561 -52.178 1.00 86.50 693 LYS A CA 1
ATOM 5339 C C . LYS A 1 693 ? 30.574 16.243 -52.945 1.00 86.50 693 LYS A C 1
ATOM 5341 O O . LYS A 1 693 ? 31.443 16.100 -53.802 1.00 86.50 693 LYS A O 1
ATOM 5346 N N . ILE A 1 694 ? 29.710 15.276 -52.626 1.00 88.00 694 ILE A N 1
ATOM 5347 C CA . ILE A 1 694 ? 29.822 13.911 -53.168 1.00 88.00 694 ILE A CA 1
ATOM 5348 C C . ILE A 1 694 ? 28.729 13.527 -54.166 1.00 88.00 694 ILE A C 1
ATOM 5350 O O . ILE A 1 694 ? 28.853 12.495 -54.810 1.00 88.00 694 ILE A O 1
ATOM 5354 N N . ALA A 1 695 ? 27.678 14.334 -54.302 1.00 89.50 695 ALA A N 1
ATOM 5355 C CA . ALA A 1 695 ? 26.610 14.122 -55.278 1.00 89.50 695 ALA A CA 1
ATOM 5356 C C . ALA A 1 695 ? 26.636 15.220 -56.357 1.00 89.50 695 ALA A C 1
ATOM 5358 O O . ALA A 1 695 ? 25.618 15.843 -56.657 1.00 89.50 695 ALA A O 1
ATOM 5359 N N . LEU A 1 696 ? 27.823 15.501 -56.899 1.00 92.06 696 LEU A N 1
ATOM 5360 C CA . LEU A 1 696 ? 28.042 16.518 -57.931 1.00 92.06 696 LEU A CA 1
ATOM 5361 C C . LEU A 1 696 ? 28.336 15.852 -59.274 1.00 92.06 696 LEU A C 1
ATOM 5363 O O . LEU A 1 696 ? 28.851 14.742 -59.300 1.00 92.06 696 LEU A O 1
ATOM 5367 N N . LYS A 1 697 ? 28.053 16.527 -60.392 1.00 89.38 697 LYS A N 1
ATOM 5368 C CA . LYS A 1 697 ? 28.144 15.963 -61.753 1.00 89.38 697 LYS A CA 1
ATOM 5369 C C . LYS A 1 697 ? 29.424 15.166 -62.050 1.00 89.38 697 LYS A C 1
ATOM 5371 O O . LYS A 1 697 ? 29.346 14.166 -62.753 1.00 89.38 697 LYS A O 1
ATOM 5376 N N . SER A 1 698 ? 30.584 15.586 -61.538 1.00 87.31 698 SER A N 1
ATOM 5377 C CA . SER A 1 698 ? 31.862 14.889 -61.764 1.00 87.31 698 SER A CA 1
ATOM 5378 C C . SER A 1 698 ? 32.295 13.944 -60.629 1.00 87.31 698 SER A C 1
ATOM 5380 O O . SER A 1 698 ? 33.471 13.586 -60.549 1.00 87.31 698 SER A O 1
ATOM 5382 N N . SER A 1 699 ? 31.398 13.593 -59.704 1.00 93.19 699 SER A N 1
ATOM 5383 C CA . SER A 1 699 ? 31.682 12.635 -58.633 1.00 93.19 699 SER A CA 1
ATOM 5384 C C . SER A 1 699 ? 31.854 11.227 -59.202 1.00 93.19 699 SER A C 1
ATOM 5386 O O . SER A 1 699 ? 31.087 10.798 -60.062 1.00 93.19 699 SER A O 1
ATOM 5388 N N . TYR A 1 700 ? 32.865 10.508 -58.715 1.00 92.19 700 TYR A N 1
ATOM 5389 C CA . TYR A 1 700 ? 33.241 9.193 -59.235 1.00 92.19 700 TYR A CA 1
ATOM 5390 C C . TYR A 1 700 ? 33.128 8.135 -58.142 1.00 92.19 700 TYR A C 1
ATOM 5392 O O . TYR A 1 700 ? 33.765 8.269 -57.097 1.00 92.19 700 TYR A O 1
ATOM 5400 N N . PHE A 1 701 ? 32.338 7.090 -58.382 1.00 94.12 701 PHE A N 1
ATOM 5401 C CA . PHE A 1 701 ? 32.069 6.021 -57.421 1.00 94.12 701 PHE A CA 1
ATOM 5402 C C . PHE A 1 701 ? 32.684 4.714 -57.906 1.00 94.12 701 PHE A C 1
ATOM 5404 O O . PHE A 1 701 ? 32.478 4.331 -59.057 1.00 94.12 701 PHE A O 1
ATOM 5411 N N . TRP A 1 702 ? 33.403 4.005 -57.038 1.00 91.38 702 TRP A N 1
ATOM 5412 C CA . TRP A 1 702 ? 33.965 2.701 -57.381 1.00 91.38 702 TRP A CA 1
ATOM 5413 C C . TRP A 1 702 ? 33.957 1.721 -56.215 1.00 91.38 702 TRP A C 1
ATOM 5415 O O . TRP A 1 702 ? 33.841 2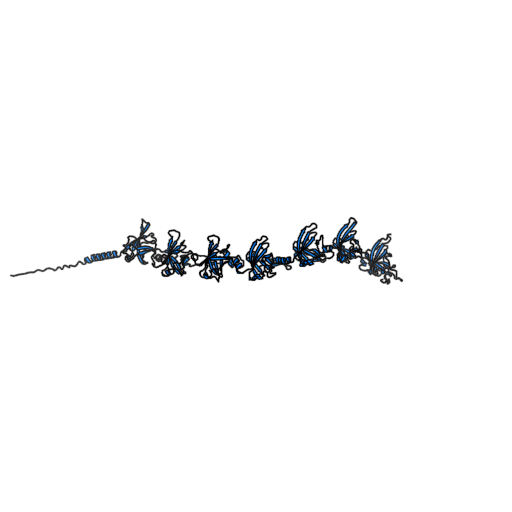.114 -55.058 1.00 91.38 702 TRP A O 1
ATOM 5425 N N . ILE A 1 703 ? 34.097 0.435 -56.515 1.00 87.94 703 ILE A N 1
ATOM 5426 C CA . ILE A 1 703 ? 34.134 -0.623 -55.506 1.00 87.94 703 ILE A CA 1
ATOM 5427 C C . ILE A 1 703 ? 35.566 -0.815 -55.003 1.00 87.94 703 ILE A C 1
ATOM 5429 O O . ILE A 1 703 ? 36.507 -0.999 -55.771 1.00 87.94 703 ILE A O 1
ATOM 5433 N N . LYS A 1 704 ? 35.741 -0.809 -53.683 1.00 76.56 704 LYS A N 1
ATOM 5434 C CA . LYS A 1 704 ? 36.996 -1.146 -53.010 1.00 76.56 704 LYS A CA 1
ATOM 5435 C C . LYS A 1 704 ? 36.880 -2.568 -52.470 1.00 76.56 704 LYS A C 1
ATOM 5437 O O . LYS A 1 704 ? 36.105 -2.793 -51.546 1.00 76.56 704 LYS A O 1
ATOM 5442 N N . GLY A 1 705 ? 37.644 -3.521 -53.014 1.00 61.66 705 GLY A N 1
ATOM 5443 C CA . GLY A 1 705 ? 37.704 -4.857 -52.399 1.00 61.66 705 GLY A CA 1
ATOM 5444 C C . GLY A 1 705 ? 37.911 -6.088 -53.281 1.00 61.66 705 GLY A C 1
ATOM 5445 O O . GLY A 1 705 ? 37.831 -7.186 -52.747 1.00 61.66 705 GLY A O 1
ATOM 5446 N N . LYS A 1 706 ? 38.225 -5.981 -54.577 1.00 54.53 706 LYS A N 1
ATOM 5447 C CA . LYS A 1 706 ? 38.756 -7.132 -55.333 1.00 54.53 706 LYS A CA 1
ATOM 5448 C C . LYS A 1 706 ? 40.203 -6.863 -55.734 1.00 54.53 706 LYS A C 1
ATOM 5450 O O . LYS A 1 706 ? 40.465 -6.377 -56.824 1.00 54.53 706 LYS A O 1
ATOM 5455 N N . SER A 1 707 ? 41.133 -7.125 -54.815 1.00 50.81 707 SER A N 1
ATOM 5456 C CA . SER A 1 707 ? 42.540 -7.318 -55.185 1.00 50.81 707 SER A CA 1
ATOM 5457 C C . SER A 1 707 ? 42.744 -8.802 -55.470 1.00 50.81 707 SER A C 1
ATOM 5459 O O . SER A 1 707 ? 42.381 -9.639 -54.645 1.00 50.81 707 SER A O 1
ATOM 5461 N N . GLU A 1 708 ? 43.304 -9.131 -56.632 1.00 50.41 708 GLU A N 1
ATOM 5462 C CA . GLU A 1 708 ? 43.650 -10.508 -57.016 1.00 50.41 708 GLU A CA 1
ATOM 5463 C C . GLU A 1 708 ? 44.921 -11.013 -56.297 1.00 50.41 708 GLU A C 1
ATOM 5465 O O . GLU A 1 708 ? 45.288 -12.179 -56.424 1.00 50.41 708 GLU A O 1
ATOM 5470 N N . ASN A 1 709 ? 45.587 -10.161 -55.503 1.00 52.22 709 ASN A N 1
ATOM 5471 C CA . ASN A 1 709 ? 46.861 -10.468 -54.853 1.00 52.22 709 ASN A CA 1
ATOM 5472 C C . ASN A 1 709 ? 46.691 -10.983 -53.409 1.00 52.22 709 ASN A C 1
ATOM 5474 O O . ASN A 1 709 ? 46.294 -10.248 -52.501 1.00 52.22 709 ASN A O 1
ATOM 5478 N N . ALA A 1 710 ? 47.088 -12.238 -53.167 1.00 51.25 710 ALA A N 1
ATOM 5479 C CA . ALA A 1 710 ? 46.948 -12.938 -51.880 1.00 51.25 710 ALA A CA 1
ATOM 5480 C C . ALA A 1 710 ? 47.647 -12.246 -50.684 1.00 51.25 710 ALA A C 1
ATOM 5482 O O . ALA A 1 710 ? 47.206 -12.377 -49.542 1.00 51.25 710 ALA A O 1
ATOM 5483 N N . LEU A 1 711 ? 48.706 -11.466 -50.924 1.00 52.22 711 LEU A N 1
ATOM 5484 C CA . LEU A 1 711 ? 49.427 -10.710 -49.887 1.00 52.22 711 LEU A CA 1
ATOM 5485 C C . LEU A 1 711 ? 48.714 -9.410 -49.466 1.00 52.22 711 LEU A C 1
ATOM 5487 O O . LEU A 1 711 ? 48.861 -8.965 -48.327 1.00 52.22 711 LEU A O 1
ATOM 5491 N N . GLU A 1 712 ? 47.913 -8.807 -50.348 1.00 52.19 712 GLU A N 1
ATOM 5492 C CA . GLU A 1 712 ? 47.108 -7.619 -50.025 1.00 52.19 712 GLU A CA 1
ATOM 5493 C C . GLU A 1 712 ? 45.846 -7.996 -49.233 1.00 52.19 712 GLU A C 1
ATOM 5495 O O . GLU A 1 712 ? 45.436 -7.271 -48.321 1.00 52.19 712 GLU A O 1
ATOM 5500 N N . VAL A 1 713 ? 45.299 -9.187 -49.508 1.00 50.31 713 VAL A N 1
ATOM 5501 C CA . VAL A 1 713 ? 44.192 -9.817 -48.766 1.00 50.31 713 VAL A CA 1
ATOM 5502 C C . VAL A 1 713 ? 44.501 -9.909 -47.265 1.00 50.31 713 VAL A C 1
ATOM 5504 O O . VAL A 1 713 ? 43.639 -9.599 -46.442 1.00 50.31 713 VAL A O 1
ATOM 5507 N N . MET A 1 714 ? 45.746 -10.229 -46.886 1.00 54.06 714 MET A N 1
ATOM 5508 C CA . MET A 1 714 ? 46.165 -10.297 -45.476 1.00 54.06 714 MET A CA 1
ATOM 5509 C C . MET A 1 714 ? 46.203 -8.928 -44.778 1.00 54.06 714 MET A C 1
ATOM 5511 O O . MET A 1 714 ? 45.984 -8.854 -43.570 1.00 54.06 714 MET A O 1
ATOM 5515 N N . LYS A 1 715 ? 46.446 -7.834 -45.513 1.00 54.00 715 LYS A N 1
ATOM 5516 C CA . LYS A 1 715 ? 46.473 -6.473 -44.946 1.00 54.00 715 LYS A CA 1
ATOM 5517 C C . LYS A 1 715 ? 45.075 -5.875 -44.770 1.00 54.00 715 LYS A C 1
ATOM 5519 O O . LYS A 1 715 ? 44.923 -4.930 -44.001 1.00 54.00 715 LYS A O 1
ATOM 5524 N N . ASN A 1 716 ? 44.056 -6.407 -45.453 1.00 50.72 716 ASN A N 1
ATOM 5525 C CA . ASN A 1 716 ? 42.728 -5.789 -45.515 1.00 50.72 716 ASN A CA 1
ATOM 5526 C C . ASN A 1 716 ? 41.563 -6.792 -45.400 1.00 50.72 716 ASN A C 1
ATOM 5528 O O . ASN A 1 716 ? 40.541 -6.665 -46.079 1.00 50.72 716 ASN A O 1
ATOM 5532 N N . ILE A 1 717 ? 41.686 -7.753 -44.476 1.00 54.00 717 ILE A N 1
ATOM 5533 C CA . ILE A 1 717 ? 40.720 -8.846 -44.229 1.00 54.00 717 ILE A CA 1
ATOM 5534 C C . ILE A 1 717 ? 39.271 -8.338 -44.053 1.00 54.00 717 ILE A C 1
ATOM 5536 O O . ILE A 1 717 ? 38.329 -8.985 -44.503 1.00 54.00 717 ILE A O 1
ATOM 5540 N N . LYS A 1 718 ? 39.067 -7.141 -43.476 1.00 50.84 718 LYS A N 1
ATOM 5541 C CA . LYS A 1 718 ? 37.724 -6.542 -43.305 1.00 50.84 718 LYS A CA 1
ATOM 5542 C C . LYS A 1 718 ? 37.020 -6.194 -44.627 1.00 50.84 718 LYS A C 1
ATOM 5544 O O . LYS A 1 718 ? 35.798 -6.245 -44.675 1.00 50.84 718 LYS A O 1
ATOM 5549 N N . SER A 1 719 ? 37.765 -5.852 -45.682 1.00 51.50 719 SER A N 1
ATOM 5550 C CA . SER A 1 719 ? 37.209 -5.446 -46.990 1.00 51.50 719 SER A CA 1
ATOM 5551 C C . SER A 1 719 ? 36.885 -6.612 -47.930 1.00 51.50 719 SER A C 1
ATOM 5553 O O . SER A 1 719 ? 36.206 -6.422 -48.930 1.00 51.50 719 SER A O 1
ATOM 5555 N N . VAL A 1 720 ? 37.340 -7.821 -47.588 1.00 52.44 720 VAL A N 1
ATOM 5556 C CA . VAL A 1 720 ? 37.116 -9.050 -48.370 1.00 52.44 720 VAL A CA 1
ATOM 5557 C C . VAL A 1 720 ? 35.749 -9.677 -48.060 1.00 52.44 720 VAL A C 1
ATOM 5559 O O . VAL A 1 720 ? 35.209 -10.420 -48.871 1.00 52.44 720 VAL A O 1
ATOM 5562 N N . ILE A 1 721 ? 35.167 -9.357 -46.898 1.00 58.53 721 ILE A N 1
ATOM 5563 C CA . ILE A 1 721 ? 33.905 -9.943 -46.417 1.00 58.53 721 ILE A CA 1
ATOM 5564 C C . ILE A 1 721 ? 32.694 -9.061 -46.775 1.00 58.53 721 ILE A C 1
ATOM 5566 O O . ILE A 1 721 ? 31.602 -9.580 -46.984 1.00 58.53 721 ILE A O 1
ATOM 5570 N N . ILE A 1 722 ? 32.869 -7.735 -46.862 1.00 65.56 722 ILE A N 1
ATOM 5571 C CA . ILE A 1 722 ? 31.799 -6.784 -47.205 1.00 65.56 722 ILE A CA 1
ATOM 5572 C C . ILE A 1 722 ? 32.368 -5.746 -48.186 1.00 65.56 722 ILE A C 1
ATOM 5574 O O . ILE A 1 722 ? 33.211 -4.945 -47.770 1.00 65.56 722 ILE A O 1
ATOM 5578 N N . PRO A 1 723 ? 31.932 -5.723 -49.461 1.00 77.94 723 PRO A N 1
ATOM 5579 C CA . PRO A 1 723 ? 32.404 -4.728 -50.419 1.00 77.94 723 PRO A CA 1
ATOM 5580 C C . PRO A 1 723 ? 31.973 -3.327 -49.979 1.00 77.94 723 PRO A C 1
ATOM 5582 O O . PRO A 1 723 ? 30.852 -3.133 -49.500 1.00 77.94 723 PRO A O 1
ATOM 5585 N N . THR A 1 724 ? 32.854 -2.341 -50.145 1.00 87.56 724 THR A N 1
ATOM 5586 C CA . THR A 1 724 ? 32.543 -0.928 -49.889 1.00 87.56 724 THR A CA 1
ATOM 5587 C C . THR A 1 724 ? 32.625 -0.114 -51.170 1.00 87.56 724 THR A C 1
ATOM 5589 O O . THR A 1 724 ? 33.400 -0.422 -52.076 1.00 87.56 724 THR A O 1
ATOM 5592 N N . ILE A 1 725 ? 31.815 0.939 -51.249 1.00 92.75 725 ILE A N 1
ATOM 5593 C CA . ILE A 1 725 ? 31.869 1.903 -52.349 1.00 92.75 725 ILE A CA 1
ATOM 5594 C C . ILE A 1 725 ? 32.747 3.059 -51.880 1.00 92.75 725 ILE A C 1
ATOM 5596 O O . ILE A 1 725 ? 32.464 3.651 -50.845 1.00 92.75 725 ILE A O 1
ATOM 5600 N N . GLU A 1 726 ? 33.801 3.399 -52.604 1.00 92.06 726 GLU A N 1
ATOM 5601 C CA . GLU A 1 726 ? 34.532 4.649 -52.405 1.00 92.06 726 GLU A CA 1
ATOM 5602 C C . GLU A 1 726 ? 34.000 5.716 -53.366 1.00 92.06 726 GLU A C 1
ATOM 5604 O O . GLU A 1 726 ? 33.566 5.415 -54.480 1.00 92.06 726 GLU A O 1
ATOM 5609 N N . VAL A 1 727 ? 34.034 6.972 -52.931 1.00 93.38 727 VAL A N 1
ATOM 5610 C CA . VAL A 1 727 ? 33.654 8.126 -53.746 1.00 93.38 727 VAL A CA 1
ATOM 5611 C C . VAL A 1 727 ? 34.793 9.129 -53.819 1.00 93.38 727 VAL A C 1
ATOM 5613 O O . VAL A 1 727 ? 35.421 9.456 -52.816 1.00 93.38 727 VAL A O 1
ATOM 5616 N N . MET A 1 728 ? 35.035 9.667 -55.009 1.00 91.56 728 MET A N 1
ATOM 5617 C CA . MET A 1 728 ? 35.866 10.842 -55.225 1.00 91.56 728 MET A CA 1
ATOM 5618 C C . MET A 1 728 ? 34.931 12.049 -55.380 1.00 91.56 728 MET A C 1
ATOM 5620 O O . MET A 1 728 ? 34.090 12.039 -56.286 1.00 91.56 728 MET A O 1
ATOM 5624 N N . PRO A 1 729 ? 35.033 13.070 -54.506 1.00 90.88 729 PRO A N 1
ATOM 5625 C CA . PRO A 1 729 ? 34.240 14.289 -54.608 1.00 90.88 729 PRO A CA 1
ATOM 5626 C C . PRO A 1 729 ? 34.365 14.934 -55.987 1.00 90.88 729 PRO A C 1
ATOM 5628 O O . PRO A 1 729 ? 35.437 14.924 -56.592 1.00 90.88 729 PRO A O 1
ATOM 5631 N N . GLY A 1 730 ? 33.253 15.482 -56.469 1.00 84.44 730 GLY A N 1
ATOM 5632 C CA . GLY A 1 730 ? 33.163 16.085 -57.794 1.00 84.44 730 GLY A CA 1
ATOM 5633 C C . GLY A 1 730 ? 33.107 17.608 -57.746 1.00 84.44 730 GLY A C 1
ATOM 5634 O O . GLY A 1 730 ? 33.244 18.228 -56.695 1.00 84.44 730 GLY A O 1
ATOM 5635 N N . GLN A 1 731 ? 32.864 18.204 -58.905 1.00 85.31 731 GLN A N 1
ATOM 5636 C CA . GLN A 1 731 ? 32.541 19.610 -59.114 1.00 85.31 731 GLN A CA 1
ATOM 5637 C C . GLN A 1 731 ? 31.307 19.704 -60.031 1.00 85.31 731 GLN A C 1
ATOM 5639 O O . GLN A 1 731 ? 30.903 18.718 -60.659 1.00 85.31 731 GLN A O 1
ATOM 5644 N N . GLY A 1 732 ? 30.711 20.894 -60.115 1.00 85.62 732 GLY A N 1
ATOM 5645 C CA . GLY A 1 732 ? 29.528 21.164 -60.938 1.00 85.62 732 GLY A CA 1
ATOM 5646 C C . GLY A 1 732 ? 28.212 21.078 -60.164 1.00 85.62 732 GLY A C 1
ATOM 5647 O O . GLY A 1 732 ? 28.193 21.170 -58.940 1.00 85.62 732 GLY A O 1
ATOM 5648 N N . GLU A 1 733 ? 27.103 20.943 -60.889 1.00 87.56 733 GLU A N 1
ATOM 5649 C CA . GLU A 1 733 ? 25.760 20.912 -60.302 1.00 87.56 733 GLU A CA 1
ATOM 5650 C C . GLU A 1 733 ? 25.455 19.586 -59.602 1.00 87.56 733 GLU A C 1
ATOM 5652 O O . GLU A 1 733 ? 26.055 18.545 -59.885 1.00 87.56 733 GLU A O 1
ATOM 5657 N N . PHE A 1 734 ? 24.493 19.634 -58.683 1.00 86.12 734 PHE A N 1
ATOM 5658 C CA . PHE A 1 734 ? 23.991 18.455 -57.993 1.00 86.12 734 PHE A CA 1
ATOM 5659 C C . PHE A 1 734 ? 23.248 17.534 -58.967 1.00 86.12 734 PHE A C 1
ATOM 5661 O O . PHE A 1 734 ? 22.329 17.972 -59.659 1.00 86.12 734 PHE A O 1
ATOM 5668 N N . VAL A 1 735 ? 23.601 16.249 -58.974 1.00 90.06 735 VAL A N 1
ATOM 5669 C CA . VAL A 1 735 ? 22.932 15.222 -59.787 1.00 90.06 735 VAL A CA 1
ATOM 5670 C C . VAL A 1 735 ? 22.598 13.998 -58.936 1.00 90.06 735 VAL A C 1
ATOM 5672 O O . VAL A 1 735 ? 23.219 13.756 -57.902 1.00 90.06 735 VAL A O 1
ATOM 5675 N N . LYS A 1 736 ? 21.586 13.230 -59.357 1.00 90.56 736 LYS A N 1
ATOM 5676 C CA . LYS A 1 736 ? 21.086 12.057 -58.617 1.00 90.56 736 LYS A CA 1
ATOM 5677 C C . LYS A 1 736 ? 21.472 10.716 -59.233 1.00 90.56 736 LYS A C 1
ATOM 5679 O O . LYS A 1 736 ? 21.259 9.699 -58.592 1.00 90.56 736 LYS A O 1
ATOM 5684 N N . GLN A 1 737 ? 22.009 10.697 -60.448 1.00 93.75 737 GLN A N 1
ATOM 5685 C CA . GLN A 1 737 ? 22.340 9.469 -61.171 1.00 93.75 737 GLN A CA 1
ATOM 5686 C C . GLN A 1 737 ? 23.841 9.412 -61.443 1.00 93.75 737 GLN A C 1
ATOM 5688 O O . GLN A 1 737 ? 24.418 10.388 -61.919 1.00 93.75 737 GLN A O 1
ATOM 5693 N N . PHE A 1 738 ? 24.452 8.268 -61.145 1.00 95.25 738 PHE A N 1
ATOM 5694 C CA . PHE A 1 738 ? 25.879 8.011 -61.323 1.00 95.25 738 PHE A CA 1
ATOM 5695 C C . PHE A 1 738 ? 26.112 6.585 -61.819 1.00 95.25 738 PHE A C 1
ATOM 5697 O O . PHE A 1 738 ? 25.249 5.720 -61.681 1.00 95.25 738 PHE A O 1
ATOM 5704 N N . ASN A 1 739 ? 27.309 6.326 -62.337 1.00 92.94 739 ASN A N 1
ATOM 5705 C CA . ASN A 1 739 ? 27.774 4.975 -62.637 1.00 92.94 739 ASN A CA 1
ATOM 5706 C C . ASN A 1 739 ? 28.654 4.464 -61.492 1.00 92.94 739 ASN A C 1
ATOM 5708 O O . ASN A 1 739 ? 29.448 5.222 -60.930 1.00 92.94 739 ASN A O 1
ATOM 5712 N N . LEU A 1 740 ? 28.519 3.181 -61.154 1.00 93.50 740 LEU A N 1
ATOM 5713 C CA . LEU A 1 740 ? 29.402 2.494 -60.216 1.00 93.50 740 LEU A CA 1
ATOM 5714 C C . LEU A 1 740 ? 30.479 1.730 -60.985 1.00 93.50 740 LEU A C 1
ATOM 5716 O O . LEU A 1 740 ? 30.177 0.796 -61.730 1.00 93.50 740 LEU A O 1
ATOM 5720 N N . HIS A 1 741 ? 31.733 2.118 -60.773 1.00 89.12 741 HIS A N 1
ATOM 5721 C CA . HIS A 1 741 ? 32.896 1.538 -61.433 1.00 89.12 741 HIS A CA 1
ATOM 5722 C C . HIS A 1 741 ? 33.553 0.427 -60.595 1.00 89.12 741 HIS A C 1
ATOM 5724 O O . HIS A 1 741 ? 33.437 0.386 -59.372 1.00 89.12 741 HIS A O 1
ATOM 5730 N N . LEU A 1 742 ? 34.286 -0.479 -61.247 1.00 82.44 742 LEU A N 1
ATOM 5731 C CA . LEU A 1 742 ? 35.035 -1.539 -60.556 1.00 82.44 742 LEU A CA 1
ATOM 5732 C C . LEU A 1 742 ? 36.358 -1.049 -59.963 1.00 82.44 742 LEU A C 1
ATOM 5734 O O . LEU A 1 742 ? 36.785 -1.538 -58.924 1.00 82.44 742 LEU A O 1
ATOM 5738 N N . ASN A 1 743 ? 36.995 -0.079 -60.615 1.00 79.62 743 ASN A N 1
ATOM 5739 C CA . ASN A 1 743 ? 38.345 0.359 -60.290 1.00 79.62 743 ASN A CA 1
ATOM 5740 C C . ASN A 1 743 ? 38.363 1.828 -59.884 1.00 79.62 743 ASN A C 1
ATOM 5742 O O . ASN A 1 743 ? 37.528 2.619 -60.324 1.00 79.62 743 ASN A O 1
ATOM 5746 N N . ALA A 1 744 ? 39.353 2.189 -59.066 1.00 78.88 744 ALA A N 1
ATOM 5747 C CA . ALA A 1 744 ? 39.641 3.584 -58.769 1.00 78.88 744 ALA A CA 1
ATOM 5748 C C . ALA A 1 744 ? 39.882 4.365 -60.078 1.00 78.88 744 ALA A C 1
ATOM 5750 O O . ALA A 1 744 ? 40.420 3.792 -61.030 1.00 78.88 744 ALA A O 1
ATOM 5751 N N . PRO A 1 745 ? 39.519 5.661 -60.133 1.00 78.12 745 PRO A N 1
ATOM 5752 C CA . PRO A 1 745 ? 39.771 6.474 -61.317 1.00 78.12 745 PRO A CA 1
ATOM 5753 C C . PRO A 1 745 ? 41.272 6.472 -61.625 1.00 78.12 745 PRO A C 1
ATOM 5755 O O . PRO A 1 745 ? 42.090 6.516 -60.698 1.00 78.12 745 PRO A O 1
ATOM 5758 N N . ASN A 1 746 ? 41.624 6.381 -62.914 1.00 64.81 746 ASN A N 1
ATOM 5759 C CA . ASN A 1 746 ? 43.012 6.237 -63.345 1.00 64.81 746 ASN A CA 1
ATOM 5760 C C . ASN A 1 746 ? 43.844 7.393 -62.772 1.00 64.81 746 ASN A C 1
ATOM 5762 O O . ASN A 1 746 ? 43.532 8.568 -62.989 1.00 64.81 746 ASN A O 1
ATOM 5766 N N . ARG A 1 747 ? 44.851 7.058 -61.963 1.00 57.59 747 ARG A N 1
ATOM 5767 C CA . ARG A 1 747 ? 45.726 8.060 -61.358 1.00 57.59 747 ARG A CA 1
ATOM 5768 C C . ARG A 1 747 ? 46.655 8.544 -62.463 1.00 57.59 747 ARG A C 1
ATOM 5770 O O . ARG A 1 747 ? 47.192 7.736 -63.207 1.00 57.59 747 ARG A O 1
ATOM 5777 N N . GLN A 1 748 ? 46.803 9.858 -62.599 1.00 68.19 748 GLN A N 1
ATOM 5778 C CA . GLN A 1 748 ? 47.778 10.444 -63.520 1.00 68.19 748 GLN A CA 1
ATOM 5779 C C . GLN A 1 748 ? 49.155 9.785 -63.291 1.00 68.19 748 GLN A C 1
ATOM 5781 O O . GLN A 1 748 ? 49.525 9.562 -62.136 1.00 68.19 748 GLN A O 1
ATOM 5786 N N . GLY A 1 749 ? 49.877 9.468 -64.370 1.00 76.50 749 GLY A N 1
ATOM 5787 C CA . GLY A 1 749 ? 51.160 8.755 -64.373 1.00 76.50 749 GLY A CA 1
ATOM 5788 C C . GLY A 1 749 ? 51.651 8.483 -65.800 1.00 76.50 749 GLY A C 1
ATOM 5789 O O . GLY A 1 749 ? 51.058 8.986 -66.753 1.00 76.50 749 GLY A O 1
ATOM 5790 N N . LEU A 1 750 ? 52.741 7.729 -65.940 1.00 87.62 750 LEU A N 1
ATOM 5791 C CA . LEU A 1 750 ? 53.367 7.393 -67.223 1.00 87.62 750 LEU A CA 1
ATOM 5792 C C . LEU A 1 750 ? 53.144 5.908 -67.539 1.00 87.62 750 LEU A C 1
ATOM 5794 O O . LEU A 1 750 ? 53.718 5.046 -66.875 1.00 87.62 750 LEU A O 1
ATOM 5798 N N . ASP A 1 751 ? 52.328 5.618 -68.554 1.00 91.25 751 ASP A N 1
ATOM 5799 C CA . ASP A 1 751 ? 52.064 4.250 -69.016 1.00 91.25 751 ASP A CA 1
ATOM 5800 C C . ASP A 1 751 ? 53.017 3.867 -70.154 1.00 91.25 751 ASP A C 1
ATOM 5802 O O . ASP A 1 751 ? 53.068 4.549 -71.171 1.00 91.25 751 ASP A O 1
ATOM 5806 N N . LEU A 1 752 ? 53.747 2.761 -70.020 1.00 94.75 752 LEU A N 1
ATOM 5807 C CA . LEU A 1 752 ? 54.724 2.284 -71.005 1.00 94.75 752 LEU A CA 1
ATOM 5808 C C . LEU A 1 752 ? 54.410 0.852 -71.437 1.00 94.75 752 LEU A C 1
ATOM 5810 O O . LEU A 1 752 ? 53.745 0.096 -70.721 1.00 94.75 752 LEU A O 1
ATOM 5814 N N . ILE A 1 753 ? 54.931 0.456 -72.598 1.00 95.75 753 ILE A N 1
ATOM 5815 C CA . ILE A 1 753 ? 54.794 -0.904 -73.128 1.00 95.75 753 ILE A CA 1
ATOM 5816 C C . ILE A 1 753 ? 56.169 -1.563 -73.181 1.00 95.75 753 ILE A C 1
ATOM 5818 O O . ILE A 1 753 ? 57.028 -1.186 -73.970 1.00 95.75 753 ILE A O 1
ATOM 5822 N N . LEU A 1 754 ? 56.386 -2.598 -72.381 1.00 95.56 754 LEU A N 1
ATOM 5823 C CA . LEU A 1 754 ? 57.612 -3.385 -72.428 1.00 95.56 754 LEU A CA 1
ATOM 5824 C C . LEU A 1 754 ? 57.394 -4.637 -73.282 1.00 95.56 754 LEU A C 1
ATOM 5826 O O . LEU A 1 754 ? 56.387 -5.328 -73.143 1.00 95.56 754 LEU A O 1
ATOM 5830 N N . GLN A 1 755 ? 58.329 -4.928 -74.178 1.00 94.69 755 GLN A N 1
ATOM 5831 C CA . GLN A 1 755 ? 58.251 -6.038 -75.121 1.00 94.69 755 GLN A CA 1
ATOM 5832 C C . GLN A 1 755 ? 59.276 -7.105 -74.759 1.00 94.69 755 GLN A C 1
ATOM 5834 O O . GLN A 1 755 ? 60.451 -6.801 -74.584 1.00 94.69 755 GLN A O 1
ATOM 5839 N N . THR A 1 756 ? 58.854 -8.360 -74.693 1.00 93.12 756 THR A N 1
ATOM 5840 C CA . THR A 1 756 ? 59.741 -9.507 -74.454 1.00 93.12 756 THR A CA 1
ATOM 5841 C C . THR A 1 756 ? 59.286 -10.698 -75.291 1.00 93.12 756 THR A C 1
ATOM 5843 O O . THR A 1 756 ? 58.112 -10.796 -75.641 1.00 93.12 756 THR A O 1
ATOM 5846 N N . ALA A 1 757 ? 60.206 -11.600 -75.639 1.00 89.38 757 ALA A N 1
ATOM 5847 C CA . ALA A 1 757 ? 59.880 -12.815 -76.385 1.00 89.38 757 ALA A CA 1
ATOM 5848 C C . ALA A 1 757 ? 58.913 -13.724 -75.602 1.00 89.38 757 ALA A C 1
ATOM 5850 O O . ALA A 1 757 ? 57.954 -14.235 -76.170 1.00 89.38 757 ALA A O 1
ATOM 5851 N N . ASN A 1 758 ? 59.126 -13.858 -74.289 1.00 86.75 758 ASN A N 1
ATOM 5852 C CA . ASN A 1 758 ? 58.334 -14.703 -73.397 1.00 86.75 758 ASN A CA 1
ATOM 5853 C C . ASN A 1 758 ? 57.854 -13.907 -72.178 1.00 86.75 758 ASN A C 1
ATOM 5855 O O . ASN A 1 758 ? 58.450 -12.901 -71.801 1.00 86.75 758 ASN A O 1
ATOM 5859 N N . ARG A 1 759 ? 56.761 -14.364 -71.557 1.00 82.56 759 ARG A N 1
ATOM 5860 C CA . ARG A 1 759 ? 56.204 -13.762 -70.332 1.00 82.56 759 ARG A CA 1
ATOM 5861 C C . ARG A 1 759 ? 57.064 -14.046 -69.094 1.00 82.56 759 ARG A C 1
ATOM 5863 O O . ARG A 1 759 ? 57.032 -13.263 -68.150 1.00 82.56 759 ARG A O 1
ATOM 5870 N N . ASP A 1 760 ? 57.769 -15.174 -69.091 1.00 77.44 760 ASP A N 1
ATOM 5871 C CA . ASP A 1 760 ? 58.537 -15.700 -67.957 1.00 77.44 760 ASP A CA 1
ATOM 5872 C C . ASP A 1 760 ? 57.745 -15.609 -66.645 1.00 77.44 760 ASP A C 1
ATOM 5874 O O . ASP A 1 760 ? 56.582 -16.013 -66.589 1.00 77.44 760 ASP A O 1
ATOM 5878 N N . SER A 1 761 ? 58.346 -15.069 -65.589 1.00 76.88 761 SER A N 1
ATOM 5879 C CA . SER A 1 761 ? 57.713 -14.888 -64.288 1.00 76.88 761 SER A CA 1
ATOM 5880 C C . SER A 1 761 ? 56.772 -13.683 -64.213 1.00 76.88 761 SER A C 1
ATOM 5882 O O . SER A 1 761 ? 56.167 -13.514 -63.170 1.00 76.88 761 SER A O 1
ATOM 5884 N N . ILE A 1 762 ? 56.588 -12.867 -65.258 1.00 84.94 762 ILE A N 1
ATOM 5885 C CA . ILE A 1 762 ? 55.909 -11.561 -65.163 1.00 84.94 762 ILE A CA 1
ATOM 5886 C C . ILE A 1 762 ? 54.393 -11.712 -64.947 1.00 84.94 762 ILE A C 1
ATOM 5888 O O . ILE A 1 762 ? 53.688 -12.388 -65.704 1.00 84.94 762 ILE A O 1
ATOM 5892 N N . THR A 1 763 ? 53.848 -11.038 -63.932 1.00 82.88 763 THR A N 1
ATOM 5893 C CA . THR A 1 763 ? 52.409 -11.044 -63.612 1.00 82.88 763 THR A CA 1
ATOM 5894 C C . THR A 1 763 ? 51.874 -9.638 -63.342 1.00 82.88 763 THR A C 1
ATOM 5896 O O . THR A 1 763 ? 52.632 -8.695 -63.116 1.00 82.88 763 THR A O 1
ATOM 5899 N N . PHE A 1 764 ? 50.547 -9.492 -63.400 1.00 81.88 764 PHE A N 1
ATOM 5900 C CA . PHE A 1 764 ? 49.866 -8.255 -63.027 1.00 81.88 764 PHE A CA 1
ATOM 5901 C C . PHE A 1 764 ? 50.218 -7.856 -61.586 1.00 81.88 764 PHE A C 1
ATOM 5903 O O . PHE A 1 764 ? 50.237 -8.691 -60.684 1.00 81.88 764 PHE A O 1
ATOM 5910 N N . GLY A 1 765 ? 50.485 -6.571 -61.367 1.00 77.38 765 GLY A N 1
ATOM 5911 C CA . GLY A 1 765 ? 50.817 -6.019 -60.057 1.00 77.38 765 GLY A CA 1
ATOM 5912 C C . GLY A 1 765 ? 52.279 -6.176 -59.634 1.00 77.38 765 GLY A C 1
ATOM 5913 O O . GLY A 1 765 ? 52.619 -5.702 -58.553 1.00 77.38 765 GLY A O 1
ATOM 5914 N N . MET A 1 766 ? 53.148 -6.789 -60.449 1.00 85.81 766 MET A N 1
ATOM 5915 C CA . MET A 1 766 ? 54.584 -6.826 -60.150 1.00 85.81 766 MET A CA 1
ATOM 5916 C C . MET A 1 766 ? 55.183 -5.419 -60.080 1.00 85.81 766 MET A C 1
ATOM 5918 O O . MET A 1 766 ? 54.840 -4.585 -60.923 1.00 85.81 766 MET A O 1
ATOM 5922 N N . PRO A 1 767 ? 56.079 -5.146 -59.117 1.00 88.12 767 PRO A N 1
ATOM 5923 C CA . PRO A 1 767 ? 56.666 -3.826 -58.960 1.00 88.12 767 PRO A CA 1
ATOM 5924 C C . PRO A 1 767 ? 57.622 -3.509 -60.113 1.00 88.12 767 PRO A C 1
ATOM 5926 O O . PRO A 1 767 ? 58.398 -4.361 -60.556 1.00 88.12 767 PRO A O 1
ATOM 5929 N N . VAL A 1 768 ? 57.585 -2.255 -60.560 1.00 92.56 768 VAL A N 1
ATOM 5930 C CA . VAL A 1 768 ? 58.615 -1.658 -61.408 1.00 92.56 768 VAL A CA 1
ATOM 5931 C C . VAL A 1 768 ? 59.517 -0.811 -60.527 1.00 92.56 768 VAL A C 1
ATOM 5933 O O . VAL A 1 768 ? 59.036 0.092 -59.838 1.00 92.56 768 VAL A O 1
ATOM 5936 N N . THR A 1 769 ? 60.813 -1.104 -60.523 1.00 90.62 769 THR A N 1
ATOM 5937 C CA . THR A 1 769 ? 61.777 -0.490 -59.615 1.00 90.62 769 THR A CA 1
ATOM 5938 C C . THR A 1 769 ? 62.817 0.349 -60.352 1.00 90.62 769 THR A C 1
ATOM 5940 O O . THR A 1 769 ? 63.272 0.027 -61.451 1.00 90.62 769 THR A O 1
ATOM 5943 N N . PHE A 1 770 ? 63.228 1.442 -59.715 1.00 90.44 770 PHE A N 1
ATOM 5944 C CA . PHE A 1 770 ? 64.398 2.221 -60.099 1.00 90.44 770 PHE A CA 1
ATOM 5945 C C . PHE A 1 770 ? 65.382 2.188 -58.933 1.00 90.44 770 PHE A C 1
ATOM 5947 O O . PHE A 1 770 ? 65.062 2.634 -57.830 1.00 90.44 770 PHE A O 1
ATOM 5954 N N . ARG A 1 771 ? 66.573 1.614 -59.151 1.00 85.56 771 ARG A N 1
ATOM 5955 C CA . ARG A 1 771 ? 67.592 1.399 -58.100 1.00 85.56 771 ARG A CA 1
ATOM 5956 C C . ARG A 1 771 ? 67.044 0.710 -56.833 1.00 85.56 771 ARG A C 1
ATOM 5958 O O . ARG A 1 771 ? 67.444 1.043 -55.721 1.00 85.56 771 ARG A O 1
ATOM 5965 N N . GLY A 1 772 ? 66.119 -0.237 -57.005 1.00 80.62 772 GLY A N 1
ATOM 5966 C CA . GLY A 1 772 ? 65.499 -0.993 -55.911 1.00 80.62 772 GLY A CA 1
ATOM 5967 C C . GLY A 1 772 ? 64.345 -0.283 -55.190 1.00 80.62 772 GLY A C 1
ATOM 5968 O O . GLY A 1 772 ? 63.761 -0.865 -54.281 1.00 80.62 772 GLY A O 1
ATOM 5969 N N . ILE A 1 773 ? 63.986 0.943 -55.586 1.00 84.69 773 ILE A N 1
ATOM 5970 C CA . ILE A 1 773 ? 62.799 1.651 -55.083 1.00 84.69 773 ILE A CA 1
ATOM 5971 C C . ILE A 1 773 ? 61.629 1.368 -56.023 1.00 84.69 773 ILE A C 1
ATOM 5973 O O . ILE A 1 773 ? 61.769 1.554 -57.229 1.00 84.69 773 ILE A O 1
ATOM 5977 N N . GLU A 1 774 ? 60.483 0.946 -55.488 1.00 88.62 774 GLU A N 1
ATOM 5978 C CA . GLU A 1 774 ? 59.245 0.785 -56.259 1.00 88.62 774 GLU A CA 1
ATOM 5979 C C . GLU A 1 774 ? 58.744 2.151 -56.740 1.00 88.62 774 GLU A C 1
ATOM 5981 O O . GLU A 1 774 ? 58.468 3.049 -55.943 1.00 88.62 774 GLU A O 1
ATOM 5986 N N . VAL A 1 775 ? 58.659 2.306 -58.059 1.00 91.62 775 VAL A N 1
ATOM 5987 C CA . VAL A 1 775 ? 58.242 3.547 -58.728 1.00 91.62 775 VAL A CA 1
ATOM 5988 C C . VAL A 1 775 ? 57.022 3.353 -59.625 1.00 91.62 775 VAL A C 1
ATOM 5990 O O . VAL A 1 775 ? 56.472 4.319 -60.151 1.00 91.62 775 VAL A O 1
ATOM 5993 N N . GLY A 1 776 ? 56.599 2.108 -59.813 1.00 90.38 776 GLY A N 1
ATOM 5994 C CA . GLY A 1 776 ? 55.479 1.746 -60.659 1.00 90.38 776 GLY A CA 1
ATOM 5995 C C . GLY A 1 776 ? 55.116 0.277 -60.519 1.00 90.38 776 GLY A C 1
ATOM 5996 O O . GLY A 1 776 ? 55.656 -0.433 -59.671 1.00 90.38 776 GLY A O 1
ATOM 5997 N N . LYS A 1 777 ? 54.210 -0.192 -61.374 1.00 90.62 777 LYS A N 1
ATOM 5998 C CA . LYS A 1 777 ? 53.740 -1.581 -61.382 1.00 90.62 777 LYS A CA 1
ATOM 5999 C C . LYS A 1 777 ? 53.301 -2.047 -62.763 1.00 90.62 777 LYS A C 1
ATOM 6001 O O . LYS A 1 777 ? 52.878 -1.247 -63.594 1.00 90.62 777 LYS A O 1
ATOM 6006 N N . VAL A 1 778 ? 53.333 -3.357 -62.981 1.00 90.25 778 VAL A N 1
ATOM 6007 C CA . VAL A 1 778 ? 52.736 -4.004 -64.153 1.00 90.25 778 VAL A CA 1
ATOM 6008 C C . VAL A 1 778 ? 51.213 -3.896 -64.066 1.00 90.25 778 VAL A C 1
ATOM 6010 O O . VAL A 1 778 ? 50.606 -4.340 -63.092 1.00 90.25 778 VAL A O 1
ATOM 6013 N N . THR A 1 779 ? 50.586 -3.317 -65.085 1.00 85.75 779 THR A N 1
ATOM 6014 C CA . THR A 1 779 ? 49.132 -3.112 -65.169 1.00 85.75 779 THR A CA 1
ATOM 6015 C C . THR A 1 779 ? 48.453 -4.045 -66.160 1.00 85.75 779 THR A C 1
ATOM 6017 O O . THR A 1 779 ? 47.241 -4.221 -66.084 1.00 85.75 779 THR A O 1
ATOM 6020 N N . ASN A 1 780 ? 49.194 -4.665 -67.080 1.00 85.62 780 ASN A N 1
ATOM 6021 C CA . ASN A 1 780 ? 48.650 -5.675 -67.984 1.00 85.62 780 ASN A CA 1
ATOM 6022 C C . ASN A 1 780 ? 49.762 -6.555 -68.574 1.00 85.62 780 ASN A C 1
ATOM 6024 O O . ASN A 1 780 ? 50.888 -6.096 -68.750 1.00 85.62 780 ASN A O 1
ATOM 6028 N N . VAL A 1 781 ? 49.439 -7.799 -68.928 1.00 89.19 781 VAL A N 1
ATOM 6029 C CA . VAL A 1 781 ? 50.320 -8.705 -69.680 1.00 89.19 781 VAL A CA 1
ATOM 6030 C C . VAL A 1 781 ? 49.483 -9.411 -70.737 1.00 89.19 781 VAL A C 1
ATOM 6032 O O . VAL A 1 781 ? 48.562 -10.156 -70.404 1.00 89.19 781 VAL A O 1
ATOM 6035 N N . ARG A 1 782 ? 49.802 -9.196 -72.012 1.00 92.25 782 ARG A N 1
ATOM 6036 C CA . ARG A 1 782 ? 49.064 -9.775 -73.143 1.00 92.25 782 ARG A CA 1
ATOM 6037 C C . ARG A 1 782 ? 50.004 -10.194 -74.268 1.00 92.25 782 ARG A C 1
ATOM 6039 O O . ARG A 1 782 ? 51.140 -9.734 -74.333 1.00 92.25 782 ARG A O 1
ATOM 6046 N N . LEU A 1 783 ? 49.526 -11.038 -75.177 1.00 91.75 783 LEU A N 1
ATOM 6047 C CA . LEU A 1 783 ? 50.216 -11.267 -76.447 1.00 91.75 783 LEU A CA 1
ATOM 6048 C C . LEU A 1 783 ? 50.142 -10.000 -77.311 1.00 91.75 783 LEU A C 1
ATOM 6050 O O . LEU A 1 783 ? 49.148 -9.265 -77.275 1.00 91.75 783 LEU A O 1
ATOM 6054 N N . GLY A 1 784 ? 51.208 -9.739 -78.067 1.00 89.25 784 GLY A N 1
ATOM 6055 C CA . GLY A 1 784 ? 51.171 -8.779 -79.164 1.00 89.25 784 GLY A CA 1
ATOM 6056 C C . GLY A 1 784 ? 50.171 -9.218 -80.229 1.00 89.25 784 GLY A C 1
ATOM 6057 O O . GLY A 1 784 ? 49.796 -10.387 -80.296 1.00 89.25 784 GLY A O 1
ATOM 6058 N N . ASP A 1 785 ? 49.743 -8.287 -81.074 1.00 88.62 785 ASP A N 1
ATOM 6059 C CA . ASP A 1 785 ? 48.643 -8.531 -82.017 1.00 88.62 785 ASP A CA 1
ATOM 6060 C C . ASP A 1 785 ? 48.985 -9.617 -83.066 1.00 88.62 785 ASP A C 1
ATOM 6062 O O . ASP A 1 785 ? 48.087 -10.249 -83.617 1.00 88.62 785 ASP A O 1
ATOM 6066 N N . LEU A 1 786 ? 50.280 -9.887 -83.291 1.00 91.44 786 LEU A N 1
ATOM 6067 C CA . LEU A 1 786 ? 50.804 -10.973 -84.137 1.00 91.44 786 LEU A CA 1
ATOM 6068 C C . LEU A 1 786 ? 51.250 -12.223 -83.350 1.00 91.44 786 LEU A C 1
ATOM 6070 O O . LEU A 1 786 ? 51.766 -13.165 -83.944 1.00 91.44 786 LEU A O 1
ATOM 6074 N N . ALA A 1 787 ? 51.079 -12.231 -82.024 1.00 87.25 787 ALA A N 1
ATOM 6075 C CA . ALA A 1 787 ? 51.500 -13.290 -81.100 1.00 87.25 787 ALA A CA 1
ATOM 6076 C C . ALA A 1 787 ? 52.999 -13.680 -81.148 1.00 87.25 787 ALA A C 1
ATOM 6078 O O . ALA A 1 787 ? 53.375 -14.732 -80.638 1.00 87.25 787 ALA A O 1
ATOM 6079 N N . ASP A 1 788 ? 53.865 -12.832 -81.709 1.00 90.50 788 ASP A N 1
ATOM 6080 C CA . ASP A 1 788 ? 55.320 -13.030 -81.825 1.00 90.50 788 ASP A CA 1
ATOM 6081 C C . ASP A 1 788 ? 56.109 -12.564 -80.586 1.00 90.50 788 ASP A C 1
ATOM 6083 O O . ASP A 1 788 ? 57.297 -12.856 -80.447 1.00 90.50 788 ASP A O 1
ATOM 6087 N N . ARG A 1 789 ? 55.457 -11.810 -79.696 1.00 92.25 789 ARG A N 1
ATOM 6088 C CA . ARG A 1 789 ? 56.025 -11.254 -78.463 1.00 92.25 789 ARG A CA 1
ATOM 6089 C C . ARG A 1 789 ? 54.949 -11.045 -77.404 1.00 92.25 789 ARG A C 1
ATOM 6091 O O . ARG A 1 789 ? 53.758 -10.948 -77.710 1.00 92.25 789 ARG A O 1
ATOM 6098 N N . VAL A 1 790 ? 55.372 -10.906 -76.158 1.00 93.12 790 VAL A N 1
ATOM 6099 C CA . VAL A 1 790 ? 54.528 -10.512 -75.029 1.00 93.12 790 VAL A CA 1
ATOM 6100 C C . VAL A 1 790 ? 54.671 -9.010 -74.799 1.00 93.12 790 VAL A C 1
ATOM 6102 O O . VAL A 1 790 ? 55.781 -8.482 -74.719 1.00 93.12 790 VAL A O 1
ATOM 6105 N N . LEU A 1 791 ? 53.531 -8.327 -74.699 1.00 95.12 791 LEU A N 1
ATOM 6106 C CA . LEU A 1 791 ? 53.424 -6.918 -74.344 1.00 95.12 791 LEU A CA 1
ATOM 6107 C C . LEU A 1 791 ? 53.054 -6.805 -72.865 1.00 95.12 791 LEU A C 1
ATOM 6109 O O . LEU A 1 791 ? 51.986 -7.248 -72.433 1.00 95.12 791 LEU A O 1
ATOM 6113 N N . VAL A 1 792 ? 53.947 -6.197 -72.097 1.00 94.06 792 VAL A N 1
ATOM 6114 C CA . VAL A 1 792 ? 53.797 -5.932 -70.669 1.00 94.06 792 VAL A CA 1
ATOM 6115 C C . VAL A 1 792 ? 53.534 -4.442 -70.500 1.00 94.06 792 VAL A C 1
ATOM 6117 O O . VAL A 1 792 ? 54.427 -3.622 -70.690 1.00 94.06 792 VAL A O 1
ATOM 6120 N N . SER A 1 793 ? 52.303 -4.073 -70.161 1.00 94.44 793 SER A N 1
ATOM 6121 C CA . SER A 1 793 ? 51.976 -2.686 -69.832 1.00 94.44 793 SER A CA 1
ATOM 6122 C C . SER A 1 793 ? 52.421 -2.390 -68.408 1.00 94.44 793 SER A C 1
ATOM 6124 O O . SER A 1 793 ? 52.060 -3.116 -67.477 1.00 94.44 793 SER A O 1
ATOM 6126 N N . VAL A 1 794 ? 53.193 -1.323 -68.236 1.00 93.94 794 VAL A N 1
ATOM 6127 C CA . VAL A 1 794 ? 53.642 -0.846 -66.929 1.00 93.94 794 VAL A CA 1
ATOM 6128 C C . VAL A 1 794 ? 53.185 0.584 -66.703 1.00 93.94 794 VAL A C 1
ATOM 6130 O O . VAL A 1 794 ? 53.219 1.394 -67.620 1.00 93.94 794 VAL A O 1
ATOM 6133 N N . HIS A 1 795 ? 52.786 0.892 -65.475 1.00 92.69 795 HIS A N 1
ATOM 6134 C CA . HIS A 1 795 ? 52.447 2.241 -65.045 1.00 92.69 795 HIS A CA 1
ATOM 6135 C C . HIS A 1 795 ? 53.487 2.730 -64.048 1.00 92.69 795 HIS A C 1
ATOM 6137 O O . HIS A 1 795 ? 53.691 2.092 -63.014 1.00 92.69 795 HIS A O 1
ATOM 6143 N N . ILE A 1 796 ? 54.121 3.859 -64.342 1.00 92.94 796 ILE A N 1
ATOM 6144 C CA . ILE A 1 796 ? 55.014 4.574 -63.433 1.00 92.94 796 ILE A CA 1
ATOM 6145 C C . ILE A 1 796 ? 54.220 5.702 -62.779 1.00 92.94 796 ILE A C 1
ATOM 6147 O O . ILE A 1 796 ? 53.598 6.512 -63.471 1.00 92.94 796 ILE A O 1
ATOM 6151 N N . ASP A 1 797 ? 54.256 5.780 -61.449 1.00 87.88 797 ASP A N 1
ATOM 6152 C CA . ASP A 1 797 ? 53.540 6.824 -60.717 1.00 87.88 797 ASP A CA 1
ATOM 6153 C C . ASP A 1 797 ? 54.018 8.213 -61.172 1.00 87.88 797 ASP A C 1
ATOM 6155 O O . ASP A 1 797 ? 55.216 8.442 -61.355 1.00 87.88 797 ASP A O 1
ATOM 6159 N N . ASN A 1 798 ? 53.105 9.186 -61.291 1.00 85.62 798 ASN A N 1
ATOM 6160 C CA . ASN A 1 798 ? 53.419 10.530 -61.808 1.00 85.62 798 ASN A CA 1
ATOM 6161 C C . ASN A 1 798 ? 54.629 11.197 -61.134 1.00 85.62 798 ASN A C 1
ATOM 6163 O O . ASN A 1 798 ? 55.435 11.855 -61.785 1.00 85.62 798 ASN A O 1
ATOM 6167 N N . GLN A 1 799 ? 54.794 10.992 -59.825 1.00 86.75 799 GLN A N 1
ATOM 6168 C CA . GLN A 1 799 ? 55.916 11.553 -59.071 1.00 86.75 799 GLN A CA 1
ATOM 6169 C C . GLN A 1 799 ? 57.289 11.017 -59.502 1.00 86.75 799 GLN A C 1
ATOM 6171 O O . GLN A 1 799 ? 58.286 11.636 -59.146 1.00 86.75 799 GLN A O 1
ATOM 6176 N N . PHE A 1 800 ? 57.342 9.897 -60.231 1.00 92.12 800 PHE A N 1
ATOM 6177 C CA . PHE A 1 800 ? 58.547 9.218 -60.711 1.00 92.12 800 PHE A CA 1
ATOM 6178 C C . PHE A 1 800 ? 58.656 9.171 -62.239 1.00 92.12 800 PHE A C 1
ATOM 6180 O O . PHE A 1 800 ? 59.688 8.741 -62.749 1.00 92.12 800 PHE A O 1
ATOM 6187 N N . ALA A 1 801 ? 57.650 9.653 -62.979 1.00 89.94 801 ALA A N 1
ATOM 6188 C CA . ALA A 1 801 ? 57.642 9.634 -64.445 1.00 89.94 801 ALA A CA 1
ATOM 6189 C C . ALA A 1 801 ? 58.912 10.267 -65.056 1.00 89.94 801 ALA A C 1
ATOM 6191 O O . ALA A 1 801 ? 59.453 9.764 -66.034 1.00 89.94 801 ALA A O 1
ATOM 6192 N N . TYR A 1 802 ? 59.461 11.307 -64.413 1.00 91.06 802 TYR A N 1
ATOM 6193 C CA . TYR A 1 802 ? 60.689 12.003 -64.828 1.00 91.06 802 TYR A CA 1
ATOM 6194 C C . TYR A 1 802 ? 61.968 11.138 -64.816 1.00 91.06 802 TYR A C 1
ATOM 6196 O O . TYR A 1 802 ? 62.996 11.560 -65.359 1.00 91.06 802 TYR A O 1
ATOM 6204 N N . LEU A 1 803 ? 61.939 9.962 -64.177 1.00 93.06 803 LEU A N 1
ATOM 6205 C CA . LEU A 1 803 ? 63.065 9.028 -64.104 1.00 93.06 803 LEU A CA 1
ATOM 6206 C C . LEU A 1 803 ? 63.224 8.203 -65.385 1.00 93.06 803 LEU A C 1
ATOM 6208 O O . LEU A 1 803 ? 64.349 7.819 -65.710 1.00 93.06 803 LEU A O 1
ATOM 6212 N N . VAL A 1 804 ? 62.135 7.962 -66.120 1.00 94.56 804 VAL A N 1
ATOM 6213 C CA . VAL A 1 804 ? 62.178 7.184 -67.362 1.00 94.56 804 VAL A CA 1
ATOM 6214 C C . VAL A 1 804 ? 62.547 8.088 -68.527 1.00 94.56 804 VAL A C 1
ATOM 6216 O O . VAL A 1 804 ? 61.941 9.140 -68.741 1.00 94.56 804 VAL A O 1
ATOM 6219 N N . ARG A 1 805 ? 63.556 7.671 -69.283 1.00 94.12 805 ARG A N 1
ATOM 6220 C CA . ARG A 1 805 ? 64.070 8.364 -70.461 1.00 94.12 805 ARG A CA 1
ATOM 6221 C C . ARG A 1 805 ? 63.871 7.513 -71.703 1.00 94.12 805 ARG A C 1
ATOM 6223 O O . ARG A 1 805 ? 63.724 6.296 -71.613 1.00 94.12 805 ARG A O 1
ATOM 6230 N N . GLU A 1 806 ? 63.907 8.137 -72.871 1.00 93.00 806 GLU A N 1
ATOM 6231 C CA . GLU A 1 806 ? 63.796 7.426 -74.157 1.00 93.00 806 GLU A CA 1
ATOM 6232 C C . GLU A 1 806 ? 64.847 6.309 -74.312 1.00 93.00 806 GLU A C 1
ATOM 6234 O O . GLU A 1 806 ? 64.595 5.297 -74.953 1.00 93.00 806 GLU A O 1
ATOM 6239 N N . ASN A 1 807 ? 66.008 6.446 -73.662 1.00 93.31 807 ASN A N 1
ATOM 6240 C CA . ASN A 1 807 ? 67.084 5.455 -73.658 1.00 93.31 807 ASN A CA 1
ATOM 6241 C C . ASN A 1 807 ? 67.147 4.586 -72.382 1.00 93.31 807 ASN A C 1
ATOM 6243 O O . ASN A 1 807 ? 68.166 3.933 -72.147 1.00 93.31 807 ASN A O 1
ATOM 6247 N N . SER A 1 808 ? 66.114 4.589 -71.532 1.00 94.62 808 SER A N 1
ATOM 6248 C CA . SER A 1 808 ? 66.062 3.713 -70.356 1.00 94.62 808 SER A CA 1
ATOM 6249 C C . SER A 1 808 ? 66.016 2.239 -70.762 1.00 94.62 808 SER A C 1
ATOM 6251 O O . SER A 1 808 ? 65.318 1.851 -71.695 1.00 94.62 808 SER A O 1
ATOM 6253 N N . VAL A 1 809 ? 66.752 1.405 -70.030 1.00 94.44 809 VAL A N 1
ATOM 6254 C CA . VAL A 1 809 ? 66.840 -0.038 -70.276 1.00 94.44 809 VAL A CA 1
ATOM 6255 C C . VAL A 1 809 ? 66.128 -0.773 -69.154 1.00 94.44 809 VAL A C 1
ATOM 6257 O O . VAL A 1 809 ? 66.446 -0.555 -67.985 1.00 94.44 809 VAL A O 1
ATOM 6260 N N . PHE A 1 810 ? 65.194 -1.652 -69.518 1.00 94.94 810 PHE A N 1
ATOM 6261 C CA . PHE A 1 810 ? 64.386 -2.445 -68.594 1.00 94.94 810 PHE A CA 1
ATOM 6262 C C . PHE A 1 810 ? 64.848 -3.901 -68.598 1.00 94.94 810 PHE A C 1
ATOM 6264 O O . PHE A 1 810 ? 65.135 -4.463 -69.656 1.00 94.94 810 PHE A O 1
ATOM 6271 N N . TRP A 1 811 ? 64.878 -4.544 -67.436 1.00 91.38 811 TRP A N 1
ATOM 6272 C CA . TRP A 1 811 ? 65.152 -5.974 -67.324 1.00 91.38 811 TRP A CA 1
ATOM 6273 C C . TRP A 1 811 ? 64.271 -6.645 -66.272 1.00 91.38 811 TRP A C 1
ATOM 6275 O O . TRP A 1 811 ? 63.788 -6.006 -65.334 1.00 91.38 811 TRP A O 1
ATOM 6285 N N . ASN A 1 812 ? 64.066 -7.949 -66.436 1.00 88.69 812 ASN A N 1
ATOM 6286 C CA . ASN A 1 812 ? 63.407 -8.792 -65.452 1.00 88.69 812 ASN A CA 1
ATOM 6287 C C . ASN A 1 812 ? 64.338 -8.996 -64.245 1.00 88.69 812 ASN A C 1
ATOM 6289 O O . ASN A 1 812 ? 65.491 -9.407 -64.383 1.00 88.69 812 ASN A O 1
ATOM 6293 N N . GLU A 1 813 ? 63.852 -8.676 -63.052 1.00 81.44 813 GLU A N 1
ATOM 6294 C CA . GLU A 1 813 ? 64.547 -8.869 -61.785 1.00 81.44 813 GLU A CA 1
ATOM 6295 C C . GLU A 1 813 ? 63.992 -10.136 -61.116 1.00 81.44 813 GLU A C 1
ATOM 6297 O O . GLU A 1 813 ? 63.005 -10.112 -60.376 1.00 81.44 813 GLU A O 1
ATOM 6302 N N . SER A 1 814 ? 64.613 -11.283 -61.415 1.00 66.44 814 SER A N 1
ATOM 6303 C CA . SER A 1 814 ? 64.280 -12.562 -60.785 1.00 66.44 814 SER A CA 1
ATOM 6304 C C . SER A 1 814 ? 64.741 -12.582 -59.325 1.00 66.44 814 SER A C 1
ATOM 6306 O O . SER A 1 814 ? 65.880 -12.227 -59.024 1.00 66.44 814 SER A O 1
ATOM 6308 N N . GLY A 1 815 ? 63.883 -13.056 -58.416 1.00 62.12 815 GLY A N 1
ATOM 6309 C CA . GLY A 1 815 ? 64.128 -13.026 -56.970 1.00 62.12 815 GLY A CA 1
ATOM 6310 C C . GLY A 1 815 ? 65.400 -13.739 -56.484 1.00 62.12 815 GLY A C 1
ATOM 6311 O O . GLY A 1 815 ? 65.910 -13.399 -55.417 1.00 62.12 815 GLY A O 1
ATOM 6312 N N . ILE A 1 816 ? 65.935 -14.692 -57.257 1.00 62.34 816 ILE A N 1
ATOM 6313 C CA . ILE A 1 816 ? 67.153 -15.445 -56.931 1.00 62.34 816 ILE A CA 1
ATOM 6314 C C . ILE A 1 816 ? 68.070 -15.458 -58.157 1.00 62.34 816 ILE A C 1
ATOM 6316 O O . ILE A 1 816 ? 67.682 -15.972 -59.203 1.00 62.34 816 ILE A O 1
ATOM 6320 N N . ASN A 1 817 ? 69.292 -14.938 -58.016 1.00 59.47 817 ASN A N 1
ATOM 6321 C CA . ASN A 1 817 ? 70.360 -15.119 -58.999 1.00 59.47 817 ASN A CA 1
ATOM 6322 C C . ASN A 1 817 ? 71.496 -15.929 -58.355 1.00 59.47 817 AS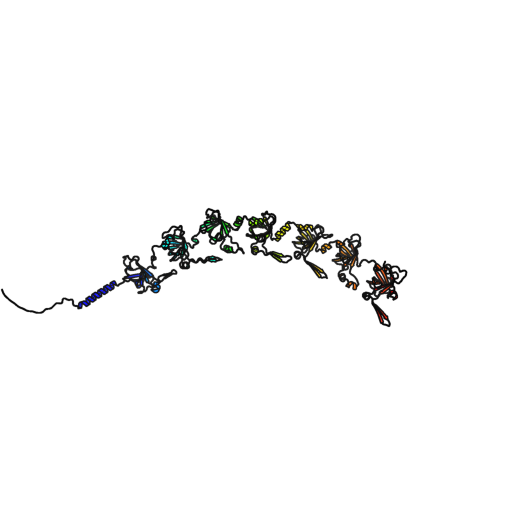N A C 1
ATOM 6324 O O . ASN A 1 817 ? 72.093 -15.486 -57.369 1.00 59.47 817 ASN A O 1
ATOM 6328 N N . VAL A 1 818 ? 71.749 -17.130 -58.886 1.00 61.62 818 VAL A N 1
ATOM 6329 C CA . VAL A 1 818 ? 72.821 -18.028 -58.436 1.00 61.62 818 VAL A CA 1
ATOM 6330 C C . VAL A 1 818 ? 73.868 -18.113 -59.534 1.00 61.62 818 VAL A C 1
ATOM 6332 O O . VAL A 1 818 ? 73.611 -18.679 -60.595 1.00 61.62 818 VAL A O 1
ATOM 6335 N N . SER A 1 819 ? 75.071 -17.615 -59.259 1.00 64.56 819 SER A N 1
ATOM 6336 C CA . SER A 1 819 ? 76.231 -17.845 -60.121 1.00 64.56 819 SER A CA 1
ATOM 6337 C C . SER A 1 819 ? 77.166 -18.861 -59.471 1.00 64.56 819 SER A C 1
ATOM 6339 O O . SER A 1 819 ? 77.610 -18.663 -58.340 1.00 64.56 819 SER A O 1
ATOM 6341 N N . VAL A 1 820 ? 77.464 -19.955 -60.177 1.00 62.22 820 VAL A N 1
ATOM 6342 C CA . VAL A 1 820 ? 78.354 -21.027 -59.700 1.00 62.22 820 VAL A CA 1
ATOM 6343 C C . VAL A 1 820 ? 79.707 -20.909 -60.401 1.00 62.22 820 VAL A C 1
ATOM 6345 O O . VAL A 1 820 ? 79.787 -21.047 -61.619 1.00 62.22 820 VAL A O 1
ATOM 6348 N N . GLY A 1 821 ? 80.768 -20.648 -59.632 1.00 73.94 821 GLY A N 1
ATOM 6349 C CA . GLY A 1 821 ? 82.153 -20.610 -60.105 1.00 73.94 821 GLY A CA 1
ATOM 6350 C C . GLY A 1 821 ? 82.999 -21.757 -59.545 1.00 73.94 821 GLY A C 1
ATOM 6351 O O . GLY A 1 821 ? 82.584 -22.471 -58.634 1.00 73.94 821 GLY A O 1
ATOM 6352 N N . LEU A 1 822 ? 84.228 -21.908 -60.054 1.00 72.25 822 LEU A N 1
ATOM 6353 C CA . LEU A 1 822 ? 85.183 -22.949 -59.625 1.00 72.25 822 LEU A CA 1
ATOM 6354 C C . LEU A 1 822 ? 85.569 -22.865 -58.132 1.00 72.25 822 LEU A C 1
ATOM 6356 O O . LEU A 1 822 ? 86.102 -23.828 -57.588 1.00 72.25 822 LEU A O 1
ATOM 6360 N N . THR A 1 823 ? 85.305 -21.734 -57.470 1.00 72.38 823 THR A N 1
ATOM 6361 C CA . THR A 1 823 ? 85.619 -21.479 -56.054 1.00 72.38 823 THR A CA 1
ATOM 6362 C C . THR A 1 823 ? 84.393 -21.477 -55.129 1.00 72.38 823 THR A C 1
ATOM 6364 O O . THR A 1 823 ? 84.563 -21.318 -53.922 1.00 72.38 823 THR A O 1
ATOM 6367 N N . GLY A 1 824 ? 83.173 -21.669 -55.653 1.00 66.75 824 GLY A N 1
ATOM 6368 C CA . GLY A 1 824 ? 81.930 -21.689 -54.869 1.00 66.75 824 GLY A CA 1
ATOM 6369 C C . GLY A 1 824 ? 80.736 -21.035 -55.576 1.00 66.75 824 GLY A C 1
ATOM 6370 O O . GLY A 1 824 ? 80.859 -20.510 -56.683 1.00 66.75 824 GLY A O 1
ATOM 6371 N N . ALA A 1 825 ? 79.567 -21.077 -54.932 1.00 74.06 825 ALA A N 1
ATOM 6372 C CA . ALA A 1 825 ? 78.353 -20.407 -55.401 1.00 74.06 825 ALA A CA 1
ATOM 6373 C C . ALA A 1 825 ? 78.193 -19.035 -54.721 1.00 74.06 825 ALA A C 1
ATOM 6375 O O . ALA A 1 825 ? 78.188 -18.959 -53.493 1.00 74.06 825 ALA A O 1
ATOM 6376 N N . ASP A 1 826 ? 78.035 -17.974 -55.515 1.00 67.06 826 ASP A N 1
ATOM 6377 C CA . ASP A 1 826 ? 77.635 -16.638 -55.051 1.00 67.06 826 ASP A CA 1
ATOM 6378 C C . ASP A 1 826 ? 76.116 -16.509 -55.224 1.00 67.06 826 ASP A C 1
ATOM 6380 O O . ASP A 1 826 ? 75.593 -16.678 -56.331 1.00 67.06 826 ASP A O 1
ATOM 6384 N N . ILE A 1 827 ? 75.400 -16.277 -54.119 1.00 65.62 827 ILE A N 1
ATOM 6385 C CA . ILE A 1 827 ? 73.938 -16.152 -54.102 1.00 65.62 827 ILE A CA 1
ATOM 6386 C C . ILE A 1 827 ? 73.593 -14.710 -53.742 1.00 65.62 827 ILE A C 1
ATOM 6388 O O . ILE A 1 827 ? 73.755 -14.293 -52.594 1.00 65.62 827 ILE A O 1
ATOM 6392 N N . LYS A 1 828 ? 73.073 -13.956 -54.713 1.00 62.59 828 LYS A N 1
ATOM 6393 C CA . LYS A 1 828 ? 72.540 -12.609 -54.479 1.00 62.59 828 LYS A CA 1
ATOM 6394 C C . LYS A 1 828 ? 71.034 -12.701 -54.279 1.00 62.59 828 LYS A C 1
ATOM 6396 O O . LYS A 1 828 ? 70.301 -13.073 -55.194 1.00 62.59 828 LYS A O 1
ATOM 6401 N N . THR A 1 829 ? 70.572 -12.370 -53.076 1.00 57.69 829 THR A N 1
ATOM 6402 C CA . THR A 1 829 ? 69.146 -12.378 -52.724 1.00 57.69 829 THR A CA 1
ATOM 6403 C C . THR A 1 829 ? 68.566 -10.969 -52.825 1.00 57.69 829 THR A C 1
ATOM 6405 O O . THR A 1 829 ? 69.108 -10.042 -52.220 1.00 57.69 829 THR A O 1
ATOM 6408 N N . GLY A 1 830 ? 67.466 -10.805 -53.567 1.00 60.00 830 GLY A N 1
ATOM 6409 C CA . GLY A 1 830 ? 66.679 -9.566 -53.574 1.00 60.00 830 GLY A CA 1
ATOM 6410 C C . GLY A 1 830 ? 65.908 -9.344 -52.263 1.00 60.00 830 GLY A C 1
ATOM 6411 O O . GLY A 1 830 ? 66.080 -10.076 -51.287 1.00 60.00 830 GLY A O 1
ATOM 6412 N N . SER A 1 831 ? 65.027 -8.337 -52.227 1.00 61.81 831 SER A N 1
ATOM 6413 C CA . SER A 1 831 ? 64.138 -8.124 -51.073 1.00 61.81 831 SER A CA 1
ATOM 6414 C C . SER A 1 831 ? 63.211 -9.331 -50.843 1.00 61.81 831 SER A C 1
ATOM 6416 O O . SER A 1 831 ? 62.890 -10.060 -51.784 1.00 61.81 831 SER A O 1
ATOM 6418 N N . LEU A 1 832 ? 62.720 -9.524 -49.610 1.00 59.69 832 LEU A N 1
ATOM 6419 C CA . LEU A 1 832 ? 61.787 -10.616 -49.273 1.00 59.69 832 LEU A CA 1
ATOM 6420 C C . LEU A 1 832 ? 60.521 -10.614 -50.160 1.00 59.69 832 LEU A C 1
ATOM 6422 O O . LEU A 1 832 ? 59.948 -11.667 -50.416 1.00 59.69 832 LEU A O 1
ATOM 6426 N N . GLN A 1 833 ? 60.111 -9.439 -50.655 1.00 58.28 833 GLN A N 1
ATOM 6427 C CA . GLN A 1 833 ? 58.998 -9.272 -51.594 1.00 58.28 833 GLN A CA 1
ATOM 6428 C C . GLN A 1 833 ? 59.402 -9.670 -53.027 1.00 58.28 833 GLN A C 1
ATOM 6430 O O . GLN A 1 833 ? 58.700 -10.454 -53.662 1.00 58.28 833 GLN A O 1
ATOM 6435 N N . SER A 1 834 ? 60.575 -9.231 -53.502 1.00 58.81 834 SER A N 1
ATOM 6436 C CA . SER A 1 834 ? 61.137 -9.599 -54.817 1.00 58.81 834 SER A CA 1
ATOM 6437 C C . SER A 1 834 ? 61.412 -11.106 -54.950 1.00 58.81 834 SER A C 1
ATOM 6439 O O . SER A 1 834 ? 61.337 -11.648 -56.048 1.00 58.81 834 SER A O 1
ATOM 6441 N N . LEU A 1 835 ? 61.691 -11.798 -53.838 1.00 62.75 835 LEU A N 1
ATOM 6442 C CA . LEU A 1 835 ? 61.878 -13.255 -53.787 1.00 62.75 835 LEU A CA 1
ATOM 6443 C C . LEU A 1 835 ? 60.608 -14.047 -54.132 1.00 62.75 835 LEU A C 1
ATOM 6445 O O . LEU A 1 835 ? 60.706 -15.134 -54.694 1.00 62.75 835 LEU A O 1
ATOM 6449 N N . VAL A 1 836 ? 59.430 -13.510 -53.799 1.00 61.16 836 VAL A N 1
ATOM 6450 C CA . VAL A 1 836 ? 58.136 -14.187 -53.987 1.00 61.16 836 VAL A CA 1
ATOM 6451 C C . VAL A 1 836 ? 57.467 -13.762 -55.291 1.00 61.16 836 VAL A C 1
ATOM 6453 O O . VAL A 1 836 ? 56.859 -14.591 -55.963 1.00 61.16 836 VAL A O 1
ATOM 6456 N N . THR A 1 837 ? 57.575 -12.482 -55.659 1.00 61.44 837 THR A N 1
ATOM 6457 C CA . THR A 1 837 ? 56.852 -11.919 -56.806 1.00 61.44 837 THR A CA 1
ATOM 6458 C C . THR A 1 837 ? 57.750 -11.459 -57.948 1.00 61.44 837 THR A C 1
ATOM 6460 O O . THR A 1 837 ? 57.210 -10.952 -58.910 1.00 61.44 837 THR A O 1
ATOM 6463 N N . GLY A 1 838 ? 59.082 -11.560 -57.887 1.00 74.25 838 GLY A N 1
ATOM 6464 C CA . GLY A 1 838 ? 59.952 -10.937 -58.900 1.00 74.25 838 GLY A CA 1
ATOM 6465 C C . GLY A 1 838 ? 59.710 -9.423 -59.054 1.00 74.25 838 GLY A C 1
ATOM 6466 O O . GLY A 1 838 ? 59.057 -8.793 -58.214 1.00 74.25 838 GLY A O 1
ATOM 6467 N N . GLY A 1 839 ? 60.237 -8.829 -60.122 1.00 86.69 839 GLY A N 1
ATOM 6468 C CA . GLY A 1 839 ? 59.990 -7.430 -60.471 1.00 86.69 839 GLY A CA 1
ATOM 6469 C C . GLY A 1 839 ? 60.571 -7.057 -61.830 1.00 86.69 839 GLY A C 1
ATOM 6470 O O . GLY A 1 839 ? 61.245 -7.856 -62.472 1.00 86.69 839 GLY A O 1
ATOM 6471 N N . ILE A 1 840 ? 60.314 -5.831 -62.273 1.00 91.50 840 ILE A N 1
ATOM 6472 C CA . ILE A 1 840 ? 60.980 -5.244 -63.440 1.00 91.50 840 ILE A CA 1
ATOM 6473 C C . ILE A 1 840 ? 61.812 -4.077 -62.940 1.00 91.50 840 ILE A C 1
ATOM 6475 O O . ILE A 1 840 ? 61.278 -3.180 -62.301 1.00 91.50 840 ILE A O 1
ATOM 6479 N N . ALA A 1 841 ? 63.100 -4.052 -63.245 1.00 91.12 841 ALA A N 1
ATOM 6480 C CA . ALA A 1 841 ? 63.958 -2.932 -62.891 1.00 91.12 841 ALA A CA 1
ATOM 6481 C C . ALA A 1 841 ? 64.395 -2.184 -64.146 1.00 91.12 841 ALA A C 1
ATOM 6483 O O . ALA A 1 841 ? 64.497 -2.765 -65.229 1.00 91.12 841 ALA A O 1
ATOM 6484 N N . PHE A 1 842 ? 64.666 -0.890 -64.004 1.00 93.56 842 PHE A N 1
ATOM 6485 C CA . PHE A 1 842 ? 65.277 -0.114 -65.073 1.00 93.56 842 PHE A CA 1
ATOM 6486 C C . PHE A 1 842 ? 66.348 0.838 -64.560 1.00 93.56 842 PHE A C 1
ATOM 6488 O O . PHE A 1 842 ? 66.345 1.262 -63.403 1.00 93.56 842 PHE A O 1
ATOM 6495 N N . ASN A 1 843 ? 67.266 1.180 -65.458 1.00 92.81 843 ASN A N 1
ATOM 6496 C CA . ASN A 1 843 ? 68.258 2.231 -65.285 1.00 92.81 843 ASN A CA 1
ATOM 6497 C C . ASN A 1 843 ? 68.433 2.984 -66.605 1.00 92.81 843 ASN A C 1
ATOM 6499 O O . ASN A 1 843 ? 68.111 2.483 -67.684 1.00 92.81 843 ASN A O 1
ATOM 6503 N N . THR A 1 844 ? 68.984 4.189 -66.509 1.00 91.12 844 THR A N 1
ATOM 6504 C CA . THR A 1 844 ? 69.269 5.043 -67.664 1.00 91.12 844 THR A CA 1
ATOM 6505 C C . THR A 1 844 ? 70.783 5.123 -67.867 1.00 91.12 844 THR A C 1
ATOM 6507 O O . THR A 1 844 ? 71.488 5.448 -66.905 1.00 91.12 844 THR A O 1
ATOM 6510 N N . PRO A 1 845 ? 71.300 4.824 -69.072 1.00 89.12 845 PRO A N 1
ATOM 6511 C CA . PRO A 1 845 ? 72.726 4.908 -69.359 1.00 89.12 845 PRO A CA 1
ATOM 6512 C C . PRO A 1 845 ? 73.245 6.341 -69.261 1.00 89.12 845 PRO A C 1
ATOM 6514 O O . PRO A 1 845 ? 72.498 7.308 -69.427 1.00 89.12 845 PRO A O 1
ATOM 6517 N N . LEU A 1 846 ? 74.547 6.465 -68.997 1.00 85.19 846 LEU A N 1
ATOM 6518 C CA . LEU A 1 846 ? 75.230 7.754 -68.959 1.00 85.19 846 LEU A CA 1
ATOM 6519 C C . LEU A 1 846 ? 75.243 8.384 -70.360 1.00 85.19 846 LEU A C 1
ATOM 6521 O O . LEU A 1 846 ? 75.851 7.832 -71.275 1.00 85.19 846 LEU A O 1
ATOM 6525 N N . SER A 1 847 ? 74.586 9.534 -70.532 1.00 82.75 847 SER A N 1
ATOM 6526 C CA . SER A 1 847 ? 74.578 10.282 -71.795 1.00 82.75 847 SER A CA 1
ATOM 6527 C C . SER A 1 847 ? 74.702 11.790 -71.564 1.00 82.75 847 SER A C 1
ATOM 6529 O O . SER A 1 847 ? 74.118 12.350 -70.633 1.00 82.75 847 SER A O 1
ATOM 6531 N N . GLN A 1 848 ? 75.463 12.466 -72.427 1.00 81.38 848 GLN A N 1
ATOM 6532 C CA . GLN A 1 848 ? 75.559 13.926 -72.472 1.00 81.38 848 GLN A CA 1
ATOM 6533 C C . GLN A 1 848 ? 75.305 14.397 -73.914 1.00 81.38 848 GLN A C 1
ATOM 6535 O O . GLN A 1 848 ? 76.132 14.111 -74.780 1.00 81.38 848 GLN A O 1
ATOM 6540 N N . PRO A 1 849 ? 74.187 15.098 -74.195 1.00 83.69 849 PRO A N 1
ATOM 6541 C CA . PRO A 1 849 ? 73.121 15.493 -73.263 1.00 83.69 849 PRO A CA 1
ATOM 6542 C C . PRO A 1 849 ? 72.269 14.310 -72.750 1.00 83.69 849 PRO A C 1
ATOM 6544 O O . PRO A 1 849 ? 72.299 13.205 -73.296 1.00 83.69 849 PRO A O 1
ATOM 6547 N N . ILE A 1 850 ? 71.518 14.542 -71.666 1.00 86.19 850 ILE A N 1
ATOM 6548 C CA . ILE A 1 850 ? 70.555 13.572 -71.115 1.00 86.19 850 ILE A CA 1
ATOM 6549 C C . ILE A 1 850 ? 69.400 13.407 -72.106 1.00 86.19 850 ILE A C 1
ATOM 6551 O O . ILE A 1 850 ? 68.893 14.402 -72.623 1.00 86.19 850 ILE A O 1
ATOM 6555 N N . SER A 1 851 ? 68.964 12.168 -72.335 1.00 89.69 851 SER A N 1
ATOM 6556 C CA . SER A 1 851 ? 67.820 11.894 -73.212 1.00 89.69 851 SER A CA 1
ATOM 6557 C C . SER A 1 851 ? 66.503 12.490 -72.668 1.00 89.69 851 SER A C 1
ATOM 6559 O O . SER A 1 851 ? 66.359 12.669 -71.447 1.00 89.69 851 SER A O 1
ATOM 6561 N N . PRO A 1 852 ? 65.526 12.804 -73.538 1.00 90.25 852 PRO A N 1
ATOM 6562 C CA . PRO A 1 852 ? 64.209 13.297 -73.131 1.00 90.25 852 PRO A CA 1
ATOM 6563 C C . PRO A 1 852 ? 63.463 12.338 -72.192 1.00 90.25 852 PRO A C 1
ATOM 6565 O O . PRO A 1 852 ? 63.800 11.156 -72.081 1.00 90.25 852 PRO A O 1
ATOM 6568 N N . VAL A 1 853 ? 62.469 12.871 -71.472 1.00 90.31 853 VAL A N 1
ATOM 6569 C CA . VAL A 1 853 ? 61.548 12.064 -70.652 1.00 90.31 853 VAL A CA 1
ATOM 6570 C C . VAL A 1 853 ? 60.665 11.236 -71.583 1.00 90.31 853 VAL A C 1
ATOM 6572 O O . VAL A 1 853 ? 60.233 11.740 -72.614 1.00 90.31 853 VAL A O 1
ATOM 6575 N N . ALA A 1 854 ? 60.404 9.990 -71.205 1.00 92.50 854 ALA A N 1
ATOM 6576 C CA . ALA A 1 854 ? 59.510 9.109 -71.943 1.00 92.50 854 ALA A CA 1
ATOM 6577 C C . ALA A 1 854 ? 58.058 9.615 -71.942 1.00 92.50 854 ALA A C 1
ATOM 6579 O O . ALA A 1 854 ? 57.598 10.240 -70.981 1.00 92.50 854 ALA A O 1
ATOM 6580 N N . HIS A 1 855 ? 57.319 9.291 -72.996 1.00 91.38 855 HIS A N 1
ATOM 6581 C CA . HIS A 1 855 ? 55.906 9.604 -73.153 1.00 91.38 855 HIS A CA 1
ATOM 6582 C C . HIS A 1 855 ? 55.038 8.366 -72.926 1.00 91.38 855 HIS A C 1
ATOM 6584 O O . HIS A 1 855 ? 55.474 7.220 -73.028 1.00 91.38 855 HIS A O 1
ATOM 6590 N N . THR A 1 856 ? 53.768 8.602 -72.600 1.00 87.50 856 THR A N 1
ATOM 6591 C CA . THR A 1 856 ? 52.809 7.505 -72.459 1.00 87.50 856 THR A CA 1
ATOM 6592 C C . THR A 1 856 ? 52.627 6.789 -73.796 1.00 87.50 856 THR A C 1
ATOM 6594 O O . THR A 1 856 ? 52.357 7.428 -74.810 1.00 87.50 856 THR A O 1
ATOM 6597 N N . GLY A 1 857 ? 52.734 5.462 -73.775 1.00 87.81 857 GLY A N 1
ATOM 6598 C CA . GLY A 1 857 ? 52.676 4.593 -74.947 1.00 87.81 857 GLY A CA 1
ATOM 6599 C C . GLY A 1 857 ? 54.045 4.218 -75.516 1.00 87.81 857 GLY A C 1
ATOM 6600 O O . GLY A 1 857 ? 54.095 3.317 -76.355 1.00 87.81 857 GLY A O 1
ATOM 6601 N N . ASP A 1 858 ? 55.135 4.838 -75.048 1.00 94.19 858 ASP A N 1
ATOM 6602 C CA . ASP A 1 858 ? 56.486 4.499 -75.498 1.00 94.19 858 ASP A CA 1
ATOM 6603 C C . ASP A 1 858 ? 56.806 3.029 -75.210 1.00 94.19 858 ASP A C 1
ATOM 6605 O O . ASP A 1 858 ? 56.431 2.462 -74.172 1.00 94.19 858 ASP A O 1
ATOM 6609 N N . ALA A 1 859 ? 57.494 2.404 -76.168 1.00 93.44 859 ALA A N 1
ATOM 6610 C CA . ALA A 1 859 ? 57.777 0.983 -76.149 1.00 93.44 859 ALA A CA 1
ATOM 6611 C C . ALA A 1 859 ? 59.263 0.688 -75.927 1.00 93.44 859 ALA A C 1
ATOM 6613 O O . ALA A 1 859 ? 60.121 1.220 -76.628 1.00 93.44 859 ALA A O 1
ATOM 6614 N N . TYR A 1 860 ? 59.555 -0.228 -75.005 1.00 96.31 860 TYR A N 1
ATOM 6615 C CA . TYR A 1 860 ? 60.915 -0.615 -74.631 1.00 96.31 860 TYR A CA 1
ATOM 6616 C C . TYR A 1 860 ? 61.108 -2.121 -74.735 1.00 96.31 860 TYR A C 1
ATOM 6618 O O . TYR A 1 860 ? 60.169 -2.894 -74.555 1.00 96.31 860 TYR A O 1
ATOM 6626 N N . LEU A 1 861 ? 62.341 -2.557 -74.980 1.00 93.88 861 LEU A N 1
ATOM 6627 C CA . LEU A 1 861 ? 62.697 -3.966 -74.864 1.00 93.88 861 LEU A CA 1
ATOM 6628 C C . LEU A 1 861 ? 62.889 -4.321 -73.384 1.00 93.88 861 LEU A C 1
ATOM 6630 O O . LEU A 1 861 ? 63.636 -3.650 -72.671 1.00 93.88 861 LEU A O 1
ATOM 6634 N N . LEU A 1 862 ? 62.232 -5.387 -72.934 1.00 93.75 862 LEU A N 1
ATOM 6635 C CA . LEU A 1 862 ? 62.446 -5.978 -71.621 1.00 93.75 862 LEU A CA 1
ATOM 6636 C C . LEU A 1 862 ? 63.474 -7.100 -71.736 1.00 93.75 862 LEU A C 1
ATOM 6638 O O . LEU A 1 862 ? 63.216 -8.152 -72.322 1.00 93.75 862 LEU A O 1
ATOM 6642 N N . HIS A 1 863 ? 64.652 -6.865 -71.174 1.00 91.31 863 HIS A N 1
ATOM 6643 C CA . HIS A 1 863 ? 65.732 -7.839 -71.158 1.00 91.31 863 HIS A CA 1
ATOM 6644 C C . HIS A 1 863 ? 65.496 -8.921 -70.098 1.00 91.31 863 HIS A C 1
ATOM 6646 O O . HIS A 1 863 ? 65.002 -8.644 -69.009 1.00 91.31 863 HIS A O 1
ATOM 6652 N N . GLN A 1 864 ? 65.887 -10.158 -70.404 1.00 84.38 864 GLN A N 1
ATOM 6653 C CA . GLN A 1 864 ? 65.707 -11.294 -69.492 1.00 84.38 864 GLN A CA 1
ATOM 6654 C C . GLN A 1 864 ? 66.625 -11.237 -68.272 1.00 84.38 864 GLN A C 1
ATOM 6656 O O . GLN A 1 864 ? 66.222 -11.587 -67.170 1.00 84.38 864 GLN A O 1
ATOM 6661 N N . GLU A 1 865 ? 67.851 -10.758 -68.467 1.00 81.62 865 GLU A N 1
ATOM 6662 C CA . GLU A 1 865 ? 68.867 -10.694 -67.425 1.00 81.62 865 GLU A CA 1
ATOM 6663 C C . GLU A 1 865 ? 69.544 -9.326 -67.415 1.00 81.62 865 GLU A C 1
ATOM 6665 O O . GLU A 1 865 ? 69.694 -8.664 -68.449 1.00 81.62 865 GLU A O 1
ATOM 6670 N N . LYS A 1 866 ? 69.988 -8.913 -66.227 1.00 85.00 866 LYS A N 1
ATOM 6671 C CA . LYS A 1 866 ? 70.747 -7.681 -66.029 1.00 85.00 866 LYS A CA 1
ATOM 6672 C C . LYS A 1 866 ? 72.199 -7.864 -66.478 1.00 85.00 866 LYS A C 1
ATOM 6674 O O . LYS A 1 866 ? 72.889 -8.744 -65.967 1.00 85.00 866 LYS A O 1
ATOM 6679 N N . ARG A 1 867 ? 72.715 -6.976 -67.335 1.00 85.38 867 ARG A N 1
ATOM 6680 C CA . ARG A 1 867 ? 74.163 -6.905 -67.614 1.00 85.38 867 ARG A CA 1
ATOM 6681 C C . ARG A 1 867 ? 74.909 -6.183 -66.491 1.00 85.38 867 ARG A C 1
ATOM 6683 O O . ARG A 1 867 ? 74.382 -5.246 -65.890 1.00 85.38 867 ARG A O 1
ATOM 6690 N N . SER A 1 868 ? 76.147 -6.597 -66.221 1.00 78.38 868 SER A N 1
ATOM 6691 C CA . SER A 1 868 ? 76.991 -6.035 -65.152 1.00 78.38 868 SER A CA 1
ATOM 6692 C C . SER A 1 868 ? 77.127 -4.510 -65.254 1.00 78.38 868 SER A C 1
ATOM 6694 O O . SER A 1 868 ? 76.883 -3.810 -64.270 1.00 78.38 868 SER A O 1
ATOM 6696 N N . GLU A 1 869 ? 77.381 -4.006 -66.462 1.00 83.19 869 GLU A N 1
ATOM 6697 C CA . GLU A 1 869 ? 77.557 -2.583 -66.788 1.00 83.19 869 GLU A CA 1
ATOM 6698 C C . GLU A 1 869 ? 76.343 -1.697 -66.429 1.00 83.19 869 GLU A C 1
ATOM 6700 O O . GLU A 1 869 ? 76.508 -0.541 -66.046 1.00 83.19 869 GLU A O 1
ATOM 6705 N N . TRP A 1 870 ? 75.115 -2.234 -66.448 1.00 86.94 870 TRP A N 1
ATOM 6706 C CA . TRP A 1 870 ? 73.891 -1.469 -66.145 1.00 86.94 870 TRP A CA 1
ATOM 6707 C C . TRP A 1 870 ? 73.760 -1.107 -64.662 1.00 86.94 870 TRP A C 1
ATOM 6709 O O . TRP A 1 870 ? 73.007 -0.201 -64.299 1.00 86.94 870 TRP A O 1
ATOM 6719 N N . SER A 1 871 ? 74.473 -1.825 -63.787 1.00 71.44 871 SER A N 1
ATOM 6720 C CA . SER A 1 871 ? 74.521 -1.535 -62.348 1.00 71.44 871 SER A CA 1
ATOM 6721 C C . SER A 1 871 ? 75.392 -0.324 -62.024 1.00 71.44 871 SER A C 1
ATOM 6723 O O . SER A 1 871 ? 75.173 0.312 -60.997 1.00 71.44 871 SER A O 1
ATOM 6725 N N . GLU A 1 872 ? 76.369 -0.025 -62.879 1.00 79.56 872 GLU A N 1
ATOM 6726 C CA . GLU A 1 872 ? 77.345 1.049 -62.670 1.00 79.56 872 GLU A CA 1
ATOM 6727 C C . GLU A 1 872 ? 76.830 2.401 -63.184 1.00 79.56 872 GLU A C 1
ATOM 6729 O O . GLU A 1 872 ? 77.370 3.453 -62.844 1.00 79.56 872 GLU A O 1
ATOM 6734 N N . TRP A 1 873 ? 75.741 2.397 -63.961 1.00 87.56 873 TRP A N 1
ATOM 6735 C CA . TRP A 1 873 ? 75.115 3.611 -64.471 1.00 87.56 873 TRP A CA 1
ATOM 6736 C C . TRP A 1 873 ? 74.521 4.458 -63.344 1.00 87.56 873 TRP A C 1
ATOM 6738 O O . TRP A 1 873 ? 73.486 4.147 -62.749 1.00 87.56 873 TRP A O 1
ATOM 6748 N N . ASN A 1 874 ? 75.162 5.595 -63.096 1.00 82.38 874 ASN A N 1
ATOM 6749 C CA . ASN A 1 874 ? 74.782 6.551 -62.066 1.00 82.38 874 ASN A CA 1
ATOM 6750 C C . ASN A 1 874 ? 74.279 7.887 -62.646 1.00 82.38 874 ASN A C 1
ATOM 6752 O O . ASN A 1 874 ? 74.390 8.908 -61.969 1.00 82.38 874 ASN A O 1
ATOM 6756 N N . GLN A 1 875 ? 73.685 7.877 -63.850 1.00 87.25 875 GLN A N 1
ATOM 6757 C CA . GLN A 1 875 ? 73.176 9.068 -64.545 1.00 87.25 875 GLN A CA 1
ATOM 6758 C C . GLN A 1 875 ? 72.379 9.987 -63.593 1.00 87.25 875 GLN A C 1
ATOM 6760 O O . GLN A 1 875 ? 71.355 9.559 -63.046 1.00 87.25 875 GLN A O 1
ATOM 6765 N N . PRO A 1 876 ? 72.821 11.240 -63.369 1.00 85.62 876 PRO A N 1
ATOM 6766 C CA . PRO A 1 876 ? 72.065 12.210 -62.587 1.00 85.62 876 PRO A CA 1
ATOM 6767 C C . PRO A 1 876 ? 70.800 12.617 -63.344 1.00 85.62 876 PRO A C 1
ATOM 6769 O O . PRO A 1 876 ? 70.880 13.074 -64.484 1.00 85.62 876 PRO A O 1
ATOM 6772 N N . ILE A 1 877 ? 69.636 12.451 -62.714 1.00 87.06 877 ILE A N 1
ATOM 6773 C CA . ILE A 1 877 ? 68.332 12.847 -63.255 1.00 87.06 877 ILE A CA 1
ATOM 6774 C C . ILE A 1 877 ? 67.661 13.752 -62.218 1.00 87.06 877 ILE A C 1
ATOM 6776 O O . ILE A 1 877 ? 67.246 13.287 -61.156 1.00 87.06 877 ILE A O 1
ATOM 6780 N N . ALA A 1 878 ? 67.592 15.052 -62.503 1.00 81.00 878 ALA A N 1
ATOM 6781 C CA . ALA A 1 878 ? 66.967 16.022 -61.608 1.00 81.00 878 ALA A CA 1
ATOM 6782 C C . ALA A 1 878 ? 65.441 15.860 -61.606 1.00 81.00 878 ALA A C 1
ATOM 6784 O O . ALA A 1 878 ? 64.833 15.627 -62.654 1.00 81.00 878 ALA A O 1
ATOM 6785 N N . LYS A 1 879 ? 64.834 15.992 -60.422 1.00 79.62 879 LYS A N 1
ATOM 6786 C CA . LYS A 1 879 ? 63.379 16.068 -60.278 1.00 79.62 879 LYS A CA 1
ATOM 6787 C C . LYS A 1 879 ? 62.902 17.426 -60.824 1.00 79.62 879 LYS A C 1
ATOM 6789 O O . LYS A 1 879 ? 63.529 18.423 -60.462 1.00 79.62 879 LYS A O 1
ATOM 6794 N N . PRO A 1 880 ? 61.890 17.456 -61.707 1.00 68.06 880 PRO A N 1
ATOM 6795 C CA . PRO A 1 880 ? 61.347 18.694 -62.256 1.00 68.06 880 PRO A CA 1
ATOM 6796 C C . PRO A 1 880 ? 60.638 19.550 -61.204 1.00 68.06 880 PRO A C 1
ATOM 6798 O O . PRO A 1 880 ? 60.195 18.989 -60.170 1.00 68.06 880 PRO A O 1
#